Protein 4MT4 (pdb70)

Solvent-accessible surface area: 61355 Å² total; per-residue (Å²): 100,36,44,29,29,116,51,107,62,74,145,21,106,42,61,102,54,31,134,24,1,12,22,119,148,37,149,73,18,68,54,83,19,63,105,66,5,12,102,63,13,97,4,106,40,0,13,138,2,0,76,75,0,24,69,7,6,13,84,1,18,31,12,36,0,83,12,45,27,21,40,3,68,30,18,24,18,89,0,38,43,64,40,33,64,39,10,37,31,37,22,45,100,33,31,40,0,61,45,1,69,100,19,166,90,53,120,67,44,122,35,49,37,42,96,80,9,93,47,54,53,64,44,42,40,64,73,1,83,43,94,0,37,44,63,4,14,76,6,15,41,74,2,13,10,17,54,1,19,29,23,29,23,49,9,4,0,62,0,0,28,17,0,2,45,0,0,18,1,34,40,20,30,90,31,15,96,100,14,53,78,24,2,106,81,18,47,109,58,4,47,94,90,80,133,118,68,65,31,35,78,23,54,26,11,18,1,92,1,14,21,15,24,4,9,26,54,26,10,83,9,65,19,63,16,23,65,65,0,44,35,0,10,48,32,5,8,82,72,15,49,24,0,1,61,127,81,31,81,72,72,59,10,107,58,76,146,28,114,13,8,10,0,0,14,84,62,0,47,69,25,17,5,45,3,0,3,13,41,27,90,0,22,44,44,7,49,60,2,0,30,21,69,9,47,94,56,23,40,42,34,59,73,11,56,107,9,57,32,0,17,82,112,110,38,11,102,112,48,20,0,105,15,71,46,98,11,25,60,78,50,52,30,71,105,35,111,30,48,18,130,39,58,9,46,42,11,100,10,52,40,15,46,9,13,2,64,6,43,53,31,6,3,42,0,0,0,58,0,8,57,5,2,17,8,16,49,9,15,31,59,1,9,62,19,2,70,16,8,32,107,10,47,83,80,12,26,65,14,0,90,103,80,46,92,119,70,121,32,61,9,69,64,4,16,76,7,29,46,48,70,14,76,9,21,33,34,19,15,62,15,25,2,46,7,0,19,4,1,0,53,0,8,68,4,8,3,8,7,21,44,38,97,73,88,18,59,148,40,6,169,131,50,16,163,95,17,32,25,99,53,119,115,40,48,25,36,127,52,118,60,79,150,24,110,42,62,99,56,35,84,24,1,6,17,107,152,21,146,83,21,78,50,83,23,62,111,62,7,14,107,49,14,88,4,111,34,0,17,129,2,0,84,74,0,21,69,6,7,11,86,1,17,31,12,33,0,80,14,43,26,21,41,2,69,30,17,24,17,90,0,40,44,65,34,30,66,35,10,32,34,36,22,47,98,34,31,40,1,62,44,2,74,88,20,173,87,53,114,66,41,121,36,47,34,42,97,77,10,94,47,51,52,64,63,42,40,66,82,0,94,46,93,0,36,45,63,3,14,85,8,15,41,83,2,12,10,16,53,1,17,28,24,31,21,49,10,4,0,64,0,0,27,17,0,2,46,0,0,18,2,32,41,19,30,92,30,16,98,102,9,54,68,29,0,96,79,19,43,114,64,4,42,83,94,80,131,124,65,64,30,34,84,25,56,26,11,20,0,88,2,11,20,15,25,0,11,25,55,27,8,83,10,62,15,66,21,16,63,66,0,47,34,1,9,43,36,5,9,80,72,16,50,26,0,0,61,132,91,32,86,71,69,62,10,117,66,74,122,12,90,11,8,8,0,1,15,78,59,0,47,76,22,18,5,44,4,0,5,12,40,23,92,0,21,44,42,6,50,62,1,0,30,21,70,9,50,92,56,36,46,29,29,54,68,11,53,110,6,56,34,0,17,78,114,113,38,9,101,112,53,20,0,109,13,74,46,99,10,23,58,84,55,62,29,72,108,34,113,28,49,18,122,38,63,10,39,40,12,89,17,52,40,17,48,9,13,1,66,8,51,53,28,11,10,41,0,0,0,57,0,9,59,6,1,17,8,11,48,9,13,27,60,1,15,65,22,1,80,17,7,23,92,10,48,70,82,10,26,69,15,0,91,104,83,53,90,122,65,124,31,65,10,57,61,9,17,82,6,15,45,50,73,14,82,10,21,33,35,19,13,60,18,25,2,48,2,0,19,3,1,0,54,0,6,68,3,8,3,9,8,21,47,37,99,72,83,16,57,132,29,6,170,114,43,16,145,93,16,33,15,73,55,90,168,117,39,48,24,35,132,44,121,66,74,143,24,109,45,60,103,54,37,120,25,1,7,21,113,138,25,162,70,32,77,49,82,22,68,109,65,8,13,103,64,15,92,4,115,38,0,19,140,2,0,77,76,0,21,68,5,6,8,85,2,12,31,12,36,0,82,13,46,27,20,40,3,67,30,17,24,17,94,0,36,40,66,35,33,68,39,10,35,35,38,24,45,100,32,31,38,1,61,46,1,65,73,19,146,72,56,112,64,42,121,38,46,35,35,100,66,10,92,47,44,56,60,53,48,41,65,76,0,85,45,92,0,36,48,62,3,16,77,9,15,42,79,2,12,8,16,52,1,18,28,24,32,21,50,9,4,0,62,0,0,30,17,0,2,46,0,0,18,1,31,45,17,27,76,26,16,97,106,1,52,77,40,2,100,83,22,51,102,65,4,44,93,94,80,136,120,68,64,32,32,77,20,56,26,11,18,0,89,1,16,20,13,25,2,8,24,56,29,10,80,10,60,15,65,17,23,62,65,0,46,33,1,12,39,36,5,7,84,71,15,42,33,0,0,56,116,92,33,82,70,68,55,10,109,63,76,121,20,120,13,8,10,0,2,14,76,61,0,47,71,18,18,5,43,3,1,4,16,44,25,93,0,24,43,43,7,50,60,1,0,30,22,63,7,48,94,55,35,39,28,29,55,71,11,58,112,7,56,34,1,30,64,107,121,37,19,102,120,53,23,0,107,13,70,45,100,11,25,60,86,51,55,31,74,105,35,115,25,49,17,121,39,58,8,37,41,11,85,16,54,40,16,46,8,15,1,66,7,52,53,24,10,12,42,0,0,0,57,0,10,59,6,2,18,8,14,49,10,14,30,61,2,12,61,21,1,70,18,6,28,105,9,48,82,82,12,27,64,14,0,86,101,86,53,90,121,67,123,31,60,12,65,62,9,14,76,6,30,44,51,51,5,82,9,23,32,32,20,13,61,17,28,2,48,6,0,18,3,1,0,52,0,7,70,3,8,3,8,10,23,49,38,99,67,88,18,59,124,32,7,143,108,47,15,144,116,16,33,28,94,55,125

Organism: Campylobacter jejuni (NCBI:txid197)

Structure (mmCIF, N/CA/C/O backbone):
data_4MT4
#
_entry.id   4MT4
#
_cell.length_a   91.827
_cell.length_b   146.324
_cell.length_c   418.866
_cell.angle_alpha   90.000
_cell.angle_beta   90.000
_cell.angle_gamma   90.000
#
_symmetry.space_group_name_H-M   'C 2 2 21'
#
loop_
_entity.id
_entity.type
_entity.pdbx_description
1 polymer CmeC
2 non-polymer (HYDROXYETHYLOXY)TRI(ETHYLOXY)OCTANE
3 non-polymer 'SULFATE ION'
4 non-polymer '(2S)-1-(pentanoyloxy)propan-2-yl hexanoate'
5 water water
#
loop_
_atom_site.group_PDB
_atom_site.id
_atom_site.type_symbol
_atom_site.label_atom_id
_atom_site.label_alt_id
_atom_site.label_comp_id
_atom_site.label_asym_id
_atom_site.label_entity_id
_atom_site.label_seq_id
_atom_site.pdbx_PDB_ins_code
_atom_site.Cartn_x
_atom_site.Cartn_y
_atom_site.Cartn_z
_atom_site.occupancy
_atom_site.B_iso_or_equiv
_atom_site.auth_seq_id
_atom_site.auth_comp_id
_atom_site.auth_asym_id
_atom_site.auth_atom_id
_atom_site.pdbx_PDB_model_num
ATOM 1 N N . CYS A 1 1 ? -29.361 34.389 -13.411 1.00 43.04 1 CYS A N 1
ATOM 2 C CA . CYS A 1 1 ? -29.546 35.054 -14.696 1.00 71.15 1 CYS A CA 1
ATOM 3 C C . CYS A 1 1 ? -28.327 34.888 -15.602 1.00 52.75 1 CYS A C 1
ATOM 4 O O . CYS A 1 1 ? -27.479 34.028 -15.366 1.00 56.47 1 CYS A O 1
ATOM 7 N N . SER A 1 2 ? -28.239 35.721 -16.635 1.00 47.22 2 SER A N 1
ATOM 8 C CA . SER A 1 2 ? -27.137 35.633 -17.587 1.00 49.84 2 SER A CA 1
ATOM 9 C C . SER A 1 2 ? -26.609 37.008 -17.990 1.00 48.01 2 SER A C 1
ATOM 10 O O . SER A 1 2 ? -27.365 37.976 -18.082 1.00 45.37 2 SER A O 1
ATOM 13 N N . LEU A 1 3 ? -25.303 37.080 -18.233 1.00 41.67 3 LEU A N 1
ATOM 14 C CA . LEU A 1 3 ? -24.656 38.330 -18.615 1.00 35.85 3 LEU A CA 1
ATOM 15 C C . LEU A 1 3 ? -24.312 38.369 -20.099 1.00 42.39 3 LEU A C 1
ATOM 16 O O . LEU A 1 3 ? -23.633 39.288 -20.563 1.00 39.79 3 LEU A O 1
ATOM 21 N N . SER A 1 4 ? -24.769 37.365 -20.839 1.00 42.13 4 SER A N 1
ATOM 22 C CA . SER A 1 4 ? -24.513 37.308 -22.273 1.00 55.42 4 SER A CA 1
ATOM 23 C C . SER A 1 4 ? -25.185 38.471 -22.992 1.00 47.74 4 SER A C 1
ATOM 24 O O . SER A 1 4 ? -26.376 38.719 -22.802 1.00 52.78 4 SER A O 1
ATOM 27 N N . PRO A 1 5 ? -24.418 39.193 -23.820 1.00 42.32 5 PRO A N 1
ATOM 28 C CA . PRO A 1 5 ? -24.956 40.337 -24.562 1.00 51.17 5 PRO A CA 1
ATOM 29 C C . PRO A 1 5 ? -25.949 39.898 -25.629 1.00 45.19 5 PRO A C 1
ATOM 30 O O . PRO A 1 5 ? -25.875 38.763 -26.101 1.00 46.63 5 PRO A O 1
ATOM 34 N N . ASN A 1 6 ? -26.868 40.783 -25.999 1.00 54.49 6 ASN A N 1
ATOM 35 C CA . ASN A 1 6 ? -27.827 40.475 -27.049 1.00 59.39 6 ASN A CA 1
ATOM 36 C C . ASN A 1 6 ? -27.136 40.303 -28.399 1.00 57.64 6 ASN A C 1
ATOM 37 O O . ASN A 1 6 ? -26.393 41.176 -28.846 1.00 61.73 6 ASN A O 1
ATOM 42 N N . LEU A 1 7 ? -27.378 39.164 -29.041 1.00 52.40 7 LEU A N 1
ATOM 43 C CA . LEU A 1 7 ? -26.749 38.868 -30.320 1.00 63.71 7 LEU A CA 1
ATOM 44 C C . LEU A 1 7 ? -27.547 39.475 -31.469 1.00 67.96 7 LEU A C 1
ATOM 45 O O . LEU A 1 7 ? -28.677 39.066 -31.739 1.00 64.48 7 LEU A O 1
ATOM 50 N N . ASN A 1 8 ? -26.948 40.454 -32.138 1.00 72.93 8 ASN A N 1
ATOM 51 C CA . ASN A 1 8 ? -27.617 41.176 -33.212 1.00 82.69 8 ASN A CA 1
ATOM 52 C C . ASN A 1 8 ? -27.005 40.890 -34.581 1.00 74.15 8 ASN A C 1
ATOM 53 O O . ASN A 1 8 ? -26.135 41.625 -35.049 1.00 68.05 8 ASN A O 1
ATOM 58 N N . ILE A 1 9 ? -27.460 39.818 -35.221 1.00 65.38 9 ILE A N 1
ATOM 59 C CA . ILE A 1 9 ? -27.025 39.515 -36.578 1.00 87.02 9 ILE A CA 1
ATOM 60 C C . ILE A 1 9 ? -27.818 40.345 -37.580 1.00 79.69 9 ILE A C 1
ATOM 61 O O . ILE A 1 9 ? -29.036 40.197 -37.684 1.00 74.70 9 ILE A O 1
ATOM 66 N N . PRO A 1 10 ? -27.129 41.223 -38.321 1.00 70.50 10 PRO A N 1
ATOM 67 C CA . PRO A 1 10 ? -27.779 42.063 -39.331 1.00 77.79 10 PRO A CA 1
ATOM 68 C C . PRO A 1 10 ? -28.389 41.224 -40.447 1.00 69.33 10 PRO A C 1
ATOM 69 O O . PRO A 1 10 ? -27.825 40.196 -40.824 1.00 59.76 10 PRO A O 1
ATOM 73 N N . GLU A 1 11 ? -29.533 41.659 -40.962 1.00 60.74 11 GLU A N 1
ATOM 74 C CA . GLU A 1 11 ? -30.238 40.906 -41.991 1.00 80.14 11 GLU A CA 1
ATOM 75 C C . GLU A 1 11 ? -29.465 40.887 -43.306 1.00 66.00 11 GLU A C 1
ATOM 76 O O . GLU A 1 11 ? -28.867 41.887 -43.702 1.00 66.94 11 GLU A O 1
ATOM 82 N N . ALA A 1 12 ? -29.477 39.737 -43.973 1.00 59.00 12 ALA A N 1
ATOM 83 C CA . ALA A 1 12 ? -28.863 39.613 -45.287 1.00 67.31 12 ALA A CA 1
ATOM 84 C C . ALA A 1 12 ? -29.810 40.159 -46.347 1.00 62.39 12 ALA A C 1
ATOM 85 O O . ALA A 1 12 ? -30.786 39.507 -46.718 1.00 67.00 12 ALA A O 1
ATOM 87 N N . ASN A 1 13 ? -29.518 41.363 -46.826 1.00 65.24 13 ASN A N 1
ATOM 88 C CA . ASN A 1 13 ? -30.375 42.035 -47.793 1.00 67.25 13 ASN A CA 1
ATOM 89 C C . ASN A 1 13 ? -29.896 41.830 -49.226 1.00 56.86 13 ASN A C 1
ATOM 90 O O . ASN A 1 13 ? -28.803 42.260 -49.593 1.00 61.41 13 ASN A O 1
ATOM 95 N N . TYR A 1 14 ? -30.721 41.170 -50.031 1.00 54.12 14 TYR A N 1
ATOM 96 C CA . TYR A 1 14 ? -30.391 40.916 -51.429 1.00 57.54 14 TYR A CA 1
ATOM 97 C C . TYR A 1 14 ? -31.650 40.713 -52.262 1.00 56.59 14 TYR A C 1
ATOM 98 O O . TYR A 1 14 ? -32.703 40.346 -51.739 1.00 50.24 14 TYR A O 1
ATOM 107 N N . SER A 1 15 ? -31.534 40.953 -53.563 1.00 58.06 15 SER A N 1
ATOM 108 C CA . SER A 1 15 ? -32.654 40.781 -54.478 1.00 54.80 15 SER A CA 1
ATOM 109 C C . SER A 1 15 ? -32.594 39.424 -55.170 1.00 59.24 15 SER A C 1
ATOM 110 O O . SER A 1 15 ? -31.512 38.874 -55.379 1.00 58.58 15 SER A O 1
ATOM 113 N N . ILE A 1 16 ? -33.758 38.887 -55.522 1.00 55.76 16 ILE A N 1
ATOM 114 C CA . ILE A 1 16 ? -33.826 37.624 -56.250 1.00 64.17 16 ILE A CA 1
ATOM 115 C C . ILE A 1 16 ? -33.932 37.872 -57.755 1.00 68.14 16 ILE A C 1
ATOM 116 O O . ILE A 1 16 ? -34.506 38.871 -58.194 1.00 60.86 16 ILE A O 1
ATOM 121 N N . ASP A 1 17 ? -33.369 36.959 -58.541 1.00 67.49 17 ASP A N 1
ATOM 122 C CA . ASP A 1 17 ? -33.356 37.096 -59.992 1.00 61.54 17 ASP A CA 1
ATOM 123 C C . ASP A 1 17 ? -33.096 35.743 -60.647 1.00 70.47 17 ASP A C 1
ATOM 124 O O . ASP A 1 17 ? -31.950 35.316 -60.774 1.00 74.20 17 ASP A O 1
ATOM 129 N N . ASN A 1 18 ? -34.167 35.075 -61.062 1.00 64.79 18 ASN A N 1
ATOM 130 C CA . ASN A 1 18 ? -34.074 33.718 -61.593 1.00 67.51 18 ASN A CA 1
ATOM 131 C C . ASN A 1 18 ? -33.595 33.648 -63.040 1.00 70.18 18 ASN A C 1
ATOM 132 O O . ASN A 1 18 ? -33.538 32.567 -63.629 1.00 75.49 18 ASN A O 1
ATOM 137 N N . LYS A 1 19 ? -33.251 34.797 -63.611 1.00 72.67 19 LYS A N 1
ATOM 138 C CA . LYS A 1 19 ? -32.701 34.843 -64.962 1.00 75.28 19 LYS A CA 1
ATOM 139 C C . LYS A 1 19 ? -31.178 34.755 -64.935 1.00 80.76 19 LYS A C 1
ATOM 140 O O . LYS A 1 19 ? -30.531 34.681 -65.980 1.00 72.70 19 LYS A O 1
ATOM 146 N N . LEU A 1 20 ? -30.614 34.760 -63.731 1.00 77.48 20 LEU A N 1
ATOM 147 C CA . LEU A 1 20 ? -29.165 34.794 -63.552 1.00 74.40 20 LEU A CA 1
ATOM 148 C C . LEU A 1 20 ? -28.474 33.530 -64.062 1.00 68.06 20 LEU A C 1
ATOM 149 O O . LEU A 1 20 ? -27.372 33.595 -64.603 1.00 65.16 20 LEU A O 1
ATOM 154 N N . GLY A 1 21 ? -29.123 32.384 -63.885 1.00 54.56 21 GLY A N 1
ATOM 155 C CA . GLY A 1 21 ? -28.550 31.116 -64.299 1.00 51.51 21 GLY A CA 1
ATOM 156 C C . GLY A 1 21 ? -29.350 30.434 -65.390 1.00 59.94 21 GLY A C 1
ATOM 157 O O . GLY A 1 21 ? -29.176 29.243 -65.655 1.00 62.54 21 GLY A O 1
ATOM 158 N N . ALA A 1 22 ? -30.230 31.194 -66.031 1.00 62.86 22 ALA A N 1
ATOM 159 C CA . ALA A 1 22 ? -31.096 30.645 -67.062 1.00 70.92 22 ALA A CA 1
ATOM 160 C C . ALA A 1 22 ? -30.840 31.294 -68.416 1.00 64.69 22 ALA A C 1
ATOM 161 O O . ALA A 1 22 ? -30.839 32.519 -68.539 1.00 64.22 22 ALA A O 1
ATOM 163 N N . LEU A 1 23 ? -30.615 30.465 -69.429 1.00 69.44 23 LEU A N 1
ATOM 164 C CA . LEU A 1 23 ? -30.517 30.952 -70.797 1.00 72.87 23 LEU A CA 1
ATOM 165 C C . LEU A 1 23 ? -31.896 31.395 -71.269 1.00 70.80 23 LEU A C 1
ATOM 166 O O . LEU A 1 23 ? -32.907 31.032 -70.667 1.00 70.20 23 LEU A O 1
ATOM 171 N N . SER A 1 24 ? -31.931 32.177 -72.343 1.00 84.96 24 SER A N 1
ATOM 172 C CA . SER A 1 24 ? -33.177 32.759 -72.840 1.00 79.11 24 SER A CA 1
ATOM 173 C C . SER A 1 24 ? -34.244 31.707 -73.138 1.00 80.91 24 SER A C 1
ATOM 174 O O . SER A 1 24 ? -35.425 31.922 -72.872 1.00 76.03 24 SER A O 1
ATOM 177 N N . TRP A 1 25 ? -33.826 30.568 -73.679 1.00 85.77 25 TRP A N 1
ATOM 178 C CA . TRP A 1 25 ? -34.761 29.497 -74.012 1.00 79.62 25 TRP A CA 1
ATOM 179 C C . TRP A 1 25 ? -34.904 28.492 -72.874 1.00 85.48 25 TRP A C 1
ATOM 180 O O . TRP A 1 25 ? -35.551 27.456 -73.028 1.00 85.05 25 TRP A O 1
ATOM 191 N N . GLU A 1 26 ? -34.301 28.803 -71.731 1.00 85.60 26 GLU A N 1
ATOM 192 C CA . GLU A 1 26 ? -34.373 27.922 -70.569 1.00 83.93 26 GLU A CA 1
ATOM 193 C C . GLU A 1 26 ? -35.413 28.400 -69.563 1.00 91.57 26 GLU A C 1
ATOM 194 O O . GLU A 1 26 ? -35.690 29.594 -69.458 1.00 87.26 26 GLU A O 1
ATOM 200 N N . LYS A 1 27 ? -35.984 27.454 -68.824 1.00 93.82 27 LYS A N 1
ATOM 201 C CA . LYS A 1 27 ? -37.007 27.761 -67.833 1.00 96.55 27 LYS A CA 1
ATOM 202 C C . LYS A 1 27 ? -36.392 28.285 -66.535 1.00 104.39 27 LYS A C 1
ATOM 203 O O . LYS A 1 27 ? -35.469 27.689 -65.980 1.00 98.16 27 LYS A O 1
ATOM 209 N N . GLU A 1 28 ? -36.907 29.416 -66.066 1.00 106.83 28 GLU A N 1
ATOM 210 C CA . GLU A 1 28 ? -36.467 30.000 -64.805 1.00 88.10 28 GLU A CA 1
ATOM 211 C C . GLU A 1 28 ? -36.892 29.121 -63.640 1.00 101.38 28 GLU A C 1
ATOM 212 O O . GLU A 1 28 ? -38.072 28.842 -63.460 1.00 97.70 28 GLU A O 1
ATOM 218 N N . THR A 1 29 ? -35.922 28.689 -62.845 1.00 102.19 29 THR A N 1
ATOM 219 C CA . THR A 1 29 ? -36.186 27.715 -61.792 1.00 95.75 29 THR A CA 1
ATOM 220 C C . THR A 1 29 ? -35.666 28.140 -60.422 1.00 95.80 29 THR A C 1
ATOM 221 O O . THR A 1 29 ? -34.508 28.520 -60.272 1.00 85.26 29 THR A O 1
ATOM 225 N N . ASN A 1 30 ? -36.541 28.071 -59.425 1.00 100.33 30 ASN A N 1
ATOM 226 C CA . ASN A 1 30 ? -36.150 28.280 -58.039 1.00 106.87 30 ASN A CA 1
ATOM 227 C C . ASN A 1 30 ? -36.620 27.113 -57.178 1.00 110.33 30 ASN A C 1
ATOM 228 O O . ASN A 1 30 ? -36.808 27.253 -55.969 1.00 96.94 30 ASN A O 1
ATOM 233 N N . SER A 1 31 ? -36.814 25.962 -57.814 1.00 107.58 31 SER A N 1
ATOM 234 C CA . SER A 1 31 ? -37.271 24.764 -57.117 1.00 103.81 31 SER A CA 1
ATOM 235 C C . SER A 1 31 ? -36.210 24.260 -56.144 1.00 102.92 31 SER A C 1
ATOM 236 O O . SER A 1 31 ? -35.019 24.515 -56.321 1.00 87.17 31 SER A O 1
ATOM 239 N N . SER A 1 32 ? -36.650 23.542 -55.117 1.00 105.13 32 SER A N 1
ATOM 240 C CA . SER A 1 32 ? -35.743 23.059 -54.083 1.00 83.09 32 SER A CA 1
ATOM 241 C C . SER A 1 32 ? -34.919 21.873 -54.572 1.00 82.23 32 SER A C 1
ATOM 242 O O . SER A 1 32 ? -35.243 21.254 -55.585 1.00 83.66 32 SER A O 1
ATOM 245 N N . ILE A 1 33 ? -33.851 21.564 -53.845 1.00 77.37 33 ILE A N 1
ATOM 246 C CA . ILE A 1 33 ? -32.972 20.457 -54.201 1.00 57.27 33 ILE A CA 1
ATOM 247 C C . ILE A 1 33 ? -33.327 19.199 -53.416 1.00 58.47 33 ILE A C 1
ATOM 248 O O . ILE A 1 33 ? -33.503 19.246 -52.199 1.00 58.77 33 ILE A O 1
ATOM 253 N N . THR A 1 34 ? -33.440 18.078 -54.121 1.00 55.57 34 THR A N 1
ATOM 254 C CA . THR A 1 34 ? -33.681 16.792 -53.479 1.00 56.25 34 THR A CA 1
ATOM 255 C C . THR A 1 34 ? -32.436 16.333 -52.727 1.00 67.18 34 THR A C 1
ATOM 256 O O . THR A 1 34 ? -31.312 16.606 -53.145 1.00 59.74 34 THR A O 1
ATOM 260 N N . LYS A 1 35 ? -32.647 15.635 -51.614 1.00 60.05 35 LYS A N 1
ATOM 261 C CA . LYS A 1 35 ? -31.554 15.192 -50.753 1.00 66.52 35 LYS A CA 1
ATOM 262 C C . LYS A 1 35 ? -30.572 14.282 -51.490 1.00 61.51 35 LYS A C 1
ATOM 263 O O . LYS A 1 35 ? -29.360 14.475 -51.416 1.00 74.58 35 LYS A O 1
ATOM 269 N N . ASN A 1 36 ? -31.103 13.289 -52.196 1.00 51.67 36 ASN A N 1
ATOM 270 C CA . ASN A 1 36 ? -30.280 12.391 -52.998 1.00 62.85 36 ASN A CA 1
ATOM 271 C C . ASN A 1 36 ? -30.192 12.861 -54.449 1.00 56.71 36 ASN A C 1
ATOM 272 O O . ASN A 1 36 ? -30.610 12.156 -55.368 1.00 57.43 36 ASN A O 1
ATOM 277 N N . TRP A 1 37 ? -29.637 14.054 -54.638 1.00 53.38 37 TRP A N 1
ATOM 278 C CA . TRP A 1 37 ? -29.621 14.716 -55.939 1.00 54.20 37 TRP A CA 1
ATOM 279 C C . TRP A 1 37 ? -28.794 13.992 -57.001 1.00 49.32 37 TRP A C 1
ATOM 280 O O . TRP A 1 37 ? -29.034 14.161 -58.197 1.00 50.59 37 TRP A O 1
ATOM 291 N N . TRP A 1 38 ? -27.828 13.187 -56.570 1.00 54.14 38 TRP A N 1
ATOM 292 C CA . TRP A 1 38 ? -26.906 12.549 -57.506 1.00 55.48 38 TRP A CA 1
ATOM 293 C C . TRP A 1 38 ? -27.564 11.445 -58.333 1.00 62.14 38 TRP A C 1
ATOM 294 O O . TRP A 1 38 ? -27.056 11.070 -59.389 1.00 59.71 38 TRP A O 1
ATOM 305 N N . LYS A 1 39 ? -28.693 10.930 -57.857 1.00 58.39 39 LYS A N 1
ATOM 306 C CA . LYS A 1 39 ? -29.396 9.869 -58.571 1.00 62.58 39 LYS A CA 1
ATOM 307 C C . LYS A 1 39 ? -30.118 10.404 -59.807 1.00 67.62 39 LYS A C 1
ATOM 308 O O . LYS A 1 39 ? -30.644 9.632 -60.610 1.00 56.75 39 LYS A O 1
ATOM 314 N N . ASP A 1 40 ? -30.129 11.725 -59.962 1.00 64.47 40 ASP A N 1
ATOM 315 C CA . ASP A 1 40 ? -30.781 12.363 -61.101 1.00 55.25 40 ASP A CA 1
ATOM 316 C C . ASP A 1 40 ? -29.892 12.313 -62.341 1.00 67.89 40 ASP A C 1
ATOM 317 O O . ASP A 1 40 ? -30.263 12.810 -63.406 1.00 63.78 40 ASP A O 1
ATOM 322 N N . PHE A 1 41 ? -28.716 11.710 -62.195 1.00 57.36 41 PHE A N 1
ATOM 323 C CA . PHE A 1 41 ? -27.813 11.514 -63.321 1.00 56.13 41 PHE A CA 1
ATOM 324 C C . PHE A 1 41 ? -28.099 10.188 -64.016 1.00 65.80 41 PHE A C 1
ATOM 325 O O . PHE A 1 41 ? -27.507 9.881 -65.051 1.00 56.46 41 PHE A O 1
ATOM 333 N N . ASP A 1 42 ? -29.006 9.409 -63.431 1.00 61.26 42 ASP A N 1
ATOM 334 C CA . ASP A 1 42 ? -29.436 8.127 -63.988 1.00 61.33 42 ASP A CA 1
ATOM 335 C C . ASP A 1 42 ? -28.263 7.170 -64.201 1.00 66.74 42 ASP A C 1
ATOM 336 O O . ASP A 1 42 ? -28.247 6.398 -65.161 1.00 59.74 42 ASP A O 1
ATOM 341 N N . ASP A 1 43 ? -27.288 7.231 -63.298 1.00 51.91 43 ASP A N 1
ATOM 342 C CA . ASP A 1 43 ? -26.098 6.391 -63.372 1.00 48.74 43 ASP A CA 1
ATOM 343 C C . ASP A 1 43 ? -25.976 5.534 -62.112 1.00 69.77 43 ASP A C 1
ATOM 344 O O . ASP A 1 43 ? -25.743 6.050 -61.019 1.00 59.14 43 ASP A O 1
ATOM 349 N N . GLU A 1 44 ? -26.128 4.223 -62.270 1.00 58.44 44 GLU A N 1
ATOM 350 C CA . GLU A 1 44 ? -26.074 3.308 -61.132 1.00 61.59 44 GLU A CA 1
ATOM 351 C C . GLU A 1 44 ? -24.638 3.010 -60.717 1.00 58.29 44 GLU A C 1
ATOM 352 O O . GLU A 1 44 ? -24.386 2.610 -59.581 1.00 55.97 44 GLU A O 1
ATOM 358 N N . ASN A 1 45 ? -23.700 3.201 -61.640 1.00 51.41 45 ASN A N 1
ATOM 359 C CA . ASN A 1 45 ? -22.286 3.093 -61.307 1.00 51.30 45 ASN A CA 1
ATOM 360 C C . ASN A 1 45 ? -21.910 4.213 -60.347 1.00 63.35 45 ASN A C 1
ATOM 361 O O . ASN A 1 45 ? -21.157 4.014 -59.392 1.00 48.54 45 ASN A O 1
ATOM 366 N N . LEU A 1 46 ? -22.456 5.393 -60.615 1.00 57.11 46 LEU A N 1
ATOM 367 C CA . LEU A 1 46 ? -22.237 6.564 -59.779 1.00 49.40 46 LEU A CA 1
ATOM 368 C C . LEU A 1 46 ? -22.895 6.393 -58.412 1.00 61.94 46 LEU A C 1
ATOM 369 O O . LEU A 1 46 ? -22.321 6.766 -57.391 1.00 53.81 46 LEU A O 1
ATOM 374 N N . ASN A 1 47 ? -24.096 5.821 -58.401 1.00 52.27 47 ASN A N 1
ATOM 375 C CA . ASN A 1 47 ? -24.835 5.602 -57.161 1.00 55.05 47 ASN A CA 1
ATOM 376 C C . ASN A 1 47 ? -24.092 4.682 -56.197 1.00 54.20 47 ASN A C 1
ATOM 377 O O . ASN A 1 47 ? -24.016 4.955 -54.999 1.00 51.30 47 ASN A O 1
ATOM 382 N N . LYS A 1 48 ? -23.543 3.594 -56.728 1.00 52.17 48 LYS A N 1
ATOM 383 C CA . LYS A 1 48 ? -22.779 2.652 -55.920 1.00 55.67 48 LYS A CA 1
ATOM 384 C C . LYS A 1 48 ? -21.480 3.286 -55.427 1.00 64.51 48 LYS A C 1
ATOM 385 O O . LYS A 1 48 ? -21.017 2.998 -54.325 1.00 64.63 48 LYS A O 1
ATOM 391 N N . VAL A 1 49 ? -20.903 4.155 -56.251 1.00 55.38 49 VAL A N 1
ATOM 392 C CA . VAL A 1 49 ? -19.654 4.828 -55.915 1.00 58.26 49 VAL A CA 1
ATOM 393 C C . VAL A 1 49 ? -19.876 5.869 -54.815 1.00 54.98 49 VAL A C 1
ATOM 394 O O . VAL A 1 49 ? -18.985 6.124 -53.999 1.00 51.67 49 VAL A O 1
ATOM 398 N N . VAL A 1 50 ? -21.073 6.450 -54.776 1.00 50.47 50 VAL A N 1
ATOM 399 C CA . VAL A 1 50 ? -21.405 7.432 -53.749 1.00 51.20 50 VAL A CA 1
ATOM 400 C C . VAL A 1 50 ? -21.673 6.735 -52.418 1.00 58.69 50 VAL A C 1
ATOM 401 O O . VAL A 1 50 ? -21.241 7.200 -51.361 1.00 52.03 50 VAL A O 1
ATOM 405 N N . ASP A 1 51 ? -22.373 5.606 -52.478 1.00 50.33 51 ASP A N 1
ATOM 406 C CA . ASP A 1 51 ? -22.672 4.823 -51.284 1.00 56.02 51 ASP A CA 1
ATOM 407 C C . ASP A 1 51 ? -21.399 4.297 -50.628 1.00 59.72 51 ASP A C 1
ATOM 408 O O . ASP A 1 51 ? -21.347 4.120 -49.412 1.00 49.48 51 ASP A O 1
ATOM 413 N N . LEU A 1 52 ? -20.374 4.052 -51.439 1.00 51.01 52 LEU A N 1
ATOM 414 C CA . LEU A 1 52 ? -19.080 3.617 -50.923 1.00 53.07 52 LEU A CA 1
ATOM 415 C C . LEU A 1 52 ? -18.403 4.749 -50.162 1.00 50.36 52 LEU A C 1
ATOM 416 O O . LEU A 1 52 ? -17.717 4.519 -49.168 1.00 54.16 52 LEU A O 1
ATOM 421 N N . ALA A 1 53 ? -18.603 5.974 -50.637 1.00 51.76 53 ALA A N 1
ATOM 422 C CA . ALA A 1 53 ? -18.057 7.150 -49.974 1.00 49.47 53 ALA A CA 1
ATOM 423 C C . ALA A 1 53 ? -18.757 7.391 -48.640 1.00 46.77 53 ALA A C 1
ATOM 424 O O . ALA A 1 53 ? -18.109 7.612 -47.620 1.00 40.63 53 ALA A O 1
ATOM 426 N N . LEU A 1 54 ? -20.085 7.329 -48.648 1.00 39.85 54 LEU A N 1
ATOM 427 C CA . LEU A 1 54 ? -20.871 7.548 -47.437 1.00 51.73 54 LEU A CA 1
ATOM 428 C C . LEU A 1 54 ? -20.622 6.457 -46.398 1.00 56.64 54 LEU A C 1
ATOM 429 O O . LEU A 1 54 ? -20.998 6.595 -45.233 1.00 47.02 54 LEU A O 1
ATOM 434 N N . LYS A 1 55 ? -19.980 5.377 -46.827 1.00 49.99 55 LYS A N 1
ATOM 435 C CA . LYS A 1 55 ? -19.652 4.272 -45.939 1.00 43.14 55 LYS A CA 1
ATOM 436 C C . LYS A 1 55 ? -18.193 4.313 -45.483 1.00 53.19 55 LYS A C 1
ATOM 437 O O . LYS A 1 55 ? -17.901 4.115 -44.306 1.00 52.97 55 LYS A O 1
ATOM 443 N N . ASN A 1 56 ? -17.283 4.589 -46.412 1.00 42.29 56 ASN A N 1
ATOM 444 C CA . ASN A 1 56 ? -15.857 4.395 -46.159 1.00 48.64 56 ASN A CA 1
ATOM 445 C C . ASN A 1 56 ? -15.005 5.666 -46.051 1.00 43.20 56 ASN A C 1
ATOM 446 O O . ASN A 1 56 ? -13.872 5.603 -45.574 1.00 43.00 56 ASN A O 1
ATOM 451 N N . ASN A 1 57 ? -15.531 6.809 -46.487 1.00 44.99 57 ASN A N 1
ATOM 452 C CA . ASN A 1 57 ? -14.744 8.045 -46.486 1.00 41.67 57 ASN A CA 1
ATOM 453 C C . ASN A 1 57 ? -14.306 8.456 -45.083 1.00 54.52 57 ASN A C 1
ATOM 454 O O . ASN A 1 57 ? -15.131 8.686 -44.202 1.00 38.70 57 ASN A O 1
ATOM 459 N N . ASN A 1 58 ? -12.995 8.552 -44.894 1.00 43.40 58 ASN A N 1
ATOM 460 C CA . ASN A 1 58 ? -12.413 8.820 -43.584 1.00 52.43 58 ASN A CA 1
ATOM 461 C C . ASN A 1 58 ? -12.607 10.257 -43.112 1.00 54.78 58 ASN A C 1
ATOM 462 O O . ASN A 1 58 ? -12.705 10.510 -41.912 1.00 55.01 58 ASN A O 1
ATOM 467 N N . ASP A 1 59 ? -12.661 11.194 -44.052 1.00 48.86 59 ASP A N 1
ATOM 468 C CA . ASP A 1 59 ? -12.926 12.588 -43.712 1.00 45.44 59 ASP A CA 1
ATOM 469 C C . ASP A 1 59 ? -14.336 12.736 -43.152 1.00 54.72 59 ASP A C 1
ATOM 470 O O . ASP A 1 59 ? -14.577 13.533 -42.246 1.00 47.39 59 ASP A O 1
ATOM 475 N N . LEU A 1 60 ? -15.263 11.954 -43.695 1.00 45.35 60 LEU A N 1
ATOM 476 C CA . LEU A 1 60 ? -16.643 11.962 -43.228 1.00 48.00 60 LEU A CA 1
ATOM 477 C C . LEU A 1 60 ? -16.742 11.360 -41.829 1.00 43.88 60 LEU A C 1
ATOM 478 O O . LEU A 1 60 ? -17.544 11.804 -41.006 1.00 42.46 60 LEU A O 1
ATOM 483 N N . LYS A 1 61 ? -15.919 10.350 -41.564 1.00 36.46 61 LYS A N 1
ATOM 484 C CA . LYS A 1 61 ? -15.876 9.724 -40.247 1.00 44.55 61 LYS A CA 1
ATOM 485 C C . LYS A 1 61 ? -15.317 10.693 -39.210 1.00 48.32 61 LYS A C 1
ATOM 486 O O . LYS A 1 61 ? -15.821 10.775 -38.092 1.00 46.96 61 LYS A O 1
ATOM 492 N N . LEU A 1 62 ? -14.274 11.425 -39.594 1.00 40.80 62 LEU A N 1
ATOM 493 C CA . LEU A 1 62 ? -13.658 12.416 -38.717 1.00 47.28 62 LEU A CA 1
ATOM 494 C C . LEU A 1 62 ? -14.655 13.498 -38.323 1.00 46.88 62 LEU A C 1
ATOM 495 O O . LEU A 1 62 ? -14.667 13.958 -37.183 1.00 48.34 62 LEU A O 1
ATOM 500 N N . ALA A 1 63 ? -15.491 13.895 -39.276 1.00 43.42 63 ALA A N 1
ATOM 501 C CA . ALA A 1 63 ? -16.530 14.886 -39.025 1.00 43.90 63 ALA A CA 1
ATOM 502 C C . ALA A 1 63 ? -17.582 14.336 -38.067 1.00 41.16 63 ALA A C 1
ATOM 503 O O . ALA A 1 63 ? -18.155 15.077 -37.270 1.00 38.45 63 ALA A O 1
ATOM 505 N N . PHE A 1 64 ? -17.831 13.034 -38.154 1.00 38.75 64 PHE A N 1
ATOM 506 C CA . PHE A 1 64 ? -18.770 12.374 -37.256 1.00 41.53 64 PHE A CA 1
ATOM 507 C C . PHE A 1 64 ? -18.188 12.309 -35.847 1.00 46.42 64 PHE A C 1
ATOM 508 O O . PHE A 1 64 ? -18.905 12.484 -34.861 1.00 41.93 64 PHE A O 1
ATOM 516 N N . ILE A 1 65 ? -16.884 12.060 -35.766 1.00 40.34 65 ILE A N 1
ATOM 517 C CA . ILE A 1 65 ? -16.187 11.975 -34.487 1.00 43.92 65 ILE A CA 1
ATOM 518 C C . ILE A 1 65 ? -16.104 13.344 -33.821 1.00 46.73 65 ILE A C 1
ATOM 519 O O . ILE A 1 65 ? -16.304 13.469 -32.612 1.00 44.79 65 ILE A O 1
ATOM 524 N N . HIS A 1 66 ? -15.819 14.370 -34.619 1.00 40.63 66 HIS A N 1
ATOM 525 C CA . HIS A 1 66 ? -15.786 15.745 -34.129 1.00 43.63 66 HIS A CA 1
ATOM 526 C C . HIS A 1 66 ? -17.134 16.133 -33.530 1.00 49.83 66 HIS A C 1
ATOM 527 O O . HIS A 1 66 ? -17.203 16.877 -32.552 1.00 47.89 66 HIS A O 1
ATOM 534 N N . MET A 1 67 ? -18.202 15.615 -34.127 1.00 46.71 67 MET A N 1
ATOM 535 C CA . MET A 1 67 ? -19.557 15.860 -33.650 1.00 46.87 67 MET A CA 1
ATOM 536 C C . MET A 1 67 ? -19.787 15.187 -32.300 1.00 45.48 67 MET A C 1
ATOM 537 O O . MET A 1 67 ? -20.394 15.771 -31.400 1.00 47.80 67 MET A O 1
ATOM 542 N N . GLU A 1 68 ? -19.296 13.958 -32.169 1.00 43.33 68 GLU A N 1
ATOM 543 C CA . GLU A 1 68 ? -19.422 13.202 -30.928 1.00 38.62 68 GLU A CA 1
ATOM 544 C C . GLU A 1 68 ? -18.576 13.818 -29.820 1.00 50.06 68 GLU A C 1
ATOM 545 O O . GLU A 1 68 ? -18.968 13.813 -28.652 1.00 45.48 68 GLU A O 1
ATOM 551 N N . GLN A 1 69 ? -17.413 14.342 -30.195 1.00 44.53 69 GLN A N 1
ATOM 552 C CA . GLN A 1 69 ? -16.529 15.018 -29.252 1.00 42.53 69 GLN A CA 1
ATOM 553 C C . GLN A 1 69 ? -17.186 16.270 -28.683 1.00 43.35 69 GLN A C 1
ATOM 554 O O . GLN A 1 69 ? -17.036 16.580 -27.501 1.00 52.01 69 GLN A O 1
ATOM 560 N N . ALA A 1 70 ? -17.918 16.983 -29.533 1.00 44.00 70 ALA A N 1
ATOM 561 C CA . ALA A 1 70 ? -18.617 18.197 -29.123 1.00 38.47 70 ALA A CA 1
ATOM 562 C C . ALA A 1 70 ? -19.762 17.868 -28.173 1.00 41.23 70 ALA A C 1
ATOM 563 O O . ALA A 1 70 ? -20.084 18.646 -27.276 1.00 39.75 70 ALA A O 1
ATOM 565 N N . ALA A 1 71 ? -20.373 16.706 -28.378 1.00 34.07 71 ALA A N 1
ATOM 566 C CA . ALA A 1 71 ? -21.459 16.246 -27.521 1.00 34.21 71 ALA A CA 1
ATOM 567 C C . ALA A 1 71 ? -20.930 15.829 -26.155 1.00 41.32 71 ALA A C 1
ATOM 568 O O . ALA A 1 71 ? -21.580 16.049 -25.133 1.00 43.15 71 ALA A O 1
ATOM 570 N N . ALA A 1 72 ? -19.747 15.221 -26.150 1.00 39.40 72 ALA A N 1
ATOM 571 C CA . ALA A 1 72 ? -19.102 14.797 -24.914 1.00 43.44 72 ALA A CA 1
ATOM 572 C C . ALA A 1 72 ? -18.716 16.008 -24.074 1.00 42.60 72 ALA A C 1
ATOM 573 O O . ALA A 1 72 ? -18.852 15.997 -22.850 1.00 40.37 72 ALA A O 1
ATOM 575 N N . GLN A 1 73 ? -18.236 17.051 -24.745 1.00 44.26 73 GLN A N 1
ATOM 576 C CA . GLN A 1 73 ? -17.873 18.294 -24.074 1.00 40.17 73 GLN A CA 1
ATOM 577 C C . GLN A 1 73 ? -19.111 18.974 -23.514 1.00 46.74 73 GLN A C 1
ATOM 578 O O . GLN A 1 73 ? -19.063 19.609 -22.463 1.00 39.65 73 GLN A O 1
ATOM 584 N N . LEU A 1 74 ? -20.219 18.839 -24.233 1.00 43.61 74 LEU A N 1
ATOM 585 C CA . LEU A 1 74 ? -21.499 19.376 -23.792 1.00 42.75 74 LEU A CA 1
ATOM 586 C C . LEU A 1 74 ? -21.945 18.718 -22.490 1.00 40.42 74 LEU A C 1
ATOM 587 O O . LEU A 1 74 ? -22.495 19.374 -21.606 1.00 38.76 74 LEU A O 1
ATOM 592 N N . GLY A 1 75 ? -21.700 17.417 -22.381 1.00 37.81 75 GLY A N 1
ATOM 593 C CA . GLY A 1 75 ? -22.067 16.667 -21.194 1.00 36.67 75 GLY A CA 1
ATOM 594 C C . GLY A 1 75 ? -21.232 17.048 -19.987 1.00 41.64 75 GLY A C 1
ATOM 595 O O . GLY A 1 75 ? -21.735 17.100 -18.865 1.00 46.36 75 GLY A O 1
ATOM 596 N N . ILE A 1 76 ? -19.949 17.308 -20.221 1.00 37.34 76 ILE A N 1
ATOM 597 C CA . ILE A 1 76 ? -19.042 17.738 -19.163 1.00 46.77 76 ILE A CA 1
ATOM 598 C C . ILE A 1 76 ? -19.480 19.070 -18.563 1.00 46.54 76 ILE A C 1
ATOM 599 O O . ILE A 1 76 ? -19.531 19.227 -17.343 1.00 40.25 76 ILE A O 1
ATOM 604 N N . ASP A 1 77 ? -19.805 20.023 -19.430 1.00 42.77 77 ASP A N 1
ATOM 605 C CA . ASP A 1 77 ? -20.177 21.365 -18.995 1.00 53.60 77 ASP A CA 1
ATOM 606 C C . ASP A 1 77 ? -21.558 21.411 -18.343 1.00 49.18 77 ASP A C 1
ATOM 607 O O . ASP A 1 77 ? -21.857 22.332 -17.582 1.00 44.82 77 ASP A O 1
ATOM 612 N N . PHE A 1 78 ? -22.399 20.424 -18.639 1.00 35.02 78 PHE A N 1
ATOM 613 C CA . PHE A 1 78 ? -23.710 20.347 -18.003 1.00 48.53 78 PHE A CA 1
ATOM 614 C C . PHE A 1 78 ? -23.572 19.943 -16.541 1.00 47.17 78 PHE A C 1
ATOM 615 O O . PHE A 1 78 ? -24.348 20.383 -15.693 1.00 40.57 78 PHE A O 1
ATOM 623 N N . SER A 1 79 ? -22.581 19.103 -16.257 1.00 46.82 79 SER A N 1
ATOM 624 C CA . SER A 1 79 ? -22.353 18.600 -14.908 1.00 46.60 79 SER A CA 1
ATOM 625 C C . SER A 1 79 ? -21.967 19.714 -13.941 1.00 40.60 79 SER A C 1
ATOM 626 O O . SER A 1 79 ? -22.177 19.600 -12.734 1.00 56.39 79 SER A O 1
ATOM 629 N N . SER A 1 80 ? -21.407 20.793 -14.478 1.00 48.25 80 SER A N 1
ATOM 630 C CA . SER A 1 80 ? -20.974 21.923 -13.663 1.00 40.57 80 SER A CA 1
ATOM 631 C C . SER A 1 80 ? -22.154 22.706 -13.089 1.00 44.90 80 SER A C 1
ATOM 632 O O . SER A 1 80 ? -21.973 23.599 -12.262 1.00 47.31 80 SER A O 1
ATOM 635 N N . LEU A 1 81 ? -23.358 22.365 -13.535 1.00 43.09 81 LEU A N 1
ATOM 636 C CA . LEU A 1 81 ? -24.575 22.998 -13.043 1.00 42.77 81 LEU A CA 1
ATOM 637 C C . LEU A 1 81 ? -25.091 22.305 -11.785 1.00 54.26 81 LEU A C 1
ATOM 638 O O . LEU A 1 81 ? -26.020 22.787 -11.137 1.00 44.65 81 LEU A O 1
ATOM 643 N N . LEU A 1 82 ? -24.481 21.175 -11.440 1.00 48.85 82 LEU A N 1
ATOM 644 C CA . LEU A 1 82 ? -24.943 20.362 -10.320 1.00 43.50 82 LEU A CA 1
ATOM 645 C C . LEU A 1 82 ? -23.888 20.248 -9.221 1.00 50.33 82 LEU A C 1
ATOM 646 O O . LEU A 1 82 ? -22.690 20.285 -9.502 1.00 45.02 82 LEU A O 1
ATOM 651 N N . PRO A 1 83 ? -24.333 20.114 -7.960 1.00 49.75 83 PRO A N 1
ATOM 652 C CA . PRO A 1 83 ? -23.424 19.943 -6.821 1.00 44.51 83 PRO A CA 1
ATOM 653 C C . PRO A 1 83 ? -22.656 18.628 -6.885 1.00 46.65 83 PRO A C 1
ATOM 654 O O . PRO A 1 83 ? -23.238 17.583 -7.170 1.00 46.84 83 PRO A O 1
ATOM 658 N N . LYS A 1 84 ? -21.357 18.692 -6.616 1.00 43.24 84 LYS A N 1
ATOM 659 C CA . LYS A 1 84 ? -20.485 17.525 -6.701 1.00 48.30 84 LYS A CA 1
ATOM 660 C C . LYS A 1 84 ? -20.323 16.843 -5.347 1.00 51.91 84 LYS A C 1
ATOM 661 O O . LYS A 1 84 ? -20.267 17.505 -4.311 1.00 47.66 84 LYS A O 1
ATOM 667 N N . PHE A 1 85 ? -20.244 15.516 -5.361 1.00 49.49 85 PHE A N 1
ATOM 668 C CA . PHE A 1 85 ? -20.073 14.744 -4.135 1.00 51.85 85 PHE A CA 1
ATOM 669 C C . PHE A 1 85 ? -18.847 13.839 -4.224 1.00 51.80 85 PHE A C 1
ATOM 670 O O . PHE A 1 85 ? -18.681 13.094 -5.190 1.00 43.29 85 PHE A O 1
ATOM 678 N N . ASP A 1 86 ? -17.988 13.914 -3.214 1.00 53.02 86 ASP A N 1
ATOM 679 C CA . ASP A 1 86 ? -16.774 13.108 -3.183 1.00 46.98 86 ASP A CA 1
ATOM 680 C C . ASP A 1 86 ? -16.569 12.454 -1.822 1.00 46.49 86 ASP A C 1
ATOM 681 O O . ASP A 1 86 ? -16.938 13.018 -0.788 1.00 54.41 86 ASP A O 1
ATOM 686 N N . GLY A 1 87 ? -15.985 11.259 -1.830 1.00 50.64 87 GLY A N 1
ATOM 687 C CA . GLY A 1 87 ? -15.643 10.571 -0.600 1.00 44.05 87 GLY A CA 1
ATOM 688 C C . GLY A 1 87 ? -14.169 10.743 -0.295 1.00 49.45 87 GLY A C 1
ATOM 689 O O . GLY A 1 87 ? -13.346 10.824 -1.207 1.00 43.57 87 GLY A O 1
ATOM 690 N N . SER A 1 88 ? -13.829 10.806 0.988 1.00 44.67 88 SER A N 1
ATOM 691 C CA . SER A 1 88 ? -12.439 10.995 1.380 1.00 46.26 88 SER A CA 1
ATOM 692 C C . SER A 1 88 ? -12.102 10.283 2.684 1.00 45.34 88 SER A C 1
ATOM 693 O O . SER A 1 88 ? -12.958 10.102 3.549 1.00 47.50 88 SER A O 1
ATOM 696 N N . ALA A 1 89 ? -10.844 9.876 2.807 1.00 45.53 89 ALA A N 1
ATOM 697 C CA . ALA A 1 89 ? -10.347 9.238 4.017 1.00 44.68 89 ALA A CA 1
ATOM 698 C C . ALA A 1 89 ? -8.866 9.549 4.177 1.00 47.59 89 ALA A C 1
ATOM 699 O O . ALA A 1 89 ? -8.104 9.473 3.213 1.00 48.38 89 ALA A O 1
ATOM 701 N N . SER A 1 90 ? -8.460 9.902 5.392 1.00 49.83 90 SER A N 1
ATOM 702 C CA . SER A 1 90 ? -7.078 10.297 5.627 1.00 45.73 90 SER A CA 1
ATOM 703 C C . SER A 1 90 ? -6.579 9.920 7.017 1.00 48.79 90 SER A C 1
ATOM 704 O O . SER A 1 90 ? -7.348 9.846 7.972 1.00 49.88 90 SER A O 1
ATOM 707 N N . GLY A 1 91 ? -5.275 9.687 7.113 1.00 42.18 91 GLY A N 1
ATOM 708 C CA . GLY A 1 91 ? -4.621 9.441 8.384 1.00 49.46 91 GLY A CA 1
ATOM 709 C C . GLY A 1 91 ? -3.289 10.160 8.415 1.00 48.06 91 GLY A C 1
ATOM 710 O O . GLY A 1 91 ? -2.588 10.217 7.406 1.00 44.68 91 GLY A O 1
ATOM 711 N N . SER A 1 92 ? -2.938 10.715 9.569 1.00 48.08 92 SER A N 1
ATOM 712 C CA . SER A 1 92 ? -1.697 11.467 9.694 1.00 48.76 92 SER A CA 1
ATOM 713 C C . SER A 1 92 ? -1.130 11.395 11.106 1.00 47.38 92 SER A C 1
ATOM 714 O O . SER A 1 92 ? -1.870 11.269 12.078 1.00 48.17 92 SER A O 1
ATOM 717 N N . ARG A 1 93 ? 0.193 11.471 11.205 1.00 43.00 93 ARG A N 1
ATOM 718 C CA . ARG A 1 93 ? 0.875 11.490 12.494 1.00 44.76 93 ARG A CA 1
ATOM 719 C C . ARG A 1 93 ? 1.907 12.607 12.517 1.00 51.67 93 ARG A C 1
ATOM 720 O O . ARG A 1 93 ? 2.710 12.734 11.597 1.00 41.49 93 ARG A O 1
ATOM 728 N N . ALA A 1 94 ? 1.885 13.413 13.572 1.00 43.03 94 ALA A N 1
ATOM 729 C CA . ALA A 1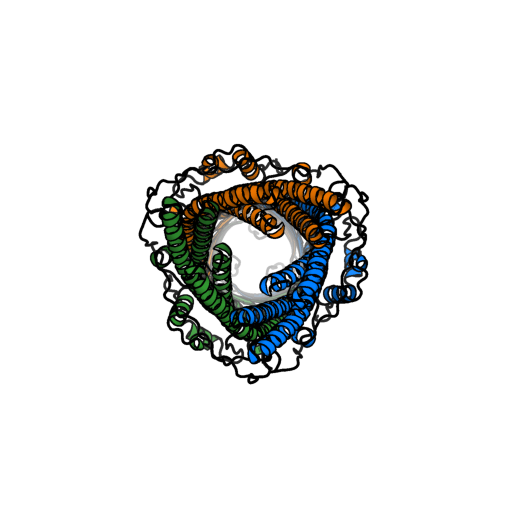 94 ? 2.736 14.596 13.632 1.00 43.19 94 ALA A CA 1
ATOM 730 C C . ALA A 1 94 ? 3.420 14.769 14.981 1.00 47.14 94 ALA A C 1
ATOM 731 O O . ALA A 1 94 ? 2.821 14.540 16.032 1.00 43.12 94 ALA A O 1
ATOM 733 N N . LYS A 1 95 ? 4.684 15.175 14.940 1.00 49.12 95 LYS A N 1
ATOM 734 C CA . LYS A 1 95 ? 5.372 15.626 16.138 1.00 46.74 95 LYS A CA 1
ATOM 735 C C . LYS A 1 95 ? 5.281 17.141 16.218 1.00 46.66 95 LYS A C 1
ATOM 736 O O . LYS A 1 95 ? 6.031 17.850 15.550 1.00 44.64 95 LYS A O 1
ATOM 742 N N . THR A 1 96 ? 4.351 17.636 17.026 1.00 45.08 96 THR A N 1
ATOM 743 C CA . THR A 1 96 ? 4.173 19.074 17.176 1.00 48.43 96 THR A CA 1
ATOM 744 C C . THR A 1 96 ? 5.233 19.645 18.108 1.00 50.96 96 THR A C 1
ATOM 745 O O . THR A 1 96 ? 5.419 19.161 19.223 1.00 55.68 96 THR A O 1
ATOM 749 N N . ALA A 1 97 ? 5.926 20.675 17.637 1.00 49.32 97 ALA A N 1
ATOM 750 C CA . ALA A 1 97 ? 7.022 21.277 18.383 1.00 55.96 97 ALA A CA 1
ATOM 751 C C . ALA A 1 97 ? 6.554 21.931 19.681 1.00 53.93 97 ALA A C 1
ATOM 752 O O . ALA A 1 97 ? 5.381 22.275 19.829 1.00 47.18 97 ALA A O 1
ATOM 754 N N . ILE A 1 98 ? 7.483 22.093 20.618 1.00 40.29 98 ILE A N 1
ATOM 755 C CA . ILE A 1 98 ? 7.206 22.786 21.870 1.00 48.48 98 ILE A CA 1
ATOM 756 C C . ILE A 1 98 ? 6.929 24.260 21.600 1.00 51.32 98 ILE A C 1
ATOM 757 O O . ILE A 1 98 ? 6.062 24.869 22.226 1.00 42.72 98 ILE A O 1
ATOM 762 N N . ASN A 1 99 ? 7.673 24.822 20.652 1.00 44.96 99 ASN A N 1
ATOM 763 C CA . ASN A 1 99 ? 7.571 26.237 20.317 1.00 46.73 99 ASN A CA 1
ATOM 764 C C . ASN A 1 99 ? 6.424 26.548 19.360 1.00 37.07 99 ASN A C 1
ATOM 765 O O . ASN A 1 99 ? 6.192 27.708 19.016 1.00 49.34 99 ASN A O 1
ATOM 770 N N . ALA A 1 100 ? 5.712 25.512 18.930 1.00 44.02 100 ALA A N 1
ATOM 771 C CA . ALA A 1 100 ? 4.546 25.696 18.074 1.00 49.75 100 ALA A CA 1
ATOM 772 C C . ALA A 1 100 ? 3.450 26.425 18.844 1.00 47.80 100 ALA A C 1
ATOM 773 O O . ALA A 1 100 ? 3.103 26.029 19.957 1.00 51.76 100 ALA A O 1
ATOM 775 N N . PRO A 1 101 ? 2.908 27.503 18.255 1.00 53.62 101 PRO A N 1
ATOM 776 C CA . PRO A 1 101 ? 1.885 28.346 18.888 1.00 48.30 101 PRO A CA 1
ATOM 777 C C . PRO A 1 101 ? 0.632 27.577 19.311 1.00 56.90 101 PRO A C 1
ATOM 778 O O . PRO A 1 101 ? -0.080 28.019 20.214 1.00 60.83 101 PRO A O 1
ATOM 782 N N . SER A 1 102 ? 0.367 26.446 18.665 1.00 55.51 102 SER A N 1
ATOM 783 C CA . SER A 1 102 ? -0.810 25.647 18.988 1.00 60.48 102 SER A CA 1
ATOM 784 C C . SER A 1 102 ? -0.540 24.707 20.159 1.00 64.95 102 SER A C 1
ATOM 785 O O . SER A 1 102 ? -1.447 24.031 20.647 1.00 66.97 102 SER A O 1
ATOM 788 N N . ASN A 1 103 ? 0.711 24.672 20.606 1.00 62.04 103 ASN A N 1
ATOM 789 C CA . ASN A 1 103 ? 1.115 23.798 21.701 1.00 52.15 103 ASN A CA 1
ATOM 790 C C . ASN A 1 103 ? 1.259 24.570 23.008 1.00 61.26 103 ASN A C 1
ATOM 791 O O . ASN A 1 103 ? 2.144 25.416 23.143 1.00 59.90 103 ASN A O 1
ATOM 796 N N . ARG A 1 104 ? 0.391 24.274 23.970 1.00 70.41 104 ARG A N 1
ATOM 797 C CA . ARG A 1 104 ? 0.429 24.952 25.260 1.00 73.85 104 ARG A CA 1
ATOM 798 C C . ARG A 1 104 ? 0.888 24.032 26.388 1.00 68.73 104 ARG A C 1
ATOM 799 O O . ARG A 1 104 ? 0.758 24.372 27.564 1.00 77.30 104 ARG A O 1
ATOM 807 N N . THR A 1 105 ? 1.428 22.872 26.029 1.00 60.94 105 THR A N 1
ATOM 808 C CA . THR A 1 105 ? 1.815 21.875 27.022 1.00 64.90 105 THR A CA 1
ATOM 809 C C . THR A 1 105 ? 3.238 22.079 27.536 1.00 68.15 105 THR A C 1
ATOM 810 O O . THR A 1 105 ? 3.605 21.558 28.589 1.00 70.95 105 THR A O 1
ATOM 814 N N . GLY A 1 106 ? 4.040 22.831 26.790 1.00 64.41 106 GLY A N 1
ATOM 815 C CA . GLY A 1 106 ? 5.425 23.060 27.160 1.00 53.85 106 GLY A CA 1
ATOM 816 C C . GLY A 1 106 ? 6.286 21.842 26.885 1.00 58.67 106 GLY A C 1
ATOM 817 O O . GLY A 1 106 ? 7.469 21.814 27.226 1.00 55.57 106 GLY A O 1
ATOM 818 N N . GLU A 1 107 ? 5.684 20.833 26.262 1.00 66.16 107 GLU A N 1
ATOM 819 C CA . GLU A 1 107 ? 6.374 19.587 25.954 1.00 65.75 107 GLU A CA 1
ATOM 820 C C . GLU A 1 107 ? 6.165 19.192 24.495 1.00 68.00 107 GLU A C 1
ATOM 821 O O . GLU A 1 107 ? 5.291 19.729 23.814 1.00 53.70 107 GLU A O 1
ATOM 827 N N . VAL A 1 108 ? 6.973 18.250 24.019 1.00 65.11 108 VAL A N 1
ATOM 828 C CA . VAL A 1 108 ? 6.808 17.708 22.675 1.00 61.65 108 VAL A CA 1
ATOM 829 C C . VAL A 1 108 ? 5.514 16.898 22.592 1.00 63.22 108 VAL A C 1
ATOM 830 O O . VAL A 1 108 ? 5.228 16.088 23.475 1.00 64.14 108 VAL A O 1
ATOM 834 N N . SER A 1 109 ? 4.733 17.118 21.538 1.00 53.55 109 SER A N 1
ATOM 835 C CA . SER A 1 109 ? 3.435 16.465 21.407 1.00 52.63 109 SER A CA 1
ATOM 836 C C . SER A 1 109 ? 3.338 15.571 20.173 1.00 50.27 109 SER A C 1
ATOM 837 O O . SER A 1 109 ? 3.415 16.048 19.042 1.00 48.39 109 SER A O 1
ATOM 840 N N . TYR A 1 110 ? 3.160 14.274 20.403 1.00 54.77 110 TYR A N 1
ATOM 841 C CA . TYR A 1 110 ? 2.920 13.322 19.325 1.00 44.86 110 TYR A CA 1
ATOM 842 C C . TYR A 1 110 ? 1.434 12.993 19.263 1.00 48.82 110 TYR A C 1
ATOM 843 O O . TYR A 1 110 ? 0.820 12.690 20.285 1.00 53.63 110 TYR A O 1
ATOM 852 N N . GLY A 1 111 ? 0.856 13.054 18.067 1.00 49.92 111 GLY A N 1
ATOM 853 C CA . GLY A 1 111 ? -0.564 12.802 17.909 1.00 42.78 111 GLY A CA 1
ATOM 854 C C . GLY A 1 111 ? -0.975 12.322 16.530 1.00 51.51 111 GLY A C 1
ATOM 855 O O . GLY A 1 111 ? -0.235 12.472 15.558 1.00 47.29 111 GLY A O 1
ATOM 856 N N . ASN A 1 112 ? -2.168 11.742 16.450 1.00 54.79 112 ASN A N 1
ATOM 857 C CA . ASN A 1 112 ? -2.710 11.258 15.187 1.00 44.63 112 ASN A CA 1
ATOM 858 C C . ASN A 1 112 ? -4.022 11.944 14.834 1.00 44.49 112 ASN A C 1
ATOM 859 O O . ASN A 1 112 ? -4.686 12.511 15.698 1.00 44.33 112 ASN A O 1
ATOM 864 N N . ASP A 1 113 ? -4.390 11.890 13.558 1.00 46.45 113 ASP A N 1
ATOM 865 C CA . ASP A 1 113 ? -5.667 12.434 13.110 1.00 49.42 113 ASP A CA 1
ATOM 866 C C . ASP A 1 113 ? -6.232 11.594 11.970 1.00 44.72 113 ASP A C 1
ATOM 867 O O . ASP A 1 113 ? -5.650 11.522 10.889 1.00 55.00 113 ASP A O 1
ATOM 872 N N . PHE A 1 114 ? -7.367 10.952 12.225 1.00 42.92 114 PHE A N 1
ATOM 873 C CA . PHE A 1 114 ? -8.007 10.106 11.226 1.00 36.96 114 PHE A CA 1
ATOM 874 C C . PHE A 1 114 ? -9.347 10.692 10.802 1.00 48.74 114 PHE A C 1
ATOM 875 O O . PHE A 1 114 ? -10.190 10.998 11.640 1.00 45.78 114 PHE A O 1
ATOM 883 N N . LYS A 1 115 ? -9.535 10.848 9.495 1.00 36.85 115 LYS A N 1
ATOM 884 C CA . LYS A 1 115 ? -10.770 11.409 8.958 1.00 42.04 115 LYS A CA 1
ATOM 885 C C . LYS A 1 115 ? -11.390 10.498 7.901 1.00 47.78 115 LYS A C 1
ATOM 886 O O . LYS A 1 115 ? -10.702 9.681 7.288 1.00 44.86 115 LYS A O 1
ATOM 892 N N . MET A 1 116 ? -12.695 10.654 7.697 1.00 47.78 116 MET A N 1
ATOM 893 C CA . MET A 1 116 ? -13.460 9.828 6.767 1.00 41.62 116 MET A CA 1
ATOM 894 C C . MET A 1 116 ? -14.872 10.385 6.616 1.00 47.29 116 MET A C 1
ATOM 895 O O . MET A 1 116 ? -15.572 10.576 7.608 1.00 50.21 116 MET A O 1
ATOM 900 N N . GLY A 1 117 ? -15.295 10.654 5.383 1.00 46.35 117 GLY A N 1
ATOM 901 C CA . GLY A 1 117 ? -16.641 11.154 5.156 1.00 59.31 117 GLY A CA 1
ATOM 902 C C . GLY A 1 117 ? -16.972 11.585 3.739 1.00 51.78 117 GLY A C 1
ATOM 903 O O . GLY A 1 117 ? -16.161 11.437 2.824 1.00 51.20 117 GLY A O 1
ATOM 904 N N . LEU A 1 118 ? -18.180 12.116 3.563 1.00 62.74 118 LEU A N 1
ATOM 905 C CA . LEU A 1 118 ? -18.636 12.600 2.264 1.00 49.22 118 LEU A CA 1
ATOM 906 C C . LEU A 1 118 ? -18.460 14.110 2.157 1.00 44.49 118 LEU A C 1
ATOM 907 O O . LEU A 1 118 ? -18.683 14.837 3.124 1.00 48.10 118 LEU A O 1
ATOM 912 N N . ASN A 1 119 ? -18.071 14.580 0.977 1.00 40.34 119 ASN A N 1
ATOM 913 C CA . ASN A 1 119 ? -17.836 16.004 0.767 1.00 40.93 119 ASN A CA 1
ATOM 914 C C . ASN A 1 119 ? -18.779 16.613 -0.269 1.00 51.26 119 ASN A C 1
ATOM 915 O O . ASN A 1 119 ? -19.064 16.003 -1.298 1.00 55.71 119 ASN A O 1
ATOM 920 N N . LEU A 1 120 ? -19.267 17.816 0.020 1.00 53.95 120 LEU A N 1
ATOM 921 C CA . LEU A 1 120 ? -20.127 18.547 -0.905 1.00 42.96 120 LEU A CA 1
ATOM 922 C C . LEU A 1 120 ? -19.448 19.833 -1.359 1.00 60.61 120 LEU A C 1
ATOM 923 O O . LEU A 1 120 ? -18.904 20.576 -0.547 1.00 55.36 120 LEU A O 1
ATOM 928 N N . SER A 1 121 ? -19.478 20.083 -2.663 1.00 54.29 121 SER A N 1
ATOM 929 C CA . SER A 1 121 ? -18.942 21.316 -3.225 1.00 53.32 121 SER A CA 1
ATOM 930 C C . SER A 1 121 ? -19.856 21.815 -4.339 1.00 51.91 121 SER A C 1
ATOM 931 O O . SER A 1 121 ? -20.266 21.044 -5.206 1.00 56.49 121 SER A O 1
ATOM 934 N N . TYR A 1 122 ? -20.180 23.104 -4.311 1.00 51.15 122 TYR A N 1
ATOM 935 C CA . TYR A 1 122 ? -21.145 23.659 -5.255 1.00 44.57 122 TYR A CA 1
ATOM 936 C C . TYR A 1 122 ? -20.996 25.166 -5.424 1.00 56.28 122 TYR A C 1
ATOM 937 O O . TYR A 1 122 ? -21.121 25.929 -4.467 1.00 49.40 122 TYR A O 1
ATOM 946 N N . GLU A 1 123 ? -20.728 25.583 -6.656 1.00 54.46 123 GLU A N 1
ATOM 947 C CA . GLU A 1 123 ? -20.649 26.996 -6.996 1.00 51.88 123 GLU A CA 1
ATOM 948 C C . GLU A 1 123 ? -22.020 27.493 -7.437 1.00 53.37 123 GLU A C 1
ATOM 949 O O . GLU A 1 123 ? -22.535 27.072 -8.472 1.00 58.16 123 GLU A O 1
ATOM 955 N N . ILE A 1 124 ? -22.615 28.378 -6.645 1.00 54.22 124 ILE A N 1
ATOM 956 C CA . ILE A 1 124 ? -23.938 28.909 -6.958 1.00 48.05 124 ILE A CA 1
ATOM 957 C C . ILE A 1 124 ? -23.892 29.756 -8.227 1.00 44.97 124 ILE A C 1
ATOM 958 O O . ILE A 1 124 ? -23.224 30.788 -8.274 1.00 43.32 124 ILE A O 1
ATOM 963 N N . ASP A 1 125 ? -24.604 29.309 -9.256 1.00 44.96 125 ASP A N 1
ATOM 964 C CA . ASP A 1 125 ? -24.574 29.974 -10.554 1.00 42.66 125 ASP A CA 1
ATOM 965 C C . ASP A 1 125 ? -25.492 31.192 -10.570 1.00 42.11 125 ASP A C 1
ATOM 966 O O . ASP A 1 125 ? -26.524 31.199 -11.244 1.00 42.86 125 ASP A O 1
ATOM 971 N N . LEU A 1 126 ? -25.104 32.221 -9.824 1.00 50.67 126 LEU A N 1
ATOM 972 C CA . LEU A 1 126 ? -25.892 33.443 -9.715 1.00 44.59 126 LEU A CA 1
ATOM 973 C C . LEU A 1 126 ? -25.914 34.240 -11.015 1.00 49.74 126 LEU A C 1
ATOM 974 O O . LEU A 1 126 ? -26.961 34.734 -11.433 1.00 38.51 126 LEU A O 1
ATOM 979 N N . TRP A 1 127 ? -24.754 34.362 -11.651 1.00 41.11 127 TRP A N 1
ATOM 980 C CA . TRP A 1 127 ? -24.608 35.261 -12.786 1.00 35.89 127 TRP A CA 1
ATOM 981 C C . TRP A 1 127 ? -24.491 34.506 -14.110 1.00 46.62 127 TRP A C 1
ATOM 982 O O . TRP A 1 127 ? -24.130 35.085 -15.134 1.00 33.55 127 TRP A O 1
ATOM 993 N N . GLY A 1 128 ? -24.797 33.213 -14.081 1.00 44.46 128 GLY A N 1
ATOM 994 C CA . GLY A 1 128 ? -24.824 32.407 -15.288 1.00 36.04 128 GLY A CA 1
ATOM 995 C C . GLY A 1 128 ? -23.461 32.094 -15.872 1.00 48.87 128 GLY A C 1
ATOM 996 O O . GLY A 1 128 ? -23.320 31.945 -17.086 1.00 51.31 128 GLY A O 1
ATOM 997 N N . LYS A 1 129 ? -22.456 31.990 -15.009 1.00 44.17 129 LYS A N 1
ATOM 998 C CA . LYS A 1 129 ? -21.114 31.626 -15.442 1.00 42.74 129 LYS A CA 1
ATOM 999 C C . LYS A 1 129 ? -21.098 30.217 -16.026 1.00 48.64 129 LYS A C 1
ATOM 1000 O O . LYS A 1 129 ? -20.427 29.954 -17.025 1.00 38.05 129 LYS A O 1
ATOM 1006 N N . TYR A 1 130 ? -21.854 29.318 -15.404 1.00 39.25 130 TYR A N 1
ATOM 1007 C CA . TYR A 1 130 ? -21.836 27.915 -15.795 1.00 45.62 130 TYR A CA 1
ATOM 1008 C C . TYR A 1 130 ? -22.963 27.566 -16.766 1.00 45.71 130 TYR A C 1
ATOM 1009 O O . TYR A 1 130 ? -22.839 26.625 -17.551 1.00 52.03 130 TYR A O 1
ATOM 1018 N N . ARG A 1 131 ? -24.058 28.320 -16.722 1.00 44.62 131 ARG A N 1
ATOM 1019 C CA . ARG A 1 131 ? -25.131 28.118 -17.689 1.00 46.25 131 ARG A CA 1
ATOM 1020 C C . ARG A 1 131 ? -24.672 28.519 -19.084 1.00 36.18 131 ARG A C 1
ATOM 1021 O O . ARG A 1 131 ? -24.888 27.791 -20.050 1.00 45.39 131 ARG A O 1
ATOM 1029 N N . ASP A 1 132 ? -24.027 29.678 -19.178 1.00 33.62 132 ASP A N 1
ATOM 1030 C CA . ASP A 1 132 ? -23.561 30.192 -20.462 1.00 47.19 132 ASP A CA 1
ATOM 1031 C C . ASP A 1 132 ? -22.345 29.420 -20.966 1.00 43.75 132 ASP A C 1
ATOM 1032 O O . ASP A 1 132 ? -22.105 29.347 -22.168 1.00 42.12 132 ASP A O 1
ATOM 1037 N N . THR A 1 133 ? -21.582 28.845 -20.042 1.00 42.44 133 THR A N 1
ATOM 1038 C CA . THR A 1 133 ? -20.500 27.943 -20.414 1.00 41.77 133 THR A CA 1
ATOM 1039 C C . THR A 1 133 ? -21.101 26.696 -21.053 1.00 44.95 133 THR A C 1
ATOM 1040 O O . THR A 1 133 ? -20.600 26.190 -22.058 1.00 45.26 133 THR A O 1
ATOM 1044 N N . TYR A 1 134 ? -22.193 26.221 -20.462 1.00 35.81 134 TYR A N 1
ATOM 1045 C CA . TYR A 1 134 ? -22.936 25.079 -20.981 1.00 39.15 134 TYR A CA 1
ATOM 1046 C C . TYR A 1 134 ? -23.594 25.400 -22.323 1.00 41.14 134 TYR A C 1
ATOM 1047 O O . TYR A 1 134 ? -23.535 24.602 -23.260 1.00 43.58 134 TYR A O 1
ATOM 1056 N N . ARG A 1 135 ? -24.212 26.574 -22.413 1.00 36.61 135 ARG A N 1
ATOM 1057 C CA . ARG A 1 135 ? -24.913 26.978 -23.628 1.00 39.95 135 ARG A CA 1
ATOM 1058 C C . ARG A 1 135 ? -23.932 27.283 -24.758 1.00 45.41 135 ARG A C 1
ATOM 1059 O O . ARG A 1 135 ? -24.281 27.199 -25.936 1.00 42.29 135 ARG A O 1
ATOM 1067 N N . ALA A 1 136 ? -22.702 27.633 -24.394 1.00 43.50 136 ALA A N 1
ATOM 1068 C CA . ALA A 1 136 ? -21.646 27.840 -25.380 1.00 41.48 136 ALA A CA 1
ATOM 1069 C C . ALA A 1 136 ? -21.293 26.513 -26.039 1.00 46.11 136 ALA A C 1
ATOM 1070 O O . ALA A 1 136 ? -21.107 26.438 -27.251 1.00 48.35 136 ALA A O 1
ATOM 1072 N N . SER A 1 137 ? -21.211 25.466 -25.226 1.00 35.47 137 SER A N 1
ATOM 1073 C CA . SER A 1 137 ? -20.927 24.126 -25.725 1.00 39.47 137 SER A CA 1
ATOM 1074 C C . SER A 1 137 ? -22.096 23.577 -26.531 1.00 41.46 137 SER A C 1
ATOM 1075 O O . SER A 1 137 ? -21.907 22.770 -27.442 1.00 45.21 137 SER A O 1
ATOM 1078 N N . LYS A 1 138 ? -23.302 24.014 -26.188 1.00 41.98 138 LYS A N 1
ATOM 1079 C CA . LYS A 1 138 ? -24.495 23.602 -26.914 1.00 43.37 138 LYS A CA 1
ATOM 1080 C C . LYS A 1 138 ? -24.479 24.197 -28.315 1.00 40.91 138 LYS A C 1
ATOM 1081 O O . LYS A 1 138 ? -24.841 23.534 -29.286 1.00 40.20 138 LYS A O 1
ATOM 1087 N N . SER A 1 139 ? -24.052 25.452 -28.409 1.00 40.87 139 SER A N 1
ATOM 1088 C CA . SER A 1 139 ? -23.894 26.112 -29.696 1.00 49.09 139 SER A CA 1
ATOM 1089 C C . SER A 1 139 ? -22.758 25.468 -30.484 1.00 46.64 139 SER A C 1
ATOM 1090 O O . SER A 1 139 ? -22.821 25.353 -31.709 1.00 41.03 139 SER A O 1
ATOM 1093 N N . GLY A 1 140 ? -21.720 25.050 -29.767 1.00 49.11 140 GLY A N 1
ATOM 1094 C CA . GLY A 1 140 ? -20.579 24.398 -30.380 1.00 36.44 140 GLY A CA 1
ATOM 1095 C C . GLY A 1 140 ? -20.941 23.044 -30.954 1.00 43.36 140 GLY A C 1
ATOM 1096 O O . GLY A 1 140 ? -20.454 22.662 -32.018 1.00 39.12 140 GLY A O 1
ATOM 1097 N N . PHE A 1 141 ? -21.800 22.316 -30.246 1.00 36.77 141 PHE A N 1
ATOM 1098 C CA . PHE A 1 141 ? -22.257 21.011 -30.710 1.00 44.53 141 PHE A CA 1
ATOM 1099 C C . PHE A 1 141 ? -23.109 21.137 -31.967 1.00 37.24 141 PHE A C 1
ATOM 1100 O O . PHE A 1 141 ? -22.987 20.333 -32.890 1.00 44.35 141 PHE A O 1
ATOM 1108 N N . LYS A 1 142 ? -23.972 22.149 -31.993 1.00 36.83 142 LYS A N 1
ATOM 1109 C CA . LYS A 1 142 ? -24.827 22.404 -33.147 1.00 44.00 142 LYS A CA 1
ATOM 1110 C C . LYS A 1 142 ? -23.992 22.821 -34.351 1.00 34.98 142 LYS A C 1
ATOM 1111 O O . LYS A 1 142 ? -24.329 22.515 -35.494 1.00 46.31 142 LYS A O 1
ATOM 1117 N N . ALA A 1 143 ? -22.895 23.519 -34.080 1.00 41.15 143 ALA A N 1
ATOM 1118 C CA . ALA A 1 143 ? -21.964 23.921 -35.125 1.00 42.48 143 ALA A CA 1
ATOM 1119 C C . ALA A 1 143 ? -21.256 22.701 -35.705 1.00 49.48 143 ALA A C 1
ATOM 1120 O O . ALA A 1 143 ? -20.988 22.638 -36.904 1.00 47.63 143 ALA A O 1
ATOM 1122 N N . SER A 1 144 ? -20.961 21.732 -34.845 1.00 36.14 144 SER A N 1
ATOM 1123 C CA . SER A 1 144 ? -20.300 20.503 -35.269 1.00 35.28 144 SER A CA 1
ATOM 1124 C C . SER A 1 144 ? -21.240 19.651 -36.115 1.00 41.89 144 SER A C 1
ATOM 1125 O O . SER A 1 144 ? -20.801 18.927 -37.009 1.00 45.38 144 SER A O 1
ATOM 1128 N N . GLU A 1 145 ? -22.535 19.741 -35.826 1.00 33.88 145 GLU A N 1
ATOM 1129 C CA . GLU A 1 145 ? -23.545 19.046 -36.614 1.00 39.87 145 GLU A CA 1
ATOM 1130 C C . GLU A 1 145 ? -23.619 19.626 -38.023 1.00 44.60 145 GLU A C 1
ATOM 1131 O O . GLU A 1 145 ? -23.666 18.889 -39.008 1.00 39.46 145 GLU A O 1
ATOM 1137 N N . TYR A 1 146 ? -23.629 20.953 -38.106 1.00 33.98 146 TYR A N 1
ATOM 1138 C CA . TYR A 1 146 ? -23.643 21.644 -39.387 1.00 42.79 146 TYR A CA 1
ATOM 1139 C C . TYR A 1 146 ? -22.339 21.408 -40.146 1.00 48.35 146 TYR A C 1
ATOM 1140 O O . TYR A 1 146 ? -22.338 21.282 -41.371 1.00 42.92 146 TYR A O 1
ATOM 1149 N N . ASP A 1 147 ? -21.233 21.347 -39.409 1.00 46.63 147 ASP A N 1
ATOM 1150 C CA . ASP A 1 147 ? -19.935 21.039 -39.999 1.00 38.68 147 ASP A CA 1
ATOM 1151 C C . ASP A 1 147 ? -19.926 19.628 -40.576 1.00 45.54 147 ASP A C 1
ATOM 1152 O O . ASP A 1 147 ? -19.258 19.363 -41.574 1.00 46.68 147 ASP A O 1
ATOM 1157 N N . TYR A 1 148 ? -20.669 18.724 -39.946 1.00 34.93 148 TYR A N 1
ATOM 1158 C CA . TYR A 1 148 ? -20.774 17.357 -40.441 1.00 41.85 148 TYR A CA 1
ATOM 1159 C C . TYR A 1 148 ? -21.571 17.320 -41.741 1.00 45.34 148 TYR A C 1
ATOM 1160 O O . TYR A 1 148 ? -21.200 16.624 -42.686 1.00 40.16 148 TYR A O 1
ATOM 1169 N N . GLU A 1 149 ? -22.663 18.078 -41.781 1.00 38.33 149 GLU A N 1
ATOM 1170 C CA . GLU A 1 149 ? -23.483 18.183 -42.981 1.00 39.44 149 GLU A CA 1
ATOM 1171 C C . GLU A 1 149 ? -22.696 18.813 -44.122 1.00 40.37 149 GLU A C 1
ATOM 1172 O O . GLU A 1 149 ? -22.851 18.435 -45.282 1.00 42.61 149 GLU A O 1
ATOM 1178 N N . ALA A 1 150 ? -21.849 19.779 -43.782 1.00 43.53 150 ALA A N 1
ATOM 1179 C CA . ALA A 1 150 ? -20.986 20.420 -44.765 1.00 39.90 150 ALA A CA 1
ATOM 1180 C C . ALA A 1 150 ? -19.969 19.418 -45.297 1.00 51.50 150 ALA A C 1
ATOM 1181 O O . ALA A 1 150 ? -19.650 19.409 -46.486 1.00 44.88 150 ALA A O 1
ATOM 1183 N N . ALA A 1 151 ? -19.471 18.568 -44.405 1.00 44.38 151 ALA A N 1
ATOM 1184 C CA . ALA A 1 151 ? -18.498 17.549 -44.774 1.00 45.32 151 ALA A CA 1
ATOM 1185 C C . ALA A 1 151 ? -19.126 16.491 -45.671 1.00 47.82 151 ALA A C 1
ATOM 1186 O O . ALA A 1 151 ? -18.495 16.009 -46.608 1.00 45.01 151 ALA A O 1
ATOM 1188 N N . ARG A 1 152 ? -20.374 16.139 -45.378 1.00 43.48 152 ARG A N 1
ATOM 1189 C CA . ARG A 1 152 ? -21.104 15.156 -46.169 1.00 49.21 152 ARG A CA 1
ATOM 1190 C C . ARG A 1 152 ? -21.334 15.678 -47.582 1.00 48.11 152 ARG A C 1
ATOM 1191 O O . ARG A 1 152 ? -21.123 14.964 -48.559 1.00 41.67 152 ARG A O 1
ATOM 1199 N N . LEU A 1 153 ? -21.759 16.934 -47.678 1.00 46.46 153 LEU A N 1
ATOM 1200 C CA . LEU A 1 153 ? -21.987 17.574 -48.967 1.00 43.51 153 LEU A CA 1
ATOM 1201 C C . LEU A 1 153 ? -20.690 17.661 -49.761 1.00 48.80 153 LEU A C 1
ATOM 1202 O O . LEU A 1 153 ? -20.671 17.442 -50.972 1.00 48.06 153 LEU A O 1
ATOM 1207 N N . SER A 1 154 ? -19.602 17.971 -49.064 1.00 42.04 154 SER A N 1
ATOM 1208 C CA . SER A 1 154 ? -18.289 18.086 -49.689 1.00 37.67 154 SER A CA 1
ATOM 1209 C C . SER A 1 154 ? -17.782 16.742 -50.202 1.00 47.83 154 SER A C 1
ATOM 1210 O O . SER A 1 154 ? -17.282 16.647 -51.320 1.00 50.54 154 SER A O 1
ATOM 1213 N N . VAL A 1 155 ? -17.911 15.709 -49.375 1.00 43.90 155 VAL A N 1
ATOM 1214 C CA . VAL A 1 155 ? -17.444 14.374 -49.730 1.00 40.86 155 VAL A CA 1
ATOM 1215 C C . VAL A 1 155 ? -18.226 13.808 -50.913 1.00 42.40 155 VAL A C 1
ATOM 1216 O O . VAL A 1 155 ? -17.641 13.255 -51.846 1.00 43.19 155 VAL A O 1
ATOM 1220 N N . ILE A 1 156 ? -19.546 13.960 -50.876 1.00 37.68 156 ILE A N 1
ATOM 1221 C CA . ILE A 1 156 ? -20.400 13.486 -51.960 1.00 41.64 156 ILE A CA 1
ATOM 1222 C C . ILE A 1 156 ? -20.095 14.225 -53.264 1.00 53.06 156 ILE A C 1
ATOM 1223 O O . ILE A 1 156 ? -19.952 13.607 -54.319 1.00 48.03 156 ILE A O 1
ATOM 1228 N N . SER A 1 157 ? -19.983 15.547 -53.181 1.00 41.41 157 SER A N 1
ATOM 1229 C CA . SER A 1 157 ? -19.702 16.367 -54.354 1.00 46.35 157 SER A CA 1
ATOM 1230 C C . SER A 1 157 ? -18.344 16.037 -54.963 1.00 57.37 157 SER A C 1
ATOM 1231 O O . SER A 1 157 ? -18.215 15.923 -56.183 1.00 44.97 157 SER A O 1
ATOM 1234 N N . ASN A 1 158 ? -17.335 15.886 -54.111 1.00 45.90 158 ASN A N 1
ATOM 1235 C CA . ASN A 1 158 ? -15.997 15.529 -54.567 1.00 48.13 158 ASN A CA 1
ATOM 1236 C C . ASN A 1 158 ? -15.983 14.155 -55.223 1.00 45.06 158 ASN A C 1
ATOM 1237 O O . ASN A 1 158 ? -15.261 13.927 -56.191 1.00 47.00 158 ASN A O 1
ATOM 1242 N N . THR A 1 159 ? -16.794 13.246 -54.691 1.00 39.33 159 THR A N 1
ATOM 1243 C CA . THR A 1 159 ? -16.893 11.891 -55.219 1.00 47.22 159 THR A CA 1
ATOM 1244 C C . THR A 1 159 ? -17.550 11.875 -56.597 1.00 52.97 159 THR A C 1
ATOM 1245 O O . THR A 1 159 ? -17.093 11.174 -57.505 1.00 52.28 159 THR A O 1
ATOM 1249 N N . VAL A 1 160 ? -18.622 12.647 -56.749 1.00 47.76 160 VAL A N 1
ATOM 1250 C CA . VAL A 1 160 ? -19.330 12.732 -58.021 1.00 50.57 160 VAL A CA 1
ATOM 1251 C C . VAL A 1 160 ? -18.464 13.386 -59.094 1.00 50.65 160 VAL A C 1
ATOM 1252 O O . VAL A 1 160 ? -18.390 12.903 -60.225 1.00 49.48 160 VAL A O 1
ATOM 1256 N N . GLN A 1 161 ? -17.802 14.480 -58.729 1.00 43.58 161 GLN A N 1
ATOM 1257 C CA . GLN A 1 161 ? -16.973 15.225 -59.672 1.00 44.54 161 GLN A CA 1
ATOM 1258 C C . GLN A 1 161 ? -15.705 14.464 -60.064 1.00 57.89 161 GLN A C 1
ATOM 1259 O O . GLN A 1 161 ? -15.237 14.569 -61.194 1.00 49.93 161 GLN A O 1
ATOM 1265 N N . THR A 1 162 ? -15.152 13.697 -59.131 1.00 48.90 162 THR A N 1
ATOM 1266 C CA . THR A 1 162 ? -13.991 12.863 -59.426 1.00 55.36 162 THR A CA 1
ATOM 1267 C C . THR A 1 162 ? -14.390 11.718 -60.354 1.00 50.88 162 THR A C 1
ATOM 1268 O O . THR A 1 162 ? -13.622 11.314 -61.229 1.00 40.58 162 THR A O 1
ATOM 1272 N N . TYR A 1 163 ? -15.603 11.209 -60.157 1.00 48.07 163 TYR A N 1
ATOM 1273 C CA . TYR A 1 163 ? -16.148 10.149 -60.997 1.00 46.23 163 TYR A CA 1
ATOM 1274 C C . TYR A 1 163 ? -16.271 10.609 -62.444 1.00 50.59 163 TYR A C 1
ATOM 1275 O O . TYR A 1 163 ? -15.854 9.909 -63.366 1.00 42.13 163 TYR A O 1
ATOM 1284 N N . PHE A 1 164 ? -16.842 11.795 -62.632 1.00 41.09 164 PHE A N 1
ATOM 1285 C CA . PHE A 1 164 ? -17.050 12.349 -63.965 1.00 44.36 164 PHE A CA 1
ATOM 1286 C C . PHE A 1 164 ? -15.734 12.738 -64.633 1.00 51.87 164 PHE A C 1
ATOM 1287 O O . PHE A 1 164 ? -15.614 12.686 -65.857 1.00 53.02 164 PHE A O 1
ATOM 1295 N N . ASN A 1 165 ? -14.750 13.127 -63.829 1.00 50.97 165 ASN A N 1
ATOM 1296 C CA . ASN A 1 165 ? -13.413 13.388 -64.348 1.00 44.45 165 ASN A CA 1
ATOM 1297 C C . ASN A 1 165 ? -12.766 12.090 -64.814 1.00 52.34 165 ASN A C 1
ATOM 1298 O O . ASN A 1 165 ? -12.024 12.067 -65.797 1.00 50.31 165 ASN A O 1
ATOM 1303 N N . LEU A 1 166 ? -13.065 11.007 -64.103 1.00 47.26 166 LEU A N 1
ATOM 1304 C CA . LEU A 1 166 ? -12.551 9.687 -64.449 1.00 55.29 166 LEU A CA 1
ATOM 1305 C C . LEU A 1 166 ? -13.165 9.181 -65.750 1.00 46.10 166 LEU A C 1
ATOM 1306 O O . LEU A 1 166 ? -12.472 8.612 -66.596 1.00 51.51 166 LEU A O 1
ATOM 1311 N N . VAL A 1 167 ? -14.470 9.390 -65.902 1.00 46.20 167 VAL A N 1
ATOM 1312 C CA . VAL A 1 167 ? -15.168 9.013 -67.128 1.00 53.32 167 VAL A CA 1
ATOM 1313 C C . VAL A 1 167 ? -14.652 9.846 -68.297 1.00 51.11 167 VAL A C 1
ATOM 1314 O O . VAL A 1 167 ? -14.487 9.344 -69.408 1.00 53.49 167 VAL A O 1
ATOM 1318 N N . ASN A 1 168 ? -14.399 11.123 -68.029 1.00 50.24 168 ASN A N 1
ATOM 1319 C CA . ASN A 1 168 ? -13.800 12.025 -69.005 1.00 43.94 168 ASN A CA 1
ATOM 1320 C C . ASN A 1 168 ? -12.448 11.487 -69.462 1.00 56.50 168 ASN A C 1
ATOM 1321 O O . ASN A 1 168 ? -12.093 11.575 -70.638 1.00 55.30 168 ASN A O 1
ATOM 1326 N N . ALA A 1 169 ? -11.704 10.923 -68.519 1.00 51.90 169 ALA A N 1
ATOM 1327 C CA . ALA A 1 169 ? -10.380 10.382 -68.798 1.00 54.38 169 ALA A CA 1
ATOM 1328 C C . ALA A 1 169 ? -10.464 9.077 -69.582 1.00 60.02 169 ALA A C 1
ATOM 1329 O O . ALA A 1 169 ? -9.616 8.796 -70.427 1.00 55.57 169 ALA A O 1
ATOM 1331 N N . TYR A 1 170 ? -11.490 8.281 -69.297 1.00 54.82 170 TYR A N 1
ATOM 1332 C CA . TYR A 1 170 ? -11.705 7.030 -70.016 1.00 59.06 170 TYR A CA 1
ATOM 1333 C C . TYR A 1 170 ? -12.070 7.289 -71.475 1.00 62.43 170 TYR A C 1
ATOM 1334 O O . TYR A 1 170 ? -11.623 6.575 -72.372 1.00 59.91 170 TYR A O 1
ATOM 1343 N N . GLU A 1 171 ? -12.880 8.319 -71.702 1.00 57.49 171 GLU A N 1
ATOM 1344 C CA . GLU A 1 171 ? -13.324 8.673 -73.047 1.00 58.65 171 GLU A CA 1
ATOM 1345 C C . GLU A 1 171 ? -12.172 9.196 -73.898 1.00 60.51 171 GLU A C 1
ATOM 1346 O O . GLU A 1 171 ? -12.029 8.822 -75.061 1.00 62.64 171 GLU A O 1
ATOM 1352 N N . ASN A 1 172 ? -11.354 10.065 -73.311 1.00 59.13 172 ASN A N 1
ATOM 1353 C CA . ASN A 1 172 ? -10.204 10.622 -74.013 1.00 53.06 172 ASN A CA 1
ATOM 1354 C C . ASN A 1 172 ? -9.139 9.565 -74.295 1.00 60.68 172 ASN A C 1
ATOM 1355 O O . ASN A 1 172 ? -8.488 9.597 -75.339 1.00 66.81 172 ASN A O 1
ATOM 1360 N N . GLU A 1 173 ? -8.964 8.632 -73.364 1.00 56.40 173 GLU A N 1
ATOM 1361 C CA . GLU A 1 173 ? -8.014 7.539 -73.549 1.00 62.02 173 GLU A CA 1
ATOM 1362 C C . GLU A 1 173 ? -8.479 6.616 -74.674 1.00 65.67 173 GLU A C 1
ATOM 1363 O O . GLU A 1 173 ? -7.669 6.082 -75.433 1.00 61.82 173 GLU A O 1
ATOM 1369 N N . ASN A 1 174 ? -9.792 6.446 -74.780 1.00 56.60 174 ASN A N 1
ATOM 1370 C CA . ASN A 1 174 ? -10.374 5.594 -75.808 1.00 66.87 174 ASN A CA 1
ATOM 1371 C C . ASN A 1 174 ? -10.363 6.273 -77.175 1.00 69.36 174 ASN A C 1
ATOM 1372 O O . ASN A 1 174 ? -10.166 5.622 -78.199 1.00 56.37 174 ASN A O 1
ATOM 1377 N N . ALA A 1 175 ? -10.572 7.587 -77.184 1.00 61.86 175 ALA A N 1
ATOM 1378 C CA . ALA A 1 175 ? -10.530 8.359 -78.422 1.00 50.93 175 ALA A CA 1
ATOM 1379 C C . ALA A 1 175 ? -9.101 8.448 -78.942 1.00 71.68 175 ALA A C 1
ATOM 1380 O O . ALA A 1 175 ? -8.869 8.583 -80.143 1.00 68.67 175 ALA A O 1
ATOM 1382 N N . LEU A 1 176 ? -8.146 8.369 -78.022 1.00 63.13 176 LEU A N 1
ATOM 1383 C CA . LEU A 1 176 ? -6.733 8.401 -78.373 1.00 65.55 176 LEU A CA 1
ATOM 1384 C C . LEU A 1 176 ? -6.204 6.999 -78.659 1.00 67.13 176 LEU A C 1
ATOM 1385 O O . LEU A 1 176 ? -5.144 6.837 -79.266 1.00 65.43 176 LEU A O 1
ATOM 1390 N N . LYS A 1 177 ? -6.947 5.987 -78.221 1.00 57.95 177 LYS A N 1
ATOM 1391 C CA . LYS A 1 177 ? -6.592 4.604 -78.515 1.00 63.65 177 LYS A CA 1
ATOM 1392 C C . LYS A 1 177 ? -6.744 4.334 -80.004 1.00 72.77 177 LYS A C 1
ATOM 1393 O O . LYS A 1 177 ? -5.815 3.863 -80.658 1.00 65.88 177 LYS A O 1
ATOM 1399 N N . GLU A 1 178 ? -7.919 4.650 -80.537 1.00 63.22 178 GLU A N 1
ATOM 1400 C CA . GLU A 1 178 ? -8.191 4.459 -81.956 1.00 78.65 178 GLU A CA 1
ATOM 1401 C C . GLU A 1 178 ? -7.330 5.377 -82.815 1.00 77.17 178 GLU A C 1
ATOM 1402 O O . GLU A 1 178 ? -6.873 4.978 -83.882 1.00 77.05 178 GLU A O 1
ATOM 1408 N N . ALA A 1 179 ? -7.112 6.605 -82.349 1.00 68.08 179 ALA A N 1
ATOM 1409 C CA . ALA A 1 179 ? -6.296 7.568 -83.085 1.00 55.55 179 ALA A CA 1
ATOM 1410 C C . ALA A 1 179 ? -4.870 7.055 -83.247 1.00 62.67 179 ALA A C 1
ATOM 1411 O O . ALA A 1 179 ? -4.163 7.420 -84.187 1.00 73.83 179 ALA A O 1
ATOM 1413 N N . TYR A 1 180 ? -4.459 6.205 -82.314 1.00 68.51 180 TYR A N 1
ATOM 1414 C CA . TYR A 1 180 ? -3.163 5.549 -82.375 1.00 63.40 180 TYR A CA 1
ATOM 1415 C C . TYR A 1 180 ? -3.229 4.275 -83.214 1.00 62.48 180 TYR A C 1
ATOM 1416 O O . TYR A 1 180 ? -2.255 3.908 -83.871 1.00 51.25 180 TYR A O 1
ATOM 1425 N N . GLU A 1 181 ? -4.378 3.605 -83.178 1.00 60.52 181 GLU A N 1
ATOM 1426 C CA . GLU A 1 181 ? -4.599 2.407 -83.984 1.00 69.88 181 GLU A CA 1
ATOM 1427 C C . GLU A 1 181 ? -4.425 2.716 -85.466 1.00 74.48 181 GLU A C 1
ATOM 1428 O O . GLU A 1 181 ? -3.712 2.013 -86.180 1.00 71.23 181 GLU A O 1
ATOM 1434 N N . SER A 1 182 ? -5.080 3.779 -85.919 1.00 56.70 182 SER A N 1
ATOM 1435 C CA . SER A 1 182 ? -5.028 4.173 -87.319 1.00 70.93 182 SER A CA 1
ATOM 1436 C C . SER A 1 182 ? -3.665 4.750 -87.680 1.00 72.68 182 SER A C 1
ATOM 1437 O O . SER A 1 182 ? -3.203 4.605 -88.812 1.00 61.20 182 SER A O 1
ATOM 1440 N N . ALA A 1 183 ? -3.026 5.400 -86.712 1.00 59.50 183 ALA A N 1
ATOM 1441 C CA . ALA A 1 183 ? -1.689 5.946 -86.913 1.00 53.54 183 ALA A CA 1
ATOM 1442 C C . ALA A 1 183 ? -0.694 4.830 -87.214 1.00 62.73 183 ALA A C 1
ATOM 1443 O O . ALA A 1 183 ? 0.246 5.016 -87.990 1.00 56.86 183 ALA A O 1
ATOM 1445 N N . LYS A 1 184 ? -0.907 3.672 -86.595 1.00 59.43 184 LYS A N 1
ATOM 1446 C CA . LYS A 1 184 ? -0.079 2.501 -86.858 1.00 66.63 184 LYS A CA 1
ATOM 1447 C C . LYS A 1 184 ? -0.315 1.987 -88.272 1.00 63.10 184 LYS A C 1
ATOM 1448 O O . LYS A 1 184 ? 0.629 1.636 -88.981 1.00 56.91 184 LYS A O 1
ATOM 1454 N N . GLU A 1 185 ? -1.582 1.946 -88.671 1.00 61.04 185 GLU A N 1
ATOM 1455 C CA . GLU A 1 185 ? -1.956 1.488 -90.002 1.00 70.04 185 GLU A CA 1
ATOM 1456 C C . GLU A 1 185 ? -1.436 2.431 -91.079 1.00 71.08 185 GLU A C 1
ATOM 1457 O O . GLU A 1 185 ? -0.840 1.992 -92.060 1.00 75.02 185 GLU A O 1
ATOM 1463 N N . ILE A 1 186 ? -1.670 3.727 -90.886 1.00 65.79 186 ILE A N 1
ATOM 1464 C CA . ILE A 1 186 ? -1.222 4.743 -91.832 1.00 48.40 186 ILE A CA 1
ATOM 1465 C C . ILE A 1 186 ? 0.286 4.666 -92.053 1.00 63.26 186 ILE A C 1
ATOM 1466 O O . ILE A 1 186 ? 0.758 4.735 -93.188 1.00 56.87 186 ILE A O 1
ATOM 1471 N N . TYR A 1 187 ? 1.038 4.502 -90.969 1.00 55.05 187 TYR A N 1
ATOM 1472 C CA . TYR A 1 187 ? 2.484 4.356 -91.074 1.00 57.71 187 TYR A CA 1
ATOM 1473 C C . TYR A 1 187 ? 2.867 3.060 -91.780 1.00 58.95 187 TYR A C 1
ATOM 1474 O O . TYR A 1 187 ? 3.793 3.040 -92.590 1.00 56.83 187 TYR A O 1
ATOM 1483 N N . ARG A 1 188 ? 2.157 1.982 -91.463 1.00 56.97 188 ARG A N 1
ATOM 1484 C CA . ARG A 1 188 ? 2.441 0.677 -92.051 1.00 68.19 188 ARG A CA 1
ATOM 1485 C C . ARG A 1 188 ? 2.227 0.695 -93.562 1.00 67.23 188 ARG A C 1
ATOM 1486 O O . ARG A 1 188 ? 2.963 0.052 -94.309 1.00 57.09 188 ARG A O 1
ATOM 1494 N N . ILE A 1 189 ? 1.215 1.436 -94.007 1.00 60.47 189 ILE A N 1
ATOM 1495 C CA . ILE A 1 189 ? 0.953 1.585 -95.434 1.00 68.01 189 ILE A CA 1
ATOM 1496 C C . ILE A 1 189 ? 2.089 2.341 -96.114 1.00 69.93 189 ILE A C 1
ATOM 1497 O O . ILE A 1 189 ? 2.624 1.897 -97.130 1.00 63.30 189 ILE A O 1
ATOM 1502 N N . ASN A 1 190 ? 2.455 3.485 -95.544 1.00 64.87 190 ASN A N 1
ATOM 1503 C CA . ASN A 1 190 ? 3.546 4.290 -96.081 1.00 63.95 190 ASN A CA 1
ATOM 1504 C C . ASN A 1 190 ? 4.895 3.588 -95.956 1.00 69.64 190 ASN A C 1
ATOM 1505 O O . ASN A 1 190 ? 5.821 3.870 -96.715 1.00 64.49 190 ASN A O 1
ATOM 1510 N N . ASP A 1 191 ? 5.003 2.668 -95.003 1.00 59.68 191 ASP A N 1
ATOM 1511 C CA . ASP A 1 191 ? 6.221 1.883 -94.845 1.00 61.95 191 ASP A CA 1
ATOM 1512 C C . ASP A 1 191 ? 6.355 0.870 -95.978 1.00 64.32 191 ASP A C 1
ATOM 1513 O O . ASP A 1 191 ? 7.447 0.659 -96.506 1.00 66.10 191 ASP A O 1
ATOM 1518 N N . GLU A 1 192 ? 5.239 0.248 -96.350 1.00 55.99 192 GLU A N 1
ATOM 1519 C CA . GLU A 1 192 ? 5.226 -0.705 -97.455 1.00 66.90 192 GLU A CA 1
ATOM 1520 C C . GLU A 1 192 ? 5.514 -0.011 -98.782 1.00 67.00 192 GLU A C 1
ATOM 1521 O O . GLU A 1 192 ? 6.206 -0.556 -99.641 1.00 67.39 192 GLU A O 1
ATOM 1527 N N . LYS A 1 193 ? 4.979 1.195 -98.940 1.00 62.26 193 LYS A N 1
ATOM 1528 C CA . LYS A 1 193 ? 5.157 1.954 -100.171 1.00 53.87 193 LYS A CA 1
ATOM 1529 C C . LYS A 1 193 ? 6.591 2.454 -100.319 1.00 59.20 193 LYS A C 1
ATOM 1530 O O . LYS A 1 193 ? 7.089 2.619 -101.433 1.00 65.34 193 LYS A O 1
ATOM 1536 N N . PHE A 1 194 ? 7.255 2.691 -99.192 1.00 53.81 194 PHE A N 1
ATOM 1537 C CA . PHE A 1 194 ? 8.637 3.154 -99.210 1.00 51.12 194 PHE A CA 1
ATOM 1538 C C . PHE A 1 194 ? 9.579 2.052 -99.681 1.00 63.48 194 PHE A C 1
ATOM 1539 O O . PHE A 1 194 ? 10.579 2.320 -100.347 1.00 60.22 194 PHE A O 1
ATOM 1547 N N . GLN A 1 195 ? 9.252 0.812 -99.334 1.00 61.36 195 GLN A N 1
ATOM 1548 C CA . GLN A 1 195 ? 10.083 -0.332 -99.693 1.00 67.12 195 GLN A CA 1
ATOM 1549 C C . GLN A 1 195 ? 10.036 -0.615 -101.193 1.00 66.70 195 GLN A C 1
ATOM 1550 O O . GLN A 1 195 ? 10.898 -1.315 -101.728 1.00 64.11 195 GLN A O 1
ATOM 1556 N N . VAL A 1 196 ? 9.029 -0.067 -101.868 1.00 60.67 196 VAL A N 1
ATOM 1557 C CA . VAL A 1 196 ? 8.883 -0.261 -103.306 1.00 66.98 196 VAL A CA 1
ATOM 1558 C C . VAL A 1 196 ? 8.991 1.064 -104.059 1.00 57.43 196 VAL A C 1
ATOM 1559 O O . VAL A 1 196 ? 8.697 1.135 -105.251 1.00 76.79 196 VAL A O 1
ATOM 1563 N N . GLY A 1 197 ? 9.408 2.111 -103.354 1.00 58.38 197 GLY A N 1
ATOM 1564 C CA . GLY A 1 197 ? 9.639 3.407 -103.967 1.00 53.13 197 GLY A CA 1
ATOM 1565 C C . GLY A 1 197 ? 8.380 4.142 -104.385 1.00 56.21 197 GLY A C 1
ATOM 1566 O O . GLY A 1 197 ? 8.383 4.873 -105.375 1.00 60.33 197 GLY A O 1
ATOM 1567 N N . ALA A 1 198 ? 7.304 3.958 -103.628 1.00 63.91 198 ALA A N 1
ATOM 1568 C CA . ALA A 1 198 ? 6.037 4.614 -103.933 1.00 51.45 198 ALA A CA 1
ATOM 1569 C C . ALA A 1 198 ? 5.867 5.896 -103.119 1.00 60.78 198 ALA A C 1
ATOM 1570 O O . ALA A 1 198 ? 5.066 6.761 -103.470 1.00 59.37 198 ALA A O 1
ATOM 1572 N N . VAL A 1 199 ? 6.613 6.005 -102.024 1.00 47.71 199 VAL A N 1
ATOM 1573 C CA . VAL A 1 199 ? 6.645 7.233 -101.234 1.00 49.31 199 VAL A CA 1
ATOM 1574 C C . VAL A 1 199 ? 8.086 7.601 -100.892 1.00 51.29 199 VAL A C 1
ATOM 1575 O O . VAL A 1 199 ? 8.971 6.744 -100.890 1.00 49.09 199 VAL A O 1
ATOM 1579 N N . GLY A 1 200 ? 8.317 8.877 -100.604 1.00 49.41 200 GLY A N 1
ATOM 1580 C CA . GLY A 1 200 ? 9.652 9.350 -100.290 1.00 52.44 200 GLY A CA 1
ATOM 1581 C C . GLY A 1 200 ? 9.976 9.263 -98.813 1.00 65.95 200 GLY A C 1
ATOM 1582 O O . GLY A 1 200 ? 9.131 8.891 -98.000 1.00 56.60 200 GLY A O 1
ATOM 1583 N N . GLU A 1 201 ? 11.212 9.610 -98.470 1.00 53.73 201 GLU A N 1
ATOM 1584 C CA . GLU A 1 201 ? 11.663 9.588 -97.085 1.00 58.29 201 GLU A CA 1
ATOM 1585 C C . GLU A 1 201 ? 10.927 10.639 -96.266 1.00 66.54 201 GLU A C 1
ATOM 1586 O O . GLU A 1 201 ? 10.636 10.434 -95.088 1.00 63.75 201 GLU A O 1
ATOM 1592 N N . TYR A 1 202 ? 10.627 11.764 -96.906 1.00 60.75 202 TYR A N 1
ATOM 1593 C CA . TYR A 1 202 ? 9.938 12.872 -96.255 1.00 61.62 202 TYR A CA 1
ATOM 1594 C C . TYR A 1 202 ? 8.553 12.464 -95.761 1.00 62.56 202 TYR A C 1
ATOM 1595 O O . TYR A 1 202 ? 8.183 12.747 -94.622 1.00 55.98 202 TYR A O 1
ATOM 1604 N N . GLU A 1 203 ? 7.795 11.790 -96.620 1.00 55.94 203 GLU A N 1
ATOM 1605 C CA . GLU A 1 203 ? 6.442 11.365 -96.275 1.00 58.96 203 GLU A CA 1
ATOM 1606 C C . GLU A 1 203 ? 6.447 10.252 -95.229 1.00 58.29 203 GLU A C 1
ATOM 1607 O O . GLU A 1 203 ? 5.572 10.199 -94.364 1.00 48.62 203 GLU A O 1
ATOM 1613 N N . LEU A 1 204 ? 7.432 9.365 -95.316 1.00 51.93 204 LEU A N 1
ATOM 1614 C CA . LEU A 1 204 ? 7.563 8.275 -94.357 1.00 58.16 204 LEU A CA 1
ATOM 1615 C C . LEU A 1 204 ? 7.885 8.812 -92.965 1.00 60.23 204 LEU A C 1
ATOM 1616 O O . LEU A 1 204 ? 7.423 8.275 -91.957 1.00 54.30 204 LEU A O 1
ATOM 1621 N N . ALA A 1 205 ? 8.681 9.876 -92.921 1.00 50.78 205 ALA A N 1
ATOM 1622 C CA . ALA A 1 205 ? 9.044 10.514 -91.663 1.00 51.49 205 ALA A CA 1
ATOM 1623 C C . ALA A 1 205 ? 7.829 11.184 -91.038 1.00 54.22 205 ALA A C 1
ATOM 1624 O O . ALA A 1 205 ? 7.658 11.171 -89.821 1.00 51.25 205 ALA A O 1
ATOM 1626 N N . GLN A 1 206 ? 6.986 11.766 -91.885 1.00 47.65 206 GLN A N 1
ATOM 1627 C CA . GLN A 1 206 ? 5.756 12.406 -91.432 1.00 48.73 206 GLN A CA 1
ATOM 1628 C C . GLN A 1 206 ? 4.783 11.379 -90.866 1.00 56.11 206 GLN A C 1
ATOM 1629 O O . GLN A 1 206 ? 4.107 11.634 -89.870 1.00 46.18 206 GLN A O 1
ATOM 1635 N N . ALA A 1 207 ? 4.718 10.218 -91.508 1.00 49.47 207 ALA A N 1
ATOM 1636 C CA . ALA A 1 207 ? 3.860 9.134 -91.044 1.00 51.35 207 ALA A CA 1
ATOM 1637 C C . ALA A 1 207 ? 4.380 8.561 -89.730 1.00 58.03 207 ALA A C 1
ATOM 1638 O O . ALA A 1 207 ? 3.603 8.209 -88.844 1.00 51.60 207 ALA A O 1
ATOM 1640 N N . ARG A 1 208 ? 5.701 8.473 -89.612 1.00 51.55 208 ARG A N 1
ATOM 1641 C CA . ARG A 1 208 ? 6.328 7.962 -88.400 1.00 55.89 208 ARG A CA 1
ATOM 1642 C C . ARG A 1 208 ? 6.207 8.960 -87.252 1.00 54.84 208 ARG A C 1
ATOM 1643 O O . ARG A 1 208 ? 5.936 8.577 -86.113 1.00 55.75 208 ARG A O 1
ATOM 1651 N N . ALA A 1 209 ? 6.406 10.238 -87.561 1.00 52.77 209 ALA A N 1
ATOM 1652 C CA . ALA A 1 209 ? 6.269 11.300 -86.569 1.00 50.23 209 ALA A CA 1
ATOM 1653 C C . ALA A 1 209 ? 4.854 11.325 -86.007 1.00 60.97 209 ALA A C 1
ATOM 1654 O O . ALA A 1 209 ? 4.652 11.538 -84.813 1.00 52.61 209 ALA A O 1
ATOM 1656 N N . ASN A 1 210 ? 3.879 11.102 -86.881 1.00 46.51 210 ASN A N 1
ATOM 1657 C CA . ASN A 1 210 ? 2.481 11.058 -86.478 1.00 50.66 210 ASN A CA 1
ATOM 1658 C C . ASN A 1 210 ? 2.198 9.856 -85.584 1.00 59.26 210 ASN A C 1
ATOM 1659 O O . ASN A 1 210 ? 1.420 9.946 -84.636 1.00 50.33 210 ASN A O 1
ATOM 1664 N N . LEU A 1 211 ? 2.845 8.736 -85.888 1.00 50.98 211 LEU A N 1
ATOM 1665 C CA . LEU A 1 211 ? 2.664 7.505 -85.128 1.00 49.98 211 LEU A CA 1
ATOM 1666 C C . LEU A 1 211 ? 3.194 7.661 -83.701 1.00 60.53 211 LEU A C 1
ATOM 1667 O O . LEU A 1 211 ? 2.506 7.329 -82.734 1.00 48.34 211 LEU A O 1
ATOM 1672 N N . GLU A 1 212 ? 4.414 8.174 -83.577 1.00 52.66 212 GLU A N 1
ATOM 1673 C CA . GLU A 1 212 ? 5.041 8.345 -82.270 1.00 54.93 212 GLU A CA 1
ATOM 1674 C C . GLU A 1 212 ? 4.338 9.422 -81.448 1.00 64.90 212 GLU A C 1
ATOM 1675 O O . GLU A 1 212 ? 4.212 9.302 -80.231 1.00 55.11 212 GLU A O 1
ATOM 1681 N N . SER A 1 213 ? 3.880 10.474 -82.119 1.00 56.10 213 SER A N 1
ATOM 1682 C CA . SER A 1 213 ? 3.185 11.563 -81.443 1.00 46.25 213 SER A CA 1
ATOM 1683 C C . SER A 1 213 ? 1.851 11.087 -80.879 1.00 55.53 213 SER A C 1
ATOM 1684 O O . SER A 1 213 ? 1.467 11.466 -79.773 1.00 58.46 213 SER A O 1
ATOM 1687 N N . MET A 1 214 ? 1.150 10.254 -81.643 1.00 51.01 214 MET A N 1
ATOM 1688 C CA . MET A 1 214 ? -0.114 9.686 -81.190 1.00 51.26 214 MET A CA 1
ATOM 1689 C C . MET A 1 214 ? 0.105 8.732 -80.023 1.00 52.46 214 MET A C 1
ATOM 1690 O O . MET A 1 214 ? -0.704 8.675 -79.099 1.00 54.33 214 MET A O 1
ATOM 1695 N N . ALA A 1 215 ? 1.204 7.986 -80.068 1.00 56.66 215 ALA A N 1
ATOM 1696 C CA . ALA A 1 215 ? 1.542 7.060 -78.993 1.00 56.71 215 ALA A CA 1
ATOM 1697 C C . ALA A 1 215 ? 1.858 7.821 -77.710 1.00 56.38 215 ALA A C 1
ATOM 1698 O O . ALA A 1 215 ? 1.495 7.392 -76.615 1.00 58.59 215 ALA A O 1
ATOM 1700 N N . LEU A 1 216 ? 2.532 8.956 -77.860 1.00 51.12 216 LEU A N 1
ATOM 1701 C CA . LEU A 1 216 ? 2.873 9.811 -76.729 1.00 57.08 216 LEU A CA 1
ATOM 1702 C C . LEU A 1 216 ? 1.618 10.407 -76.098 1.00 59.97 216 LEU A C 1
ATOM 1703 O O . LEU A 1 216 ? 1.503 10.485 -74.875 1.00 62.29 216 LEU A O 1
ATOM 1708 N N . GLN A 1 217 ? 0.677 10.822 -76.940 1.00 51.46 217 GLN A N 1
ATOM 1709 C CA . GLN A 1 217 ? -0.585 11.379 -76.467 1.00 59.36 217 GLN A CA 1
ATOM 1710 C C . GLN A 1 217 ? -1.454 10.297 -75.834 1.00 58.12 217 GLN A C 1
ATOM 1711 O O . GLN A 1 217 ? -2.169 10.549 -74.865 1.00 52.09 217 GLN A O 1
ATOM 1717 N N . TYR A 1 218 ? -1.383 9.093 -76.393 1.00 51.30 218 TYR A N 1
ATOM 1718 C CA . TYR A 1 218 ? -2.140 7.955 -75.886 1.00 49.89 218 TYR A CA 1
ATOM 1719 C C . TYR A 1 218 ? -1.716 7.619 -74.456 1.00 60.35 218 TYR A C 1
ATOM 1720 O O . TYR A 1 218 ? -2.558 7.476 -73.569 1.00 54.98 218 TYR A O 1
ATOM 1729 N N . ASN A 1 219 ? -0.411 7.500 -74.236 1.00 49.48 219 ASN A N 1
ATOM 1730 C CA . ASN A 1 219 ? 0.114 7.166 -72.917 1.00 59.44 219 ASN A CA 1
ATOM 1731 C C . ASN A 1 219 ? -0.131 8.270 -71.889 1.00 61.96 219 ASN A C 1
ATOM 1732 O O . ASN A 1 219 ? -0.242 7.997 -70.693 1.00 61.40 219 ASN A O 1
ATOM 1737 N N . GLU A 1 220 ? -0.208 9.513 -72.357 1.00 56.26 220 GLU A N 1
ATOM 1738 C CA . GLU A 1 220 ? -0.551 10.638 -71.490 1.00 67.85 220 GLU A CA 1
ATOM 1739 C C . GLU A 1 220 ? -1.978 10.491 -70.982 1.00 71.91 220 GLU A C 1
ATOM 1740 O O . GLU A 1 220 ? -2.271 10.767 -69.819 1.00 60.49 220 GLU A O 1
ATOM 1746 N N . ALA A 1 221 ? -2.862 10.051 -71.871 1.00 50.84 221 ALA A N 1
ATOM 1747 C CA . ALA A 1 221 ? -4.264 9.842 -71.534 1.00 57.63 221 ALA A CA 1
ATOM 1748 C C . ALA A 1 221 ? -4.424 8.712 -70.527 1.00 64.89 221 ALA A C 1
ATOM 1749 O O . ALA A 1 221 ? -5.273 8.776 -69.639 1.00 61.30 221 ALA A O 1
ATOM 1751 N N . LYS A 1 222 ? -3.606 7.675 -70.672 1.00 61.92 222 LYS A N 1
ATOM 1752 C CA . LYS A 1 222 ? -3.607 6.566 -69.726 1.00 58.53 222 LYS A CA 1
ATOM 1753 C C . LYS A 1 222 ? -3.198 7.062 -68.347 1.00 60.35 222 LYS A C 1
ATOM 1754 O O . LYS A 1 222 ? -3.796 6.695 -67.338 1.00 64.35 222 LYS A O 1
ATOM 1760 N N . LEU A 1 223 ? -2.178 7.911 -68.323 1.00 58.12 223 LEU A N 1
ATOM 1761 C CA . LEU A 1 223 ? -1.670 8.494 -67.089 1.00 53.18 223 LEU A CA 1
ATOM 1762 C C . LEU A 1 223 ? -2.728 9.354 -66.409 1.00 64.18 223 LEU A C 1
ATOM 1763 O O . LEU A 1 223 ? -2.945 9.252 -65.201 1.00 67.03 223 LEU A O 1
ATOM 1768 N N . ASN A 1 224 ? -3.380 10.202 -67.197 1.00 55.56 224 ASN A N 1
ATOM 1769 C CA . ASN A 1 224 ? -4.440 11.068 -66.697 1.00 50.24 224 ASN A CA 1
ATOM 1770 C C . ASN A 1 224 ? -5.609 10.260 -66.143 1.00 69.07 224 ASN A C 1
ATOM 1771 O O . ASN A 1 224 ? -6.282 10.681 -65.203 1.00 62.43 224 ASN A O 1
ATOM 1776 N N . LYS A 1 225 ? -5.841 9.092 -66.731 1.00 54.86 225 LYS A N 1
ATOM 1777 C CA . LYS A 1 225 ? -6.904 8.205 -66.283 1.00 55.04 225 LYS A CA 1
ATOM 1778 C C . LYS A 1 225 ? -6.535 7.565 -64.950 1.00 60.02 225 LYS A C 1
ATOM 1779 O O . LYS A 1 225 ? -7.378 7.427 -64.063 1.00 60.14 225 LYS A O 1
ATOM 1785 N N . GLU A 1 226 ? -5.271 7.175 -64.819 1.00 53.30 226 GLU A N 1
ATOM 1786 C CA . GLU A 1 226 ? -4.780 6.555 -63.594 1.00 56.09 226 GLU A CA 1
ATOM 1787 C C . GLU A 1 226 ? -4.865 7.512 -62.409 1.00 58.45 226 GLU A C 1
ATOM 1788 O O . GLU A 1 226 ? -5.136 7.094 -61.284 1.00 62.77 226 GLU A O 1
ATOM 1794 N N . ASN A 1 227 ? -4.629 8.795 -62.670 1.00 59.45 227 ASN A N 1
ATOM 1795 C CA . ASN A 1 227 ? -4.671 9.813 -61.624 1.00 49.74 227 ASN A CA 1
ATOM 1796 C C . ASN A 1 227 ? -6.052 9.925 -60.988 1.00 59.20 227 ASN A C 1
ATOM 1797 O O . ASN A 1 227 ? -6.179 9.983 -59.765 1.00 65.09 227 ASN A O 1
ATOM 1802 N N . TYR A 1 228 ? -7.082 9.956 -61.827 1.00 50.37 228 TYR A N 1
ATOM 1803 C CA . TYR A 1 228 ? -8.455 10.083 -61.356 1.00 58.68 228 TYR A CA 1
ATOM 1804 C C . TYR A 1 228 ? -9.000 8.747 -60.869 1.00 60.28 228 TYR A C 1
ATOM 1805 O O . TYR A 1 228 ? -9.941 8.703 -60.076 1.00 56.30 228 TYR A O 1
ATOM 1814 N N . LEU A 1 229 ? -8.405 7.659 -61.348 1.00 53.72 229 LEU A N 1
ATOM 1815 C CA . LEU A 1 229 ? -8.746 6.333 -60.851 1.00 58.08 229 LEU A CA 1
ATOM 1816 C C . LEU A 1 229 ? -8.284 6.211 -59.406 1.00 58.71 229 LEU A C 1
ATOM 1817 O O . LEU A 1 229 ? -9.014 5.719 -58.548 1.00 59.00 229 LEU A O 1
ATOM 1822 N N . LYS A 1 230 ? -7.066 6.676 -59.148 1.00 51.28 230 LYS A N 1
ATOM 1823 C CA . LYS A 1 230 ? -6.512 6.695 -57.800 1.00 58.37 230 LYS A CA 1
ATOM 1824 C C . LYS A 1 230 ? -7.329 7.589 -56.874 1.00 60.71 230 LYS A C 1
ATOM 1825 O O . LYS A 1 230 ? -7.662 7.202 -55.755 1.00 55.36 230 LYS A O 1
ATOM 1831 N N . ALA A 1 231 ? -7.649 8.787 -57.354 1.00 49.13 231 ALA A N 1
ATOM 1832 C CA . ALA A 1 231 ? -8.373 9.776 -56.562 1.00 53.95 231 ALA A CA 1
ATOM 1833 C C . ALA A 1 231 ? -9.750 9.277 -56.133 1.00 61.79 231 ALA A C 1
ATOM 1834 O O . ALA A 1 231 ? -10.240 9.628 -55.061 1.00 59.72 231 ALA A O 1
ATOM 1836 N N . LEU A 1 232 ? -10.369 8.449 -56.967 1.00 51.99 232 LEU A N 1
ATOM 1837 C CA . LEU A 1 232 ? -11.699 7.928 -56.670 1.00 56.22 232 LEU A CA 1
ATOM 1838 C C . LEU A 1 232 ? -11.636 6.789 -55.656 1.00 53.80 232 LEU A C 1
ATOM 1839 O O . LEU A 1 232 ? -12.515 6.658 -54.804 1.00 55.11 232 LEU A O 1
ATOM 1844 N N . LYS A 1 233 ? -10.592 5.971 -55.751 1.00 48.16 233 LYS A N 1
ATOM 1845 C CA . LYS A 1 233 ? -10.385 4.872 -54.812 1.00 61.86 233 LYS A CA 1
ATOM 1846 C C . LYS A 1 233 ? -10.134 5.394 -53.400 1.00 51.94 233 LYS A C 1
ATOM 1847 O O . LYS A 1 233 ? -10.633 4.837 -52.424 1.00 52.87 233 LYS A O 1
ATOM 1853 N N . ILE A 1 234 ? -9.359 6.469 -53.304 1.00 52.78 234 ILE A N 1
ATOM 1854 C CA . ILE A 1 234 ? -9.026 7.079 -52.021 1.00 54.74 234 ILE A CA 1
ATOM 1855 C C . ILE A 1 234 ? -10.274 7.644 -51.339 1.00 54.94 234 ILE A C 1
ATOM 1856 O O . ILE A 1 234 ? -10.413 7.582 -50.116 1.00 49.68 234 ILE A O 1
ATOM 1861 N N . LEU A 1 235 ? -11.195 8.167 -52.140 1.00 52.14 235 LEU A N 1
ATOM 1862 C CA . LEU A 1 235 ? -12.417 8.758 -51.610 1.00 55.45 235 LEU A CA 1
ATOM 1863 C C . LEU A 1 235 ? -13.455 7.724 -51.173 1.00 52.42 235 LEU A C 1
ATOM 1864 O O . LEU A 1 235 ? -14.324 8.023 -50.354 1.00 53.32 235 LEU A O 1
ATOM 1869 N N . THR A 1 236 ? -13.368 6.513 -51.715 1.00 51.08 236 THR A N 1
ATOM 1870 C CA . THR A 1 236 ? -14.481 5.572 -51.611 1.00 48.27 236 THR A CA 1
ATOM 1871 C C . THR A 1 236 ? -14.135 4.193 -51.046 1.00 48.07 236 THR A C 1
ATOM 1872 O O . THR A 1 236 ? -15.000 3.517 -50.490 1.00 51.12 236 THR A O 1
ATOM 1876 N N . SER A 1 237 ? -12.884 3.771 -51.186 1.00 46.93 237 SER A N 1
ATOM 1877 C CA . SER A 1 237 ? -12.529 2.386 -50.884 1.00 57.47 237 SER A CA 1
ATOM 1878 C C . SER A 1 237 ? -11.897 2.174 -49.509 1.00 60.83 237 SER A C 1
ATOM 1879 O O . SER A 1 237 ? -11.236 3.059 -48.965 1.00 53.10 237 SER A O 1
ATOM 1882 N N . ASN A 1 238 ? -12.117 0.983 -48.957 1.00 54.62 238 ASN A N 1
ATOM 1883 C CA . ASN A 1 238 ? -11.465 0.552 -47.725 1.00 70.23 238 ASN A CA 1
ATOM 1884 C C . ASN A 1 238 ? -10.751 -0.778 -47.942 1.00 66.22 238 ASN A C 1
ATOM 1885 O O . ASN A 1 238 ? -10.124 -1.318 -47.031 1.00 62.25 238 ASN A O 1
ATOM 1890 N N . ASP A 1 239 ? -10.861 -1.297 -49.161 1.00 60.25 239 ASP A N 1
ATOM 1891 C CA . ASP A 1 239 ? -10.220 -2.549 -49.539 1.00 60.01 239 ASP A CA 1
ATOM 1892 C C . ASP A 1 239 ? -8.886 -2.275 -50.229 1.00 55.94 239 ASP A C 1
ATOM 1893 O O . ASP A 1 239 ? -8.850 -1.696 -51.315 1.00 57.79 239 ASP A O 1
ATOM 1898 N N . LEU A 1 240 ? -7.795 -2.695 -49.593 1.00 48.51 240 LEU A N 1
ATOM 1899 C CA . LEU A 1 240 ? -6.449 -2.425 -50.093 1.00 54.72 240 LEU A CA 1
ATOM 1900 C C . LEU A 1 240 ? -6.187 -3.036 -51.469 1.00 55.18 240 LEU A C 1
ATOM 1901 O O . LEU A 1 240 ? -5.423 -2.487 -52.263 1.00 51.96 240 LEU A O 1
ATOM 1906 N N . ASN A 1 241 ? -6.814 -4.175 -51.743 1.00 53.95 241 ASN A N 1
ATOM 1907 C CA . ASN A 1 241 ? -6.669 -4.820 -53.043 1.00 56.21 241 ASN A CA 1
ATOM 1908 C C . ASN A 1 241 ? -7.449 -4.081 -54.122 1.00 57.66 241 ASN A C 1
ATOM 1909 O O . ASN A 1 241 ? -6.992 -3.956 -55.258 1.00 63.12 241 ASN A O 1
ATOM 1914 N N . ASP A 1 242 ? -8.631 -3.594 -53.755 1.00 56.11 242 ASP A N 1
ATOM 1915 C CA . ASP A 1 242 ? -9.443 -2.772 -54.646 1.00 53.92 242 ASP A CA 1
ATOM 1916 C C . ASP A 1 242 ? -8.688 -1.509 -55.037 1.00 62.76 242 ASP A C 1
ATOM 1917 O O . ASP A 1 242 ? -8.703 -1.093 -56.196 1.00 62.16 242 ASP A O 1
ATOM 1922 N N . ILE A 1 243 ? -8.025 -0.910 -54.054 1.00 68.86 243 ILE A N 1
ATOM 1923 C CA . ILE A 1 243 ? -7.236 0.296 -54.263 1.00 56.02 243 ILE A CA 1
ATOM 1924 C C . ILE A 1 243 ? -6.052 0.025 -55.182 1.00 48.85 243 ILE A C 1
ATOM 1925 O O . ILE A 1 243 ? -5.730 0.833 -56.048 1.00 53.34 243 ILE A O 1
ATOM 1930 N N . LEU A 1 244 ? -5.425 -1.132 -55.002 1.00 44.08 244 LEU A N 1
ATOM 1931 C CA . LEU A 1 244 ? -4.208 -1.472 -55.729 1.00 59.25 244 LEU A CA 1
ATOM 1932 C C . LEU A 1 244 ? -4.442 -1.928 -57.169 1.00 56.62 244 LEU A C 1
ATOM 1933 O O . LEU A 1 244 ? -3.737 -1.494 -58.081 1.00 56.37 244 LEU A O 1
ATOM 1938 N N . TYR A 1 245 ? -5.423 -2.801 -57.378 1.00 52.06 245 TYR A N 1
ATOM 1939 C CA . TYR A 1 245 ? -5.527 -3.501 -58.655 1.00 59.24 245 TYR A CA 1
ATOM 1940 C C . TYR A 1 245 ? -6.820 -3.250 -59.435 1.00 62.17 245 TYR A C 1
ATOM 1941 O O . TYR A 1 245 ? -6.800 -3.196 -60.664 1.00 58.12 245 TYR A O 1
ATOM 1950 N N . LYS A 1 246 ? -7.939 -3.104 -58.733 1.00 64.27 246 LYS A N 1
ATOM 1951 C CA . LYS A 1 246 ? -9.231 -2.964 -59.401 1.00 58.39 246 LYS A CA 1
ATOM 1952 C C . LYS A 1 246 ? -9.381 -1.655 -60.172 1.00 68.00 246 LYS A C 1
ATOM 1953 O O . LYS A 1 246 ? -8.660 -0.686 -59.929 1.00 69.63 246 LYS A O 1
ATOM 1959 N N . ASN A 1 247 ? -10.328 -1.645 -61.106 1.00 74.00 247 ASN A N 1
ATOM 1960 C CA . ASN A 1 247 ? -10.669 -0.447 -61.863 1.00 62.65 247 ASN A CA 1
ATOM 1961 C C . ASN A 1 247 ? -12.053 0.059 -61.473 1.00 61.23 247 ASN A C 1
ATOM 1962 O O . ASN A 1 247 ? -12.563 -0.276 -60.405 1.00 69.21 247 ASN A O 1
ATOM 1967 N N . GLN A 1 248 ? -12.663 0.858 -62.341 1.00 61.27 248 GLN A N 1
ATOM 1968 C CA . GLN A 1 248 ? -13.981 1.413 -62.056 1.00 63.10 248 GLN A CA 1
ATOM 1969 C C . GLN A 1 248 ? -14.924 1.299 -63.247 1.00 67.72 248 GLN A C 1
ATOM 1970 O O . GLN A 1 248 ? -14.632 1.798 -64.333 1.00 69.50 248 GLN A O 1
ATOM 1976 N N . SER A 1 249 ? -16.057 0.638 -63.036 1.00 67.97 249 SER A N 1
ATOM 1977 C CA . SER A 1 249 ? -17.105 0.583 -64.047 1.00 63.10 249 SER A CA 1
ATOM 1978 C C . SER A 1 249 ? -17.781 1.943 -64.137 1.00 67.36 249 SER A C 1
ATOM 1979 O O . SER A 1 249 ? -18.018 2.590 -63.118 1.00 67.71 249 SER A O 1
ATOM 1982 N N . TYR A 1 250 ? -18.088 2.382 -65.352 1.00 61.60 250 TYR A N 1
ATOM 1983 C CA . TYR A 1 250 ? -18.673 3.703 -65.538 1.00 55.96 250 TYR A CA 1
ATOM 1984 C C . TYR A 1 250 ? -19.727 3.740 -66.637 1.00 66.58 250 TYR A C 1
ATOM 1985 O O . TYR A 1 250 ? -19.929 2.765 -67.364 1.00 56.73 250 TYR A O 1
ATOM 1994 N N . GLN A 1 251 ? -20.394 4.884 -66.744 1.00 65.65 251 GLN A N 1
ATOM 1995 C CA . GLN A 1 251 ? -21.415 5.108 -67.757 1.00 51.40 251 GLN A CA 1
ATOM 1996 C C . GLN A 1 251 ? -21.248 6.492 -68.374 1.00 63.45 251 GLN A C 1
ATOM 1997 O O . GLN A 1 251 ? -21.081 7.481 -67.658 1.00 66.86 251 GLN A O 1
ATOM 2003 N N . VAL A 1 252 ? -21.283 6.554 -69.702 1.00 52.45 252 VAL A N 1
ATOM 2004 C CA . VAL A 1 252 ? -21.157 7.816 -70.424 1.00 59.40 252 VAL A CA 1
ATOM 2005 C C . VAL A 1 252 ? -22.267 8.793 -70.048 1.00 52.11 252 VAL A C 1
ATOM 2006 O O . VAL A 1 252 ? -23.436 8.419 -69.961 1.00 60.08 252 VAL A O 1
ATOM 2010 N N . PHE A 1 253 ? -21.885 10.043 -69.805 1.00 52.25 253 PHE A N 1
ATOM 2011 C CA . PHE A 1 253 ? -22.846 11.099 -69.515 1.00 50.79 253 PHE A CA 1
ATOM 2012 C C . PHE A 1 253 ? -23.465 11.645 -70.794 1.00 68.07 253 PHE A C 1
ATOM 2013 O O . PHE A 1 253 ? -22.754 12.075 -71.701 1.00 70.08 253 PHE A O 1
ATOM 2021 N N . ASN A 1 254 ? -24.792 11.629 -70.861 1.00 66.77 254 ASN A N 1
ATOM 2022 C CA . ASN A 1 254 ? -25.506 12.240 -71.975 1.00 71.91 254 ASN A CA 1
ATOM 2023 C C . ASN A 1 254 ? -26.416 13.370 -71.502 1.00 73.48 254 ASN A C 1
ATOM 2024 O O . ASN A 1 254 ? -27.032 13.285 -70.439 1.00 67.41 254 ASN A O 1
ATOM 2029 N N . LEU A 1 255 ? -26.491 14.426 -72.306 1.00 72.03 255 LEU A N 1
ATOM 2030 C CA . LEU A 1 255 ? -27.188 15.651 -71.929 1.00 62.97 255 LEU A CA 1
ATOM 2031 C C . LEU A 1 255 ? -28.671 15.437 -71.634 1.00 65.40 255 LEU A C 1
ATOM 2032 O O . LEU A 1 255 ? -29.374 14.748 -72.374 1.00 68.72 255 LEU A O 1
ATOM 2037 N N . LYS A 1 256 ? -29.130 16.035 -70.539 1.00 72.56 256 LYS A N 1
ATOM 2038 C CA . LYS A 1 256 ? -30.536 15.999 -70.157 1.00 58.82 256 LYS A CA 1
ATOM 2039 C C . LYS A 1 256 ? -30.898 17.254 -69.371 1.00 61.55 256 LYS A C 1
ATOM 2040 O O . LYS A 1 256 ? -30.043 18.096 -69.103 1.00 59.78 256 LYS A O 1
ATOM 2046 N N . GLU A 1 257 ? -32.170 17.373 -69.004 1.00 65.38 257 GLU A N 1
ATOM 2047 C CA . GLU A 1 257 ? -32.635 18.503 -68.208 1.00 74.49 257 GLU A CA 1
ATOM 2048 C C . GLU A 1 257 ? -32.495 18.214 -66.715 1.00 74.17 257 GLU A C 1
ATOM 2049 O O . GLU A 1 257 ? -32.804 17.115 -66.256 1.00 67.27 257 GLU A O 1
ATOM 2055 N N . PHE A 1 258 ? -32.031 19.205 -65.962 1.00 67.24 258 PHE A N 1
ATOM 2056 C CA . PHE A 1 258 ? -31.841 19.048 -64.525 1.00 67.75 258 PHE A CA 1
ATOM 2057 C C . PHE A 1 258 ? -32.658 20.064 -63.731 1.00 60.81 258 PHE A C 1
ATOM 2058 O O . PHE A 1 258 ? -32.639 21.259 -64.029 1.00 60.72 258 PHE A O 1
ATOM 2066 N N . ASP A 1 259 ? -33.379 19.581 -62.723 1.00 75.56 259 ASP A N 1
ATOM 2067 C CA . ASP A 1 259 ? -34.129 20.461 -61.834 1.00 91.65 259 ASP A CA 1
ATOM 2068 C C . ASP A 1 259 ? -33.208 21.089 -60.793 1.00 66.48 259 ASP A C 1
ATOM 2069 O O . ASP A 1 259 ? -33.093 20.597 -59.670 1.00 84.90 259 ASP A O 1
ATOM 2074 N N . ILE A 1 260 ? -32.549 22.176 -61.183 1.00 59.11 260 ILE A N 1
ATOM 2075 C CA . ILE A 1 260 ? -31.670 22.917 -60.286 1.00 70.93 260 ILE A CA 1
ATOM 2076 C C . ILE A 1 260 ? -32.019 24.402 -60.332 1.00 59.50 260 ILE A C 1
ATOM 2077 O O . ILE A 1 260 ? -32.549 24.882 -61.335 1.00 67.81 260 ILE A O 1
ATOM 2082 N N . PRO A 1 261 ? -31.739 25.133 -59.240 1.00 66.42 261 PRO A N 1
ATOM 2083 C CA . PRO A 1 261 ? -32.016 26.573 -59.204 1.00 68.03 261 PRO A CA 1
ATOM 2084 C C . PRO A 1 261 ? -31.297 27.344 -60.308 1.00 57.28 261 PRO A C 1
ATOM 2085 O O . PRO A 1 261 ? -30.173 26.998 -60.674 1.00 61.78 261 PRO A O 1
ATOM 2089 N N . THR A 1 262 ? -31.954 28.372 -60.833 1.00 51.57 262 THR A N 1
ATOM 2090 C CA . THR A 1 262 ? -31.353 29.242 -61.836 1.00 59.42 262 THR A CA 1
ATOM 2091 C C . THR A 1 262 ? -31.161 30.639 -61.255 1.00 48.99 262 THR A C 1
ATOM 2092 O O . THR A 1 262 ? -30.655 31.541 -61.922 1.00 59.60 262 THR A O 1
ATOM 2096 N N . GLY A 1 263 ? -31.576 30.805 -60.004 1.00 51.14 263 GLY A N 1
ATOM 2097 C CA . GLY A 1 263 ? -31.419 32.060 -59.294 1.00 54.07 263 GLY A CA 1
ATOM 2098 C C . GLY A 1 263 ? -31.213 31.798 -57.816 1.00 55.81 263 GLY A C 1
ATOM 2099 O O . GLY A 1 263 ? -31.488 30.699 -57.336 1.00 55.30 263 GLY A O 1
ATOM 2100 N N . ILE A 1 264 ? -30.729 32.799 -57.089 1.00 52.04 264 ILE A N 1
ATOM 2101 C CA . ILE A 1 264 ? -30.456 32.627 -55.667 1.00 46.84 264 ILE A CA 1
ATOM 2102 C C . ILE A 1 264 ? -31.761 32.526 -54.876 1.00 56.19 264 ILE A C 1
ATOM 2103 O O . ILE A 1 264 ? -32.741 33.209 -55.177 1.00 48.89 264 ILE A O 1
ATOM 2108 N N . SER A 1 265 ? -31.775 31.647 -53.880 1.00 57.72 265 SER A N 1
ATOM 2109 C CA . SER A 1 265 ? -32.962 31.428 -53.063 1.00 64.92 265 SER A CA 1
ATOM 2110 C C . SER A 1 265 ? -33.202 32.576 -52.090 1.00 59.56 265 SER A C 1
ATOM 2111 O O . SER A 1 265 ? -32.284 33.326 -51.761 1.00 61.62 265 SER A O 1
ATOM 2114 N N . SER A 1 266 ? -34.442 32.703 -51.631 1.00 58.08 266 SER A N 1
ATOM 2115 C CA . SER A 1 266 ? -34.802 33.731 -50.662 1.00 64.71 266 SER A CA 1
ATOM 2116 C C . SER A 1 266 ? -34.483 33.268 -49.245 1.00 60.75 266 SER A C 1
ATOM 2117 O O . SER A 1 266 ? -34.484 34.061 -48.304 1.00 53.78 266 SER A O 1
ATOM 2120 N N . THR A 1 267 ? -34.207 31.975 -49.107 1.00 54.88 267 THR A N 1
ATOM 2121 C CA . THR A 1 267 ? -33.876 31.379 -47.818 1.00 54.33 267 THR A CA 1
ATOM 2122 C C . THR A 1 267 ? -32.505 30.706 -47.852 1.00 59.64 267 THR A C 1
ATOM 2123 O O . THR A 1 267 ? -32.304 29.660 -47.238 1.00 56.46 267 THR A O 1
ATOM 2127 N N . ILE A 1 268 ? -31.563 31.313 -48.568 1.00 50.98 268 ILE A N 1
ATOM 2128 C CA . ILE A 1 268 ? -30.243 30.718 -48.766 1.00 47.08 268 ILE A CA 1
ATOM 2129 C C . ILE A 1 268 ? -29.456 30.610 -47.456 1.00 55.40 268 ILE A C 1
ATOM 2130 O O . ILE A 1 268 ? -28.594 29.741 -47.306 1.00 50.30 268 ILE A O 1
ATOM 2135 N N . LEU A 1 269 ? -29.769 31.481 -46.501 1.00 49.50 269 LEU A N 1
ATOM 2136 C CA . LEU A 1 269 ? -29.086 31.476 -45.213 1.00 57.76 269 LEU A CA 1
ATOM 2137 C C . LEU A 1 269 ? -29.430 30.227 -44.412 1.00 52.30 269 LEU A C 1
ATOM 2138 O O . LEU A 1 269 ? -28.658 29.789 -43.562 1.00 45.45 269 LEU A O 1
ATOM 2143 N N . LEU A 1 270 ? -30.594 29.654 -44.698 1.00 46.61 270 LEU A N 1
ATOM 2144 C CA . LEU A 1 270 ? -31.065 28.470 -43.991 1.00 43.76 270 LEU A CA 1
ATOM 2145 C C . LEU A 1 270 ? -30.775 27.190 -44.769 1.00 46.34 270 LEU A C 1
ATOM 2146 O O . LEU A 1 270 ? -31.111 26.096 -44.318 1.00 49.82 270 LEU A O 1
ATOM 2151 N N . GLN A 1 271 ? -30.148 27.324 -45.934 1.00 57.78 271 GLN A N 1
ATOM 2152 C CA . GLN A 1 271 ? -29.965 26.180 -46.821 1.00 46.06 271 GLN A CA 1
ATOM 2153 C C . GLN A 1 271 ? -28.506 25.775 -47.015 1.00 45.91 271 GLN A C 1
ATOM 2154 O O . GLN A 1 271 ? -28.225 24.728 -47.596 1.00 44.01 271 GLN A O 1
ATOM 2160 N N . ARG A 1 272 ? -27.581 26.598 -46.533 1.00 44.39 272 ARG A N 1
ATOM 2161 C CA . ARG A 1 272 ? -26.166 26.242 -46.578 1.00 42.80 272 ARG A CA 1
ATOM 2162 C C . ARG A 1 272 ? -25.644 25.872 -45.191 1.00 42.13 272 ARG A C 1
ATOM 2163 O O . ARG A 1 272 ? -25.722 26.674 -44.260 1.00 45.55 272 ARG A O 1
ATOM 2171 N N . PRO A 1 273 ? -25.112 24.646 -45.053 1.00 46.85 273 PRO A N 1
ATOM 2172 C CA . PRO A 1 273 ? -24.578 24.127 -43.787 1.00 42.91 273 PRO A CA 1
ATOM 2173 C C . PRO A 1 273 ? -23.471 24.996 -43.184 1.00 45.02 273 PRO A C 1
ATOM 2174 O O . PRO A 1 273 ? -23.437 25.187 -41.968 1.00 42.01 273 PRO A O 1
ATOM 2178 N N . ASP A 1 274 ? -22.581 25.512 -44.026 1.00 36.97 274 ASP A N 1
ATOM 2179 C CA . ASP A 1 274 ? -21.450 26.302 -43.551 1.00 41.04 274 ASP A CA 1
ATOM 2180 C C . ASP A 1 274 ? -21.899 27.627 -42.940 1.00 48.98 274 ASP A C 1
ATOM 2181 O O . ASP A 1 274 ? -21.281 28.124 -41.997 1.00 45.89 274 ASP A O 1
ATOM 2186 N N . ILE A 1 275 ? -22.976 28.192 -43.475 1.00 47.36 275 ILE A N 1
ATOM 2187 C CA . ILE A 1 275 ? -23.534 29.426 -42.935 1.00 46.39 275 ILE A CA 1
ATOM 2188 C C . ILE A 1 275 ? -24.134 29.180 -41.554 1.00 40.90 275 ILE A C 1
ATOM 2189 O O . ILE A 1 275 ? -23.947 29.979 -40.634 1.00 40.08 275 ILE A O 1
ATOM 2194 N N . GLY A 1 276 ? -24.842 28.064 -41.410 1.00 42.84 276 GLY A N 1
ATOM 2195 C CA . GLY A 1 276 ? -25.428 27.691 -40.135 1.00 43.90 276 GLY A CA 1
ATOM 2196 C C . GLY A 1 276 ? -24.367 27.404 -39.091 1.00 46.66 276 GLY A C 1
ATOM 2197 O O . GLY A 1 276 ? -24.484 27.821 -37.939 1.00 46.69 276 GLY A O 1
ATOM 2198 N N . SER A 1 277 ? -23.328 26.685 -39.502 1.00 44.24 277 SER A N 1
ATOM 2199 C CA . SER A 1 277 ? -22.194 26.397 -38.633 1.00 48.20 277 SER A CA 1
ATOM 2200 C C . SER A 1 277 ? -21.525 27.684 -38.171 1.00 45.48 277 SER A C 1
ATOM 2201 O O . SER A 1 277 ? -21.200 27.843 -36.995 1.00 47.19 277 SER A O 1
ATOM 2204 N N . SER A 1 278 ? -21.326 28.603 -39.108 1.00 43.13 278 SER A N 1
ATOM 2205 C CA . SER A 1 278 ? -20.696 29.878 -38.804 1.00 37.87 278 SER A CA 1
ATOM 2206 C C . SER A 1 278 ? -21.582 30.712 -37.884 1.00 46.94 278 SER A C 1
ATOM 2207 O O . SER A 1 278 ? -21.088 31.493 -37.072 1.00 38.33 278 SER A O 1
ATOM 2210 N N . LEU A 1 279 ? -22.893 30.538 -38.015 1.00 42.62 279 LEU A N 1
ATOM 2211 C CA . LEU A 1 279 ? -23.842 31.229 -37.152 1.00 36.71 279 LEU A CA 1
ATOM 2212 C C . LEU A 1 279 ? -23.708 30.743 -35.714 1.00 48.71 279 LEU A C 1
ATOM 2213 O O . LEU A 1 279 ? -23.570 31.543 -34.791 1.00 33.29 279 LEU A O 1
ATOM 2218 N N . GLU A 1 280 ? -23.734 29.425 -35.537 1.00 37.83 280 GLU A N 1
ATOM 2219 C CA . GLU A 1 280 ? -23.667 28.820 -34.211 1.00 41.69 280 GLU A CA 1
ATOM 2220 C C . GLU A 1 280 ? -22.352 29.113 -33.498 1.00 37.95 280 GLU A C 1
ATOM 2221 O O . GLU A 1 280 ? -22.316 29.230 -32.274 1.00 47.81 280 GLU A O 1
ATOM 2227 N N . LYS A 1 281 ? -21.274 29.227 -34.266 1.00 44.42 281 LYS A N 1
ATOM 2228 C CA . LYS A 1 281 ? -19.970 29.531 -33.691 1.00 47.98 281 LYS A CA 1
ATOM 2229 C C . LYS A 1 281 ? -19.916 30.979 -33.214 1.00 48.13 281 LYS A C 1
ATOM 2230 O O . LYS A 1 281 ? -19.113 31.328 -32.351 1.00 44.62 281 LYS A O 1
ATOM 2236 N N . LEU A 1 282 ? -20.786 31.814 -33.772 1.00 44.71 282 LEU A N 1
ATOM 2237 C CA . LEU A 1 282 ? -20.880 33.209 -33.356 1.00 44.58 282 LEU A CA 1
ATOM 2238 C C . LEU A 1 282 ? -21.607 33.341 -32.019 1.00 46.58 282 LEU A C 1
ATOM 2239 O O . LEU A 1 282 ? -21.146 34.052 -31.126 1.00 40.28 282 LEU A O 1
ATOM 2244 N N . THR A 1 283 ? -22.739 32.656 -31.876 1.00 36.74 283 THR A N 1
ATOM 2245 C CA . THR A 1 283 ? -23.476 32.682 -30.614 1.00 51.26 283 THR A CA 1
ATOM 2246 C C . THR A 1 283 ? -22.711 31.949 -29.520 1.00 38.44 283 THR A C 1
ATOM 2247 O O . THR A 1 283 ? -22.917 32.204 -28.335 1.00 42.91 283 THR A O 1
ATOM 2251 N N . GLN A 1 284 ? -21.835 31.034 -29.921 1.00 47.67 284 GLN A N 1
ATOM 2252 C CA . GLN A 1 284 ? -20.993 30.328 -28.966 1.00 46.69 284 GLN A CA 1
ATOM 2253 C C . GLN A 1 284 ? -20.043 31.306 -28.293 1.00 43.11 284 GLN A C 1
ATOM 2254 O O . GLN A 1 284 ? -19.899 31.306 -27.071 1.00 43.81 284 GLN A O 1
ATOM 2260 N N . GLN A 1 285 ? -19.401 32.142 -29.102 1.00 45.79 285 GLN A N 1
ATOM 2261 C CA . GLN A 1 285 ? -18.497 33.163 -28.588 1.00 44.70 285 GLN A CA 1
ATOM 2262 C C . GLN A 1 285 ? -19.264 34.261 -27.857 1.00 40.63 285 GLN A C 1
ATOM 2263 O O . GLN A 1 285 ? -18.720 34.925 -26.976 1.00 43.98 285 GLN A O 1
ATOM 2269 N N . ASN A 1 286 ? -20.528 34.446 -28.223 1.00 32.88 286 ASN A N 1
ATOM 2270 C CA . ASN A 1 286 ? -21.372 35.441 -27.573 1.00 33.70 286 ASN A CA 1
ATOM 2271 C C . ASN A 1 286 ? -21.715 35.030 -26.144 1.00 36.33 286 ASN A C 1
ATOM 2272 O O . ASN A 1 286 ? -21.755 35.868 -25.241 1.00 33.41 286 ASN A O 1
ATOM 2277 N N . TYR A 1 287 ? -21.960 33.738 -25.944 1.00 33.69 287 TYR A N 1
ATOM 2278 C CA . TYR A 1 287 ? -22.204 33.210 -24.608 1.00 42.15 287 TYR A CA 1
ATOM 2279 C C . TYR A 1 287 ? -20.946 33.302 -23.750 1.00 36.42 287 TYR A C 1
ATOM 2280 O O . TYR A 1 287 ? -21.022 33.488 -22.536 1.00 41.41 287 TYR A O 1
ATOM 2289 N N . LEU A 1 288 ? -19.790 33.169 -24.393 1.00 46.57 288 LEU A N 1
ATOM 2290 C CA . LEU A 1 288 ? -18.509 33.210 -23.695 1.00 41.91 288 LEU A CA 1
ATOM 2291 C C . LEU A 1 288 ? -18.154 34.622 -23.249 1.00 40.53 288 LEU A C 1
ATOM 2292 O O . LEU A 1 288 ? -17.323 34.810 -22.359 1.00 44.51 288 LEU A O 1
ATOM 2297 N N . VAL A 1 289 ? -18.775 35.613 -23.880 1.00 39.33 289 VAL A N 1
ATOM 2298 C CA . VAL A 1 289 ? -18.641 36.993 -23.433 1.00 38.55 289 VAL A CA 1
ATOM 2299 C C . VAL A 1 289 ? -19.292 37.129 -22.064 1.00 40.62 289 VAL A C 1
ATOM 2300 O O . VAL A 1 289 ? -18.729 37.734 -21.152 1.00 44.07 289 VAL A O 1
ATOM 2304 N N . GLY A 1 290 ? -20.480 36.547 -21.927 1.00 40.92 290 GLY A N 1
ATOM 2305 C CA . GLY A 1 290 ? -21.192 36.544 -20.662 1.00 43.91 290 GLY A CA 1
ATOM 2306 C C . GLY A 1 290 ? -20.406 35.849 -19.566 1.00 35.68 290 GLY A C 1
ATOM 2307 O O . GLY A 1 290 ? -20.356 36.326 -18.435 1.00 47.30 290 GLY A O 1
ATOM 2308 N N . VAL A 1 291 ? -19.791 34.721 -19.911 1.00 38.16 291 VAL A N 1
ATOM 2309 C CA . VAL A 1 291 ? -18.972 33.957 -18.974 1.00 41.22 291 VAL A CA 1
ATOM 2310 C C . VAL A 1 291 ? -17.824 34.798 -18.424 1.00 46.65 291 VAL A C 1
ATOM 2311 O O . VAL A 1 291 ? -17.525 34.765 -17.230 1.00 39.12 291 VAL A O 1
ATOM 2315 N N . ALA A 1 292 ? -17.188 35.558 -19.308 1.00 37.71 292 ALA A N 1
ATOM 2316 C CA . ALA A 1 292 ? -16.052 36.391 -18.934 1.00 42.79 292 ALA A CA 1
ATOM 2317 C C . ALA A 1 292 ? -16.460 37.536 -18.012 1.00 45.88 292 ALA A C 1
ATOM 2318 O O . ALA A 1 292 ? -15.707 37.920 -17.117 1.00 41.44 292 ALA A O 1
ATOM 2320 N N . ARG A 1 293 ? -17.655 38.075 -18.234 1.00 48.98 293 ARG A N 1
ATOM 2321 C CA . ARG A 1 293 ? -18.118 39.240 -17.487 1.00 40.15 293 ARG A CA 1
ATOM 2322 C C . ARG A 1 293 ? -18.539 38.895 -16.059 1.00 44.19 293 ARG A C 1
ATOM 2323 O O . ARG A 1 293 ? -18.650 39.780 -15.211 1.00 40.82 293 ARG A O 1
ATOM 2331 N N . THR A 1 294 ? -18.767 37.613 -15.792 1.00 39.45 294 THR A N 1
ATOM 2332 C CA . THR A 1 294 ? -19.145 37.173 -14.450 1.00 42.02 294 THR A CA 1
ATOM 2333 C C . THR A 1 294 ? -17.972 37.277 -13.481 1.00 50.53 294 THR A C 1
ATOM 2334 O O . THR A 1 294 ? -18.153 37.215 -12.265 1.00 45.40 294 THR A O 1
ATOM 2338 N N . ALA A 1 295 ? -16.771 37.439 -14.026 1.00 43.15 295 ALA A N 1
ATOM 2339 C CA . ALA A 1 295 ? -15.566 37.547 -13.213 1.00 47.30 295 ALA A CA 1
ATOM 2340 C C . ALA A 1 295 ? -15.547 38.852 -12.422 1.00 39.30 295 ALA A C 1
ATOM 2341 O O . ALA A 1 295 ? -14.862 38.961 -11.408 1.00 52.63 295 ALA A O 1
ATOM 2343 N N . PHE A 1 296 ? -16.302 39.837 -12.898 1.00 45.37 296 PHE A N 1
ATOM 2344 C CA . PHE A 1 296 ? -16.450 41.108 -12.200 1.00 41.20 296 PHE A CA 1
ATOM 2345 C C . PHE A 1 296 ? -17.367 40.966 -10.991 1.00 40.29 296 PHE A C 1
ATOM 2346 O O . PHE A 1 296 ? -17.346 41.795 -10.082 1.00 47.93 296 PHE A O 1
ATOM 2354 N N . LEU A 1 297 ? -18.170 39.908 -10.993 1.00 42.89 297 LEU A N 1
ATOM 2355 C CA . LEU A 1 297 ? -19.223 39.736 -10.002 1.00 37.28 297 LEU A CA 1
ATOM 2356 C C . LEU A 1 297 ? -18.846 38.737 -8.910 1.00 55.05 297 LEU A C 1
ATOM 2357 O O . LEU A 1 297 ? -18.018 37.854 -9.133 1.00 50.17 297 LEU A O 1
ATOM 2362 N N . PRO A 1 298 ? -19.455 38.882 -7.718 1.00 49.17 298 PRO A N 1
ATOM 2363 C CA . PRO A 1 298 ? -19.182 37.991 -6.585 1.00 45.39 298 PRO A CA 1
ATOM 2364 C C . PRO A 1 298 ? -19.491 36.527 -6.881 1.00 43.75 298 PRO A C 1
ATOM 2365 O O . PRO A 1 298 ? -20.505 36.225 -7.508 1.00 54.93 298 PRO A O 1
ATOM 2369 N N . SER A 1 299 ? -18.621 35.632 -6.425 1.00 40.22 299 SER A N 1
ATOM 2370 C CA . SER A 1 299 ? -18.852 34.199 -6.568 1.00 49.56 299 SER A CA 1
ATOM 2371 C C . SER A 1 299 ? -19.273 33.596 -5.230 1.00 52.02 299 SER A C 1
ATOM 2372 O O . SER A 1 299 ? -18.709 33.927 -4.187 1.00 46.24 299 SER A O 1
ATOM 2375 N N . LEU A 1 300 ? -20.272 32.719 -5.261 1.00 52.13 300 LEU A N 1
ATOM 2376 C CA . LEU A 1 300 ? -20.774 32.094 -4.043 1.00 45.56 300 LEU A CA 1
ATOM 2377 C C . LEU A 1 300 ? -20.535 30.591 -4.078 1.00 48.19 300 LEU A C 1
ATOM 2378 O O . LEU A 1 300 ? -20.934 29.913 -5.024 1.00 49.95 300 LEU A O 1
ATOM 2383 N N . SER A 1 301 ? -19.883 30.078 -3.040 1.00 52.62 301 SER A N 1
ATOM 2384 C CA . SER A 1 301 ? -19.528 28.666 -2.988 1.00 51.46 301 SER A CA 1
ATOM 2385 C C . SER A 1 301 ? -20.089 27.983 -1.748 1.00 53.45 301 SER A C 1
ATOM 2386 O O . SER A 1 301 ? -20.025 28.525 -0.645 1.00 54.19 301 SER A O 1
ATOM 2389 N N . LEU A 1 302 ? -20.635 26.787 -1.939 1.00 53.92 302 LEU A N 1
ATOM 2390 C CA . LEU A 1 302 ? -21.160 25.995 -0.835 1.00 51.07 302 LEU A CA 1
ATOM 2391 C C . LEU A 1 302 ? -20.309 24.751 -0.611 1.00 52.42 302 LEU A C 1
ATOM 2392 O O . LEU A 1 302 ? -20.057 23.987 -1.542 1.00 48.16 302 LEU A O 1
ATOM 2397 N N . THR A 1 303 ? -19.863 24.560 0.626 1.00 48.88 303 THR A N 1
ATOM 2398 C CA . THR A 1 303 ? -19.099 23.374 0.988 1.00 54.30 303 THR A CA 1
ATOM 2399 C C . THR A 1 303 ? -19.726 22.668 2.184 1.00 49.57 303 THR A C 1
ATOM 2400 O O . THR A 1 303 ? -20.191 23.312 3.125 1.00 49.58 303 THR A O 1
ATOM 2404 N N . GLY A 1 304 ? -19.739 21.340 2.139 1.00 55.42 304 GLY A N 1
ATOM 2405 C CA . GLY A 1 304 ? -20.315 20.554 3.211 1.00 44.44 304 GLY A CA 1
ATOM 2406 C C . GLY A 1 304 ? -19.553 19.270 3.454 1.00 59.13 304 GLY A C 1
ATOM 2407 O O . GLY A 1 304 ? -18.949 18.712 2.543 1.00 37.81 304 GLY A O 1
ATOM 2408 N N . LEU A 1 305 ? -19.583 18.806 4.697 1.00 46.40 305 LEU A N 1
ATOM 2409 C CA . LEU A 1 305 ? -18.920 17.565 5.079 1.00 39.63 305 LEU A CA 1
ATOM 2410 C C . LEU A 1 305 ? -19.807 16.745 6.011 1.00 47.52 305 LEU A C 1
ATOM 2411 O O . LEU A 1 305 ? -20.520 17.295 6.845 1.00 47.15 305 LEU A O 1
ATOM 2416 N N . LEU A 1 306 ? -19.775 15.428 5.842 1.00 48.23 306 LEU A N 1
ATOM 2417 C CA . LEU A 1 306 ? -20.459 14.515 6.747 1.00 43.96 306 LEU A CA 1
ATOM 2418 C C . LEU A 1 306 ? -19.640 13.245 6.898 1.00 57.11 306 LEU A C 1
ATOM 2419 O O . LEU A 1 306 ? -19.433 12.517 5.929 1.00 48.30 306 LEU A O 1
ATOM 2424 N N . GLY A 1 307 ? -19.169 12.982 8.112 1.00 49.01 307 GLY A N 1
ATOM 2425 C CA . GLY A 1 307 ? -18.370 11.797 8.355 1.00 48.55 307 GLY A CA 1
ATOM 2426 C C . GLY A 1 307 ? -17.814 11.662 9.758 1.00 53.14 307 GLY A C 1
ATOM 2427 O O . GLY A 1 307 ? -18.515 11.885 10.745 1.00 39.44 307 GLY A O 1
ATOM 2428 N N . PHE A 1 308 ? -16.541 11.292 9.843 1.00 50.44 308 PHE A N 1
ATOM 2429 C CA . PHE A 1 308 ? -15.928 10.961 11.120 1.00 37.08 308 PHE A CA 1
ATOM 2430 C C . PHE A 1 308 ? -14.550 11.591 11.296 1.00 40.21 308 PHE A C 1
ATOM 2431 O O . PHE A 1 308 ? -13.828 11.819 10.324 1.00 43.24 308 PHE A O 1
ATOM 2439 N N . GLU A 1 309 ? -14.196 11.869 12.549 1.00 43.79 309 GLU A N 1
ATOM 2440 C CA . GLU A 1 309 ? -12.842 12.292 12.895 1.00 38.15 309 GLU A CA 1
ATOM 2441 C C . GLU A 1 309 ? -12.458 11.822 14.296 1.00 47.98 309 GLU A C 1
ATOM 2442 O O . GLU A 1 309 ? -13.228 11.963 15.244 1.00 44.84 309 GLU A O 1
ATOM 2448 N N . SER A 1 310 ? -11.258 11.267 14.417 1.00 42.87 310 SER A N 1
ATOM 2449 C CA . SER A 1 310 ? -10.772 10.782 15.699 1.00 42.73 310 SER A CA 1
ATOM 2450 C C . SER A 1 310 ? -9.253 10.842 15.770 1.00 47.66 310 SER A C 1
ATOM 2451 O O . SER A 1 310 ? -8.575 10.857 14.745 1.00 43.27 310 SER A O 1
ATOM 2454 N N . GLY A 1 311 ? -8.725 10.878 16.988 1.00 37.65 311 GLY A N 1
ATOM 2455 C CA . GLY A 1 311 ? -7.291 10.837 17.198 1.00 32.22 311 GLY A CA 1
ATOM 2456 C C . GLY A 1 311 ? -6.801 9.404 17.239 1.00 38.29 311 GLY A C 1
ATOM 2457 O O . GLY A 1 311 ? -5.599 9.140 17.213 1.00 42.79 311 GLY A O 1
ATOM 2458 N N . ASP A 1 312 ? -7.749 8.475 17.304 1.00 37.00 312 ASP A N 1
ATOM 2459 C CA . ASP A 1 312 ? -7.445 7.052 17.340 1.00 42.25 312 ASP A CA 1
ATOM 2460 C C . ASP A 1 312 ? -8.287 6.307 16.310 1.00 42.57 312 ASP A C 1
ATOM 2461 O O . ASP A 1 312 ? -9.471 6.598 16.133 1.00 48.13 312 ASP A O 1
ATOM 2466 N N . LEU A 1 313 ? -7.669 5.346 15.631 1.00 39.60 313 LEU A N 1
ATOM 2467 C CA . LEU A 1 313 ? -8.326 4.613 14.553 1.00 46.73 313 LEU A CA 1
ATOM 2468 C C . LEU A 1 313 ? -9.426 3.687 15.069 1.00 52.27 313 LEU A C 1
ATOM 2469 O O . LEU A 1 313 ? -10.431 3.470 14.397 1.00 41.56 313 LEU A O 1
ATOM 2474 N N . ASP A 1 314 ? -9.232 3.149 16.269 1.00 45.08 314 ASP A N 1
ATOM 2475 C CA . ASP A 1 314 ? -10.182 2.206 16.852 1.00 44.73 314 ASP A CA 1
ATOM 2476 C C . ASP A 1 314 ? -11.540 2.841 17.157 1.00 48.58 314 ASP A C 1
ATOM 2477 O O . ASP A 1 314 ? -12.550 2.143 17.233 1.00 49.64 314 ASP A O 1
ATOM 2482 N N . THR A 1 315 ? -11.561 4.160 17.324 1.00 42.19 315 THR A N 1
ATOM 2483 C CA . THR A 1 315 ? -12.798 4.873 17.632 1.00 36.23 315 THR A CA 1
ATOM 2484 C C . THR A 1 315 ? -13.275 5.738 16.468 1.00 50.11 315 THR A C 1
ATOM 2485 O O . THR A 1 315 ? -14.072 6.658 16.656 1.00 44.62 315 THR A O 1
ATOM 2489 N N . LEU A 1 316 ? -12.789 5.440 15.267 1.00 42.05 316 LEU A N 1
ATOM 2490 C CA . LEU A 1 316 ? -13.063 6.277 14.103 1.00 38.46 316 LEU A CA 1
ATOM 2491 C C . LEU A 1 316 ? -14.541 6.289 13.718 1.00 40.02 316 LEU A C 1
ATOM 2492 O O . LEU A 1 316 ? -15.093 7.341 13.412 1.00 42.49 316 LEU A O 1
ATOM 2497 N N . VAL A 1 317 ? -15.180 5.125 13.732 1.00 38.00 317 VAL A N 1
ATOM 2498 C CA . VAL A 1 317 ? -16.589 5.047 13.361 1.00 50.10 317 VAL A CA 1
ATOM 2499 C C . VAL A 1 317 ? -17.495 4.943 14.584 1.00 51.99 317 VAL A C 1
ATOM 2500 O O . VAL A 1 317 ? -18.622 4.461 14.493 1.00 59.93 317 VAL A O 1
ATOM 2504 N N . LYS A 1 318 ? -16.997 5.403 15.728 1.00 50.29 318 LYS A N 1
ATOM 2505 C CA . LYS A 1 318 ? -17.803 5.471 16.942 1.00 49.06 318 LYS A CA 1
ATOM 2506 C C . LYS A 1 318 ? -18.688 6.714 16.917 1.00 57.03 318 LYS A C 1
ATOM 2507 O O . LYS A 1 318 ? -18.476 7.620 16.112 1.00 45.96 318 LYS A O 1
ATOM 2513 N N . GLY A 1 319 ? -19.677 6.752 17.803 1.00 50.65 319 GLY A N 1
ATOM 2514 C CA . GLY A 1 319 ? -20.598 7.872 17.882 1.00 41.63 319 GLY A CA 1
ATOM 2515 C C . GLY A 1 319 ? -19.915 9.175 18.254 1.00 48.67 319 GLY A C 1
ATOM 2516 O O . GLY A 1 319 ? -20.303 10.245 17.787 1.00 46.62 319 GLY A O 1
ATOM 2517 N N . GLY A 1 320 ? -18.888 9.082 19.092 1.00 42.52 320 GLY A N 1
ATOM 2518 C CA . GLY A 1 320 ? -18.144 10.251 19.526 1.00 41.34 320 GLY A CA 1
ATOM 2519 C C . GLY A 1 320 ? -17.206 10.798 18.465 1.00 48.87 320 GLY A C 1
ATOM 2520 O O . GLY A 1 320 ? -16.472 11.755 18.709 1.00 47.49 320 GLY A O 1
ATOM 2521 N N . SER A 1 321 ? -17.229 10.190 17.284 1.00 39.30 321 SER A N 1
ATOM 2522 C CA . SER A 1 321 ? -16.379 10.627 16.185 1.00 44.86 321 SER A CA 1
ATOM 2523 C C . SER A 1 321 ? -17.192 11.265 15.064 1.00 46.83 321 SER A C 1
ATOM 2524 O O . SER A 1 321 ? -16.630 11.856 14.141 1.00 46.11 321 SER A O 1
ATOM 2527 N N . LYS A 1 322 ? -18.514 11.145 15.149 1.00 50.58 322 LYS A N 1
ATOM 2528 C CA . LYS A 1 322 ? -19.402 11.741 14.155 1.00 44.22 322 LYS A CA 1
ATOM 2529 C C . LYS A 1 322 ? -19.214 13.251 14.083 1.00 47.44 322 LYS A C 1
ATOM 2530 O O . LYS A 1 322 ? -19.184 13.934 15.108 1.00 46.88 322 LYS A O 1
ATOM 2536 N N . THR A 1 323 ? -19.083 13.764 12.864 1.00 50.99 323 THR A N 1
ATOM 2537 C CA . THR A 1 323 ? -18.858 15.188 12.651 1.00 43.81 323 THR A CA 1
ATOM 2538 C C . THR A 1 323 ? -19.441 15.661 11.321 1.00 48.79 323 THR A C 1
ATOM 2539 O O . THR A 1 323 ? -19.601 14.877 10.384 1.00 47.66 323 THR A O 1
ATOM 2543 N N . TRP A 1 324 ? -19.762 16.948 11.253 1.00 44.36 324 TRP A N 1
ATOM 2544 C CA . TRP A 1 324 ? -20.199 17.566 10.009 1.00 41.49 324 TRP A CA 1
ATOM 2545 C C . TRP A 1 324 ? -19.947 19.066 10.027 1.00 46.15 324 TRP A C 1
ATOM 2546 O O . TRP A 1 324 ? -19.727 19.657 11.083 1.00 42.42 324 TRP A O 1
ATOM 2557 N N . ASN A 1 325 ? -19.978 19.674 8.846 1.00 38.96 325 ASN A N 1
ATOM 2558 C CA . ASN A 1 325 ? -19.929 21.125 8.725 1.00 40.26 325 ASN A CA 1
ATOM 2559 C C . ASN A 1 325 ? -20.541 21.602 7.412 1.00 49.80 325 ASN A C 1
ATOM 2560 O O . ASN A 1 325 ? -20.635 20.850 6.445 1.00 38.46 325 ASN A O 1
ATOM 2565 N N . ILE A 1 326 ? -20.966 22.859 7.391 1.00 44.12 326 ILE A N 1
ATOM 2566 C CA . ILE A 1 326 ? -21.522 23.465 6.192 1.00 47.14 326 ILE A CA 1
ATOM 2567 C C . ILE A 1 326 ? -21.047 24.911 6.133 1.00 52.27 326 ILE A C 1
ATOM 2568 O O . ILE A 1 326 ? -20.953 25.579 7.160 1.00 47.19 326 ILE A O 1
ATOM 2573 N N . GLY A 1 327 ? -20.713 25.383 4.937 1.00 45.81 327 GLY A N 1
ATOM 2574 C CA . GLY A 1 327 ? -20.163 26.717 4.793 1.00 40.19 327 GLY A CA 1
ATOM 2575 C C . GLY A 1 327 ? -20.469 27.399 3.475 1.00 49.40 327 GLY A C 1
ATOM 2576 O O . GLY A 1 327 ? -20.643 26.747 2.443 1.00 41.52 327 GLY A O 1
ATOM 2577 N N . GLY A 1 328 ? -20.536 28.725 3.518 1.00 51.56 328 GLY A N 1
ATOM 2578 C CA . GLY A 1 328 ? -20.736 29.521 2.325 1.00 41.10 328 GLY A CA 1
ATOM 2579 C C . GLY A 1 328 ? -19.634 30.552 2.209 1.00 53.90 328 GLY A C 1
ATOM 2580 O O . GLY A 1 328 ? -19.282 31.202 3.191 1.00 40.29 328 GLY A O 1
ATOM 2581 N N . ASN A 1 329 ? -19.080 30.698 1.011 1.00 44.55 329 ASN A N 1
ATOM 2582 C CA . ASN A 1 329 ? -17.999 31.650 0.782 1.00 44.90 329 ASN A CA 1
ATOM 2583 C C . ASN A 1 329 ? -18.381 32.696 -0.261 1.00 47.87 329 ASN A C 1
ATOM 2584 O O . ASN A 1 329 ? -18.921 32.366 -1.315 1.00 48.22 329 ASN A O 1
ATOM 2589 N N . PHE A 1 330 ? -18.094 33.957 0.040 1.00 54.00 330 PHE A N 1
ATOM 2590 C CA . PHE A 1 330 ? -18.468 35.060 -0.835 1.00 50.39 330 PHE A CA 1
ATOM 2591 C C . PHE A 1 330 ? -17.248 35.897 -1.205 1.00 58.11 330 PHE A C 1
ATOM 2592 O O . PHE A 1 330 ? -16.825 36.754 -0.434 1.00 59.14 330 PHE A O 1
ATOM 2600 N N . THR A 1 331 ? -16.686 35.643 -2.384 1.00 52.35 331 THR A N 1
ATOM 2601 C CA . THR A 1 331 ? -15.499 36.363 -2.841 1.00 52.76 331 THR A CA 1
ATOM 2602 C C . THR A 1 331 ? -15.832 37.378 -3.931 1.00 58.30 331 THR A C 1
ATOM 2603 O O . THR A 1 331 ? -16.655 37.115 -4.806 1.00 64.88 331 THR A O 1
ATOM 2607 N N . LEU A 1 332 ? -15.174 38.533 -3.876 1.00 59.08 332 LEU A N 1
ATOM 2608 C CA . LEU A 1 332 ? -15.466 39.637 -4.785 1.00 48.06 332 LEU A CA 1
ATOM 2609 C C . LEU A 1 332 ? -14.209 40.460 -5.070 1.00 50.35 332 LEU A C 1
ATOM 2610 O O . LEU A 1 332 ? -13.646 41.074 -4.163 1.00 56.43 332 LEU A O 1
ATOM 2615 N N . PRO A 1 333 ? -13.760 40.466 -6.337 1.00 57.83 333 PRO A N 1
ATOM 2616 C CA . PRO A 1 333 ? -12.579 41.237 -6.746 1.00 46.63 333 PRO A CA 1
ATOM 2617 C C . PRO A 1 333 ? -12.760 42.743 -6.574 1.00 43.66 333 PRO A C 1
ATOM 2618 O O . PRO A 1 333 ? -13.836 43.275 -6.849 1.00 41.01 333 PRO A O 1
ATOM 2622 N N . ILE A 1 334 ? -11.705 43.413 -6.122 1.00 45.14 334 ILE A N 1
ATOM 2623 C CA . ILE A 1 334 ? -11.726 44.858 -5.934 1.00 46.13 334 ILE A CA 1
ATOM 2624 C C . ILE A 1 334 ? -10.830 45.548 -6.960 1.00 48.50 334 ILE A C 1
ATOM 2625 O O . ILE A 1 334 ? -11.315 46.228 -7.865 1.00 54.38 334 ILE A O 1
ATOM 2630 N N . PHE A 1 335 ? -9.520 45.369 -6.808 1.00 52.71 335 PHE A N 1
ATOM 2631 C CA . PHE A 1 335 ? -8.555 45.911 -7.756 1.00 45.60 335 PHE A CA 1
ATOM 2632 C C . PHE A 1 335 ? -7.676 44.797 -8.313 1.00 51.60 335 PHE A C 1
ATOM 2633 O O . PHE A 1 335 ? -6.893 44.191 -7.581 1.00 50.94 335 PHE A O 1
ATOM 2641 N N . HIS A 1 336 ? -7.815 44.525 -9.606 1.00 50.95 336 HIS A N 1
ATOM 2642 C CA . HIS A 1 336 ? -6.943 43.571 -10.278 1.00 44.06 336 HIS A CA 1
ATOM 2643 C C . HIS A 1 336 ? -6.178 44.262 -11.400 1.00 51.12 336 HIS A C 1
ATOM 2644 O O . HIS A 1 336 ? -5.452 43.621 -12.157 1.00 43.78 336 HIS A O 1
ATOM 2651 N N . TRP A 1 337 ? -6.362 45.577 -11.491 1.00 46.43 337 TRP A N 1
ATOM 2652 C CA . TRP A 1 337 ? -5.598 46.435 -12.393 1.00 53.06 337 TRP A CA 1
ATOM 2653 C C . TRP A 1 337 ? -5.702 46.021 -13.859 1.00 46.70 337 TRP A C 1
ATOM 2654 O O . TRP A 1 337 ? -4.691 45.899 -14.555 1.00 41.22 337 TRP A O 1
ATOM 2665 N N . GLY A 1 338 ? -6.931 45.808 -14.320 1.00 46.30 338 GLY A N 1
ATOM 2666 C CA . GLY A 1 338 ? -7.182 45.532 -15.721 1.00 48.44 338 GLY A CA 1
ATOM 2667 C C . GLY A 1 338 ? -7.251 44.061 -16.086 1.00 54.03 338 GLY A C 1
ATOM 2668 O O . GLY A 1 338 ? -7.638 43.724 -17.202 1.00 54.94 338 GLY A O 1
ATOM 2669 N N . GLU A 1 339 ? -6.880 43.188 -15.152 1.00 43.54 339 GLU A N 1
ATOM 2670 C CA . GLU A 1 339 ? -6.846 41.748 -15.414 1.00 50.46 339 GLU A CA 1
ATOM 2671 C C . GLU A 1 339 ? -8.191 41.218 -15.907 1.00 49.56 339 GLU A C 1
ATOM 2672 O O . GLU A 1 339 ? -8.266 40.540 -16.934 1.00 44.76 339 GLU A O 1
ATOM 2678 N N . ILE A 1 340 ? -9.249 41.538 -15.170 1.00 47.37 340 ILE A N 1
ATOM 2679 C CA . ILE A 1 340 ? -10.590 41.092 -15.517 1.00 43.39 340 ILE A CA 1
ATOM 2680 C C . ILE A 1 340 ? -11.132 41.879 -16.708 1.00 41.17 340 ILE A C 1
ATOM 2681 O O . ILE A 1 340 ? -11.775 41.314 -17.594 1.00 43.27 340 ILE A O 1
ATOM 2686 N N . TYR A 1 341 ? -10.858 43.181 -16.729 1.00 45.08 341 TYR A N 1
ATOM 2687 C CA . TYR A 1 341 ? -11.320 44.045 -17.812 1.00 46.03 341 TYR A CA 1
ATOM 2688 C C . TYR A 1 341 ? -10.755 43.617 -19.165 1.00 51.26 341 TYR A C 1
ATOM 2689 O O . TYR A 1 341 ? -11.470 43.610 -20.167 1.00 41.50 341 TYR A O 1
ATOM 2698 N N . GLN A 1 342 ? -9.474 43.263 -19.189 1.00 37.23 342 GLN A N 1
ATOM 2699 C CA . GLN A 1 342 ? -8.830 42.834 -20.424 1.00 45.72 342 GLN A CA 1
ATOM 2700 C C . GLN A 1 342 ? -9.268 41.426 -20.821 1.00 43.80 342 GLN A C 1
ATOM 2701 O O . GLN A 1 342 ? -9.238 41.065 -21.998 1.00 40.28 342 GLN A O 1
ATOM 2707 N N . ASN A 1 343 ? -9.677 40.631 -19.837 1.00 45.05 343 ASN A N 1
ATOM 2708 C CA . ASN A 1 343 ? -10.184 39.293 -20.115 1.00 42.14 343 ASN A CA 1
ATOM 2709 C C . ASN A 1 343 ? -11.553 39.362 -20.780 1.00 37.15 343 ASN A C 1
ATOM 2710 O O . ASN A 1 343 ? -11.843 38.608 -21.708 1.00 38.09 343 ASN A O 1
ATOM 2715 N N . VAL A 1 344 ? -12.388 40.278 -20.300 1.00 37.30 344 VAL A N 1
ATOM 2716 C CA . VAL A 1 344 ? -13.679 40.543 -20.922 1.00 46.91 344 VAL A CA 1
ATOM 2717 C C . VAL A 1 344 ? -13.457 41.126 -22.313 1.00 42.24 344 VAL A C 1
ATOM 2718 O O . VAL A 1 344 ? -14.146 40.769 -23.271 1.00 42.01 344 VAL A O 1
ATOM 2722 N N . ASN A 1 345 ? -12.478 42.022 -22.407 1.00 45.99 345 ASN A N 1
ATOM 2723 C CA . ASN A 1 345 ? -12.069 42.610 -23.675 1.00 51.20 345 ASN A CA 1
ATOM 2724 C C . ASN A 1 345 ? -11.659 41.533 -24.677 1.00 46.93 345 ASN A C 1
ATOM 2725 O O . ASN A 1 345 ? -12.055 41.566 -25.840 1.00 45.68 345 ASN A O 1
ATOM 2730 N N . LEU A 1 346 ? -10.874 40.568 -24.206 1.00 42.90 346 LEU A N 1
ATOM 2731 C CA . LEU A 1 346 ? -10.416 39.461 -25.038 1.00 46.20 346 LEU A CA 1
ATOM 2732 C C . LEU A 1 346 ? -11.586 38.599 -25.508 1.00 51.46 346 LEU A C 1
ATOM 2733 O O . LEU A 1 346 ? -11.602 38.119 -26.642 1.00 49.94 346 LEU A O 1
ATOM 2738 N N . ALA A 1 347 ? -12.567 38.412 -24.629 1.00 40.57 347 ALA A N 1
ATOM 2739 C CA . ALA A 1 347 ? -13.757 37.633 -24.953 1.00 44.78 347 ALA A CA 1
ATOM 2740 C C . ALA A 1 347 ? -14.609 38.350 -25.996 1.00 43.94 347 ALA A C 1
ATOM 2741 O O . ALA A 1 347 ? -15.176 37.721 -26.888 1.00 41.71 347 ALA A O 1
ATOM 2743 N N . LYS A 1 348 ? -14.693 39.671 -25.877 1.00 42.61 348 LYS A N 1
ATOM 2744 C CA . LYS A 1 348 ? -15.430 40.481 -26.839 1.00 45.20 348 LYS A CA 1
ATOM 2745 C C . LYS A 1 348 ? -14.763 40.448 -28.209 1.00 39.75 348 LYS A C 1
ATOM 2746 O O . LYS A 1 348 ? -15.434 40.464 -29.240 1.00 47.68 348 LYS A O 1
ATOM 2752 N N . LEU A 1 349 ? -13.435 40.399 -28.206 1.00 44.24 349 LEU A N 1
ATOM 2753 C CA . LEU A 1 349 ? -12.662 40.362 -29.440 1.00 42.29 349 LEU A CA 1
ATOM 2754 C C . LEU A 1 349 ? -12.787 39.008 -30.131 1.00 40.72 349 LEU A C 1
ATOM 2755 O O . LEU A 1 349 ? -12.737 38.923 -31.358 1.00 43.06 349 LEU A O 1
ATOM 2760 N N . ASN A 1 350 ? -12.951 37.953 -29.339 1.00 45.77 350 ASN A N 1
ATOM 2761 C CA . ASN A 1 350 ? -13.162 36.618 -29.885 1.00 39.53 350 ASN A CA 1
ATOM 2762 C C . ASN A 1 350 ? -14.514 36.523 -30.579 1.00 49.77 350 ASN A C 1
ATOM 2763 O O . ASN A 1 350 ? -14.672 35.801 -31.563 1.00 49.56 350 ASN A O 1
ATOM 2768 N N . LYS A 1 351 ? -15.488 37.258 -30.053 1.00 42.92 351 LYS A N 1
ATOM 2769 C CA . LYS A 1 351 ? -16.806 37.348 -30.668 1.00 42.31 351 LYS A CA 1
ATOM 2770 C C . LYS A 1 351 ? -16.722 38.108 -31.987 1.00 39.85 351 LYS A C 1
ATOM 2771 O O . LYS A 1 351 ? -17.360 37.735 -32.971 1.00 37.26 351 LYS A O 1
ATOM 2777 N N . ASP A 1 352 ? -15.933 39.180 -31.993 1.00 42.09 352 ASP A N 1
ATOM 2778 C CA . ASP A 1 352 ? -15.712 39.968 -33.200 1.00 45.51 352 ASP A CA 1
ATOM 2779 C C . ASP A 1 352 ? -15.102 39.105 -34.298 1.00 46.22 352 ASP A C 1
ATOM 2780 O O . ASP A 1 352 ? -15.513 39.175 -35.456 1.00 44.61 352 ASP A O 1
ATOM 2785 N N . GLU A 1 353 ? -14.117 38.295 -33.924 1.00 42.08 353 GLU A N 1
ATOM 2786 C CA . GLU A 1 353 ? -13.464 37.387 -34.860 1.00 50.02 353 GLU A CA 1
ATOM 2787 C C . GLU A 1 353 ? -14.464 36.382 -35.422 1.00 49.20 353 GLU A C 1
ATOM 2788 O O . GLU A 1 353 ? -14.419 36.038 -36.602 1.00 47.43 353 GLU A O 1
ATOM 2794 N N . ALA A 1 354 ? -15.372 35.923 -34.567 1.00 39.03 354 ALA A N 1
ATOM 2795 C CA . ALA A 1 354 ? -16.425 35.002 -34.979 1.00 35.64 354 ALA A CA 1
ATOM 2796 C C . ALA A 1 354 ? -17.418 35.690 -35.912 1.00 44.59 354 ALA A C 1
ATOM 2797 O O . ALA A 1 354 ? -17.973 35.061 -36.811 1.00 46.47 354 ALA A O 1
ATOM 2799 N N . PHE A 1 355 ? -17.634 36.984 -35.698 1.00 35.71 355 PHE A N 1
ATOM 2800 C CA . PHE A 1 355 ? -18.545 37.753 -36.539 1.00 49.74 355 PHE A CA 1
ATOM 2801 C C . PHE A 1 355 ? -17.944 37.971 -37.924 1.00 47.27 355 PHE A C 1
ATOM 2802 O O . PHE A 1 355 ? -18.640 37.862 -38.934 1.00 41.70 355 PHE A O 1
ATOM 2810 N N . VAL A 1 356 ? -16.653 38.285 -37.962 1.00 42.16 356 VAL A N 1
ATOM 2811 C CA . VAL A 1 356 ? -15.955 38.504 -39.223 1.00 44.83 356 VAL A CA 1
ATOM 2812 C C . VAL A 1 356 ? -15.892 37.208 -40.023 1.00 42.88 356 VAL A C 1
ATOM 2813 O O . VAL A 1 356 ? -16.033 37.214 -41.247 1.00 47.91 356 VAL A O 1
ATOM 2817 N N . ASN A 1 357 ? -15.689 36.098 -39.320 1.00 43.76 357 ASN A N 1
ATOM 2818 C CA . ASN A 1 357 ? -15.733 34.785 -39.946 1.00 40.65 357 ASN A CA 1
ATOM 2819 C C . ASN A 1 357 ? -17.094 34.524 -40.577 1.00 50.45 357 ASN A C 1
ATOM 2820 O O . ASN A 1 357 ? -17.188 33.911 -41.639 1.00 42.48 357 ASN A O 1
ATOM 2825 N N . TYR A 1 358 ? -18.147 34.996 -39.917 1.00 44.70 358 TYR A N 1
ATOM 2826 C CA . TYR A 1 358 ? -19.502 34.826 -40.425 1.00 37.87 358 TYR A CA 1
ATOM 2827 C C . TYR A 1 358 ? -19.727 35.647 -41.691 1.00 46.05 358 TYR A C 1
ATOM 2828 O O . TYR A 1 358 ? -20.298 35.155 -42.665 1.00 42.37 358 TYR A O 1
ATOM 2837 N N . GLN A 1 359 ? -19.275 36.897 -41.669 1.00 45.08 359 GLN A N 1
ATOM 2838 C CA . GLN A 1 359 ? -19.398 37.782 -42.822 1.00 45.52 359 GLN A CA 1
ATOM 2839 C C . GLN A 1 359 ? -18.649 37.222 -44.029 1.00 51.04 359 GLN A C 1
ATOM 2840 O O . GLN A 1 359 ? -19.150 37.248 -45.150 1.00 48.33 359 GLN A O 1
ATOM 2846 N N . ASN A 1 360 ? -17.450 36.700 -43.789 1.00 42.89 360 ASN A N 1
ATOM 2847 C CA . ASN A 1 360 ? -16.631 36.147 -44.863 1.00 48.53 360 ASN A CA 1
ATOM 2848 C C . ASN A 1 360 ? -17.258 34.886 -45.453 1.00 54.03 360 ASN A C 1
ATOM 2849 O O . ASN A 1 360 ? -17.176 34.646 -46.656 1.00 45.16 360 ASN A O 1
ATOM 2854 N N . THR A 1 361 ? -17.888 34.085 -44.597 1.00 42.31 361 THR A N 1
ATOM 2855 C CA . THR A 1 361 ? -18.612 32.898 -45.041 1.00 51.45 361 THR A CA 1
ATOM 2856 C C . THR A 1 361 ? -19.785 33.307 -45.927 1.00 49.57 361 THR A C 1
ATOM 2857 O O . THR A 1 361 ? -20.110 32.626 -46.899 1.00 46.74 361 THR A O 1
ATOM 2861 N N . LEU A 1 362 ? -20.408 34.431 -45.589 1.00 46.98 362 LEU A N 1
ATOM 2862 C CA . LEU A 1 362 ? -21.522 34.962 -46.367 1.00 49.55 362 LEU A CA 1
ATOM 2863 C C . LEU A 1 362 ? -21.065 35.453 -47.739 1.00 46.23 362 LEU A C 1
ATOM 2864 O O . LEU A 1 362 ? -21.675 35.130 -48.758 1.00 50.43 362 LEU A O 1
ATOM 2869 N N . ILE A 1 363 ? -19.989 36.235 -47.752 1.00 42.01 363 ILE A N 1
ATOM 2870 C CA . ILE A 1 363 ? -19.454 36.802 -48.986 1.00 47.45 363 ILE A CA 1
ATOM 2871 C C . ILE A 1 363 ? -19.015 35.715 -49.961 1.00 46.21 363 ILE A C 1
ATOM 2872 O O . ILE A 1 363 ? -19.344 35.761 -51.149 1.00 52.82 363 ILE A O 1
ATOM 2877 N N . THR A 1 364 ? -18.272 34.739 -49.448 1.00 48.17 364 THR A N 1
ATOM 2878 C CA . THR A 1 364 ? -17.760 33.642 -50.261 1.00 44.40 364 THR A CA 1
ATOM 2879 C C . THR A 1 364 ? -18.899 32.813 -50.851 1.00 51.90 364 THR A C 1
ATOM 2880 O O . THR A 1 364 ? -18.857 32.430 -52.020 1.00 51.06 364 THR A O 1
ATOM 2884 N N . ALA A 1 365 ? -19.917 32.548 -50.036 1.00 41.69 365 ALA A N 1
ATOM 2885 C CA . ALA A 1 365 ? -21.080 31.781 -50.473 1.00 39.90 365 ALA A CA 1
ATOM 2886 C C . ALA A 1 365 ? -21.783 32.457 -51.646 1.00 47.66 365 ALA A C 1
ATOM 2887 O O . ALA A 1 365 ? -22.065 31.822 -52.659 1.00 46.22 365 ALA A O 1
ATOM 2889 N N . PHE A 1 366 ? -22.056 33.750 -51.500 1.00 46.12 366 PHE A N 1
ATOM 2890 C CA . PHE A 1 366 ? -22.691 34.533 -52.556 1.00 51.49 366 PHE A CA 1
ATOM 2891 C C . PHE A 1 366 ? -21.806 34.625 -53.794 1.00 50.89 366 PHE A C 1
ATOM 2892 O O . PHE A 1 366 ? -22.301 34.773 -54.912 1.00 51.21 366 PHE A O 1
ATOM 2900 N N . GLY A 1 367 ? -20.496 34.541 -53.587 1.00 46.78 367 GLY A N 1
ATOM 2901 C CA . GLY A 1 367 ? -19.555 34.540 -54.689 1.00 33.37 367 GLY A CA 1
ATOM 2902 C C . GLY A 1 367 ? -19.605 33.215 -55.421 1.00 51.53 367 GLY A C 1
ATOM 2903 O O . GLY A 1 367 ? -19.543 33.169 -56.647 1.00 52.34 367 GLY A O 1
ATOM 2904 N N . GLU A 1 368 ? -19.728 32.133 -54.659 1.00 44.83 368 GLU A N 1
ATOM 2905 C CA . GLU A 1 368 ? -19.831 30.797 -55.237 1.00 49.21 368 GLU A CA 1
ATOM 2906 C C . GLU A 1 368 ? -21.127 30.629 -56.022 1.00 45.89 368 GLU A C 1
ATOM 2907 O O . GLU A 1 368 ? -21.135 30.028 -57.094 1.00 50.62 368 GLU A O 1
ATOM 2913 N N . ILE A 1 369 ? -22.218 31.163 -55.478 1.00 46.98 369 ILE A N 1
ATOM 2914 C CA . ILE A 1 369 ? -23.526 31.073 -56.117 1.00 40.89 369 ILE A CA 1
ATOM 2915 C C . ILE A 1 369 ? -23.537 31.793 -57.463 1.00 52.68 369 ILE A C 1
ATOM 2916 O O . ILE A 1 369 ? -24.087 31.284 -58.442 1.00 38.49 369 ILE A O 1
ATOM 2921 N N . ARG A 1 370 ? -22.920 32.970 -57.512 1.00 49.70 370 ARG A N 1
ATOM 2922 C CA . ARG A 1 370 ? -22.863 33.740 -58.749 1.00 44.17 370 ARG A CA 1
ATOM 2923 C C . ARG A 1 370 ? -22.133 32.979 -59.847 1.00 61.90 370 ARG A C 1
ATOM 2924 O O . ARG A 1 370 ? -22.655 32.817 -60.949 1.00 52.65 370 ARG A O 1
ATOM 2932 N N . TYR A 1 371 ? -20.927 32.512 -59.541 1.00 47.04 371 TYR A N 1
ATOM 2933 C CA . TYR A 1 371 ? -20.109 31.835 -60.539 1.00 46.90 371 TYR A CA 1
ATOM 2934 C C . TYR A 1 371 ? -20.747 30.527 -60.989 1.00 48.06 371 TYR A C 1
ATOM 2935 O O . TYR A 1 371 ? -20.792 30.235 -62.180 1.00 45.66 371 TYR A O 1
ATOM 2944 N N . ALA A 1 372 ? -21.247 29.750 -60.033 1.00 47.76 372 ALA A N 1
ATOM 2945 C CA . ALA A 1 372 ? -21.840 28.448 -60.332 1.00 51.39 372 ALA A CA 1
ATOM 2946 C C . ALA A 1 372 ? -23.029 28.567 -61.280 1.00 52.81 372 ALA A C 1
ATOM 2947 O O . ALA A 1 372 ? -23.198 27.745 -62.179 1.00 41.14 372 ALA A O 1
ATOM 2949 N N . LEU A 1 373 ? -23.845 29.595 -61.075 1.00 43.30 373 LEU A N 1
ATOM 2950 C CA . LEU A 1 373 ? -25.009 29.829 -61.921 1.00 45.01 373 LEU A CA 1
ATOM 2951 C C . LEU A 1 373 ? -24.595 30.275 -63.319 1.00 47.80 373 LEU A C 1
ATOM 2952 O O . LEU A 1 373 ? -25.134 29.792 -64.317 1.00 45.49 373 LEU A O 1
ATOM 2957 N N . VAL A 1 374 ? -23.636 31.193 -63.387 1.00 45.57 374 VAL A N 1
ATOM 2958 C CA . VAL A 1 374 ? -23.162 31.700 -64.669 1.00 54.51 374 VAL A CA 1
ATOM 2959 C C . VAL A 1 374 ? -22.392 30.625 -65.427 1.00 54.33 374 VAL A C 1
ATOM 2960 O O . VAL A 1 374 ? -22.541 30.484 -66.639 1.00 48.66 374 VAL A O 1
ATOM 2964 N N . ALA A 1 375 ? -21.578 29.860 -64.706 1.00 44.82 375 ALA A N 1
ATOM 2965 C CA . ALA A 1 375 ? -20.791 28.795 -65.321 1.00 45.89 375 ALA A CA 1
ATOM 2966 C C . ALA A 1 375 ? -21.683 27.728 -65.937 1.00 51.93 375 ALA A C 1
ATOM 2967 O O . ALA A 1 375 ? -21.416 27.241 -67.034 1.00 42.92 375 ALA A O 1
ATOM 2969 N N . ARG A 1 376 ? -22.746 27.375 -65.226 1.00 48.22 376 ARG A N 1
ATOM 2970 C CA . ARG A 1 376 ? -23.663 26.338 -65.677 1.00 53.56 376 ARG A CA 1
ATOM 2971 C C . ARG A 1 376 ? -24.275 26.683 -67.036 1.00 51.58 376 ARG A C 1
ATOM 2972 O O . ARG A 1 376 ? -24.251 25.866 -67.956 1.00 47.80 376 ARG A O 1
ATOM 2980 N N . LYS A 1 377 ? -24.815 27.891 -67.161 1.00 40.61 377 LYS A N 1
ATOM 2981 C CA . LYS A 1 377 ? -25.501 28.283 -68.389 1.00 59.98 377 LYS A CA 1
ATOM 2982 C C . LYS A 1 377 ? -24.518 28.595 -69.517 1.00 50.89 377 LYS A C 1
ATOM 2983 O O . LYS A 1 377 ? -24.862 28.491 -70.694 1.00 60.59 377 LYS A O 1
ATOM 2989 N N . THR A 1 378 ? -23.296 28.970 -69.154 1.00 48.59 378 THR A N 1
ATOM 2990 C CA . THR A 1 378 ? -22.269 29.274 -70.145 1.00 51.78 378 THR A CA 1
ATOM 2991 C C . THR A 1 378 ? -21.704 27.992 -70.752 1.00 56.40 378 THR A C 1
ATOM 2992 O O . THR A 1 378 ? -21.526 27.897 -71.967 1.00 48.40 378 THR A O 1
ATOM 2996 N N . ILE A 1 379 ? -21.428 27.008 -69.901 1.00 48.03 379 ILE A N 1
ATOM 2997 C CA . ILE A 1 379 ? -20.932 25.712 -70.353 1.00 49.46 379 ILE A CA 1
ATOM 2998 C C . ILE A 1 379 ? -22.027 24.988 -71.139 1.00 47.42 379 ILE A C 1
ATOM 2999 O O . ILE A 1 379 ? -21.744 24.190 -72.032 1.00 49.54 379 ILE A O 1
ATOM 3004 N N . ARG A 1 380 ? -23.281 25.292 -70.817 1.00 39.82 380 ARG A N 1
ATOM 3005 C CA . ARG A 1 380 ? -24.412 24.753 -71.566 1.00 47.21 380 ARG A CA 1
ATOM 3006 C C . ARG A 1 380 ? -24.334 25.164 -73.035 1.00 50.16 380 ARG A C 1
ATOM 3007 O O . ARG A 1 380 ? -24.614 24.363 -73.929 1.00 46.73 380 ARG A O 1
ATOM 3015 N N . LEU A 1 381 ? -23.958 26.417 -73.273 1.00 44.17 381 LEU A N 1
ATOM 3016 C CA . LEU A 1 381 ? -23.726 26.907 -74.625 1.00 53.74 381 LEU A CA 1
ATOM 3017 C C . LEU A 1 381 ? -22.541 26.184 -75.254 1.00 53.72 381 LEU A C 1
ATOM 3018 O O . LEU A 1 381 ? -22.578 25.813 -76.428 1.00 55.31 381 LEU A O 1
ATOM 3023 N N . GLN A 1 382 ? -21.494 25.986 -74.457 1.00 60.04 382 GLN A N 1
ATOM 3024 C CA . GLN A 1 382 ? -20.280 25.322 -74.919 1.00 53.03 382 GLN A CA 1
ATOM 3025 C C . GLN A 1 382 ? -20.555 23.891 -75.358 1.00 55.09 382 GLN A C 1
ATOM 3026 O O . GLN A 1 382 ? -19.869 23.359 -76.231 1.00 51.67 382 GLN A O 1
ATOM 3032 N N . TYR A 1 383 ? -21.559 23.273 -74.746 1.00 43.66 383 TYR A N 1
ATOM 3033 C CA . TYR A 1 383 ? -21.936 21.908 -75.087 1.00 49.25 383 TYR A CA 1
ATOM 3034 C C . TYR A 1 383 ? -22.386 21.825 -76.542 1.00 52.10 383 TYR A C 1
ATOM 3035 O O . TYR A 1 383 ? -22.050 20.876 -77.248 1.00 55.94 383 TYR A O 1
ATOM 3044 N N . ASP A 1 384 ? -23.138 22.827 -76.985 1.00 44.93 384 ASP A N 1
ATOM 3045 C CA . ASP A 1 384 ? -23.592 22.895 -78.371 1.00 53.75 384 ASP A CA 1
ATOM 3046 C C . ASP A 1 384 ? -22.450 23.274 -79.310 1.00 50.37 384 ASP A C 1
ATOM 3047 O O . ASP A 1 384 ? -22.336 22.733 -80.409 1.00 53.30 384 ASP A O 1
ATOM 3052 N N . ASN A 1 385 ? -21.609 24.206 -78.870 1.00 53.09 385 ASN A N 1
ATOM 3053 C CA . ASN A 1 385 ? -20.480 24.661 -79.675 1.00 50.10 385 ASN A CA 1
ATOM 3054 C C . ASN A 1 385 ? -19.474 23.544 -79.928 1.00 60.67 385 ASN A C 1
ATOM 3055 O O . ASN A 1 385 ? -19.039 23.334 -81.060 1.00 54.71 385 ASN A O 1
ATOM 3060 N N . ALA A 1 386 ? -19.109 22.833 -78.867 1.00 45.89 386 ALA A N 1
ATOM 3061 C CA . ALA A 1 386 ? -18.131 21.756 -78.960 1.00 55.60 386 ALA A CA 1
ATOM 3062 C C . ALA A 1 386 ? -18.685 20.564 -79.738 1.00 46.94 386 ALA A C 1
ATOM 3063 O O . ALA A 1 386 ? -17.943 19.864 -80.427 1.00 47.79 386 ALA A O 1
ATOM 3065 N N . GLN A 1 387 ? -19.990 20.338 -79.625 1.00 42.37 387 GLN A N 1
ATOM 3066 C CA . GLN A 1 387 ? -20.638 19.246 -80.343 1.00 58.15 387 GLN A CA 1
ATOM 3067 C C . GLN A 1 387 ? -20.639 19.505 -81.845 1.00 59.39 387 GLN A C 1
ATOM 3068 O O . GLN A 1 387 ? -20.310 18.621 -82.636 1.00 59.48 387 GLN A O 1
ATOM 3074 N N . ALA A 1 388 ? -21.013 20.722 -82.228 1.00 51.34 388 ALA A N 1
ATOM 3075 C CA . ALA A 1 388 ? -21.075 21.099 -83.634 1.00 56.47 388 ALA A CA 1
ATOM 3076 C C . ALA A 1 388 ? -19.678 21.182 -84.243 1.00 54.32 388 ALA A C 1
ATOM 3077 O O . ALA A 1 388 ? -19.484 20.862 -85.417 1.00 50.21 388 ALA A O 1
ATOM 3079 N N . SER A 1 389 ? -18.709 21.609 -83.438 1.00 62.76 389 SER A N 1
ATOM 3080 C CA . SER A 1 389 ? -17.324 21.707 -83.886 1.00 58.11 389 SER A CA 1
ATOM 3081 C C . SER A 1 389 ? -16.756 20.328 -84.212 1.00 62.93 389 SER A C 1
ATOM 3082 O O . SER A 1 389 ? -16.082 20.147 -85.227 1.00 61.80 389 SER A O 1
ATOM 3085 N N . GLU A 1 390 ? -17.040 19.359 -83.346 1.00 48.59 390 GLU A N 1
ATOM 3086 C CA . GLU A 1 390 ? -16.578 17.985 -83.521 1.00 63.42 390 GLU A CA 1
ATOM 3087 C C . GLU A 1 390 ? -17.185 17.351 -84.767 1.00 52.08 390 GLU A C 1
ATOM 3088 O O . GLU A 1 390 ? -16.523 16.591 -85.476 1.00 52.68 390 GLU A O 1
ATOM 3094 N N . GLN A 1 391 ? -18.451 17.669 -85.021 1.00 56.26 391 GLN A N 1
ATOM 3095 C CA . GLN A 1 391 ? -19.163 17.141 -86.177 1.00 60.84 391 GLN A CA 1
ATOM 3096 C C . GLN A 1 391 ? -18.620 17.730 -87.470 1.00 53.91 391 GLN A C 1
ATOM 3097 O O . GLN A 1 391 ? -18.509 17.042 -88.483 1.00 60.64 391 GLN A O 1
ATOM 3103 N N . SER A 1 392 ? -18.280 19.013 -87.426 1.00 50.92 392 SER A N 1
ATOM 3104 C CA . SER A 1 392 ? -17.723 19.695 -88.587 1.00 53.50 392 SER A CA 1
ATOM 3105 C C . SER A 1 392 ? -16.331 19.173 -88.920 1.00 60.10 392 SER A C 1
ATOM 3106 O O . SER A 1 392 ? -16.032 18.893 -90.079 1.00 52.39 392 SER A O 1
ATOM 3109 N N . TYR A 1 393 ? -15.485 19.045 -87.902 1.00 54.99 393 TYR A N 1
ATOM 3110 C CA . TYR A 1 393 ? -14.127 18.546 -88.095 1.00 51.89 393 TYR A CA 1
ATOM 3111 C C . TYR A 1 393 ? -14.128 17.078 -88.505 1.00 48.74 393 TYR A C 1
ATOM 3112 O O . TYR A 1 393 ? -13.202 16.612 -89.167 1.00 54.71 393 TYR A O 1
ATOM 3121 N N . LYS A 1 394 ? -15.169 16.352 -88.111 1.00 47.84 394 LYS A N 1
ATOM 3122 C CA . LYS A 1 394 ? -15.306 14.959 -88.517 1.00 52.76 394 LYS A CA 1
ATOM 3123 C C . LYS A 1 394 ? -15.621 14.871 -90.006 1.00 60.90 394 LYS A C 1
ATOM 3124 O O . LYS A 1 394 ? -15.068 14.034 -90.717 1.00 57.68 394 LYS A O 1
ATOM 3130 N N . ARG A 1 395 ? -16.510 15.744 -90.471 1.00 57.69 395 ARG A N 1
ATOM 3131 C CA . ARG A 1 395 ? -16.882 15.787 -91.880 1.00 58.42 395 ARG A CA 1
ATOM 3132 C C . ARG A 1 395 ? -15.698 16.217 -92.740 1.00 66.50 395 ARG A C 1
ATOM 3133 O O . ARG A 1 395 ? -15.482 15.681 -93.826 1.00 57.38 395 ARG A O 1
ATOM 3141 N N . ILE A 1 396 ? -14.937 17.189 -92.247 1.00 58.59 396 ILE A N 1
ATOM 3142 C CA . ILE A 1 396 ? -13.732 17.644 -92.930 1.00 50.11 396 ILE A CA 1
ATOM 3143 C C . ILE A 1 396 ? -12.737 16.495 -93.074 1.00 61.66 396 ILE A C 1
ATOM 3144 O O . ILE A 1 396 ? -12.112 16.331 -94.123 1.00 60.23 396 ILE A O 1
ATOM 3149 N N . TYR A 1 397 ? -12.602 15.697 -92.019 1.00 60.38 397 TYR A N 1
ATOM 3150 C CA . TYR A 1 397 ? -11.717 14.537 -92.047 1.00 64.17 397 TYR A CA 1
ATOM 3151 C C . TYR A 1 397 ? -12.188 13.488 -93.048 1.00 48.25 397 TYR A C 1
ATOM 3152 O O . TYR A 1 397 ? -11.377 12.892 -93.758 1.00 53.84 397 TYR A O 1
ATOM 3161 N N . GLU A 1 398 ? -13.497 13.260 -93.089 1.00 50.12 398 GLU A N 1
ATOM 3162 C CA . GLU A 1 398 ? -14.079 12.273 -93.991 1.00 59.40 398 GLU A CA 1
ATOM 3163 C C . GLU A 1 398 ? -13.799 12.620 -95.450 1.00 56.26 398 GLU A C 1
ATOM 3164 O O . GLU A 1 398 ? -13.430 11.753 -96.241 1.00 53.15 398 GLU A O 1
ATOM 3170 N N . ILE A 1 399 ? -13.969 13.891 -95.801 1.00 48.37 399 ILE A N 1
ATOM 3171 C CA . ILE A 1 399 ? -13.690 14.342 -97.158 1.00 58.27 399 ILE A CA 1
ATOM 3172 C C . ILE A 1 399 ? -12.189 14.278 -97.437 1.00 65.60 399 ILE A C 1
ATOM 3173 O O . ILE A 1 399 ? -11.766 13.958 -98.549 1.00 59.15 399 ILE A O 1
ATOM 3178 N N . ALA A 1 400 ? -11.391 14.567 -96.413 1.00 53.66 400 ALA A N 1
ATOM 3179 C CA . ALA A 1 400 ? -9.938 14.545 -96.534 1.00 58.13 400 ALA A CA 1
ATOM 3180 C C . ALA A 1 400 ? -9.421 13.137 -96.809 1.00 58.56 400 ALA A C 1
ATOM 3181 O O . ALA A 1 400 ? -8.477 12.954 -97.576 1.00 55.64 400 ALA A O 1
ATOM 3183 N N . LYS A 1 401 ? -10.043 12.147 -96.178 1.00 58.93 401 LYS A N 1
ATOM 3184 C CA . LYS A 1 401 ? -9.645 10.757 -96.368 1.00 61.95 401 LYS A CA 1
ATOM 3185 C C . LYS A 1 401 ? -9.951 10.294 -97.787 1.00 59.09 401 LYS A C 1
ATOM 3186 O O . LYS A 1 401 ? -9.164 9.569 -98.396 1.00 63.00 401 LYS A O 1
ATOM 3192 N N . GLU A 1 402 ? -11.099 10.720 -98.306 1.00 60.27 402 GLU A N 1
ATOM 3193 C CA . GLU A 1 402 ? -11.491 10.406 -99.674 1.00 64.32 402 GLU A CA 1
ATOM 3194 C C . GLU A 1 402 ? -10.488 10.973 -100.670 1.00 50.06 402 GLU A C 1
ATOM 3195 O O . GLU A 1 402 ? -10.049 10.280 -101.589 1.00 70.98 402 GLU A O 1
ATOM 3201 N N . ARG A 1 403 ? -10.127 12.238 -100.477 1.00 60.64 403 ARG A N 1
ATOM 3202 C CA . ARG A 1 403 ? -9.198 12.916 -101.375 1.00 53.88 403 ARG A CA 1
ATOM 3203 C C . ARG A 1 403 ? -7.773 12.380 -101.258 1.00 55.45 403 ARG A C 1
ATOM 3204 O O . ARG A 1 403 ? -7.062 12.284 -102.258 1.00 62.70 403 ARG A O 1
ATOM 3212 N N . TYR A 1 404 ? -7.360 12.035 -100.042 1.00 53.64 404 TYR A N 1
ATOM 3213 C CA . TYR A 1 404 ? -6.019 11.502 -99.822 1.00 48.19 404 TYR A CA 1
ATOM 3214 C C . TYR A 1 404 ? -5.854 10.129 -100.466 1.00 51.01 404 TYR A C 1
ATOM 3215 O O . TYR A 1 404 ? -4.786 9.802 -100.982 1.00 55.78 404 TYR A O 1
ATOM 3224 N N . ASP A 1 405 ? -6.914 9.328 -100.437 1.00 55.48 405 ASP A N 1
ATOM 3225 C CA . ASP A 1 405 ? -6.846 7.961 -100.943 1.00 61.23 405 ASP A CA 1
ATOM 3226 C C . ASP A 1 405 ? -6.703 7.910 -102.462 1.00 63.37 405 ASP A C 1
ATOM 3227 O O . ASP A 1 405 ? -6.172 6.941 -103.006 1.00 62.25 405 ASP A O 1
ATOM 3232 N N . ILE A 1 406 ? -7.169 8.948 -103.148 1.00 55.97 406 ILE A N 1
ATOM 3233 C CA . ILE A 1 406 ? -7.014 9.011 -104.595 1.00 64.15 406 ILE A CA 1
ATOM 3234 C C . ILE A 1 406 ? -5.937 10.022 -104.978 1.00 50.39 406 ILE A C 1
ATOM 3235 O O . ILE A 1 406 ? -5.965 10.594 -106.068 1.00 68.18 406 ILE A O 1
ATOM 3240 N N . GLY A 1 407 ? -4.990 10.230 -104.067 1.00 64.03 407 GLY A N 1
ATOM 3241 C CA . GLY A 1 407 ? -3.824 11.054 -104.333 1.00 49.25 407 GLY A CA 1
ATOM 3242 C C . GLY A 1 407 ? -4.107 12.521 -104.593 1.00 47.10 407 GLY A C 1
ATOM 3243 O O . GLY A 1 407 ? -3.268 13.226 -105.155 1.00 64.72 407 GLY A O 1
ATOM 3244 N N . GLU A 1 408 ? -5.280 12.987 -104.181 1.00 56.74 408 GLU A N 1
ATOM 3245 C CA . GLU A 1 408 ? -5.665 14.376 -104.412 1.00 64.42 408 GLU A CA 1
ATOM 3246 C C . GLU A 1 408 ? -5.459 15.239 -103.172 1.00 55.77 408 GLU A C 1
ATOM 3247 O O . GLU A 1 408 ? -5.915 16.382 -103.116 1.00 52.71 408 GLU A O 1
ATOM 3253 N N . MET A 1 409 ? -4.769 14.685 -102.182 1.00 55.69 409 MET A N 1
ATOM 3254 C CA . MET A 1 409 ? -4.388 15.440 -100.994 1.00 52.73 409 MET A CA 1
ATOM 3255 C C . MET A 1 409 ? -3.087 14.892 -100.423 1.00 40.45 409 MET A C 1
ATOM 3256 O O . MET A 1 409 ? -2.898 13.678 -100.346 1.00 49.40 409 MET A O 1
ATOM 3261 N N . SER A 1 410 ? -2.191 15.795 -100.034 1.00 40.76 410 SER A N 1
ATOM 3262 C CA . SER A 1 410 ? -0.921 15.413 -99.428 1.00 47.38 410 SER A CA 1
ATOM 3263 C C . SER A 1 410 ? -1.139 14.721 -98.087 1.00 57.57 410 SER A C 1
ATOM 3264 O O . SER A 1 410 ? -2.178 14.902 -97.449 1.00 46.01 410 SER A O 1
ATOM 3267 N N . LEU A 1 411 ? -0.158 13.927 -97.668 1.00 59.21 411 LEU A N 1
ATOM 3268 C CA . LEU A 1 411 ? -0.229 13.233 -96.388 1.00 57.04 411 LEU A CA 1
ATOM 3269 C C . LEU A 1 411 ? -0.292 14.232 -95.239 1.00 57.39 411 LEU A C 1
ATOM 3270 O O . LEU A 1 411 ? -1.008 14.024 -94.261 1.00 55.82 411 LEU A O 1
ATOM 3275 N N . GLN A 1 412 ? 0.455 15.321 -95.379 1.00 60.82 412 GLN A N 1
ATOM 3276 C CA . GLN A 1 412 ? 0.532 16.356 -94.354 1.00 45.94 412 GLN A CA 1
ATOM 3277 C C . GLN A 1 412 ? -0.831 16.977 -94.055 1.00 58.02 412 GLN A C 1
ATOM 3278 O O . GLN A 1 412 ? -1.222 17.107 -92.895 1.00 59.07 412 GLN A O 1
ATOM 3284 N N . ASP A 1 413 ? -1.552 17.353 -95.107 1.00 61.24 413 ASP A N 1
ATOM 3285 C CA . ASP A 1 413 ? -2.879 17.940 -94.956 1.00 55.68 413 ASP A CA 1
ATOM 3286 C C . ASP A 1 413 ? -3.878 16.906 -94.449 1.00 53.72 413 ASP A C 1
ATOM 3287 O O . ASP A 1 413 ? -4.818 17.240 -93.728 1.00 48.30 413 ASP A O 1
ATOM 3292 N N . TYR A 1 414 ? -3.668 15.648 -94.825 1.00 44.91 414 TYR A N 1
ATOM 3293 C CA . TYR A 1 414 ? -4.538 14.568 -94.376 1.00 50.85 414 TYR A CA 1
ATOM 3294 C C . TYR A 1 414 ? -4.330 14.284 -92.892 1.00 58.28 414 TYR A C 1
ATOM 3295 O O . TYR A 1 414 ? -5.293 14.081 -92.153 1.00 43.67 414 TYR A O 1
ATOM 3304 N N . LEU A 1 415 ? -3.072 14.277 -92.460 1.00 49.00 415 LEU A N 1
ATOM 3305 C CA . LEU A 1 415 ? -2.743 14.051 -91.057 1.00 51.31 415 LEU A CA 1
ATOM 3306 C C . LEU A 1 415 ? -3.257 15.184 -90.173 1.00 55.03 415 LEU A C 1
ATOM 3307 O O . LEU A 1 415 ? -3.678 14.955 -89.040 1.00 55.89 415 LEU A O 1
ATOM 3312 N N . GLU A 1 416 ? -3.217 16.406 -90.696 1.00 56.14 416 GLU A N 1
ATOM 3313 C CA . GLU A 1 416 ? -3.712 17.567 -89.964 1.00 51.54 416 GLU A CA 1
ATOM 3314 C C . GLU A 1 416 ? -5.218 17.466 -89.745 1.00 56.43 416 GLU A C 1
ATOM 3315 O O . GLU A 1 416 ? -5.728 17.834 -88.687 1.00 57.63 416 GLU A O 1
ATOM 3321 N N . ALA A 1 417 ? -5.922 16.959 -90.752 1.00 50.20 417 ALA A N 1
ATOM 3322 C CA . ALA A 1 417 ? -7.369 16.786 -90.674 1.00 52.18 417 ALA A CA 1
ATOM 3323 C C . ALA A 1 417 ? -7.742 15.771 -89.599 1.00 50.97 417 ALA A C 1
ATOM 3324 O O . ALA A 1 417 ? -8.756 15.917 -88.918 1.00 46.91 417 ALA A O 1
ATOM 3326 N N . ARG A 1 418 ? -6.914 14.741 -89.453 1.00 41.26 418 ARG A N 1
ATOM 3327 C CA . ARG A 1 418 ? -7.123 13.733 -88.421 1.00 60.96 418 ARG A CA 1
ATOM 3328 C C . ARG A 1 418 ? -6.920 14.326 -87.032 1.00 51.51 418 ARG A C 1
ATOM 3329 O O . ARG A 1 418 ? -7.714 14.085 -86.120 1.00 54.03 418 ARG A O 1
ATOM 3337 N N . GLN A 1 419 ? -5.846 15.098 -86.882 1.00 51.90 419 GLN A N 1
ATOM 3338 C CA . GLN A 1 419 ? -5.500 15.699 -85.600 1.00 50.10 419 GLN A CA 1
ATOM 3339 C C . GLN A 1 419 ? -6.578 16.675 -85.143 1.00 62.38 419 GLN A C 1
ATOM 3340 O O . GLN A 1 419 ? -6.932 16.717 -83.965 1.00 58.41 419 GLN A O 1
ATOM 3346 N N . ASN A 1 420 ? -7.103 17.449 -86.087 1.00 61.05 420 ASN A N 1
ATOM 3347 C CA . ASN A 1 420 ? -8.141 18.430 -85.791 1.00 51.17 420 ASN A CA 1
ATOM 3348 C C . ASN A 1 420 ? -9.432 17.783 -85.299 1.00 58.05 420 ASN A C 1
ATOM 3349 O O . ASN A 1 420 ? -10.096 18.315 -84.409 1.00 55.28 420 ASN A O 1
ATOM 3354 N N . TRP A 1 421 ? -9.786 16.638 -85.876 1.00 52.83 421 TRP A N 1
ATOM 3355 C CA . TRP A 1 421 ? -10.959 15.897 -85.425 1.00 59.69 421 TRP A CA 1
ATOM 3356 C C . TRP A 1 421 ? -10.716 15.349 -84.023 1.00 59.55 421 TRP A C 1
ATOM 3357 O O . TRP A 1 421 ? -11.590 15.419 -83.156 1.00 53.95 421 TRP A O 1
ATOM 3368 N N . LEU A 1 422 ? -9.521 14.806 -83.813 1.00 49.15 422 LEU A N 1
ATOM 3369 C CA . LEU A 1 422 ? -9.126 14.268 -82.518 1.00 55.13 422 LEU A CA 1
ATOM 3370 C C . LEU A 1 422 ? -9.200 15.334 -81.429 1.00 51.75 422 LEU A C 1
ATOM 3371 O O . LEU A 1 422 ? -9.716 15.084 -80.341 1.00 56.58 422 LEU A O 1
ATOM 3376 N N . ASN A 1 423 ? -8.685 16.522 -81.733 1.00 48.25 423 ASN A N 1
ATOM 3377 C CA . ASN A 1 423 ? -8.717 17.635 -80.793 1.00 48.83 423 ASN A CA 1
ATOM 3378 C C . ASN A 1 423 ? -10.146 18.050 -80.466 1.00 56.03 423 ASN A C 1
ATOM 3379 O O . ASN A 1 423 ? -10.483 18.302 -79.309 1.00 53.42 423 ASN A O 1
ATOM 3384 N N . ALA A 1 424 ? -10.982 18.109 -81.498 1.00 48.10 424 ALA A N 1
ATOM 3385 C CA . ALA A 1 424 ? -12.378 18.502 -81.348 1.00 51.23 424 ALA A CA 1
ATOM 3386 C C . ALA A 1 424 ? -13.163 17.483 -80.529 1.00 48.73 424 ALA A C 1
ATOM 3387 O O . ALA A 1 424 ? -14.015 17.847 -79.720 1.00 49.08 424 ALA A O 1
ATOM 3389 N N . ALA A 1 425 ? -12.869 16.205 -80.743 1.00 47.13 425 ALA A N 1
ATOM 3390 C CA . ALA A 1 425 ? -13.537 15.132 -80.016 1.00 56.92 425 ALA A CA 1
ATOM 3391 C C . ALA A 1 425 ? -13.129 15.139 -78.549 1.00 49.31 425 ALA A C 1
ATOM 3392 O O . ALA A 1 425 ? -13.960 14.934 -77.662 1.00 52.82 425 ALA A O 1
ATOM 3394 N N . VAL A 1 426 ? -11.845 15.377 -78.301 1.00 43.77 426 VAL A N 1
ATOM 3395 C CA . VAL A 1 426 ? -11.334 15.475 -76.939 1.00 51.12 426 VAL A CA 1
ATOM 3396 C C . VAL A 1 426 ? -11.909 16.703 -76.237 1.00 57.83 426 VAL A C 1
ATOM 3397 O O . VAL A 1 426 ? -12.313 16.636 -75.075 1.00 49.82 426 VAL A O 1
ATOM 3401 N N . ALA A 1 427 ? -11.954 17.819 -76.958 1.00 46.37 427 ALA A N 1
ATOM 3402 C CA . ALA A 1 427 ? -12.494 19.062 -76.420 1.00 45.06 427 ALA A CA 1
ATOM 3403 C C . ALA A 1 427 ? -13.962 18.902 -76.049 1.00 57.80 427 ALA A C 1
ATOM 3404 O O . ALA A 1 427 ? -14.401 19.388 -75.010 1.00 52.77 427 ALA A O 1
ATOM 3406 N N . PHE A 1 428 ? -14.717 18.209 -76.896 1.00 45.67 428 PHE A N 1
ATOM 3407 C CA . PHE A 1 428 ? -16.138 17.993 -76.641 1.00 53.12 428 PH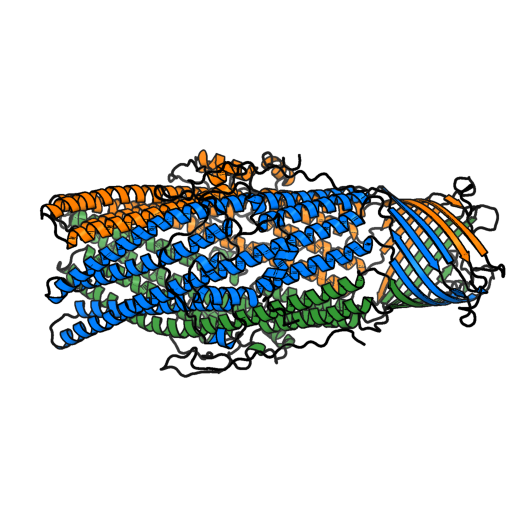E A CA 1
ATOM 3408 C C . PHE A 1 428 ? -16.351 17.109 -75.419 1.00 47.20 428 PHE A C 1
ATOM 3409 O O . PHE A 1 428 ? -17.294 17.316 -74.658 1.00 42.45 428 PHE A O 1
ATOM 3417 N N . ASN A 1 429 ? -15.474 16.127 -75.231 1.00 42.98 429 ASN A N 1
ATOM 3418 C CA . ASN A 1 429 ? -15.518 15.292 -74.034 1.00 52.76 429 ASN A CA 1
ATOM 3419 C C . ASN A 1 429 ? -15.280 16.117 -72.772 1.00 51.65 429 ASN A C 1
ATOM 3420 O O . ASN A 1 429 ? -16.004 15.983 -71.787 1.00 48.35 429 ASN A O 1
ATOM 3425 N N . ASN A 1 430 ? -14.264 16.975 -72.818 1.00 43.30 430 ASN A N 1
ATOM 3426 C CA . ASN A 1 430 ? -13.919 17.835 -71.690 1.00 44.30 430 ASN A CA 1
ATOM 3427 C C . ASN A 1 430 ? -15.062 18.771 -71.310 1.00 57.13 430 ASN A C 1
ATOM 3428 O O . ASN A 1 430 ? -15.345 18.969 -70.132 1.00 48.98 430 ASN A O 1
ATOM 3433 N N . ILE A 1 431 ? -15.715 19.337 -72.319 1.00 50.19 431 ILE A N 1
ATOM 3434 C CA . ILE A 1 431 ? -16.865 20.210 -72.113 1.00 51.92 431 ILE A CA 1
ATOM 3435 C C . ILE A 1 431 ? -18.045 19.422 -71.551 1.00 53.46 431 ILE A C 1
ATOM 3436 O O . ILE A 1 431 ? -18.779 19.909 -70.688 1.00 49.65 431 ILE A O 1
ATOM 3441 N N . LYS A 1 432 ? -18.209 18.197 -72.039 1.00 49.28 432 LYS A N 1
ATOM 3442 C CA . LYS A 1 432 ? -19.337 17.351 -71.662 1.00 49.27 432 LYS A CA 1
ATOM 3443 C C . LYS A 1 432 ? -19.358 17.044 -70.167 1.00 58.75 432 LYS A C 1
ATOM 3444 O O . LYS A 1 432 ? -20.414 17.068 -69.533 1.00 55.11 432 LYS A O 1
ATOM 3450 N N . TYR A 1 433 ? -18.186 16.765 -69.605 1.00 53.76 433 TYR A N 1
ATOM 3451 C CA . TYR A 1 433 ? -18.086 16.398 -68.197 1.00 48.41 433 TYR A CA 1
ATOM 3452 C C . TYR A 1 433 ? -17.743 17.601 -67.328 1.00 47.36 433 TYR A C 1
ATOM 3453 O O . TYR A 1 433 ? -17.796 17.527 -66.102 1.00 48.57 433 TYR A O 1
ATOM 3462 N N . SER A 1 434 ? -17.396 18.710 -67.971 1.00 48.98 434 SER A N 1
ATOM 3463 C CA . SER A 1 434 ? -17.293 19.978 -67.267 1.00 47.55 434 SER A CA 1
ATOM 3464 C C . SER A 1 434 ? -18.696 20.482 -66.974 1.00 50.96 434 SER A C 1
ATOM 3465 O O . SER A 1 434 ? -18.932 21.151 -65.969 1.00 49.59 434 SER A O 1
ATOM 3468 N N . TYR A 1 435 ? -19.627 20.152 -67.863 1.00 45.78 435 TYR A N 1
ATOM 3469 C CA . TYR A 1 435 ? -21.018 20.544 -67.683 1.00 49.43 435 TYR A CA 1
ATOM 3470 C C . TYR A 1 435 ? -21.683 19.701 -66.606 1.00 38.61 435 TYR A C 1
ATOM 3471 O O . TYR A 1 435 ? -22.512 20.199 -65.847 1.00 50.09 435 TYR A O 1
ATOM 3480 N N . ALA A 1 436 ? -21.319 18.423 -66.547 1.00 44.18 436 ALA A N 1
ATOM 3481 C CA . ALA A 1 436 ? -21.827 17.528 -65.513 1.00 47.65 436 ALA A CA 1
ATOM 3482 C C . ALA A 1 436 ? -21.384 18.007 -64.135 1.00 44.34 436 ALA A C 1
ATOM 3483 O O . ALA A 1 436 ? -22.166 18.004 -63.186 1.00 47.14 436 ALA A O 1
ATOM 3485 N N . ASN A 1 437 ? -20.126 18.426 -64.038 1.00 42.14 437 ASN A N 1
ATOM 3486 C CA . ASN A 1 437 ? -19.589 18.953 -62.789 1.00 51.11 437 ASN A CA 1
ATOM 3487 C C . ASN A 1 437 ? -20.133 20.343 -62.480 1.00 55.75 437 ASN A C 1
ATOM 3488 O O . ASN A 1 437 ? -20.164 20.766 -61.324 1.00 49.10 437 ASN A O 1
ATOM 3493 N N . SER A 1 438 ? -20.565 21.052 -63.519 1.00 43.48 438 SER A N 1
ATOM 3494 C CA . SER A 1 438 ? -21.142 22.379 -63.344 1.00 41.18 438 SER A CA 1
ATOM 3495 C C . SER A 1 438 ? -22.509 22.271 -62.680 1.00 44.56 438 SER A C 1
ATOM 3496 O O . SER A 1 438 ? -22.928 23.169 -61.950 1.00 43.44 438 SER A O 1
ATOM 3499 N N . ILE A 1 439 ? -23.199 21.165 -62.942 1.00 43.60 439 ILE A N 1
ATOM 3500 C CA . ILE A 1 439 ? -24.472 20.880 -62.289 1.00 38.65 439 ILE A CA 1
ATOM 3501 C C . ILE A 1 439 ? -24.250 20.664 -60.797 1.00 50.28 439 ILE A C 1
ATOM 3502 O O . ILE A 1 439 ? -25.031 21.127 -59.965 1.00 44.62 439 ILE A O 1
ATOM 3507 N N . VAL A 1 440 ? -23.169 19.964 -60.468 1.00 45.72 440 VAL A N 1
ATOM 3508 C CA . VAL A 1 440 ? -22.826 19.674 -59.082 1.00 49.60 440 VAL A CA 1
ATOM 3509 C C . VAL A 1 440 ? -22.467 20.949 -58.325 1.00 49.46 440 VAL A C 1
ATOM 3510 O O . VAL A 1 440 ? -22.877 21.136 -57.179 1.00 48.58 440 VAL A O 1
ATOM 3514 N N . ASP A 1 441 ? -21.703 21.824 -58.974 1.00 40.30 441 ASP A N 1
ATOM 3515 C CA . ASP A 1 441 ? -21.282 23.080 -58.359 1.00 44.29 441 ASP A CA 1
ATOM 3516 C C . ASP A 1 441 ? -22.480 23.938 -57.963 1.00 53.99 441 ASP A C 1
ATOM 3517 O O . ASP A 1 441 ? -22.478 24.572 -56.909 1.00 46.79 441 ASP A O 1
ATOM 3522 N N . VAL A 1 442 ? -23.504 23.949 -58.811 1.00 45.25 442 VAL A N 1
ATOM 3523 C CA . VAL A 1 442 ? -24.743 24.659 -58.514 1.00 49.23 442 VAL A CA 1
ATOM 3524 C C . VAL A 1 442 ? -25.445 24.039 -57.311 1.00 43.17 442 VAL A C 1
ATOM 3525 O O . VAL A 1 442 ? -25.824 24.739 -56.373 1.00 43.76 442 VAL A O 1
ATOM 3529 N N . ILE A 1 443 ? -25.609 22.721 -57.349 1.00 46.28 443 ILE A N 1
ATOM 3530 C CA . ILE A 1 443 ? -26.220 21.981 -56.251 1.00 48.29 443 ILE A CA 1
ATOM 3531 C C . ILE A 1 443 ? -25.425 22.159 -54.960 1.00 52.53 443 ILE A C 1
ATOM 3532 O O . ILE A 1 443 ? -25.998 22.342 -53.884 1.00 48.57 443 ILE A O 1
ATOM 3537 N N . LYS A 1 444 ? -24.102 22.116 -55.079 1.00 49.03 444 LYS A N 1
ATOM 3538 C CA . LYS A 1 444 ? -23.215 22.286 -53.934 1.00 48.49 444 LYS A CA 1
ATOM 3539 C C . LYS A 1 444 ? -23.368 23.667 -53.303 1.00 54.35 444 LYS A C 1
ATOM 3540 O O . LYS A 1 444 ? -23.423 23.801 -52.081 1.00 47.97 444 LYS A O 1
ATOM 3546 N N . ALA A 1 445 ? -23.440 24.691 -54.148 1.00 49.88 445 ALA A N 1
ATOM 3547 C CA . ALA A 1 445 ? -23.489 26.073 -53.683 1.00 46.75 445 ALA A CA 1
ATOM 3548 C C . ALA A 1 445 ? -24.818 26.418 -53.016 1.00 53.48 445 ALA A C 1
ATOM 3549 O O . ALA A 1 445 ? -24.890 27.340 -52.205 1.00 46.58 445 ALA A O 1
ATOM 3551 N N . PHE A 1 446 ? -25.866 25.677 -53.358 1.00 36.20 446 PHE A N 1
ATOM 3552 C CA . PHE A 1 446 ? -27.187 25.921 -52.789 1.00 48.13 446 PHE A CA 1
ATOM 3553 C C . PHE A 1 446 ? -27.465 25.025 -51.582 1.00 52.52 446 PHE A C 1
ATOM 3554 O O . PHE A 1 446 ? -28.561 25.052 -51.020 1.00 47.89 446 PHE A O 1
ATOM 3562 N N . GLY A 1 447 ? -26.472 24.235 -51.185 1.00 39.13 447 GLY A N 1
ATOM 3563 C CA . GLY A 1 447 ? -26.577 23.457 -49.965 1.00 46.79 447 GLY A CA 1
ATOM 3564 C C . GLY A 1 447 ? -26.822 21.971 -50.146 1.00 55.96 447 GLY A C 1
ATOM 3565 O O . GLY A 1 447 ? -26.761 21.207 -49.185 1.00 44.80 447 GLY A O 1
ATOM 3566 N N . GLY A 1 448 ? -27.108 21.557 -51.375 1.00 40.42 448 GLY A N 1
ATOM 3567 C CA . GLY A 1 448 ? -27.334 20.153 -51.668 1.00 38.66 448 GLY A CA 1
ATOM 3568 C C . GLY A 1 448 ? -28.604 19.591 -51.052 1.00 39.97 448 GLY A C 1
ATOM 3569 O O . GLY A 1 448 ? -28.743 18.377 -50.899 1.00 35.28 448 GLY A O 1
ATOM 3570 N N . GLY A 1 449 ? -29.532 20.475 -50.697 1.00 39.81 449 GLY A N 1
ATOM 3571 C CA . GLY A 1 449 ? -30.809 20.059 -50.146 1.00 45.01 449 GLY A CA 1
ATOM 3572 C C . GLY A 1 449 ? -30.931 20.266 -48.648 1.00 59.24 449 GLY A C 1
ATOM 3573 O O . GLY A 1 449 ? -31.974 19.979 -48.062 1.00 55.26 449 GLY A O 1
ATOM 3574 N N . PHE A 1 450 ? -29.868 20.765 -48.026 1.00 51.50 450 PHE A N 1
ATOM 3575 C CA . PHE A 1 450 ? -29.865 20.994 -46.584 1.00 53.41 450 PHE A CA 1
ATOM 3576 C C . PHE A 1 450 ? -30.870 22.067 -46.182 1.00 55.85 450 PHE A C 1
ATOM 3577 O O . PHE A 1 450 ? -30.998 23.094 -46.847 1.00 47.69 450 PHE A O 1
ATOM 3585 N N . GLU A 1 451 ? -31.584 21.814 -45.090 1.00 51.57 451 GLU A N 1
ATOM 3586 C CA . GLU A 1 451 ? -32.509 22.789 -44.530 1.00 52.36 451 GLU A CA 1
ATOM 3587 C C . GLU A 1 451 ? -32.286 22.920 -43.025 1.00 58.37 451 GLU A C 1
ATOM 3588 O O . GLU A 1 451 ? -32.435 21.953 -42.275 1.00 52.56 451 GLU A O 1
ATOM 3594 N N . GLN A 1 452 ? -31.926 24.125 -42.593 1.00 54.21 452 GLN A N 1
ATOM 3595 C CA . GLN A 1 452 ? -31.577 24.384 -41.200 1.00 52.29 452 GLN A CA 1
ATOM 3596 C C . GLN A 1 452 ? -32.766 24.194 -40.257 1.00 62.45 452 GLN A C 1
ATOM 3597 O O . GLN A 1 452 ? -32.592 23.849 -39.088 1.00 73.05 452 GLN A O 1
ATOM 3603 N N . SER A 1 453 ? -33.971 24.411 -40.774 1.00 71.52 453 SER A N 1
ATOM 3604 C CA . SER A 1 453 ? -35.181 24.347 -39.958 1.00 79.11 453 SER A CA 1
ATOM 3605 C C . SER A 1 453 ? -35.476 22.939 -39.441 1.00 72.57 453 SER A C 1
ATOM 3606 O O . SER A 1 453 ? -36.019 22.772 -38.350 1.00 82.34 453 SER A O 1
ATOM 3609 N N . GLU A 1 454 ? -35.111 21.932 -40.227 1.00 64.43 454 GLU A N 1
ATOM 3610 C CA . GLU A 1 454 ? -35.436 20.546 -39.904 1.00 60.05 454 GLU A CA 1
ATOM 3611 C C . GLU A 1 454 ? -34.720 20.038 -38.653 1.00 79.35 454 GLU A C 1
ATOM 3612 O O . GLU A 1 454 ? -33.824 20.695 -38.121 1.00 64.04 454 GLU A O 1
ATOM 3618 N N . ASP A 1 455 ? -35.133 18.866 -38.182 1.00 76.06 455 ASP A N 1
ATOM 3619 C CA . ASP A 1 455 ? -34.485 18.229 -37.043 1.00 63.20 455 ASP A CA 1
ATOM 3620 C C . ASP A 1 455 ? -33.100 17.750 -37.462 1.00 64.81 455 ASP A C 1
ATOM 3621 O O . ASP A 1 455 ? -32.956 16.682 -38.054 1.00 55.37 455 ASP A O 1
ATOM 3626 N N . THR A 1 456 ? -32.087 18.552 -37.150 1.00 51.80 456 THR A N 1
ATOM 3627 C CA . THR A 1 456 ? -30.720 18.277 -37.580 1.00 47.00 456 THR A CA 1
ATOM 3628 C C . THR A 1 456 ? -30.199 16.954 -37.028 1.00 62.72 456 THR A C 1
ATOM 3629 O O . THR A 1 456 ? -29.599 16.164 -37.754 1.00 56.89 456 THR A O 1
ATOM 3633 N N . SER A 1 457 ? -30.438 16.717 -35.742 1.00 53.37 457 SER A N 1
ATOM 3634 C CA . SER A 1 457 ? -29.956 15.507 -35.082 1.00 51.24 457 SER A CA 1
ATOM 3635 C C . SER A 1 457 ? -30.604 14.250 -35.655 1.00 52.89 457 SER A C 1
ATOM 3636 O O . SER A 1 457 ? -29.943 13.227 -35.832 1.00 58.29 457 SER A O 1
ATOM 3639 N N . LYS A 1 458 ? -31.898 14.331 -35.944 1.00 49.10 458 LYS A N 1
ATOM 3640 C CA . LYS A 1 458 ? -32.625 13.192 -36.494 1.00 53.33 458 LYS A CA 1
ATOM 3641 C C . LYS A 1 458 ? -32.188 12.899 -37.926 1.00 59.37 458 LYS A C 1
ATOM 3642 O O . LYS A 1 458 ? -32.028 11.738 -38.308 1.00 56.88 458 LYS A O 1
ATOM 3648 N N . ASN A 1 459 ? -32.001 13.955 -38.713 1.00 56.51 459 ASN A N 1
ATOM 3649 C CA . ASN A 1 459 ? -31.547 13.819 -40.093 1.00 57.85 459 ASN A CA 1
ATOM 3650 C C . ASN A 1 459 ? -30.173 13.169 -40.177 1.00 56.08 459 ASN A C 1
ATOM 3651 O O . ASN A 1 459 ? -29.942 12.290 -41.007 1.00 55.24 459 ASN A O 1
ATOM 3656 N N . ILE A 1 460 ? -29.267 13.608 -39.309 1.00 54.10 460 ILE A N 1
ATOM 3657 C CA . ILE A 1 460 ? -27.906 13.088 -39.287 1.00 55.49 460 ILE A CA 1
ATOM 3658 C C . ILE A 1 460 ? -27.887 11.592 -38.982 1.00 63.73 460 ILE A C 1
ATOM 3659 O O . ILE A 1 460 ? -27.184 10.828 -39.641 1.00 54.00 460 ILE A O 1
ATOM 3664 N N . LYS A 1 461 ? -28.676 11.174 -37.997 1.00 58.04 461 LYS A N 1
ATOM 3665 C CA . LYS A 1 461 ? -28.739 9.767 -37.613 1.00 53.15 461 LYS A CA 1
ATOM 3666 C C . LYS A 1 461 ? -29.255 8.889 -38.751 1.00 58.94 461 LYS A C 1
ATOM 3667 O O . LYS A 1 461 ? -28.720 7.809 -39.006 1.00 58.62 461 LYS A O 1
ATOM 3673 N N . GLU A 1 462 ? -30.295 9.364 -39.429 1.00 57.20 462 GLU A N 1
ATOM 3674 C CA . GLU A 1 462 ? -30.904 8.630 -40.534 1.00 69.59 462 GLU A CA 1
ATOM 3675 C C . GLU A 1 462 ? -29.955 8.469 -41.719 1.00 67.06 462 GLU A C 1
ATOM 3676 O O . GLU A 1 462 ? -29.884 7.401 -42.327 1.00 70.69 462 GLU A O 1
ATOM 3682 N N . GLU A 1 463 ? -29.221 9.531 -42.037 1.00 57.80 463 GLU A N 1
ATOM 3683 C CA . GLU A 1 463 ? -28.354 9.540 -43.211 1.00 52.25 463 GLU A CA 1
ATOM 3684 C C . GLU A 1 463 ? -26.986 8.911 -42.934 1.00 57.77 463 GLU A C 1
ATOM 3685 O O . GLU A 1 463 ? -26.235 8.618 -43.864 1.00 66.39 463 GLU A O 1
ATOM 3691 N N . SER A 1 464 ? -26.670 8.695 -41.658 1.00 53.05 464 SER A N 1
ATOM 3692 C CA . SER A 1 464 ? -25.380 8.119 -41.265 1.00 49.73 464 SER A CA 1
ATOM 3693 C C . SER A 1 464 ? -25.498 6.639 -40.897 1.00 43.92 464 SER A C 1
ATOM 3694 O O . SER A 1 464 ? -24.612 6.083 -40.255 1.00 64.41 464 SER A O 1
ATOM 3697 N N . LYS A 1 465 ? -26.596 6.015 -41.312 1.00 52.52 465 LYS A N 1
ATOM 3698 C CA . LYS A 1 465 ? -26.910 4.626 -40.976 1.00 56.81 465 LYS A CA 1
ATOM 3699 C C . LYS A 1 465 ? -25.828 3.643 -41.418 1.00 68.83 465 LYS A C 1
ATOM 3700 O O . LYS A 1 465 ? -25.494 2.693 -40.697 1.00 67.36 465 LYS A O 1
ATOM 3706 N N . ASN A 1 466 ? -25.294 3.888 -42.612 1.00 64.80 466 ASN A N 1
ATOM 3707 C CA . ASN A 1 466 ? -24.340 2.998 -43.265 1.00 63.64 466 ASN A CA 1
ATOM 3708 C C . ASN A 1 466 ? -22.890 3.440 -43.111 1.00 52.30 466 ASN A C 1
ATOM 3709 O O . ASN A 1 466 ? -21.995 2.880 -43.740 1.00 54.46 466 ASN A O 1
ATOM 3714 N N . LEU A 1 467 ? -22.662 4.465 -42.298 1.00 58.42 467 LEU A N 1
ATOM 3715 C CA . LEU A 1 467 ? -21.306 4.936 -42.053 1.00 48.49 467 LEU A CA 1
ATOM 3716 C C . LEU A 1 467 ? -20.545 3.868 -41.281 1.00 57.53 467 LEU A C 1
ATOM 3717 O O . LEU A 1 467 ? -20.981 3.424 -40.220 1.00 58.72 467 LEU A O 1
ATOM 3722 N N . ASP A 1 468 ? -19.408 3.450 -41.824 1.00 57.94 468 ASP A N 1
ATOM 3723 C CA . ASP A 1 468 ? -18.662 2.335 -41.251 1.00 55.25 468 ASP A CA 1
ATOM 3724 C C . ASP A 1 468 ? -17.866 2.750 -40.016 1.00 61.44 468 ASP A C 1
ATOM 3725 O O . ASP A 1 468 ? -16.737 3.231 -40.124 1.00 66.07 468 ASP A O 1
ATOM 3730 N N . MET A 1 469 ? -18.430 2.558 -38.840 1.00 62.55 469 MET A N 1
ATOM 3731 C CA . MET A 1 469 ? -17.713 2.854 -37.621 1.00 65.45 469 MET A CA 1
ATOM 3732 C C . MET A 1 469 ? -17.490 1.566 -36.865 1.00 71.48 469 MET A C 1
ATOM 3733 O O . MET A 1 469 ? -17.343 1.556 -35.669 1.00 69.77 469 MET A O 1
ATOM 3738 N N . SER A 1 470 ? -17.434 0.480 -37.602 1.00 73.70 470 SER A N 1
ATOM 3739 C CA . SER A 1 470 ? -17.200 -0.834 -37.054 1.00 65.66 470 SER A CA 1
ATOM 3740 C C . SER A 1 470 ? -15.830 -0.892 -36.440 1.00 81.52 470 SER A C 1
ATOM 3741 O O . SER A 1 470 ? -15.553 -1.755 -35.640 1.00 75.41 470 SER A O 1
ATOM 3744 N N . PHE A 1 471 ? -14.948 0.007 -36.830 1.00 69.38 471 PHE A N 1
ATOM 3745 C CA . PHE A 1 471 ? -13.594 -0.068 -36.337 1.00 85.16 471 PHE A CA 1
ATOM 3746 C C . PHE A 1 471 ? -13.592 0.028 -34.828 1.00 78.08 471 PHE A C 1
ATOM 3747 O O . PHE A 1 471 ? -12.875 -0.699 -34.172 1.00 89.47 471 PHE A O 1
ATOM 3755 N N . ARG A 1 472 ? -14.410 0.902 -34.268 1.00 83.83 472 ARG A N 1
ATOM 3756 C CA . ARG A 1 472 ? -14.553 0.946 -32.823 1.00 77.08 472 ARG A CA 1
ATOM 3757 C C . ARG A 1 472 ? -15.420 -0.204 -32.356 1.00 70.24 472 ARG A C 1
ATOM 3758 O O . ARG A 1 472 ? -16.028 -0.140 -31.304 1.00 78.86 472 ARG A O 1
ATOM 3766 N N . CYS B 1 1 ? 16.682 40.012 -11.559 1.00 49.24 1 CYS B N 1
ATOM 3767 C CA . CYS B 1 1 ? 15.358 40.480 -11.951 1.00 53.70 1 CYS B CA 1
ATOM 3768 C C . CYS B 1 1 ? 14.949 39.899 -13.298 1.00 62.67 1 CYS B C 1
ATOM 3769 O O . CYS B 1 1 ? 13.875 40.202 -13.813 1.00 57.41 1 CYS B O 1
ATOM 3772 N N . SER B 1 2 ? 15.818 39.068 -13.863 1.00 54.21 2 SER B N 1
ATOM 3773 C CA . SER B 1 2 ? 15.560 38.417 -15.143 1.00 41.82 2 SER B CA 1
ATOM 3774 C C . SER B 1 2 ? 16.549 37.281 -15.392 1.00 45.52 2 SER B C 1
ATOM 3775 O O . SER B 1 2 ? 17.749 37.431 -15.164 1.00 44.94 2 SER B O 1
ATOM 3778 N N . LEU B 1 3 ? 16.034 36.145 -15.856 1.00 39.94 3 LEU B N 1
ATOM 3779 C CA . LEU B 1 3 ? 16.870 35.005 -16.214 1.00 34.68 3 LEU B CA 1
ATOM 3780 C C . LEU B 1 3 ? 16.843 34.763 -17.720 1.00 42.96 3 LEU B C 1
ATOM 3781 O O . LEU B 1 3 ? 17.288 33.721 -18.206 1.00 37.60 3 LEU B O 1
ATOM 3786 N N . SER B 1 4 ? 16.313 35.736 -18.455 1.00 39.07 4 SER B N 1
ATOM 3787 C CA . SER B 1 4 ? 16.284 35.666 -19.910 1.00 52.56 4 SER B CA 1
ATOM 3788 C C . SER B 1 4 ? 17.687 35.792 -20.486 1.00 46.20 4 SER B C 1
ATOM 3789 O O . SER B 1 4 ? 18.425 36.717 -20.143 1.00 48.95 4 SER B O 1
ATOM 3792 N N . PRO B 1 5 ? 18.060 34.854 -21.366 1.00 44.93 5 PRO B N 1
ATOM 3793 C CA . PRO B 1 5 ? 19.392 34.873 -21.972 1.00 50.91 5 PRO B CA 1
ATOM 3794 C C . PRO B 1 5 ? 19.541 36.022 -22.961 1.00 45.14 5 PRO B C 1
ATOM 3795 O O . PRO B 1 5 ? 18.534 36.542 -23.443 1.00 45.84 5 PRO B O 1
ATOM 3799 N N . ASN B 1 6 ? 20.779 36.415 -23.248 1.00 53.87 6 ASN B N 1
ATOM 3800 C CA . ASN B 1 6 ? 21.038 37.433 -24.259 1.00 58.53 6 ASN B CA 1
ATOM 3801 C C . ASN B 1 6 ? 20.618 36.947 -25.641 1.00 46.85 6 ASN B C 1
ATOM 3802 O O . ASN B 1 6 ? 20.993 35.853 -26.063 1.00 57.48 6 ASN B O 1
ATOM 3807 N N . LEU B 1 7 ? 19.833 37.759 -26.341 1.00 54.09 7 LEU B N 1
ATOM 3808 C CA . LEU B 1 7 ? 19.378 37.399 -27.677 1.00 67.19 7 LEU B CA 1
ATOM 3809 C C . LEU B 1 7 ? 20.426 37.780 -28.714 1.00 55.18 7 LEU B C 1
ATOM 3810 O O . LEU B 1 7 ? 20.692 38.961 -28.938 1.00 59.89 7 LEU B O 1
ATOM 3815 N N . ASN B 1 8 ? 21.019 36.770 -29.342 1.00 63.00 8 ASN B N 1
ATOM 3816 C CA . ASN B 1 8 ? 22.092 36.989 -30.305 1.00 79.50 8 ASN B CA 1
ATOM 3817 C C . ASN B 1 8 ? 21.695 36.610 -31.726 1.00 76.84 8 ASN B C 1
ATOM 3818 O O . ASN B 1 8 ? 21.926 35.485 -32.170 1.00 83.92 8 ASN B O 1
ATOM 3823 N N . ILE B 1 9 ? 21.098 37.558 -32.439 1.00 77.11 9 ILE B N 1
ATOM 3824 C CA . ILE B 1 9 ? 20.753 37.350 -33.836 1.00 75.32 9 ILE B CA 1
ATOM 3825 C C . ILE B 1 9 ? 21.950 37.662 -34.724 1.00 67.96 9 ILE B C 1
ATOM 3826 O O . ILE B 1 9 ? 22.415 38.800 -34.764 1.00 63.64 9 ILE B O 1
ATOM 3831 N N . PRO B 1 10 ? 22.456 36.647 -35.439 1.00 89.71 10 PRO B N 1
ATOM 3832 C CA . PRO B 1 10 ? 23.584 36.839 -36.355 1.00 89.86 10 PRO B CA 1
ATOM 3833 C C . PRO B 1 10 ? 23.225 37.782 -37.496 1.00 78.96 10 PRO B C 1
ATOM 3834 O O . PRO B 1 10 ? 22.078 37.798 -37.944 1.00 74.61 10 PRO B O 1
ATOM 3838 N N . GLU B 1 11 ? 24.198 38.563 -37.953 1.00 79.65 11 GLU B N 1
ATOM 3839 C CA . GLU B 1 11 ? 23.962 39.539 -39.009 1.00 84.67 11 GLU B CA 1
ATOM 3840 C C . GLU B 1 11 ? 23.664 38.880 -40.348 1.00 66.81 11 GLU B C 1
ATOM 3841 O O . GLU B 1 11 ? 24.219 37.832 -40.677 1.00 71.03 11 GLU B O 1
ATOM 3847 N N . ALA B 1 12 ? 22.779 39.506 -41.116 1.00 57.99 12 ALA B N 1
ATOM 3848 C CA . ALA B 1 12 ? 22.522 39.089 -42.485 1.00 60.53 12 ALA B CA 1
ATOM 3849 C C . ALA B 1 12 ? 23.532 39.758 -43.407 1.00 57.98 12 ALA B C 1
ATOM 3850 O O . ALA B 1 12 ? 23.495 40.971 -43.606 1.00 63.24 12 ALA B O 1
ATOM 3852 N N . ASN B 1 13 ? 24.439 38.960 -43.959 1.00 65.08 13 ASN B N 1
ATOM 3853 C CA . ASN B 1 13 ? 25.498 39.477 -44.815 1.00 56.16 13 ASN B CA 1
ATOM 3854 C C . ASN B 1 13 ? 25.234 39.198 -46.289 1.00 59.16 13 ASN B C 1
ATOM 3855 O O . ASN B 1 13 ? 25.146 38.046 -46.709 1.00 56.52 13 ASN B O 1
ATOM 3860 N N . TYR B 1 14 ? 25.108 40.265 -47.068 1.00 53.37 14 TYR B N 1
ATOM 3861 C CA . TYR B 1 14 ? 24.837 40.149 -48.495 1.00 50.85 14 TYR B CA 1
ATOM 3862 C C . TYR B 1 14 ? 25.372 41.363 -49.249 1.00 61.59 14 TYR B C 1
ATOM 3863 O O . TYR B 1 14 ? 25.560 42.432 -48.667 1.00 48.83 14 TYR B O 1
ATOM 3872 N N . SER B 1 15 ? 25.624 41.191 -50.542 1.00 54.83 15 SER B N 1
ATOM 3873 C CA . SER B 1 15 ? 26.122 42.278 -51.374 1.00 60.76 15 SER B CA 1
ATOM 3874 C C . SER B 1 15 ? 24.979 42.943 -52.130 1.00 61.11 15 SER B C 1
ATOM 3875 O O . SER B 1 15 ? 24.019 42.282 -52.521 1.00 55.78 15 SER B O 1
ATOM 3878 N N . ILE B 1 16 ? 25.083 44.253 -52.331 1.00 58.56 16 ILE B N 1
ATOM 3879 C CA . ILE B 1 16 ? 24.072 44.985 -53.087 1.00 66.21 16 ILE B CA 1
ATOM 3880 C C . ILE B 1 16 ? 24.472 45.098 -54.556 1.00 62.09 16 ILE B C 1
ATOM 3881 O O . ILE B 1 16 ? 25.655 45.204 -54.884 1.00 64.04 16 ILE B O 1
ATOM 3886 N N . ASP B 1 17 ? 23.477 45.072 -55.437 1.00 68.50 17 ASP B N 1
ATOM 3887 C CA . ASP B 1 17 ? 23.723 45.123 -56.875 1.00 49.35 17 ASP B CA 1
ATOM 3888 C C . ASP B 1 17 ? 22.468 45.568 -57.615 1.00 60.02 17 ASP B C 1
ATOM 3889 O O . ASP B 1 17 ? 21.501 44.815 -57.718 1.00 63.44 17 ASP B O 1
ATOM 3894 N N . ASN B 1 18 ? 22.497 46.789 -58.139 1.00 66.20 18 ASN B N 1
ATOM 3895 C CA . ASN B 1 18 ? 21.320 47.400 -58.747 1.00 71.74 18 ASN B CA 1
ATOM 3896 C C . ASN B 1 18 ? 21.119 47.030 -60.212 1.00 74.56 18 ASN B C 1
ATOM 3897 O O . ASN B 1 18 ? 20.261 47.593 -60.893 1.00 73.04 18 ASN B O 1
ATOM 3902 N N . LYS B 1 19 ? 21.914 46.081 -60.690 1.00 62.59 19 LYS B N 1
ATOM 3903 C CA . LYS B 1 19 ? 21.805 45.607 -62.065 1.00 73.34 19 LYS B CA 1
ATOM 3904 C C . LYS B 1 19 ? 21.021 44.305 -62.137 1.00 76.56 19 LYS B C 1
ATOM 3905 O O . LYS B 1 19 ? 20.712 43.810 -63.218 1.00 74.35 19 LYS B O 1
ATOM 3911 N N . LEU B 1 20 ? 20.692 43.765 -60.969 1.00 71.31 20 LEU B N 1
ATOM 3912 C CA . LEU B 1 20 ? 20.027 42.472 -60.876 1.00 66.85 20 LEU B CA 1
ATOM 3913 C C . LEU B 1 20 ? 18.644 42.496 -61.520 1.00 64.10 20 LEU B C 1
ATOM 3914 O O . LEU B 1 20 ? 18.227 41.524 -62.147 1.00 60.58 20 LEU B O 1
ATOM 3919 N N . GLY B 1 21 ? 17.940 43.612 -61.366 1.00 52.57 21 GLY B N 1
ATOM 3920 C CA . GLY B 1 21 ? 16.617 43.759 -61.942 1.00 53.22 21 GLY B CA 1
ATOM 3921 C C . GLY B 1 21 ? 16.521 44.927 -62.903 1.00 61.38 21 GLY B C 1
ATOM 3922 O O . GLY B 1 21 ? 15.449 45.497 -63.099 1.00 58.88 21 GLY B O 1
ATOM 3923 N N . ALA B 1 22 ? 17.648 45.288 -63.505 1.00 60.84 22 ALA B N 1
ATOM 3924 C CA . ALA B 1 22 ? 17.681 46.400 -64.447 1.00 69.26 22 ALA B CA 1
ATOM 3925 C C . ALA B 1 22 ? 18.204 45.962 -65.809 1.00 66.02 22 ALA B C 1
ATOM 3926 O O . ALA B 1 22 ? 19.222 45.279 -65.902 1.00 65.72 22 ALA B O 1
ATOM 3928 N N . LEU B 1 23 ? 17.496 46.353 -66.864 1.00 64.81 23 LEU B N 1
ATOM 3929 C CA . LEU B 1 23 ? 17.950 46.087 -68.222 1.00 79.54 23 LEU B CA 1
ATOM 3930 C C . LEU B 1 23 ? 19.129 46.993 -68.560 1.00 81.22 23 LEU B C 1
ATOM 3931 O O . LEU B 1 23 ? 19.328 48.026 -67.922 1.00 78.56 23 LEU B O 1
ATOM 3936 N N . SER B 1 24 ? 19.907 46.602 -69.564 1.00 88.79 24 SER B N 1
ATOM 3937 C CA . SER B 1 24 ? 21.132 47.316 -69.920 1.00 88.99 24 SER B CA 1
ATOM 3938 C C . SER B 1 24 ? 20.870 48.759 -70.350 1.00 88.60 24 SER B C 1
ATOM 3939 O O . SER B 1 24 ? 21.743 49.618 -70.224 1.00 91.19 24 SER B O 1
ATOM 3942 N N . TRP B 1 25 ? 19.668 49.022 -70.851 1.00 87.39 25 TRP B N 1
ATOM 3943 C CA . TRP B 1 25 ? 19.289 50.373 -71.252 1.00 83.96 25 TRP B CA 1
ATOM 3944 C C . TRP B 1 25 ? 18.395 51.035 -70.208 1.00 90.25 25 TRP B C 1
ATOM 3945 O O . TRP B 1 25 ? 17.842 52.110 -70.441 1.00 86.71 25 TRP B O 1
ATOM 3956 N N . GLU B 1 26 ? 18.262 50.387 -69.054 1.00 92.69 26 GLU B N 1
ATOM 3957 C CA . GLU B 1 26 ? 17.444 50.910 -67.965 1.00 89.66 26 GLU B CA 1
ATOM 3958 C C . GLU B 1 26 ? 18.302 51.488 -66.843 1.00 93.73 26 GLU B C 1
ATOM 3959 O O . GLU B 1 26 ? 19.413 51.019 -66.593 1.00 89.85 26 GLU B O 1
ATOM 3965 N N . LYS B 1 27 ? 17.778 52.512 -66.175 1.00 94.77 27 LYS B N 1
ATOM 3966 C CA . LYS B 1 27 ? 18.473 53.149 -65.061 1.00 92.70 27 LYS B CA 1
ATOM 3967 C C . LYS B 1 27 ? 18.384 52.287 -63.803 1.00 102.16 27 LYS B C 1
ATOM 3968 O O . LYS B 1 27 ? 17.299 51.853 -63.407 1.00 94.66 27 LYS B O 1
ATOM 3974 N N . GLU B 1 28 ? 19.532 52.026 -63.188 1.00 97.95 28 GLU B N 1
ATOM 3975 C CA . GLU B 1 28 ? 19.567 51.260 -61.949 1.00 96.06 28 GLU B CA 1
ATOM 3976 C C . GLU B 1 28 ? 19.026 52.103 -60.799 1.00 100.22 28 GLU B C 1
ATOM 3977 O O . GLU B 1 28 ? 19.587 53.143 -60.460 1.00 106.35 28 GLU B O 1
ATOM 3983 N N . THR B 1 29 ? 17.929 51.642 -60.206 1.00 99.68 29 THR B N 1
ATOM 3984 C CA . THR B 1 29 ? 17.218 52.405 -59.182 1.00 102.72 29 THR B CA 1
ATOM 3985 C C . THR B 1 29 ? 17.216 51.722 -57.818 1.00 99.73 29 THR B C 1
ATOM 3986 O O . THR B 1 29 ? 16.956 50.525 -57.710 1.00 88.92 29 THR B O 1
ATOM 3990 N N . ASN B 1 30 ? 17.497 52.502 -56.780 1.00 107.13 30 ASN B N 1
ATOM 3991 C CA . ASN B 1 30 ? 17.444 52.018 -55.408 1.00 110.33 30 ASN B CA 1
ATOM 3992 C C . ASN B 1 30 ? 16.575 52.950 -54.567 1.00 106.95 30 ASN B C 1
ATOM 3993 O O . ASN B 1 30 ? 16.742 53.056 -53.352 1.00 97.46 30 ASN B O 1
ATOM 3998 N N . SER B 1 31 ? 15.650 53.634 -55.234 1.00 111.09 31 SER B N 1
ATOM 3999 C CA . SER B 1 31 ? 14.734 54.548 -54.561 1.00 109.45 31 SER B CA 1
ATOM 4000 C C . SER B 1 31 ? 13.720 53.774 -53.728 1.00 106.42 31 SER B C 1
ATOM 4001 O O . SER B 1 31 ? 13.327 52.664 -54.086 1.00 103.37 31 SER B O 1
ATOM 4004 N N . SER B 1 32 ? 13.297 54.367 -52.615 1.00 97.13 32 SER B N 1
ATOM 4005 C CA . SER B 1 32 ? 12.340 53.724 -51.721 1.00 91.55 32 SER B CA 1
ATOM 4006 C C . SER B 1 32 ? 10.940 53.693 -52.326 1.00 73.21 32 SER B C 1
ATOM 4007 O O . SER B 1 32 ? 10.683 54.311 -53.360 1.00 79.12 32 SER B O 1
ATOM 4010 N N . ILE B 1 33 ? 10.038 52.967 -51.673 1.00 75.35 33 ILE B N 1
ATOM 4011 C CA . ILE B 1 33 ? 8.678 52.807 -52.170 1.00 52.35 33 ILE B CA 1
ATOM 4012 C C . ILE B 1 33 ? 7.691 53.673 -51.393 1.00 63.75 33 ILE B C 1
ATOM 4013 O O . ILE B 1 33 ? 7.691 53.676 -50.160 1.00 69.97 33 ILE B O 1
ATOM 4018 N N . THR B 1 34 ? 6.855 54.410 -52.119 1.00 54.87 34 THR B N 1
ATOM 4019 C CA . THR B 1 34 ? 5.814 55.221 -51.501 1.00 58.86 34 THR B CA 1
ATOM 4020 C C . THR B 1 34 ? 4.740 54.336 -50.876 1.00 68.60 34 THR B C 1
ATOM 4021 O O . THR B 1 34 ? 4.484 53.228 -51.349 1.00 62.27 34 THR B O 1
ATOM 4025 N N . LYS B 1 35 ? 4.120 54.836 -49.810 1.00 76.04 35 LYS B N 1
ATOM 4026 C CA . LYS B 1 35 ? 3.130 54.075 -49.051 1.00 74.36 35 LYS B CA 1
ATOM 4027 C C . LYS B 1 35 ? 1.944 53.640 -49.910 1.00 69.75 35 LYS B C 1
ATOM 4028 O O . LYS B 1 35 ? 1.476 52.508 -49.806 1.00 66.86 35 LYS B O 1
ATOM 4034 N N . ASN B 1 36 ? 1.462 54.544 -50.756 1.00 56.18 36 ASN B N 1
ATOM 4035 C CA . ASN B 1 36 ? 0.369 54.234 -51.672 1.00 69.62 36 ASN B CA 1
ATOM 4036 C C . ASN B 1 36 ? 0.866 54.050 -53.104 1.00 63.56 36 ASN B C 1
ATOM 4037 O O . ASN B 1 36 ? 0.496 54.802 -54.006 1.00 61.64 36 ASN B O 1
ATOM 4042 N N . TRP B 1 37 ? 1.700 53.033 -53.299 1.00 58.02 37 TRP B N 1
ATOM 4043 C CA . TRP B 1 37 ? 2.362 52.778 -54.576 1.00 62.66 37 TRP B CA 1
ATOM 4044 C C . TRP B 1 37 ? 1.404 52.484 -55.732 1.00 55.71 37 TRP B C 1
ATOM 4045 O O . TRP B 1 37 ? 1.754 52.676 -56.897 1.00 50.71 37 TRP B O 1
ATOM 4056 N N . TRP B 1 38 ? 0.199 52.024 -55.411 1.00 53.08 38 TRP B N 1
ATOM 4057 C CA . TRP B 1 38 ? -0.737 51.569 -56.436 1.00 61.35 38 TRP B CA 1
ATOM 4058 C C . TRP B 1 38 ? -1.319 52.712 -57.268 1.00 63.03 38 TRP B C 1
ATOM 4059 O O . TRP B 1 38 ? -1.865 52.484 -58.347 1.00 56.72 38 TRP B O 1
ATOM 4070 N N . LYS B 1 39 ? -1.198 53.938 -56.769 1.00 53.84 39 LYS B N 1
ATOM 4071 C CA . LYS B 1 39 ? -1.722 55.101 -57.477 1.00 62.10 39 LYS B CA 1
ATOM 4072 C C . LYS B 1 39 ? -0.830 55.512 -58.648 1.00 66.23 39 LYS B C 1
ATOM 4073 O O . LYS B 1 39 ? -1.204 56.367 -59.451 1.00 54.47 39 LYS B O 1
ATOM 4079 N N . ASP B 1 40 ? 0.344 54.897 -58.746 1.00 57.91 40 ASP B N 1
ATOM 4080 C CA . ASP B 1 40 ? 1.278 55.197 -59.827 1.00 66.25 40 ASP B CA 1
ATOM 4081 C C . ASP B 1 40 ? 0.891 54.479 -61.118 1.00 65.49 40 ASP B C 1
ATOM 4082 O O . ASP B 1 40 ? 1.557 54.629 -62.144 1.00 63.45 40 ASP B O 1
ATOM 4087 N N . PHE B 1 41 ? -0.186 53.703 -61.062 1.00 60.41 41 PHE B N 1
ATOM 4088 C CA . PHE B 1 41 ? -0.725 53.060 -62.254 1.00 58.93 41 PHE B CA 1
ATOM 4089 C C . PHE B 1 41 ? -1.646 54.018 -63.000 1.00 65.00 41 PHE B C 1
ATOM 4090 O O . PHE B 1 41 ? -2.093 53.725 -64.110 1.00 66.22 41 PHE B O 1
ATOM 4098 N N . ASP B 1 42 ? -1.920 55.160 -62.373 1.00 56.49 42 ASP B N 1
ATOM 4099 C CA . ASP B 1 42 ? -2.768 56.203 -62.943 1.00 57.58 42 ASP B CA 1
ATOM 4100 C C . ASP B 1 42 ? -4.145 55.655 -63.319 1.00 69.80 42 ASP B C 1
ATOM 4101 O O . ASP B 1 42 ? -4.703 56.000 -64.361 1.00 64.22 42 ASP B O 1
ATOM 4106 N N . ASP B 1 43 ? -4.681 54.797 -62.457 1.00 50.95 43 ASP B N 1
ATOM 4107 C CA . ASP B 1 43 ? -5.979 54.172 -62.679 1.00 55.42 43 ASP B CA 1
ATOM 4108 C C . ASP B 1 43 ? -6.925 54.506 -61.527 1.00 58.16 43 ASP B C 1
ATOM 4109 O O . ASP B 1 43 ? -6.755 54.015 -60.412 1.00 64.90 43 ASP B O 1
ATOM 4114 N N . GLU B 1 44 ? -7.924 55.337 -61.802 1.00 54.04 44 GLU B N 1
ATOM 4115 C CA . GLU B 1 44 ? -8.861 55.759 -60.769 1.00 57.61 44 GLU B CA 1
ATOM 4116 C C . GLU B 1 44 ? -9.770 54.606 -60.355 1.00 59.09 44 GLU B C 1
ATOM 4117 O O . GLU B 1 44 ? -10.214 54.538 -59.209 1.00 60.64 44 GLU B O 1
ATOM 4123 N N . ASN B 1 45 ? -10.040 53.699 -61.291 1.00 61.61 45 ASN B N 1
ATOM 4124 C CA . ASN B 1 45 ? -10.835 52.513 -60.995 1.00 53.73 45 ASN B CA 1
ATOM 4125 C C . ASN B 1 45 ? -10.095 51.589 -60.034 1.00 56.55 45 ASN B C 1
ATOM 4126 O O . ASN B 1 45 ? -10.693 51.003 -59.131 1.00 51.48 45 ASN B O 1
ATOM 4131 N N . LEU B 1 46 ? -8.788 51.466 -60.240 1.00 49.55 46 LEU B N 1
ATOM 4132 C CA . LEU B 1 46 ? -7.945 50.655 -59.372 1.00 59.05 46 LEU B CA 1
ATOM 4133 C C . LEU B 1 46 ? -7.881 51.252 -57.970 1.00 55.65 46 LEU B C 1
ATOM 4134 O O . LEU B 1 46 ? -7.909 50.528 -56.978 1.00 52.34 46 LEU B O 1
ATOM 4139 N N . ASN B 1 47 ? -7.801 52.577 -57.896 1.00 48.63 47 ASN B N 1
ATOM 4140 C CA . ASN B 1 47 ? -7.742 53.272 -56.615 1.00 48.25 47 ASN B CA 1
ATOM 4141 C C . ASN B 1 47 ? -9.004 53.053 -55.789 1.00 53.41 47 ASN B C 1
ATOM 4142 O O . ASN B 1 47 ? -8.941 52.905 -54.568 1.00 58.29 47 ASN B O 1
ATOM 4147 N N . LYS B 1 48 ? -10.148 53.029 -56.465 1.00 53.96 48 LYS B N 1
ATOM 4148 C CA . LYS B 1 48 ? -11.428 52.829 -55.796 1.00 59.82 48 LYS B CA 1
ATOM 4149 C C . LYS B 1 48 ? -11.563 51.417 -55.240 1.00 56.59 48 LYS B C 1
ATOM 4150 O O . LYS B 1 48 ? -12.095 51.224 -54.148 1.00 54.52 48 LYS B O 1
ATOM 4156 N N . VAL B 1 49 ? -11.081 50.431 -55.990 1.00 51.04 49 VAL B N 1
ATOM 4157 C CA . VAL B 1 49 ? -11.231 49.038 -55.583 1.00 61.10 49 VAL B CA 1
ATOM 4158 C C . VAL B 1 49 ? -10.237 48.683 -54.477 1.00 58.45 49 VAL B C 1
ATOM 4159 O O . VAL B 1 49 ? -10.450 47.737 -53.722 1.00 55.52 49 VAL B O 1
ATOM 4163 N N . VAL B 1 50 ? -9.159 49.454 -54.370 1.00 46.10 50 VAL B N 1
ATOM 4164 C CA . VAL B 1 50 ? -8.193 49.258 -53.295 1.00 51.50 50 VAL B CA 1
ATOM 4165 C C . VAL B 1 50 ? -8.756 49.811 -51.989 1.00 53.55 50 VAL B C 1
ATOM 4166 O O . VAL B 1 50 ? -8.615 49.200 -50.927 1.00 54.31 50 VAL B O 1
ATOM 4170 N N . ASP B 1 51 ? -9.406 50.968 -52.079 1.00 49.50 51 ASP B N 1
ATOM 4171 C CA . ASP B 1 51 ? -10.057 51.578 -50.924 1.00 54.04 51 ASP B CA 1
ATOM 4172 C C . ASP B 1 51 ? -11.170 50.684 -50.391 1.00 57.49 51 ASP B C 1
ATOM 4173 O O . ASP B 1 51 ? -11.380 50.596 -49.182 1.00 55.37 51 ASP B O 1
ATOM 4178 N N . LEU B 1 52 ? -11.882 50.026 -51.301 1.00 48.05 52 LEU B N 1
ATOM 4179 C CA . LEU B 1 52 ? -12.934 49.090 -50.922 1.00 49.44 52 LEU B CA 1
ATOM 4180 C C . LEU B 1 52 ? -12.355 47.909 -50.153 1.00 51.70 52 LEU B C 1
ATOM 4181 O O . LEU B 1 52 ? -12.958 47.426 -49.194 1.00 52.65 52 LEU B O 1
ATOM 4186 N N . ALA B 1 53 ? -11.183 47.449 -50.582 1.00 46.60 53 ALA B N 1
ATOM 4187 C CA . ALA B 1 53 ? -10.487 46.368 -49.898 1.00 48.25 53 ALA B CA 1
ATOM 4188 C C . ALA B 1 53 ? -10.063 46.803 -48.500 1.00 44.98 53 ALA B C 1
ATOM 4189 O O . ALA B 1 53 ? -10.328 46.112 -47.519 1.00 46.45 53 ALA B O 1
ATOM 4191 N N . LEU B 1 54 ? -9.425 47.966 -48.414 1.00 45.04 54 LEU B N 1
ATOM 4192 C CA . LEU B 1 54 ? -8.973 48.507 -47.136 1.00 45.15 54 LEU B CA 1
ATOM 4193 C C . LEU B 1 54 ? -10.139 48.807 -46.198 1.00 49.68 54 LEU B C 1
ATOM 4194 O O . LEU B 1 54 ? -9.947 49.015 -45.000 1.00 50.93 54 LEU B O 1
ATOM 4199 N N . LYS B 1 55 ? -11.346 48.826 -46.752 1.00 45.97 55 LYS B N 1
ATOM 4200 C CA . LYS B 1 55 ? -12.545 49.103 -45.976 1.00 42.46 55 LYS B CA 1
ATOM 4201 C C . LYS B 1 55 ? -13.316 47.829 -45.630 1.00 47.90 55 LYS B C 1
ATOM 4202 O O . LYS B 1 55 ? -13.813 47.685 -44.515 1.00 57.13 55 LYS B O 1
ATOM 4208 N N . ASN B 1 56 ? -13.400 46.900 -46.577 1.00 47.04 56 ASN B N 1
ATOM 4209 C CA . ASN B 1 56 ? -14.305 45.763 -46.434 1.00 39.85 56 ASN B CA 1
ATOM 4210 C C . ASN B 1 56 ? -13.645 44.387 -46.285 1.00 40.35 56 ASN B C 1
ATOM 4211 O O . ASN B 1 56 ? -14.303 43.438 -45.860 1.00 43.86 56 ASN B O 1
ATOM 4216 N N . ASN B 1 57 ? -12.364 44.271 -46.629 1.00 39.15 57 ASN B N 1
ATOM 4217 C CA . ASN B 1 57 ? -11.689 42.970 -46.590 1.00 37.40 57 ASN B CA 1
ATOM 4218 C C . ASN B 1 57 ? -11.694 42.353 -45.194 1.00 49.14 57 ASN B C 1
ATOM 4219 O O . ASN B 1 57 ? -11.233 42.960 -44.230 1.00 45.21 57 ASN B O 1
ATOM 4224 N N . ASN B 1 58 ? -12.218 41.136 -45.101 1.00 47.83 58 ASN B N 1
ATOM 4225 C CA . ASN B 1 58 ? -12.390 40.465 -43.817 1.00 50.87 58 ASN B CA 1
ATOM 4226 C C . ASN B 1 58 ? -11.098 39.885 -43.250 1.00 49.61 58 ASN B C 1
ATOM 4227 O O . ASN B 1 58 ? -10.936 39.804 -42.033 1.00 42.26 58 ASN B O 1
ATOM 4232 N N . ASP B 1 59 ? -10.180 39.483 -44.125 1.00 45.94 59 ASP B N 1
ATOM 4233 C CA . ASP B 1 59 ? -8.871 39.014 -43.675 1.00 49.72 59 ASP B CA 1
ATOM 4234 C C . ASP B 1 59 ? -8.104 40.159 -43.022 1.00 54.70 59 ASP B C 1
ATOM 4235 O O . ASP B 1 59 ? -7.352 39.957 -42.069 1.00 46.22 59 ASP B O 1
ATOM 4240 N N . LEU B 1 60 ? -8.306 41.364 -43.544 1.00 39.05 60 LEU B N 1
ATOM 4241 C CA . LEU B 1 60 ? -7.697 42.561 -42.979 1.00 42.97 60 LEU B CA 1
ATOM 4242 C C . LEU B 1 60 ? -8.297 42.866 -41.610 1.00 47.22 60 LEU B C 1
ATOM 4243 O O . LEU B 1 60 ? -7.594 43.297 -40.694 1.00 41.35 60 LEU B O 1
ATOM 4248 N N . LYS B 1 61 ? -9.601 42.636 -41.480 1.00 32.89 61 LYS B N 1
ATOM 4249 C CA . LYS B 1 61 ? -10.296 42.828 -40.213 1.00 46.28 61 LYS B CA 1
ATOM 4250 C C . LYS B 1 61 ? -9.817 41.819 -39.176 1.00 42.58 61 LYS B C 1
ATOM 4251 O O . LYS B 1 61 ? -9.583 42.168 -38.022 1.00 43.75 61 LYS B O 1
ATOM 4257 N N . LEU B 1 62 ? -9.674 40.566 -39.601 1.00 35.39 62 LEU B N 1
ATOM 4258 C CA . LEU B 1 62 ? -9.173 39.505 -38.734 1.00 43.08 62 LEU B CA 1
ATOM 4259 C C . LEU B 1 62 ? -7.785 39.837 -38.199 1.00 45.25 62 LEU B C 1
ATOM 4260 O O . LEU B 1 62 ? -7.501 39.642 -37.019 1.00 46.17 62 LEU B O 1
ATOM 4265 N N . ALA B 1 63 ? -6.929 40.342 -39.080 1.00 41.10 63 ALA B N 1
ATOM 4266 C CA . ALA B 1 63 ? -5.575 40.729 -38.708 1.00 43.74 63 ALA B CA 1
ATOM 4267 C C . ALA B 1 63 ? -5.588 41.891 -37.718 1.00 43.45 63 ALA B C 1
ATOM 4268 O O . ALA B 1 63 ? -4.721 41.985 -36.849 1.00 34.96 63 ALA B O 1
ATOM 4270 N N . PHE B 1 64 ? -6.574 42.773 -37.857 1.00 41.73 64 PHE B N 1
ATOM 4271 C CA . PHE B 1 64 ? -6.730 43.903 -36.947 1.00 44.56 64 PHE B CA 1
ATOM 4272 C C . PHE B 1 64 ? -7.175 43.413 -35.573 1.00 51.73 64 PHE B C 1
ATOM 4273 O O . PHE B 1 64 ? -6.699 43.897 -34.548 1.00 45.54 64 PHE B O 1
ATOM 4281 N N . ILE B 1 65 ? -8.087 42.446 -35.567 1.00 40.22 65 ILE B N 1
ATOM 4282 C CA . ILE B 1 65 ? -8.616 41.882 -34.331 1.00 43.41 65 ILE B CA 1
ATOM 4283 C C . ILE B 1 65 ? -7.542 41.095 -33.589 1.00 41.09 65 ILE B C 1
ATOM 4284 O O . ILE B 1 65 ? -7.433 41.179 -32.364 1.00 47.26 65 ILE B O 1
ATOM 4289 N N . HIS B 1 66 ? -6.747 40.337 -34.341 1.00 41.54 66 HIS B N 1
ATOM 4290 C CA . HIS B 1 66 ? -5.634 39.582 -33.773 1.00 44.63 66 HIS B CA 1
ATOM 4291 C C . HIS B 1 66 ? -4.664 40.509 -33.047 1.00 48.79 66 HIS B C 1
ATOM 4292 O O . HIS B 1 66 ? -4.085 40.142 -32.026 1.00 42.41 66 HIS B O 1
ATOM 4299 N N . MET B 1 67 ? -4.498 41.714 -33.582 1.00 39.10 67 MET B N 1
ATOM 4300 C CA . MET B 1 67 ? -3.649 42.728 -32.970 1.00 42.57 67 MET B CA 1
ATOM 4301 C C . MET B 1 67 ? -4.259 43.237 -31.666 1.00 41.96 67 MET B C 1
ATOM 4302 O O . MET B 1 67 ? -3.554 43.431 -30.674 1.00 42.79 67 MET B O 1
ATOM 4307 N N . GLU B 1 68 ? -5.572 43.448 -31.677 1.00 45.27 68 GLU B N 1
ATOM 4308 C CA . GLU B 1 68 ? -6.290 43.907 -30.494 1.00 39.37 68 GLU B CA 1
ATOM 4309 C C . GLU B 1 68 ? -6.299 42.835 -29.409 1.00 44.58 68 GLU B C 1
ATOM 4310 O O . GLU B 1 68 ? -6.260 43.141 -28.217 1.00 39.30 68 GLU B O 1
ATOM 4316 N N . GLN B 1 69 ? -6.354 41.576 -29.832 1.00 36.35 69 GLN B N 1
ATOM 4317 C CA . GLN B 1 69 ? -6.303 40.450 -28.907 1.00 35.70 69 GLN B CA 1
ATOM 4318 C C . GLN B 1 69 ? -4.949 40.383 -28.210 1.00 43.98 69 GLN B C 1
ATOM 4319 O O . GLN B 1 69 ? -4.868 40.097 -27.015 1.00 40.29 69 GLN B O 1
ATOM 4325 N N . ALA B 1 70 ? -3.890 40.656 -28.966 1.00 37.81 70 ALA B N 1
ATOM 4326 C CA . ALA B 1 70 ? -2.536 40.660 -28.424 1.00 37.59 70 ALA B CA 1
ATOM 4327 C C . ALA B 1 70 ? -2.359 41.802 -27.432 1.00 37.70 70 ALA B C 1
ATOM 4328 O O . ALA B 1 70 ? -1.640 41.672 -26.443 1.00 36.11 70 ALA B O 1
ATOM 4330 N N . ALA B 1 71 ? -3.022 42.919 -27.705 1.00 38.49 71 ALA B N 1
ATOM 4331 C CA . ALA B 1 71 ? -2.982 44.072 -26.814 1.00 40.22 71 ALA B CA 1
ATOM 4332 C C . ALA B 1 71 ? -3.722 43.773 -25.515 1.00 38.54 71 ALA B C 1
ATOM 4333 O O . ALA B 1 71 ? -3.347 44.259 -24.447 1.00 40.29 71 ALA B O 1
ATOM 4335 N N . ALA B 1 72 ? -4.776 42.969 -25.619 1.00 41.72 72 ALA B N 1
ATOM 4336 C CA . ALA B 1 72 ? -5.565 42.578 -24.457 1.00 48.81 72 ALA B CA 1
ATOM 4337 C C . ALA B 1 72 ? -4.775 41.631 -23.560 1.00 50.41 72 ALA B C 1
ATOM 4338 O O . ALA B 1 72 ? -4.800 41.758 -22.337 1.00 48.24 72 ALA B O 1
ATOM 4340 N N . GLN B 1 73 ? -4.074 40.685 -24.178 1.00 50.58 73 GLN B N 1
ATOM 4341 C CA . GLN B 1 73 ? -3.251 39.733 -23.440 1.00 42.72 73 GLN B CA 1
ATOM 4342 C C . GLN B 1 73 ? -2.093 40.455 -22.767 1.00 50.60 73 GLN B C 1
ATOM 4343 O O . GLN B 1 73 ? -1.653 40.076 -21.684 1.00 47.47 73 GLN B O 1
ATOM 4349 N N . LEU B 1 74 ? -1.607 41.502 -23.424 1.00 44.42 74 LEU B N 1
ATOM 4350 C CA . LEU B 1 74 ? -0.560 42.350 -22.870 1.00 48.77 74 LEU B CA 1
ATOM 4351 C C . LEU B 1 74 ? -1.043 43.049 -21.602 1.00 43.00 74 LEU B C 1
ATOM 4352 O O . LEU B 1 74 ? -0.288 43.211 -20.643 1.00 41.81 74 LEU B O 1
ATOM 4357 N N . GLY B 1 75 ? -2.307 43.459 -21.609 1.00 40.79 75 GLY B N 1
ATOM 4358 C CA . GLY B 1 75 ? -2.904 44.118 -20.463 1.00 38.70 75 GLY B CA 1
ATOM 4359 C C . GLY B 1 75 ? -3.110 43.162 -19.305 1.00 45.69 75 GLY B C 1
ATOM 4360 O O . GLY B 1 75 ? -2.977 43.542 -18.140 1.00 49.60 75 GLY B O 1
ATOM 4361 N N . ILE B 1 76 ? -3.439 41.916 -19.632 1.00 42.90 76 ILE B N 1
ATOM 4362 C CA . ILE B 1 76 ? -3.621 40.871 -18.632 1.00 40.79 76 ILE B CA 1
ATOM 4363 C C . ILE B 1 76 ? -2.313 40.577 -17.903 1.00 46.27 76 ILE B C 1
ATOM 4364 O O . ILE B 1 76 ? -2.280 40.475 -16.677 1.00 49.84 76 ILE B O 1
ATOM 4369 N N . ASP B 1 77 ? -1.235 40.453 -18.669 1.00 41.28 77 ASP B N 1
ATOM 4370 C CA . ASP B 1 77 ? 0.068 40.100 -18.115 1.00 47.23 77 ASP B CA 1
ATOM 4371 C C . ASP B 1 77 ? 0.732 41.267 -17.386 1.00 51.07 77 ASP B C 1
ATOM 4372 O O . ASP B 1 77 ? 1.612 41.059 -16.551 1.00 50.91 77 ASP B O 1
ATOM 4377 N N . PHE B 1 78 ? 0.316 42.490 -17.704 1.00 40.13 78 PHE B N 1
ATOM 4378 C CA . PHE B 1 78 ? 0.819 43.661 -16.992 1.00 44.40 78 PHE B CA 1
ATOM 4379 C C . PHE B 1 78 ? 0.279 43.690 -15.569 1.00 51.31 78 PHE B C 1
ATOM 4380 O O . PHE B 1 78 ? 0.961 44.132 -14.643 1.00 45.70 78 PHE B O 1
ATOM 4388 N N . SER B 1 79 ? -0.953 43.219 -15.407 1.00 46.77 79 SER B N 1
ATOM 4389 C CA . SER B 1 79 ? -1.623 43.243 -14.113 1.00 50.55 79 SER B CA 1
ATOM 4390 C C . SER B 1 79 ? -0.930 42.339 -13.101 1.00 36.97 79 SER B C 1
ATOM 4391 O O . SER B 1 79 ? -1.011 42.568 -11.895 1.00 55.74 79 SER B O 1
ATOM 4394 N N . SER B 1 80 ? -0.238 41.319 -13.597 1.00 42.01 80 SER B N 1
ATOM 4395 C CA . SER B 1 80 ? 0.435 40.357 -12.732 1.00 43.27 80 SER B CA 1
ATOM 4396 C C . SER B 1 80 ? 1.683 40.935 -12.064 1.00 44.10 80 SER B C 1
ATOM 4397 O O . SER B 1 80 ? 2.322 40.270 -11.248 1.00 42.80 80 SER B O 1
ATOM 4400 N N . LEU B 1 81 ? 2.022 42.172 -12.413 1.00 45.05 81 LEU B N 1
ATOM 4401 C CA . LEU B 1 81 ? 3.154 42.867 -11.808 1.00 46.90 81 LEU B CA 1
ATOM 4402 C C . LEU B 1 81 ? 2.720 43.647 -10.570 1.00 49.94 81 LEU B C 1
ATOM 4403 O O . LEU B 1 81 ? 3.544 44.250 -9.883 1.00 38.85 81 LEU B O 1
ATOM 4408 N N . LEU B 1 82 ? 1.421 43.629 -10.289 1.00 34.71 82 LEU B N 1
ATOM 4409 C CA . LEU B 1 82 ? 0.856 44.456 -9.230 1.00 50.93 82 LEU B CA 1
ATOM 4410 C C . LEU B 1 82 ? 0.069 43.619 -8.223 1.00 55.09 82 LEU B C 1
ATOM 4411 O O . LEU B 1 82 ? -0.472 42.572 -8.574 1.00 49.71 82 LEU B O 1
ATOM 4416 N N . PRO B 1 83 ? 0.009 44.077 -6.961 1.00 47.91 83 PRO B N 1
ATOM 4417 C CA . PRO B 1 83 ? -0.742 43.372 -5.916 1.00 50.25 83 PRO B CA 1
ATOM 4418 C C . PRO B 1 83 ? -2.244 43.356 -6.183 1.00 49.64 83 PRO B C 1
ATOM 4419 O O . PRO B 1 83 ? -2.816 44.369 -6.586 1.00 52.84 83 PRO B O 1
ATOM 4423 N N . LYS B 1 84 ? -2.870 42.208 -5.951 1.00 45.49 84 LYS B N 1
ATOM 4424 C CA . LYS B 1 84 ? -4.300 42.048 -6.176 1.00 51.49 84 LYS B CA 1
ATOM 4425 C C . LYS B 1 84 ? -5.090 42.247 -4.885 1.00 60.43 84 LYS B C 1
ATOM 4426 O O . LYS B 1 84 ? -4.666 41.817 -3.812 1.00 48.45 84 LYS B O 1
ATOM 4432 N N . PHE B 1 85 ? -6.238 42.906 -4.992 1.00 50.65 85 PHE B N 1
ATOM 4433 C CA . PHE B 1 85 ? -7.093 43.134 -3.834 1.00 50.68 85 PHE B CA 1
ATOM 4434 C C . PHE B 1 85 ? -8.469 42.511 -4.038 1.00 55.89 85 PHE B C 1
ATOM 4435 O O . PHE B 1 85 ? -9.122 42.739 -5.057 1.00 51.72 85 PHE B O 1
ATOM 4443 N N . ASP B 1 86 ? -8.899 41.720 -3.061 1.00 46.00 86 ASP B N 1
ATOM 4444 C CA . ASP B 1 86 ? -10.189 41.046 -3.133 1.00 47.05 86 ASP B CA 1
ATOM 4445 C C . ASP B 1 86 ? -10.967 41.167 -1.828 1.00 51.89 86 ASP B C 1
ATOM 4446 O O . ASP B 1 86 ? -10.384 41.260 -0.746 1.00 44.92 86 ASP B O 1
ATOM 4451 N N . GLY B 1 87 ? -12.291 41.166 -1.941 1.00 47.14 87 GLY B N 1
ATOM 4452 C CA . GLY B 1 87 ? -13.157 41.176 -0.779 1.00 43.16 87 GLY B CA 1
ATOM 4453 C C . GLY B 1 87 ? -13.678 39.779 -0.522 1.00 53.45 87 GLY B C 1
ATOM 4454 O O . GLY B 1 87 ? -13.858 38.999 -1.456 1.00 44.02 87 GLY B O 1
ATOM 4455 N N . SER B 1 88 ? -13.912 39.454 0.744 1.00 50.84 88 SER B N 1
ATOM 4456 C CA . SER B 1 88 ? -14.385 38.124 1.106 1.00 46.85 88 SER B CA 1
ATOM 4457 C C . SER B 1 88 ? -15.313 38.149 2.315 1.00 49.05 88 SER B C 1
ATOM 4458 O O . SER B 1 88 ? -15.165 38.976 3.214 1.00 55.66 88 SER B O 1
ATOM 4461 N N . ALA B 1 89 ? -16.274 37.232 2.320 1.00 44.64 89 ALA B N 1
ATOM 4462 C CA . ALA B 1 89 ? -17.187 37.063 3.439 1.00 53.41 89 ALA B CA 1
ATOM 4463 C C . ALA B 1 89 ? -17.606 35.603 3.515 1.00 56.30 89 ALA B C 1
ATOM 4464 O O . ALA B 1 89 ? -17.960 35.002 2.503 1.00 46.86 89 ALA B O 1
ATOM 4466 N N . SER B 1 90 ? -17.553 35.027 4.709 1.00 47.55 90 SER B N 1
ATOM 4467 C CA . SER B 1 90 ? -17.856 33.611 4.868 1.00 40.89 90 SER B CA 1
ATOM 4468 C C . SER B 1 90 ? -18.570 33.314 6.180 1.00 45.67 90 SER B C 1
ATOM 4469 O O . SER B 1 90 ? -18.459 34.062 7.150 1.00 40.97 90 SER B O 1
ATOM 4472 N N . GLY B 1 91 ? -19.309 32.211 6.191 1.00 52.28 91 GLY B N 1
ATOM 4473 C CA . GLY B 1 91 ? -19.999 31.747 7.378 1.00 42.10 91 GLY B CA 1
ATOM 4474 C C . GLY B 1 91 ? -20.067 30.234 7.369 1.00 47.58 91 GLY B C 1
ATOM 4475 O O . GLY B 1 91 ? -20.369 29.628 6.344 1.00 49.29 91 GLY B O 1
ATOM 4476 N N . SER B 1 92 ? -19.775 29.620 8.510 1.00 48.06 92 SER B N 1
ATOM 4477 C CA . SER B 1 92 ? -19.767 28.167 8.600 1.00 45.86 92 SER B CA 1
ATOM 4478 C C . SER B 1 92 ? -20.149 27.670 9.989 1.00 49.32 92 SER B C 1
ATOM 4479 O O . SER B 1 92 ? -19.848 28.307 10.997 1.00 42.27 92 SER B O 1
ATOM 4482 N N . ARG B 1 93 ? -20.821 26.526 10.027 1.00 46.64 93 ARG B N 1
ATOM 4483 C CA . ARG B 1 93 ? -21.189 25.878 11.278 1.00 54.12 93 ARG B CA 1
ATOM 4484 C C . ARG B 1 93 ? -20.644 24.458 11.278 1.00 48.52 93 ARG B C 1
ATOM 4485 O O . ARG B 1 93 ? -20.645 23.796 10.243 1.00 41.55 93 ARG B O 1
ATOM 4493 N N . ALA B 1 94 ? -20.170 23.992 12.428 1.00 43.80 94 ALA B N 1
ATOM 4494 C CA . ALA B 1 94 ? -19.554 22.672 12.501 1.00 38.82 94 ALA B CA 1
ATOM 4495 C C . ALA B 1 94 ? -19.864 21.941 13.800 1.00 50.63 94 ALA B C 1
ATOM 4496 O O . ALA B 1 94 ? -19.827 22.524 14.883 1.00 47.79 94 ALA B O 1
ATOM 4498 N N . LYS B 1 95 ? -20.174 20.655 13.678 1.00 47.03 95 LYS B N 1
ATOM 4499 C CA . LYS B 1 95 ? -20.263 19.779 14.836 1.00 43.72 95 LYS B CA 1
ATOM 4500 C C . LYS B 1 95 ? -18.934 19.063 15.012 1.00 50.21 95 LYS B C 1
ATOM 4501 O O . LYS B 1 95 ? -18.669 18.055 14.358 1.00 47.09 95 LYS B O 1
ATOM 4507 N N . THR B 1 96 ? -18.090 19.598 15.886 1.00 44.92 96 THR B N 1
ATOM 4508 C CA . THR B 1 96 ? -16.789 19.001 16.138 1.00 42.74 96 THR B CA 1
ATOM 4509 C C . THR B 1 96 ? -16.943 17.779 17.034 1.00 49.70 96 THR B C 1
ATOM 4510 O O . THR B 1 96 ? -17.535 17.855 18.110 1.00 49.48 96 THR B O 1
ATOM 4514 N N . ALA B 1 97 ? -16.419 16.649 16.571 1.00 46.07 97 ALA B N 1
ATOM 4515 C CA . ALA B 1 97 ? -16.556 15.388 17.287 1.00 46.13 97 ALA B CA 1
ATOM 4516 C C . ALA B 1 97 ? -15.838 15.419 18.629 1.00 46.44 97 ALA B C 1
ATOM 4517 O O . ALA B 1 97 ? -14.946 16.238 18.849 1.00 53.11 97 ALA B O 1
ATOM 4519 N N . ILE B 1 98 ? -16.242 14.523 19.524 1.00 46.39 98 ILE B N 1
ATOM 4520 C CA . ILE B 1 98 ? -15.594 14.388 20.823 1.00 45.08 98 ILE B CA 1
ATOM 4521 C C . ILE B 1 98 ? -14.177 13.853 20.652 1.00 50.74 98 ILE B C 1
ATOM 4522 O O . ILE B 1 98 ? -13.255 14.257 21.361 1.00 47.09 98 ILE B O 1
ATOM 4527 N N . ASN B 1 99 ? -14.016 12.944 19.696 1.00 49.96 99 ASN B N 1
ATOM 4528 C CA . ASN B 1 99 ? -12.739 12.283 19.464 1.00 40.81 99 ASN B CA 1
ATOM 4529 C C . ASN B 1 99 ? -11.788 13.103 18.600 1.00 44.36 99 ASN B C 1
ATOM 4530 O O . ASN B 1 99 ? -10.656 12.690 18.346 1.00 56.35 99 ASN B O 1
ATOM 4535 N N . ALA B 1 100 ? -12.248 14.265 18.148 1.00 48.36 100 ALA B N 1
ATOM 4536 C CA . ALA B 1 100 ? -11.398 15.162 17.376 1.00 52.61 100 ALA B CA 1
ATOM 4537 C C . ALA B 1 100 ? -10.313 15.744 18.276 1.00 45.72 100 ALA B C 1
ATOM 4538 O O . ALA B 1 100 ? -10.610 16.236 19.364 1.00 56.79 100 ALA B O 1
ATOM 4540 N N . PRO B 1 101 ? -9.049 15.685 17.823 1.00 59.63 101 PRO B N 1
ATOM 4541 C CA . PRO B 1 101 ? -7.885 16.148 18.591 1.00 50.27 101 PRO B CA 1
ATOM 4542 C C . PRO B 1 101 ? -7.986 17.611 19.024 1.00 59.04 101 PRO B C 1
ATOM 4543 O O . PRO B 1 101 ? -7.371 18.004 20.016 1.00 67.63 101 PRO B O 1
ATOM 4547 N N . SER B 1 102 ? -8.754 18.404 18.284 1.00 54.70 102 SER B N 1
ATOM 4548 C CA . SER B 1 102 ? -8.922 19.816 18.602 1.00 61.34 102 SER B CA 1
ATOM 4549 C C . SER B 1 102 ? -9.951 20.022 19.712 1.00 68.99 102 SER B C 1
ATOM 4550 O O . SER B 1 102 ? -10.031 21.099 20.303 1.00 76.06 102 SER B O 1
ATOM 4553 N N . ASN B 1 103 ? -10.736 18.987 19.991 1.00 64.40 103 ASN B N 1
ATOM 4554 C CA . ASN B 1 103 ? -11.757 19.062 21.031 1.00 50.12 103 ASN B CA 1
ATOM 4555 C C . ASN B 1 103 ? -11.207 18.637 22.391 1.00 66.02 103 ASN B C 1
ATOM 4556 O O . ASN B 1 103 ? -10.833 17.481 22.584 1.00 53.32 103 ASN B O 1
ATOM 4561 N N . ARG B 1 104 ? -11.164 19.579 23.330 1.00 65.28 104 ARG B N 1
ATOM 4562 C CA . ARG B 1 104 ? -10.639 19.313 24.666 1.00 75.19 104 ARG B CA 1
ATOM 4563 C C . ARG B 1 104 ? -11.744 19.217 25.714 1.00 66.07 104 ARG B C 1
ATOM 4564 O O . ARG B 1 104 ? -11.477 18.920 26.879 1.00 70.57 104 ARG B O 1
ATOM 4572 N N . THR B 1 105 ? -12.982 19.465 25.298 1.00 69.04 105 THR B N 1
ATOM 4573 C CA . THR B 1 105 ? -14.103 19.546 26.231 1.00 63.38 105 THR B CA 1
ATOM 4574 C C . THR B 1 105 ? -14.634 18.178 26.656 1.00 66.62 105 THR B C 1
ATOM 4575 O O . THR B 1 105 ? -15.330 18.062 27.664 1.00 73.96 105 THR B O 1
ATOM 4579 N N . GLY B 1 106 ? -14.316 17.146 25.882 1.00 60.98 106 GLY B N 1
ATOM 4580 C CA . GLY B 1 106 ? -14.805 15.808 26.164 1.00 52.20 106 GLY B CA 1
ATOM 4581 C C . GLY B 1 106 ? -16.277 15.672 25.833 1.00 61.99 106 GLY B C 1
ATOM 4582 O O . GLY B 1 106 ? -16.933 14.705 26.222 1.00 56.69 106 GLY B O 1
ATOM 4583 N N . GLU B 1 107 ? -16.795 16.659 25.108 1.00 60.23 107 GLU B N 1
ATOM 4584 C CA . GLU B 1 107 ? -18.198 16.695 24.719 1.00 50.37 107 GLU B CA 1
ATOM 4585 C C . GLU B 1 107 ? -18.325 17.114 23.259 1.00 61.16 107 GLU B C 1
ATOM 4586 O O . GLU B 1 107 ? -17.395 17.689 22.687 1.00 60.86 107 GLU B O 1
ATOM 4592 N N . VAL B 1 108 ? -19.472 16.817 22.657 1.00 49.01 108 VAL B N 1
ATOM 4593 C CA . VAL B 1 108 ? -19.760 17.269 21.303 1.00 53.78 108 VAL B CA 1
ATOM 4594 C C . VAL B 1 108 ? -19.779 18.796 21.268 1.00 58.24 108 VAL B C 1
ATOM 4595 O O . VAL B 1 108 ? -20.396 19.433 22.122 1.00 52.41 108 VAL B O 1
ATOM 4599 N N . SER B 1 109 ? -19.095 19.381 20.289 1.00 49.29 109 SER B N 1
ATOM 4600 C CA . SER B 1 109 ? -18.966 20.833 20.221 1.00 47.43 109 SER B CA 1
ATOM 4601 C C . SER B 1 109 ? -19.560 21.425 18.946 1.00 55.47 109 SER B C 1
ATOM 4602 O O . SER B 1 109 ? -19.059 21.191 17.848 1.00 54.37 109 SER B O 1
ATOM 4605 N N . TYR B 1 110 ? -20.631 22.198 19.104 1.00 50.61 110 TYR B N 1
ATOM 4606 C CA . TYR B 1 110 ? -21.210 22.949 17.996 1.00 49.93 110 TYR B CA 1
ATOM 4607 C C . TYR B 1 110 ? -20.686 24.379 18.037 1.00 54.85 110 TYR B C 1
ATOM 4608 O O . TYR B 1 110 ? -20.662 25.002 19.097 1.00 52.83 110 TYR B O 1
ATOM 4617 N N . GLY B 1 111 ? -20.260 24.896 16.890 1.00 46.21 111 GLY B N 1
ATOM 4618 C CA . GLY B 1 111 ? -19.701 26.235 16.830 1.00 43.08 111 GLY B CA 1
ATOM 4619 C C . GLY B 1 111 ? -19.789 26.888 15.464 1.00 51.30 111 GLY B C 1
ATOM 4620 O O . GLY B 1 111 ? -19.930 26.212 14.445 1.00 37.50 111 GLY B O 1
ATOM 4621 N N . ASN B 1 112 ? -19.703 28.214 15.446 1.00 51.42 112 ASN B N 1
ATOM 4622 C CA . ASN B 1 112 ? -19.779 28.967 14.202 1.00 41.68 112 ASN B CA 1
ATOM 4623 C C . ASN B 1 112 ? -18.520 29.783 13.952 1.00 45.29 112 ASN B C 1
ATOM 4624 O O . ASN B 1 112 ? -17.697 29.962 14.849 1.00 42.29 112 ASN B O 1
ATOM 4629 N N . ASP B 1 113 ? -18.383 30.277 12.726 1.00 42.70 113 ASP B N 1
ATOM 4630 C CA . ASP B 1 113 ? -17.257 31.124 12.353 1.00 51.90 113 ASP B CA 1
ATOM 4631 C C . ASP B 1 113 ? -17.638 32.041 11.196 1.00 47.18 113 ASP B C 1
ATOM 4632 O O . ASP B 1 113 ? -17.919 31.581 10.090 1.00 47.95 113 ASP B O 1
ATOM 4637 N N . PHE B 1 114 ? -17.651 33.342 11.459 1.00 42.57 114 PHE B N 1
ATOM 4638 C CA . PHE B 1 114 ? -17.993 34.320 10.436 1.00 41.77 114 PHE B CA 1
ATOM 4639 C C . PHE B 1 114 ? -16.804 35.228 10.140 1.00 47.68 114 PHE B C 1
ATOM 4640 O O . PHE B 1 114 ? -16.173 35.751 11.055 1.00 44.46 114 PHE B O 1
ATOM 4648 N N . LYS B 1 115 ? -16.500 35.404 8.857 1.00 43.27 115 LYS B N 1
ATOM 4649 C CA . LYS B 1 115 ? -15.381 36.243 8.443 1.00 43.46 115 LYS B CA 1
ATOM 4650 C C . LYS B 1 115 ? -15.804 37.276 7.401 1.00 54.21 115 LYS B C 1
ATOM 4651 O O . LYS B 1 115 ? -16.786 37.085 6.684 1.00 49.33 115 LYS B O 1
ATOM 4657 N N . MET B 1 116 ? -15.045 38.365 7.326 1.00 50.09 116 MET B N 1
ATOM 4658 C CA . MET B 1 116 ? -15.315 39.459 6.394 1.00 57.30 116 MET B CA 1
ATOM 4659 C C . MET B 1 116 ? -14.149 40.443 6.379 1.00 54.14 116 MET B C 1
ATOM 4660 O O . MET B 1 116 ? -13.727 40.918 7.432 1.00 57.95 116 MET B O 1
ATOM 4665 N N . GLY B 1 117 ? -13.630 40.747 5.192 1.00 50.44 117 GLY B N 1
ATOM 4666 C CA . GLY B 1 117 ? -12.550 41.712 5.075 1.00 53.75 117 GLY B CA 1
ATOM 4667 C C . GLY B 1 117 ? -11.893 41.803 3.709 1.00 56.37 117 GLY B C 1
ATOM 4668 O O . GLY B 1 117 ? -12.279 41.103 2.773 1.00 54.58 117 GLY B O 1
ATOM 4669 N N . LEU B 1 118 ? -10.896 42.678 3.596 1.00 58.85 118 LEU B N 1
ATOM 4670 C CA . LEU B 1 118 ? -10.134 42.828 2.359 1.00 40.27 118 LEU B CA 1
ATOM 4671 C C . LEU B 1 118 ? -8.940 41.880 2.335 1.00 55.39 118 LEU B C 1
ATOM 4672 O O . LEU B 1 118 ? -8.326 41.617 3.368 1.00 48.78 118 LEU B O 1
ATOM 4677 N N . ASN B 1 119 ? -8.607 41.378 1.150 1.00 49.64 119 ASN B N 1
ATOM 4678 C CA . ASN B 1 119 ? -7.483 40.461 1.009 1.00 48.46 119 ASN B CA 1
ATOM 4679 C C . ASN B 1 119 ? -6.385 40.998 0.097 1.00 50.82 119 ASN B C 1
ATOM 4680 O O . ASN B 1 119 ? -6.659 41.561 -0.961 1.00 54.62 119 ASN B O 1
ATOM 4685 N N . LEU B 1 120 ? -5.140 40.819 0.522 1.00 50.77 120 LEU B N 1
ATOM 4686 C CA . LEU B 1 120 ? -3.988 41.180 -0.291 1.00 44.33 120 LEU B CA 1
ATOM 4687 C C . LEU B 1 120 ? -3.281 39.928 -0.792 1.00 60.38 120 LEU B C 1
ATOM 4688 O O . LEU B 1 120 ? -3.017 39.007 -0.026 1.00 56.10 120 LEU B O 1
ATOM 4693 N N . SER B 1 121 ? -2.987 39.896 -2.085 1.00 50.70 121 SER B N 1
ATOM 4694 C CA . SER B 1 121 ? -2.208 38.810 -2.665 1.00 41.54 121 SER B CA 1
ATOM 4695 C C . SER B 1 121 ? -1.211 39.373 -3.671 1.00 46.72 121 SER B C 1
ATOM 4696 O O . SER B 1 121 ? -1.599 39.989 -4.664 1.00 54.34 121 SER B O 1
ATOM 4699 N N . TYR B 1 122 ? 0.074 39.170 -3.402 1.00 53.56 122 TYR B N 1
ATOM 4700 C CA . TYR B 1 122 ? 1.127 39.723 -4.245 1.00 48.56 122 TYR B CA 1
ATOM 4701 C C . TYR B 1 122 ? 2.292 38.752 -4.395 1.00 54.98 122 TYR B C 1
ATOM 4702 O O . TYR B 1 122 ? 2.886 38.318 -3.409 1.00 42.57 122 TYR B O 1
ATOM 4711 N N . GLU B 1 123 ? 2.616 38.418 -5.638 1.00 42.78 123 GLU B N 1
ATOM 4712 C CA . GLU B 1 123 ? 3.752 37.556 -5.925 1.00 46.69 123 GLU B CA 1
ATOM 4713 C C . GLU B 1 123 ? 4.987 38.406 -6.205 1.00 41.68 123 GLU B C 1
ATOM 4714 O O . GLU B 1 123 ? 5.052 39.103 -7.218 1.00 48.46 123 GLU B O 1
ATOM 4720 N N . ILE B 1 124 ? 5.960 38.352 -5.301 1.00 47.74 124 ILE B N 1
ATOM 4721 C CA . ILE B 1 124 ? 7.174 39.149 -5.438 1.00 45.03 124 ILE B CA 1
ATOM 4722 C C . ILE B 1 124 ? 8.023 38.654 -6.606 1.00 42.98 124 ILE B C 1
ATOM 4723 O O . ILE B 1 124 ? 8.530 37.533 -6.591 1.00 40.37 124 ILE B O 1
ATOM 4728 N N . ASP B 1 125 ? 8.170 39.504 -7.617 1.00 48.39 125 ASP B N 1
ATOM 4729 C CA . ASP B 1 125 ? 8.848 39.127 -8.851 1.00 47.85 125 ASP B CA 1
ATOM 4730 C C . ASP B 1 125 ? 10.360 39.270 -8.721 1.00 43.60 125 ASP B C 1
ATOM 4731 O O . ASP B 1 125 ? 10.976 40.081 -9.410 1.00 46.29 125 ASP B O 1
ATOM 4736 N N . LEU B 1 126 ? 10.949 38.470 -7.838 1.00 46.94 126 LEU B N 1
ATOM 4737 C CA . LEU B 1 126 ? 12.382 38.527 -7.570 1.00 48.54 126 LEU B CA 1
ATOM 4738 C C . LEU B 1 126 ? 13.234 38.188 -8.791 1.00 50.30 126 LEU B C 1
ATOM 4739 O O . LEU B 1 126 ? 14.315 38.744 -8.974 1.00 42.08 126 LEU B O 1
ATOM 4744 N N . TRP B 1 127 ? 12.745 37.273 -9.623 1.00 44.06 127 TRP B N 1
ATOM 4745 C CA . TRP B 1 127 ? 13.551 36.736 -10.715 1.00 42.59 127 TRP B CA 1
ATOM 4746 C C . TRP B 1 127 ? 12.964 37.056 -12.089 1.00 43.37 127 TRP B C 1
ATOM 4747 O O . TRP B 1 127 ? 13.409 36.521 -13.105 1.00 39.82 127 TRP B O 1
ATOM 4758 N N . GLY B 1 128 ? 11.968 37.935 -12.112 1.00 47.42 128 GLY B N 1
ATOM 4759 C CA . GLY B 1 128 ? 11.383 38.388 -13.360 1.00 36.50 128 GLY B CA 1
ATOM 4760 C C . GLY B 1 128 ? 10.544 37.347 -14.072 1.00 45.24 128 GLY B C 1
ATOM 4761 O O . GLY B 1 128 ? 10.471 37.336 -15.301 1.00 49.81 128 GLY B O 1
ATOM 4762 N N . LYS B 1 129 ? 9.914 36.468 -13.302 1.00 42.08 129 LYS B N 1
ATOM 4763 C CA . LYS B 1 129 ? 8.997 35.484 -13.862 1.00 40.04 129 LYS B CA 1
ATOM 4764 C C . LYS B 1 129 ? 7.825 36.183 -14.540 1.00 47.03 129 LYS B C 1
ATOM 4765 O O . LYS B 1 129 ? 7.385 35.783 -15.619 1.00 45.63 129 LYS B O 1
ATOM 4771 N N . TYR B 1 130 ? 7.334 37.238 -13.898 1.00 42.06 130 TYR B N 1
ATOM 4772 C CA . TYR B 1 130 ? 6.175 37.971 -14.390 1.00 41.57 130 TYR B CA 1
ATOM 4773 C C . TYR B 1 130 ? 6.594 39.158 -15.249 1.00 47.81 130 TYR B C 1
ATOM 4774 O O . TYR B 1 130 ? 5.831 39.617 -16.099 1.00 43.31 130 TYR B O 1
ATOM 4783 N N . ARG B 1 131 ? 7.809 39.652 -15.033 1.00 39.80 131 ARG B N 1
ATOM 4784 C CA . ARG B 1 131 ? 8.329 40.741 -15.852 1.00 39.36 131 ARG B CA 1
ATOM 4785 C C . ARG B 1 131 ? 8.593 40.250 -17.271 1.00 40.62 131 ARG B C 1
ATOM 4786 O O . ARG B 1 131 ? 8.268 40.933 -18.239 1.00 38.68 131 ARG B O 1
ATOM 4794 N N . ASP B 1 132 ? 9.173 39.058 -17.387 1.00 33.70 132 ASP B N 1
ATOM 4795 C CA . ASP B 1 132 ? 9.475 38.480 -18.693 1.00 47.04 132 ASP B CA 1
ATOM 4796 C C . ASP B 1 132 ? 8.225 37.903 -19.354 1.00 50.65 132 ASP B C 1
ATOM 4797 O O . ASP B 1 132 ? 8.150 37.818 -20.578 1.00 42.40 132 ASP B O 1
ATOM 4802 N N . THR B 1 133 ? 7.250 37.501 -18.544 1.00 40.79 133 THR B N 1
ATOM 4803 C CA . THR B 1 133 ? 5.956 37.085 -19.072 1.00 40.67 133 THR B CA 1
ATOM 4804 C C . THR B 1 133 ? 5.304 38.276 -19.765 1.00 42.83 133 THR B C 1
ATOM 4805 O O . THR B 1 133 ? 4.701 38.142 -20.830 1.00 40.82 133 THR B O 1
ATOM 4809 N N . TYR B 1 134 ? 5.450 39.446 -19.151 1.00 39.69 134 TYR B N 1
ATOM 4810 C CA . TYR B 1 134 ? 4.943 40.694 -19.708 1.00 39.07 134 TYR B CA 1
ATOM 4811 C C . TYR B 1 134 ? 5.713 41.100 -20.963 1.00 41.30 134 TYR B C 1
ATOM 4812 O O . TYR B 1 134 ? 5.120 41.503 -21.964 1.00 42.25 134 TYR B O 1
ATOM 4821 N N . ARG B 1 135 ? 7.037 40.990 -20.899 1.00 41.32 135 ARG B N 1
ATOM 4822 C CA . ARG B 1 135 ? 7.896 41.352 -22.022 1.00 45.85 135 ARG B CA 1
ATOM 4823 C C . ARG B 1 135 ? 7.660 40.438 -23.222 1.00 44.06 135 ARG B C 1
ATOM 4824 O O . ARG B 1 135 ? 7.773 40.866 -24.370 1.00 40.96 135 ARG B O 1
ATOM 4832 N N . ALA B 1 136 ? 7.334 39.178 -22.950 1.00 38.52 136 ALA B N 1
ATOM 4833 C CA . ALA B 1 136 ? 7.031 38.222 -24.009 1.00 40.37 136 ALA B CA 1
ATOM 4834 C C . ALA B 1 136 ? 5.748 38.621 -24.727 1.00 48.11 136 ALA B C 1
ATOM 4835 O O . ALA B 1 136 ? 5.659 38.554 -25.951 1.00 41.88 136 ALA B O 1
ATOM 4837 N N . SER B 1 137 ? 4.755 39.048 -23.954 1.00 39.18 137 SER B N 1
ATOM 4838 C CA . SER B 1 137 ? 3.492 39.515 -24.515 1.00 46.29 137 SER B CA 1
ATOM 4839 C C . SER B 1 137 ? 3.664 40.834 -25.258 1.00 46.89 137 SER B C 1
ATOM 4840 O O . SER B 1 137 ? 2.941 41.117 -26.213 1.00 46.05 137 SER B O 1
ATOM 4843 N N . LYS B 1 138 ? 4.617 41.641 -24.807 1.00 42.48 138 LYS B N 1
ATOM 4844 C CA . LYS B 1 138 ? 4.912 42.907 -25.464 1.00 46.60 138 LYS B CA 1
ATOM 4845 C C . LYS B 1 138 ? 5.508 42.649 -26.840 1.00 42.02 138 LYS B C 1
ATOM 4846 O O . LYS B 1 138 ? 5.240 43.379 -27.794 1.00 40.20 138 LYS B O 1
ATOM 4852 N N . SER B 1 139 ? 6.318 41.599 -26.932 1.00 40.65 139 SER B N 1
ATOM 4853 C CA . SER B 1 139 ? 6.898 41.185 -28.203 1.00 44.34 139 SER B CA 1
ATOM 4854 C C . SER B 1 139 ? 5.846 40.490 -29.064 1.00 44.01 139 SER B C 1
ATOM 4855 O O . SER B 1 139 ? 5.896 40.541 -30.292 1.00 42.58 139 SER B O 1
ATOM 4858 N N . GLY B 1 140 ? 4.893 39.839 -28.405 1.00 47.17 140 GLY B N 1
ATOM 4859 C CA . GLY B 1 140 ? 3.791 39.194 -29.092 1.00 38.91 140 GLY B CA 1
ATOM 4860 C C . GLY B 1 140 ? 2.873 40.216 -29.730 1.00 46.66 140 GLY B C 1
ATOM 4861 O O . GLY B 1 140 ? 2.341 39.995 -30.817 1.00 45.39 140 GLY B O 1
ATOM 4862 N N . PHE B 1 141 ? 2.688 41.342 -29.046 1.00 44.57 141 PHE B N 1
ATOM 4863 C CA . PHE B 1 141 ? 1.866 42.430 -29.565 1.00 51.30 141 PHE B CA 1
ATOM 4864 C C . PHE B 1 141 ? 2.547 43.114 -30.745 1.00 42.90 141 PHE B C 1
ATOM 4865 O O . PHE B 1 141 ? 1.907 43.408 -31.752 1.00 43.25 141 PHE B O 1
ATOM 4873 N N . LYS B 1 142 ? 3.846 43.367 -30.610 1.00 39.49 142 LYS B N 1
ATOM 4874 C CA . LYS B 1 142 ? 4.626 43.976 -31.683 1.00 44.70 142 LYS B CA 1
ATOM 4875 C C . LYS B 1 142 ? 4.635 43.084 -32.920 1.00 41.39 142 LYS B C 1
ATOM 4876 O O . LYS B 1 142 ? 4.648 43.571 -34.050 1.00 45.73 142 LYS B O 1
ATOM 4882 N N . ALA B 1 143 ? 4.626 41.775 -32.693 1.00 42.73 143 ALA B N 1
ATOM 4883 C CA . ALA B 1 143 ? 4.578 40.811 -33.781 1.00 41.50 143 ALA B CA 1
ATOM 4884 C C . ALA B 1 143 ? 3.222 40.855 -34.474 1.00 45.38 143 ALA B C 1
ATOM 4885 O O . ALA B 1 143 ? 3.131 40.683 -35.690 1.00 51.61 143 ALA B O 1
ATOM 4887 N N . SER B 1 144 ? 2.171 41.093 -33.695 1.00 43.42 144 SER B N 1
ATOM 4888 C CA . SER B 1 144 ? 0.820 41.183 -34.237 1.00 47.40 144 SER B CA 1
ATOM 4889 C C . SER B 1 144 ? 0.654 42.449 -35.073 1.00 41.49 144 SER B C 1
ATOM 4890 O O . SER B 1 144 ? -0.137 42.481 -36.014 1.00 40.77 144 SER B O 1
ATOM 4893 N N . GLU B 1 145 ? 1.403 43.490 -34.721 1.00 35.56 145 GLU B N 1
ATOM 4894 C CA . GLU B 1 145 ? 1.381 44.736 -35.479 1.00 41.56 145 GLU B CA 1
ATOM 4895 C C . GLU B 1 145 ? 2.048 44.547 -36.837 1.00 45.42 145 GLU B C 1
ATOM 4896 O O . GLU B 1 145 ? 1.547 45.015 -37.861 1.00 41.60 145 GLU B O 1
ATOM 4902 N N . TYR B 1 146 ? 3.183 43.854 -36.835 1.00 42.08 146 TYR B N 1
ATOM 4903 C CA . TYR B 1 146 ? 3.902 43.552 -38.066 1.00 45.95 146 TYR B CA 1
ATOM 4904 C C . TYR B 1 146 ? 3.119 42.564 -38.922 1.00 45.29 146 TYR B C 1
ATOM 4905 O O . TYR B 1 146 ? 3.185 42.607 -40.151 1.00 46.22 146 TYR B O 1
ATOM 4914 N N . ASP B 1 147 ? 2.383 41.672 -38.263 1.00 43.94 147 ASP B N 1
ATOM 4915 C CA . ASP B 1 147 ? 1.516 40.728 -38.960 1.00 45.18 147 ASP B CA 1
ATOM 4916 C C . ASP B 1 147 ? 0.360 41.455 -39.639 1.00 45.79 147 ASP B C 1
ATOM 4917 O O . ASP B 1 147 ? -0.112 41.036 -40.693 1.00 36.57 147 ASP B O 1
ATOM 4922 N N . TYR B 1 148 ? -0.089 42.548 -39.031 1.00 40.66 148 TYR B N 1
ATOM 4923 C CA . TYR B 1 148 ? -1.153 43.358 -39.614 1.00 43.49 148 TYR B CA 1
ATOM 4924 C C . TYR B 1 148 ? -0.652 44.103 -40.844 1.00 44.68 148 TYR B C 1
ATOM 4925 O O . TYR B 1 148 ? -1.353 44.206 -41.850 1.00 39.21 148 TYR B O 1
ATOM 4934 N N . GLU B 1 149 ? 0.566 44.626 -40.751 1.00 41.58 149 GLU B N 1
ATOM 4935 C CA . GLU B 1 149 ? 1.201 45.309 -41.871 1.00 39.80 149 GLU B CA 1
ATOM 4936 C C . GLU B 1 149 ? 1.433 44.340 -43.023 1.00 50.59 149 GLU B C 1
ATOM 4937 O O . GLU B 1 149 ? 1.256 44.687 -44.190 1.00 54.13 149 GLU B O 1
ATOM 4943 N N . ALA B 1 150 ? 1.833 43.120 -42.679 1.00 44.87 150 ALA B N 1
ATOM 4944 C CA . ALA B 1 150 ? 2.042 42.071 -43.667 1.00 41.67 150 ALA B CA 1
ATOM 4945 C C . ALA B 1 150 ? 0.723 41.685 -44.322 1.00 47.18 150 ALA B C 1
ATOM 4946 O O . ALA B 1 150 ? 0.662 41.447 -45.528 1.00 46.41 150 ALA B O 1
ATOM 4948 N N . ALA B 1 151 ? -0.333 41.630 -43.519 1.00 39.48 151 ALA B N 1
ATOM 4949 C CA . ALA B 1 151 ? -1.658 41.290 -44.020 1.00 40.39 151 ALA B CA 1
ATOM 4950 C C . ALA B 1 151 ? -2.206 42.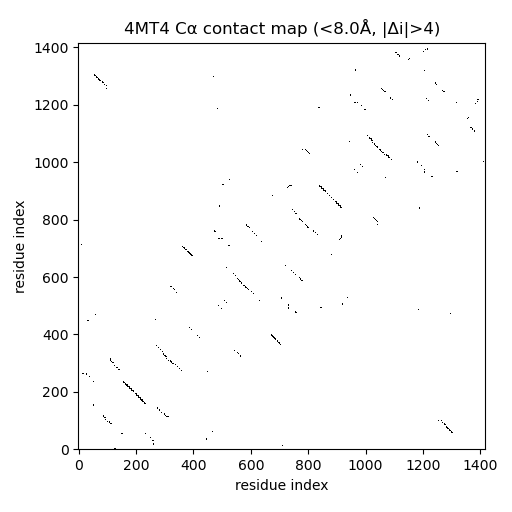400 -44.910 1.00 41.46 151 ALA B C 1
ATOM 4951 O O . ALA B 1 151 ? -2.852 42.131 -45.920 1.00 43.28 151 ALA B O 1
ATOM 4953 N N . ARG B 1 152 ? -1.939 43.646 -44.528 1.00 37.50 152 ARG B N 1
ATOM 4954 C CA . ARG B 1 152 ? -2.390 44.799 -45.298 1.00 31.54 152 ARG B CA 1
ATOM 4955 C C . ARG B 1 152 ? -1.753 44.803 -46.683 1.00 49.75 152 ARG B C 1
ATOM 4956 O O . ARG B 1 152 ? -2.441 44.951 -47.693 1.00 37.57 152 ARG B O 1
ATOM 4964 N N . LEU B 1 153 ? -0.435 44.632 -46.718 1.00 47.42 153 LEU B N 1
ATOM 4965 C CA . LEU B 1 153 ? 0.308 44.580 -47.971 1.00 41.76 153 LEU B CA 1
ATOM 4966 C C . LEU B 1 153 ? -0.172 43.433 -48.856 1.00 53.09 153 LEU B C 1
ATOM 4967 O O . LEU B 1 153 ? -0.319 43.588 -50.068 1.00 41.75 153 LEU B O 1
ATOM 4972 N N . SER B 1 154 ? -0.421 42.286 -48.235 1.00 47.57 154 SER B N 1
ATOM 4973 C CA . SER B 1 154 ? -0.889 41.100 -48.946 1.00 33.47 154 SER B CA 1
ATOM 4974 C C . SER B 1 154 ? -2.268 41.316 -49.567 1.00 56.39 154 SER B C 1
ATOM 4975 O O . SER B 1 154 ? -2.496 40.972 -50.725 1.00 42.66 154 SER B O 1
ATOM 4978 N N . VAL B 1 155 ? -3.180 41.884 -48.785 1.00 45.35 155 VAL B N 1
ATOM 4979 C CA . VAL B 1 155 ? -4.543 42.147 -49.237 1.00 55.58 155 VAL B CA 1
ATOM 4980 C C . VAL B 1 155 ? -4.559 43.151 -50.386 1.00 44.21 155 VAL B C 1
ATOM 4981 O O . VAL B 1 155 ? -5.259 42.955 -51.382 1.00 44.39 155 VAL B O 1
ATOM 4985 N N . ILE B 1 156 ? -3.778 44.218 -50.247 1.00 42.81 156 ILE B N 1
ATOM 4986 C CA . ILE B 1 156 ? -3.686 45.236 -51.289 1.00 41.56 156 ILE B CA 1
ATOM 4987 C C . ILE B 1 156 ? -3.086 44.668 -52.574 1.00 52.21 156 ILE B C 1
ATOM 4988 O O . ILE B 1 156 ? -3.622 44.870 -53.664 1.00 47.68 156 ILE B O 1
ATOM 4993 N N . SER B 1 157 ? -1.974 43.953 -52.438 1.00 42.75 157 SER B N 1
ATOM 4994 C CA . SER B 1 157 ? -1.298 43.359 -53.587 1.00 47.87 157 SER B CA 1
ATOM 4995 C C . SER B 1 157 ? -2.193 42.368 -54.321 1.00 51.77 157 SER B C 1
ATOM 4996 O O . SER B 1 157 ? -2.230 42.345 -55.552 1.00 49.25 157 SER B O 1
ATOM 4999 N N . ASN B 1 158 ? -2.913 41.551 -53.559 1.00 47.35 158 ASN B N 1
ATOM 5000 C CA . ASN B 1 158 ? -3.830 40.578 -54.138 1.00 49.64 158 ASN B CA 1
ATOM 5001 C C . ASN B 1 158 ? -4.987 41.253 -54.861 1.00 47.55 158 ASN B C 1
ATOM 5002 O O . ASN B 1 158 ? -5.430 40.783 -55.907 1.00 48.80 158 ASN B O 1
ATOM 5007 N N . THR B 1 159 ? -5.467 42.360 -54.301 1.00 38.49 159 THR B N 1
ATOM 5008 C CA . THR B 1 159 ? -6.549 43.129 -54.907 1.00 49.48 159 THR B CA 1
ATOM 5009 C C . THR B 1 159 ? -6.110 43.757 -56.229 1.00 49.32 159 THR B C 1
ATOM 5010 O O . THR B 1 159 ? -6.845 43.725 -57.218 1.00 49.27 159 THR B O 1
ATOM 5014 N N . VAL B 1 160 ? -4.906 44.322 -56.238 1.00 47.43 160 VAL B N 1
ATOM 5015 C CA . VAL B 1 160 ? -4.361 44.953 -57.438 1.00 41.03 160 VAL B CA 1
ATOM 5016 C C . VAL B 1 160 ? -4.133 43.933 -58.549 1.00 53.31 160 VAL B C 1
ATOM 5017 O O . VAL B 1 160 ? -4.493 44.164 -59.705 1.00 49.36 160 VAL B O 1
ATOM 5021 N N . GLN B 1 161 ? -3.536 42.801 -58.189 1.00 44.32 161 GLN B N 1
ATOM 5022 C CA . GLN B 1 161 ? -3.219 41.761 -59.160 1.00 43.81 161 GLN B CA 1
ATOM 5023 C C . GLN B 1 161 ? -4.469 41.031 -59.647 1.00 49.19 161 GLN B C 1
ATOM 5024 O O . GLN B 1 161 ? -4.490 40.499 -60.756 1.00 52.32 161 GLN B O 1
ATOM 5030 N N . THR B 1 162 ? -5.509 41.007 -58.819 1.00 46.78 162 THR B N 1
ATOM 5031 C CA . THR B 1 162 ? -6.789 40.429 -59.220 1.00 51.33 162 THR B CA 1
ATOM 5032 C C . THR B 1 162 ? -7.492 41.368 -60.195 1.00 51.13 162 THR B C 1
ATOM 5033 O O . THR B 1 162 ? -8.121 40.927 -61.159 1.00 42.62 162 THR B O 1
ATOM 5037 N N . TYR B 1 163 ? -7.369 42.667 -59.937 1.00 42.89 163 TYR B N 1
ATOM 5038 C CA . TYR B 1 163 ? -7.920 43.686 -60.823 1.00 43.27 163 TYR B CA 1
ATOM 5039 C C . TYR B 1 163 ? -7.322 43.574 -62.220 1.00 54.30 163 TYR B C 1
ATOM 5040 O O . TYR B 1 163 ? -8.043 43.582 -63.216 1.00 49.98 163 T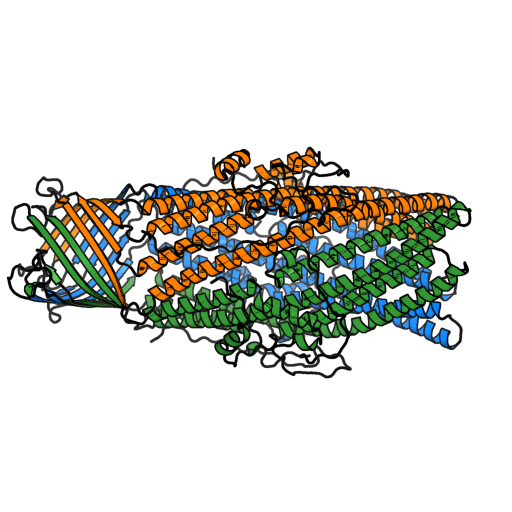YR B O 1
ATOM 5049 N N . PHE B 1 164 ? -5.999 43.463 -62.278 1.00 41.96 164 PHE B N 1
ATOM 5050 C CA . PHE B 1 164 ? -5.280 43.384 -63.543 1.00 47.07 164 PHE B CA 1
ATOM 5051 C C . PHE B 1 164 ? -5.566 42.080 -64.282 1.00 58.29 164 PHE B C 1
ATOM 5052 O O . PHE B 1 164 ? -5.613 42.054 -65.512 1.00 46.50 164 PHE B O 1
ATOM 5060 N N . ASN B 1 165 ? -5.753 40.999 -63.530 1.00 44.89 165 ASN B N 1
ATOM 5061 C CA . ASN B 1 165 ? -6.152 39.726 -64.118 1.00 47.54 165 ASN B CA 1
ATOM 5062 C C . ASN B 1 165 ? -7.568 39.807 -64.674 1.00 55.34 165 ASN B C 1
ATOM 5063 O O . ASN B 1 165 ? -7.905 39.133 -65.650 1.00 56.41 165 ASN B O 1
ATOM 5068 N N . LEU B 1 166 ? -8.393 40.639 -64.046 1.00 49.16 166 LEU B N 1
ATOM 5069 C CA . LEU B 1 166 ? -9.758 40.857 -64.506 1.00 55.37 166 LEU B CA 1
ATOM 5070 C C . LEU B 1 166 ? -9.773 41.668 -65.799 1.00 50.71 166 LEU B C 1
ATOM 5071 O O . LEU B 1 166 ? -10.495 41.335 -66.740 1.00 46.11 166 LEU B O 1
ATOM 5076 N N . VAL B 1 167 ? -8.975 42.732 -65.835 1.00 43.93 167 VAL B N 1
ATOM 5077 C CA . VAL B 1 167 ? -8.855 43.564 -67.029 1.00 53.68 167 VAL B CA 1
ATOM 5078 C C . VAL B 1 167 ? -8.282 42.746 -68.180 1.00 48.63 167 VAL B C 1
ATOM 5079 O O . VAL B 1 167 ? -8.686 42.900 -69.332 1.00 50.28 167 VAL B O 1
ATOM 5083 N N . ASN B 1 168 ? -7.336 41.874 -67.850 1.00 49.98 168 ASN B N 1
ATOM 5084 C CA . ASN B 1 168 ? -6.759 40.948 -68.814 1.00 41.47 168 ASN B CA 1
ATOM 5085 C C . ASN B 1 168 ? -7.840 40.030 -69.373 1.00 54.41 168 ASN B C 1
ATOM 5086 O O . ASN B 1 168 ? -7.857 39.718 -70.563 1.00 54.29 168 ASN B O 1
ATOM 5091 N N . ALA B 1 169 ? -8.746 39.608 -68.499 1.00 53.21 169 ALA B N 1
ATOM 5092 C CA . ALA B 1 169 ? -9.836 38.724 -68.885 1.00 46.37 169 ALA B CA 1
ATOM 5093 C C . ALA B 1 169 ? -10.857 39.453 -69.752 1.00 57.13 169 ALA B C 1
ATOM 5094 O O . ALA B 1 169 ? -11.423 38.872 -70.676 1.00 48.98 169 ALA B O 1
ATOM 5096 N N . TYR B 1 170 ? -11.084 40.728 -69.452 1.00 49.47 170 TYR B N 1
ATOM 5097 C CA . TYR B 1 170 ? -11.983 41.552 -70.252 1.00 55.03 170 TYR B CA 1
ATOM 5098 C C . TYR B 1 170 ? -11.432 41.754 -71.661 1.00 53.34 170 TYR B C 1
ATOM 5099 O O . TYR B 1 170 ? -12.167 41.660 -72.645 1.00 61.80 170 TYR B O 1
ATOM 5108 N N . GLU B 1 171 ? -10.133 42.028 -71.744 1.00 53.24 171 GLU B N 1
ATOM 5109 C CA . GLU B 1 171 ? -9.467 42.279 -73.018 1.00 59.75 171 GLU B CA 1
ATOM 5110 C C . GLU B 1 171 ? -9.498 41.058 -73.930 1.00 65.34 171 GLU B C 1
ATOM 5111 O O . GLU B 1 171 ? -9.773 41.174 -75.124 1.00 61.59 171 GLU B O 1
ATOM 5117 N N . ASN B 1 172 ? -9.212 39.889 -73.365 1.00 59.97 172 ASN B N 1
ATOM 5118 C CA . ASN B 1 172 ? -9.243 38.651 -74.133 1.00 52.87 172 ASN B CA 1
ATOM 5119 C C . ASN B 1 172 ? -10.663 38.285 -74.554 1.00 63.02 172 ASN B C 1
ATOM 5120 O O . ASN B 1 172 ? -10.875 37.738 -75.637 1.00 61.08 172 ASN B O 1
ATOM 5125 N N . GLU B 1 173 ? -11.631 38.593 -73.697 1.00 49.70 173 GLU B N 1
ATOM 5126 C CA . GLU B 1 173 ? -13.032 38.327 -74.001 1.00 61.74 173 GLU B CA 1
ATOM 5127 C C . GLU B 1 173 ? -13.532 39.219 -75.133 1.00 57.37 173 GLU B C 1
ATOM 5128 O O . GLU B 1 173 ? -14.264 38.768 -76.015 1.00 55.70 173 GLU B O 1
ATOM 5134 N N . ASN B 1 174 ? -13.130 40.486 -75.102 1.00 56.32 174 ASN B N 1
ATOM 5135 C CA . ASN B 1 174 ? -13.532 41.443 -76.125 1.00 72.20 174 ASN B CA 1
ATOM 5136 C C . ASN B 1 174 ? -12.877 41.133 -77.466 1.00 65.06 174 ASN B C 1
ATOM 5137 O O . ASN B 1 174 ? -13.480 41.320 -78.522 1.00 67.29 174 ASN B O 1
ATOM 5142 N N . ALA B 1 175 ? -11.635 40.661 -77.415 1.00 56.63 175 ALA B N 1
ATOM 5143 C CA . ALA B 1 175 ? -10.910 40.273 -78.620 1.00 58.08 175 ALA B CA 1
ATOM 5144 C C . ALA B 1 175 ? -11.540 39.031 -79.236 1.00 67.22 175 ALA B C 1
ATOM 5145 O O . ALA B 1 175 ? -11.618 38.899 -80.457 1.00 65.52 175 ALA B O 1
ATOM 5147 N N . LEU B 1 176 ? -11.990 38.124 -78.378 1.00 66.50 176 LEU B N 1
ATOM 5148 C CA . LEU B 1 176 ? -12.637 36.898 -78.824 1.00 68.34 176 LEU B CA 1
ATOM 5149 C C . LEU B 1 176 ? -14.092 37.151 -79.215 1.00 66.69 176 LEU B C 1
ATOM 5150 O O . LEU B 1 176 ? -14.713 36.327 -79.886 1.00 61.92 176 LEU B O 1
ATOM 5155 N N . LYS B 1 177 ? -14.631 38.292 -78.796 1.00 56.02 177 LYS B N 1
ATOM 5156 C CA . LYS B 1 177 ? -15.969 38.694 -79.214 1.00 57.08 177 LYS B CA 1
ATOM 5157 C C . LYS B 1 177 ? -15.960 39.051 -80.694 1.00 68.57 177 LYS B C 1
ATOM 5158 O O . LYS B 1 177 ? -16.750 38.519 -81.476 1.00 54.51 177 LYS B O 1
ATOM 5164 N N . GLU B 1 178 ? -15.056 39.952 -81.068 1.00 59.01 178 GLU B N 1
ATOM 5165 C CA . GLU B 1 178 ? -14.891 40.361 -82.459 1.00 73.85 178 GLU B CA 1
ATOM 5166 C C . GLU B 1 178 ? -14.483 39.190 -83.340 1.00 70.83 178 GLU B C 1
ATOM 5167 O O . GLU B 1 178 ? -14.957 39.056 -84.468 1.00 73.94 178 GLU B O 1
ATOM 5173 N N . ALA B 1 179 ? -13.594 38.352 -82.816 1.00 57.69 179 ALA B N 1
ATOM 5174 C CA . ALA B 1 179 ? -13.145 37.163 -83.525 1.00 51.41 179 ALA B CA 1
ATOM 5175 C C . ALA B 1 179 ? -14.319 36.237 -83.813 1.00 70.74 179 ALA B C 1
ATOM 5176 O O . ALA B 1 179 ? -14.336 35.535 -84.821 1.00 67.01 179 ALA 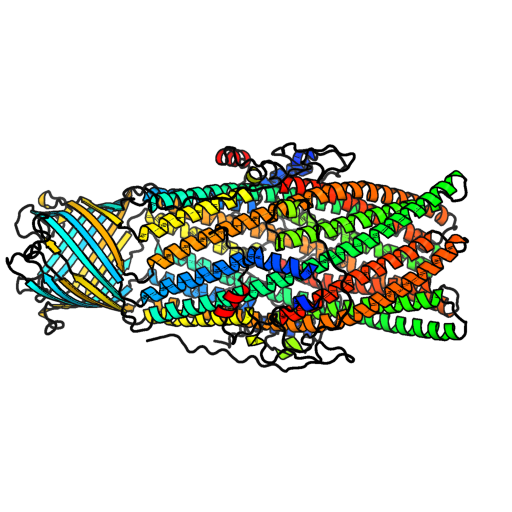B O 1
ATOM 5178 N N . TYR B 1 180 ? -15.303 36.249 -82.921 1.00 62.63 180 TYR B N 1
ATOM 5179 C CA . TYR B 1 180 ? -16.507 35.448 -83.094 1.00 61.94 180 TYR B CA 1
ATOM 5180 C C . TYR B 1 180 ? -17.463 36.086 -84.097 1.00 59.05 180 TYR B C 1
ATOM 5181 O O . TYR B 1 180 ? -18.067 35.392 -84.914 1.00 62.24 180 TYR B O 1
ATOM 5190 N N . GLU B 1 181 ? -17.595 37.408 -84.025 1.00 61.18 181 GLU B N 1
ATOM 5191 C CA . GLU B 1 181 ? -18.501 38.147 -84.900 1.00 69.31 181 GLU B CA 1
ATOM 5192 C C . GLU B 1 181 ? -18.141 37.973 -86.372 1.00 72.06 181 GLU B C 1
ATOM 5193 O O . GLU B 1 181 ? -18.989 37.615 -87.189 1.00 75.34 181 GLU B O 1
ATOM 5199 N N . SER B 1 182 ? -16.880 38.224 -86.707 1.00 60.31 182 SER B N 1
ATOM 5200 C CA . SER B 1 182 ? -16.432 38.133 -88.091 1.00 76.00 182 SER B CA 1
ATOM 5201 C C . SER B 1 182 ? -16.408 36.687 -88.570 1.00 75.38 182 SER B C 1
ATOM 5202 O O . SER B 1 182 ? -16.584 36.418 -89.757 1.00 72.98 182 SER B O 1
ATOM 5205 N N . ALA B 1 183 ? -16.190 35.759 -87.643 1.00 65.08 183 ALA B N 1
ATOM 5206 C CA . ALA B 1 183 ? -16.226 34.338 -87.966 1.00 63.44 183 ALA B CA 1
ATOM 5207 C C . ALA B 1 183 ? -17.641 33.921 -88.343 1.00 64.83 183 ALA B C 1
ATOM 5208 O O . ALA B 1 183 ? -17.839 33.016 -89.155 1.00 57.17 183 ALA B O 1
ATOM 5210 N N . LYS B 1 184 ? -18.622 34.585 -87.742 1.00 65.30 184 LYS B N 1
ATOM 5211 C CA . LYS B 1 184 ? -20.019 34.337 -88.067 1.00 60.45 184 LYS B CA 1
ATOM 5212 C C . LYS B 1 184 ? -20.342 34.917 -89.438 1.00 72.04 184 LYS B C 1
ATOM 5213 O O . LYS B 1 184 ? -21.123 34.348 -90.200 1.00 59.85 184 LYS B O 1
ATOM 5219 N N . GLU B 1 185 ? -19.731 36.058 -89.740 1.00 65.30 185 GLU B N 1
ATOM 5220 C CA . GLU B 1 185 ? -19.895 36.699 -91.037 1.00 67.71 185 GLU B CA 1
ATOM 5221 C C . GLU B 1 185 ? -19.251 35.861 -92.133 1.00 74.73 185 GLU B C 1
ATOM 5222 O O . GLU B 1 185 ? -19.781 35.757 -93.237 1.00 71.81 185 GLU B O 1
ATOM 5228 N N . ILE B 1 186 ? -18.105 35.266 -91.821 1.00 68.39 186 ILE B N 1
ATOM 5229 C CA . ILE B 1 186 ? -17.413 34.394 -92.761 1.00 55.59 186 ILE B CA 1
ATOM 5230 C C . ILE B 1 186 ? -18.289 33.200 -93.134 1.00 63.51 186 ILE B C 1
ATOM 5231 O O . ILE B 1 186 ? -18.412 32.851 -94.309 1.00 51.20 186 ILE B O 1
ATOM 5236 N N . TYR B 1 187 ? -18.910 32.590 -92.131 1.00 55.18 187 TYR B N 1
ATOM 5237 C CA . TYR B 1 187 ? -19.775 31.440 -92.362 1.00 60.38 187 TYR B CA 1
ATOM 5238 C C . TYR B 1 187 ? -21.032 31.829 -93.138 1.00 62.36 187 TYR B C 1
ATOM 5239 O O . TYR B 1 187 ? -21.490 31.079 -94.000 1.00 55.95 187 TYR B O 1
ATOM 5248 N N . ARG B 1 188 ? -21.582 33.000 -92.830 1.00 53.69 188 ARG B N 1
ATOM 5249 C CA . ARG B 1 188 ? -22.786 33.482 -93.501 1.00 60.52 188 ARG B CA 1
ATOM 5250 C C . ARG B 1 188 ? -22.538 33.656 -94.996 1.00 64.80 188 ARG B C 1
ATOM 5251 O O . ARG B 1 188 ? -23.394 33.338 -95.819 1.00 60.37 188 ARG B O 1
ATOM 5259 N N . ILE B 1 189 ? -21.356 34.160 -95.336 1.00 64.87 189 ILE B N 1
ATOM 5260 C CA . ILE B 1 189 ? -20.968 34.333 -96.730 1.00 57.87 189 ILE B CA 1
ATOM 5261 C C . ILE B 1 189 ? -20.822 32.982 -97.424 1.00 68.75 189 ILE B C 1
ATOM 5262 O O . ILE B 1 189 ? -21.341 32.777 -98.522 1.00 62.79 189 ILE B O 1
ATOM 5267 N N . ASN B 1 190 ? -20.121 32.061 -96.771 1.00 60.39 190 ASN B N 1
ATOM 5268 C CA . ASN B 1 190 ? -19.900 30.731 -97.328 1.00 53.85 190 ASN B CA 1
ATOM 5269 C C . ASN B 1 190 ? -21.172 29.889 -97.373 1.00 57.12 190 ASN B C 1
ATOM 5270 O O . ASN B 1 190 ? -21.264 28.938 -98.148 1.00 61.79 190 ASN B O 1
ATOM 5275 N N . ASP B 1 191 ? -22.154 30.240 -96.549 1.00 59.74 191 ASP B N 1
ATOM 5276 C CA . ASP B 1 191 ? -23.429 29.532 -96.555 1.00 62.70 191 ASP B CA 1
ATOM 5277 C C . ASP B 1 191 ? -24.281 29.983 -97.737 1.00 59.72 191 ASP B C 1
ATOM 5278 O O . ASP B 1 191 ? -25.005 29.183 -98.329 1.00 53.44 191 ASP B O 1
ATOM 5283 N N . GLU B 1 192 ? -24.192 31.267 -98.076 1.00 48.36 192 GLU B N 1
ATOM 5284 C CA . GLU B 1 192 ? -24.912 31.803 -99.226 1.00 63.20 192 GLU B CA 1
ATOM 5285 C C . GLU B 1 192 ? -24.313 31.281 -100.527 1.00 61.29 192 GLU B C 1
ATOM 5286 O O . GLU B 1 192 ? -25.037 30.871 -101.432 1.00 59.76 192 GLU B O 1
ATOM 5292 N N . LYS B 1 193 ? -22.986 31.297 -100.609 1.00 51.37 193 LYS B N 1
ATOM 5293 C CA . LYS B 1 193 ? -22.279 30.808 -101.786 1.00 55.36 193 LYS B CA 1
ATOM 5294 C C . LYS B 1 193 ? -22.553 29.327 -102.032 1.00 61.56 193 LYS B C 1
ATOM 5295 O O . LYS B 1 193 ? -22.573 28.870 -103.174 1.00 59.48 193 LYS B O 1
ATOM 5301 N N . PHE B 1 194 ? -22.767 28.583 -100.952 1.00 50.28 194 PHE B N 1
ATOM 5302 C CA . PHE B 1 194 ? -23.011 27.148 -101.043 1.00 62.39 194 PHE B CA 1
ATOM 5303 C C . PHE B 1 194 ? -24.339 26.828 -101.721 1.00 63.96 194 PHE B C 1
ATOM 5304 O O . PHE B 1 194 ? -24.422 25.923 -102.550 1.00 61.03 194 PHE B O 1
ATOM 5312 N N . GLN B 1 195 ? -25.374 27.578 -101.360 1.00 53.56 195 GLN B N 1
ATOM 5313 C CA . GLN B 1 195 ? -26.720 27.327 -101.861 1.00 66.51 195 GLN B CA 1
ATOM 5314 C C . GLN B 1 195 ? -26.859 27.669 -103.345 1.00 68.89 195 GLN B C 1
ATOM 5315 O O . GLN B 1 195 ? -27.777 27.194 -104.013 1.00 80.47 195 GLN B O 1
ATOM 5321 N N . VAL B 1 196 ? -25.941 28.484 -103.857 1.00 63.07 196 VAL B N 1
ATOM 5322 C CA . VAL B 1 196 ? -25.921 28.811 -105.279 1.00 68.77 196 VAL B CA 1
ATOM 5323 C C . VAL B 1 196 ? -24.778 28.078 -105.981 1.00 59.37 196 VAL B C 1
ATOM 5324 O O . VAL B 1 196 ? -24.560 28.250 -107.180 1.00 85.11 196 VAL B O 1
ATOM 5328 N N . GLY B 1 197 ? -24.053 27.264 -105.220 1.00 70.09 197 GLY B N 1
ATOM 5329 C CA . GLY B 1 197 ? -23.018 26.408 -105.772 1.00 54.83 197 GLY B CA 1
ATOM 5330 C C . GLY B 1 197 ? -21.684 27.086 -106.019 1.00 48.82 197 GLY B C 1
ATOM 5331 O O . GLY B 1 197 ? -20.945 26.697 -106.923 1.00 57.74 197 GLY B O 1
ATOM 5332 N N . ALA B 1 198 ? -21.367 28.095 -105.213 1.00 54.06 198 ALA B N 1
ATOM 5333 C CA . ALA B 1 198 ? -20.121 28.836 -105.381 1.00 46.24 198 ALA B CA 1
ATOM 5334 C C . ALA B 1 198 ? -19.005 28.285 -104.493 1.00 60.09 198 ALA B C 1
ATOM 5335 O O . ALA B 1 198 ? -17.826 28.528 -104.748 1.00 56.21 198 ALA B O 1
ATOM 5337 N N . VAL B 1 199 ? -19.377 27.558 -103.443 1.00 54.41 199 VAL B N 1
ATOM 5338 C CA . VAL B 1 199 ? -18.398 26.868 -102.608 1.00 54.98 199 VAL B CA 1
ATOM 5339 C C . VAL B 1 199 ? -18.832 25.426 -102.370 1.00 47.60 199 VAL B C 1
ATOM 5340 O O . VAL B 1 199 ? -20.017 25.103 -102.448 1.00 49.44 199 VAL B O 1
ATOM 5344 N N . GLY B 1 200 ? -17.864 24.562 -102.086 1.00 44.54 200 GLY B N 1
ATOM 5345 C CA . GLY B 1 200 ? -18.142 23.156 -101.867 1.00 47.06 200 GLY B CA 1
ATOM 5346 C C . GLY B 1 200 ? -18.477 22.832 -100.426 1.00 61.09 200 GLY B C 1
ATOM 5347 O O . GLY B 1 200 ? -18.404 23.692 -99.547 1.00 52.13 200 GLY B O 1
ATOM 5348 N N . GLU B 1 201 ? -18.849 21.579 -100.188 1.00 56.97 201 GLU B N 1
ATOM 5349 C CA . GLU B 1 201 ? -19.190 21.109 -98.851 1.00 46.07 201 GLU B CA 1
ATOM 5350 C C . GLU B 1 201 ? -17.977 21.171 -97.929 1.00 63.15 201 GLU B C 1
ATOM 5351 O O . GLU B 1 201 ? -18.108 21.388 -96.725 1.00 52.09 201 GLU B O 1
ATOM 5357 N N . TYR B 1 202 ? -16.796 20.985 -98.509 1.00 47.71 202 TYR B N 1
ATOM 5358 C CA . TYR B 1 202 ? -15.552 20.991 -97.751 1.00 57.17 202 TYR B CA 1
ATOM 5359 C C . TYR B 1 202 ? -15.256 22.366 -97.157 1.00 61.19 202 TYR B C 1
ATOM 5360 O O . TYR B 1 202 ? -14.913 22.482 -95.981 1.00 50.25 202 TYR B O 1
ATOM 5369 N N . GLU B 1 203 ? -15.397 23.405 -97.974 1.00 57.76 203 GLU B N 1
ATOM 5370 C CA . GLU B 1 203 ? -15.123 24.770 -97.534 1.00 56.37 203 GLU B CA 1
ATOM 5371 C C . GLU B 1 203 ? -16.175 25.266 -96.547 1.00 56.23 203 GLU B C 1
ATOM 5372 O O . GLU B 1 203 ? -15.859 25.990 -95.603 1.00 48.57 203 GLU B O 1
ATOM 5378 N N . LEU B 1 204 ? -17.425 24.875 -96.772 1.00 47.74 204 LEU B N 1
ATOM 5379 C CA . LEU B 1 204 ? -18.515 25.249 -95.880 1.00 48.01 204 LEU B CA 1
ATOM 5380 C C . LEU B 1 204 ? -18.314 24.635 -94.496 1.00 54.70 204 LEU B C 1
ATOM 5381 O O . LEU B 1 204 ? -18.621 25.257 -93.479 1.00 50.32 204 LEU B O 1
ATOM 5386 N N . ALA B 1 205 ? -17.791 23.413 -94.468 1.00 54.08 205 ALA B N 1
ATOM 5387 C CA . ALA B 1 205 ? -17.531 22.723 -93.211 1.00 47.71 205 ALA B CA 1
ATOM 5388 C C . ALA B 1 205 ? -16.386 23.386 -92.455 1.00 58.29 205 ALA B C 1
ATOM 5389 O O . ALA B 1 205 ? -16.388 23.433 -91.225 1.00 56.61 205 ALA B O 1
ATOM 5391 N N . GLN B 1 206 ? -15.410 23.902 -93.196 1.00 52.36 206 GLN B N 1
ATOM 5392 C CA . GLN B 1 206 ? -14.275 24.590 -92.591 1.00 54.21 206 GLN B CA 1
ATOM 5393 C C . GLN B 1 206 ? -14.700 25.924 -91.989 1.00 59.49 206 GLN B C 1
ATOM 5394 O O . GLN B 1 206 ? -14.199 26.333 -90.942 1.00 56.18 206 GLN B O 1
ATOM 5400 N N . ALA B 1 207 ? -15.629 26.599 -92.657 1.00 46.52 207 ALA B N 1
ATOM 5401 C CA . ALA B 1 207 ? -16.162 27.862 -92.162 1.00 55.03 207 ALA B CA 1
ATOM 5402 C C . ALA B 1 207 ? -17.033 27.630 -90.931 1.00 60.80 207 ALA B C 1
ATOM 5403 O O . ALA B 1 207 ? -17.075 28.459 -90.021 1.00 47.14 207 ALA B O 1
ATOM 5405 N N . ARG B 1 208 ? -17.722 26.494 -90.909 1.00 52.57 208 ARG B N 1
ATOM 5406 C CA . ARG B 1 208 ? -18.591 26.150 -89.791 1.00 50.41 208 ARG B CA 1
ATOM 5407 C C . ARG B 1 208 ? -17.780 25.692 -88.582 1.00 61.87 208 ARG B C 1
ATOM 5408 O O . ARG B 1 208 ? -18.073 26.075 -87.449 1.00 46.62 208 ARG B O 1
ATOM 5416 N N . ALA B 1 209 ? -16.763 24.872 -88.831 1.00 54.37 209 ALA B N 1
ATOM 5417 C CA . ALA B 1 209 ? -15.862 24.416 -87.777 1.00 54.78 209 ALA B CA 1
ATOM 5418 C C . ALA B 1 209 ? -15.171 25.605 -87.125 1.00 58.57 209 ALA B C 1
ATOM 5419 O O . ALA B 1 209 ? -14.990 25.645 -85.909 1.00 60.14 209 ALA B O 1
ATOM 5421 N N . ASN B 1 210 ? -14.792 26.576 -87.949 1.00 49.05 210 ASN B N 1
ATOM 5422 C CA . ASN B 1 210 ? -14.159 27.795 -87.468 1.00 53.07 210 ASN B CA 1
ATOM 5423 C C . ASN B 1 210 ? -15.122 28.632 -86.630 1.00 53.63 210 ASN B C 1
ATOM 5424 O O . ASN B 1 210 ? -14.731 29.231 -85.631 1.00 49.07 210 ASN B O 1
ATOM 5429 N N . LEU B 1 211 ? -16.385 28.654 -87.043 1.00 46.69 211 LEU B N 1
ATOM 5430 C CA . LEU B 1 211 ? -17.423 29.396 -86.338 1.00 49.91 211 LEU B CA 1
ATOM 5431 C C . LEU B 1 211 ? -17.651 28.818 -84.940 1.00 52.81 211 LEU B C 1
ATOM 5432 O O . LEU B 1 211 ? -17.678 29.555 -83.952 1.00 42.94 211 LEU B O 1
ATOM 5437 N N . GLU B 1 212 ? -17.803 27.500 -84.862 1.00 50.96 212 GLU B N 1
ATOM 5438 C CA . GLU B 1 212 ? -18.060 26.837 -83.589 1.00 51.53 212 GLU B CA 1
ATOM 5439 C C . GLU B 1 212 ? -16.850 26.891 -82.664 1.00 60.63 212 GLU B C 1
ATOM 5440 O O . GLU B 1 212 ? -16.998 27.019 -81.447 1.00 54.94 212 GLU B O 1
ATOM 5446 N N . SER B 1 213 ? -15.656 26.790 -83.241 1.00 57.10 213 SER B N 1
ATOM 5447 C CA . SER B 1 213 ? -14.423 26.868 -82.465 1.00 44.86 213 SER B CA 1
ATOM 5448 C C . SER B 1 213 ? -14.289 28.235 -81.805 1.00 57.08 213 SER B C 1
ATOM 5449 O O . SER B 1 213 ? -13.931 28.338 -80.634 1.00 56.94 213 SER B O 1
ATOM 5452 N N . MET B 1 214 ? -14.591 29.284 -82.564 1.00 52.68 214 MET B N 1
ATOM 5453 C CA . MET B 1 214 ? -14.549 30.645 -82.043 1.00 58.07 214 MET B CA 1
ATOM 5454 C C . MET B 1 214 ? -15.596 30.852 -80.953 1.00 49.53 214 MET B C 1
ATOM 5455 O O . MET B 1 214 ? -15.322 31.478 -79.932 1.00 50.46 214 MET B O 1
ATOM 5460 N N . ALA B 1 215 ? -16.793 30.317 -81.174 1.00 40.76 215 ALA B N 1
ATOM 5461 C CA . ALA B 1 215 ? -17.877 30.426 -80.201 1.00 47.57 215 ALA B CA 1
ATOM 5462 C C . ALA B 1 215 ? -17.514 29.714 -78.903 1.00 52.59 215 ALA B C 1
ATOM 5463 O O . ALA B 1 215 ? -17.880 30.155 -77.815 1.00 49.04 215 ALA B O 1
ATOM 5465 N N . LEU B 1 216 ? -16.784 28.612 -79.031 1.00 47.26 216 LEU B N 1
ATOM 5466 C CA . LEU B 1 216 ? -16.322 27.851 -77.878 1.00 54.20 216 LEU B CA 1
ATOM 5467 C C . LEU B 1 216 ? -15.245 28.617 -77.117 1.00 57.72 216 LEU B C 1
ATOM 5468 O O . LEU B 1 216 ? -15.275 28.699 -75.890 1.00 53.91 216 LEU B O 1
ATOM 5473 N N . GLN B 1 217 ? -14.296 29.182 -77.858 1.00 40.73 217 GLN B N 1
ATOM 5474 C CA . GLN B 1 217 ? -13.223 29.977 -77.269 1.00 49.01 217 GLN B CA 1
ATOM 5475 C C . GLN B 1 217 ? -13.776 31.240 -76.621 1.00 55.33 217 GLN B C 1
ATOM 5476 O O . GLN B 1 217 ? -13.283 31.686 -75.587 1.00 49.45 217 GLN B O 1
ATOM 5482 N N . TYR B 1 218 ? -14.806 31.806 -77.239 1.00 44.26 218 TYR B N 1
ATOM 5483 C CA . TYR B 1 218 ? -15.449 33.015 -76.739 1.00 49.19 218 TYR B CA 1
ATOM 5484 C C . TYR B 1 218 ? -16.046 32.786 -75.349 1.00 51.60 218 TYR B C 1
ATOM 5485 O O . TYR B 1 218 ? -15.771 33.545 -74.418 1.00 46.28 218 TYR B O 1
ATOM 5494 N N . ASN B 1 219 ? -16.853 31.738 -75.212 1.00 45.17 219 ASN B N 1
ATOM 5495 C CA . ASN B 1 219 ? -17.511 31.437 -73.942 1.00 58.35 219 ASN B CA 1
ATOM 5496 C C . ASN B 1 219 ? -16.531 31.042 -72.840 1.00 59.44 219 ASN B C 1
ATOM 5497 O O . ASN B 1 219 ? -16.813 31.223 -71.656 1.00 58.56 219 ASN B O 1
ATOM 5502 N N . GLU B 1 220 ? -15.384 30.498 -73.234 1.00 51.73 220 GLU B N 1
ATOM 5503 C CA . GLU B 1 220 ? -14.323 30.191 -72.281 1.00 55.63 220 GLU B CA 1
ATOM 5504 C C . GLU B 1 220 ? -13.756 31.478 -71.700 1.00 61.50 220 GLU B C 1
ATOM 5505 O O . GLU B 1 220 ? -13.434 31.551 -70.515 1.00 58.04 220 GLU B O 1
ATOM 5511 N N . ALA B 1 221 ? -13.643 32.493 -72.549 1.00 52.29 221 ALA B N 1
ATOM 5512 C CA . ALA B 1 221 ? -13.131 33.794 -72.136 1.00 52.77 221 ALA B CA 1
ATOM 5513 C C . ALA B 1 221 ? -14.094 34.485 -71.178 1.00 55.90 221 ALA B C 1
ATOM 5514 O O . ALA B 1 221 ? -13.671 35.131 -70.221 1.00 53.33 221 ALA B O 1
ATOM 5516 N N . LYS B 1 222 ? -15.389 34.349 -71.448 1.00 55.20 222 LYS B N 1
ATOM 5517 C CA . LYS B 1 222 ? -16.417 34.856 -70.546 1.00 55.74 222 LYS B CA 1
ATOM 5518 C C . LYS B 1 222 ? -16.302 34.182 -69.188 1.00 56.55 222 LYS B C 1
ATOM 5519 O O . LYS B 1 222 ? -16.386 34.828 -68.145 1.00 53.42 222 LYS B O 1
ATOM 5525 N N . LEU B 1 223 ? -16.108 32.869 -69.220 1.00 51.87 223 LEU B N 1
ATOM 5526 C CA . LEU B 1 223 ? -16.012 32.068 -68.011 1.00 48.67 223 LEU B CA 1
ATOM 5527 C C . LEU B 1 223 ? -14.779 32.451 -67.203 1.00 59.59 223 LEU B C 1
ATOM 5528 O O . LEU B 1 223 ? -14.831 32.545 -65.977 1.00 59.47 223 LEU B O 1
ATOM 5533 N N . ASN B 1 224 ? -13.672 32.672 -67.903 1.00 50.11 224 ASN B N 1
ATOM 5534 C CA . ASN B 1 224 ? -12.435 33.111 -67.274 1.00 51.94 224 ASN B CA 1
ATOM 5535 C C . ASN B 1 224 ? -12.585 34.506 -66.679 1.00 58.80 224 ASN B C 1
ATOM 5536 O O . ASN B 1 224 ? -11.968 34.835 -65.666 1.00 51.59 224 ASN B O 1
ATOM 5541 N N . LYS B 1 225 ? -13.417 35.320 -67.319 1.00 53.04 225 LYS B N 1
ATOM 5542 C CA . LYS B 1 225 ? -13.682 36.675 -66.857 1.00 54.36 225 LYS B CA 1
ATOM 5543 C C . LYS B 1 225 ? -14.536 36.655 -65.593 1.00 57.84 225 LYS B C 1
ATOM 5544 O O . LYS B 1 225 ? -14.299 37.421 -64.658 1.00 56.21 225 LYS B O 1
ATOM 5550 N N . GLU B 1 226 ? -15.531 35.774 -65.574 1.00 54.08 226 GLU B N 1
ATOM 5551 C CA . GLU B 1 226 ? -16.417 35.641 -64.425 1.00 55.20 226 GLU B CA 1
ATOM 5552 C C . GLU B 1 226 ? -15.676 35.117 -63.200 1.00 66.79 226 GLU B C 1
ATOM 5553 O O . GLU B 1 226 ? -16.048 35.421 -62.066 1.00 61.45 226 GLU B O 1
ATOM 5559 N N . ASN B 1 227 ? -14.629 34.331 -63.434 1.00 58.41 227 ASN B N 1
ATOM 5560 C CA . ASN B 1 227 ? -13.839 33.765 -62.346 1.00 59.39 227 ASN B CA 1
ATOM 5561 C C . ASN B 1 227 ? -13.056 34.832 -61.592 1.00 58.55 227 ASN B C 1
ATOM 5562 O O . ASN B 1 227 ? -12.936 34.778 -60.367 1.00 66.55 227 ASN B O 1
ATOM 5567 N N . TYR B 1 228 ? -12.523 35.799 -62.332 1.00 55.46 228 TYR B N 1
ATOM 5568 C CA . TYR B 1 228 ? -11.740 36.875 -61.739 1.00 60.76 228 TYR B CA 1
ATOM 5569 C C . TYR B 1 228 ? -12.633 38.004 -61.241 1.00 62.31 228 TYR B C 1
ATOM 5570 O O . TYR B 1 228 ? -12.232 38.789 -60.384 1.00 53.76 228 TYR B O 1
ATOM 5579 N N . LEU B 1 229 ? -13.844 38.085 -61.784 1.00 53.60 229 LEU B N 1
ATOM 5580 C CA . LEU B 1 229 ? -14.824 39.045 -61.295 1.00 56.05 229 LEU B CA 1
ATOM 5581 C C . LEU B 1 229 ? -15.263 38.632 -59.896 1.00 58.85 229 LEU B C 1
ATOM 5582 O O . LEU B 1 229 ? -15.330 39.459 -58.986 1.00 53.65 229 LEU B O 1
ATOM 5587 N N . LYS B 1 230 ? -15.557 37.344 -59.737 1.00 51.08 230 LYS B N 1
ATOM 5588 C CA . LYS B 1 230 ? -15.908 36.783 -58.438 1.00 54.94 230 LYS B CA 1
ATOM 5589 C C . LYS B 1 230 ? -14.793 37.006 -57.424 1.00 63.69 230 LYS B C 1
ATOM 5590 O O . LYS B 1 230 ? -15.046 37.387 -56.282 1.00 52.57 230 LYS B O 1
ATOM 5596 N N . ALA B 1 231 ? -13.559 36.765 -57.857 1.00 50.51 231 ALA B N 1
ATOM 5597 C CA . ALA B 1 231 ? -12.390 36.920 -56.998 1.00 54.26 231 ALA B CA 1
ATOM 5598 C C . ALA B 1 231 ? -12.241 38.354 -56.500 1.00 56.26 231 ALA B C 1
ATOM 5599 O O . ALA B 1 231 ? -11.853 38.5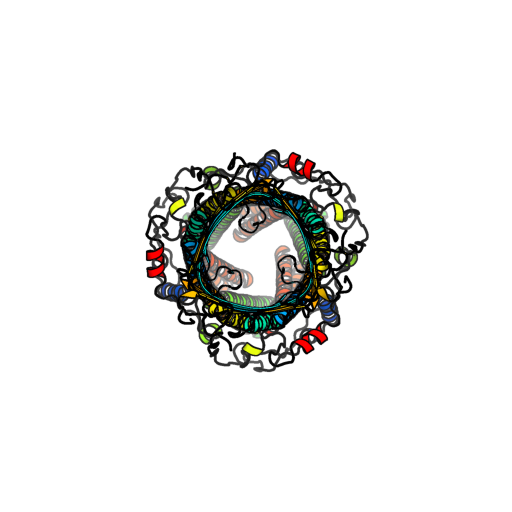84 -55.357 1.00 55.63 231 ALA B O 1
ATOM 5601 N N . LEU B 1 232 ? -12.559 39.316 -57.358 1.00 52.69 232 LEU B N 1
ATOM 5602 C CA . LEU B 1 232 ? -12.435 40.723 -56.994 1.00 58.57 232 LEU B CA 1
ATOM 5603 C C . LEU B 1 232 ? -13.552 41.151 -56.041 1.00 53.06 232 LEU B C 1
ATOM 5604 O O . LEU B 1 232 ? -13.329 41.954 -55.133 1.00 53.09 232 LEU B O 1
ATOM 5609 N N . LYS B 1 233 ? -14.747 40.606 -56.250 1.00 50.31 233 LYS B N 1
ATOM 5610 C CA . LYS B 1 233 ? -15.896 40.910 -55.402 1.00 53.77 233 LYS B CA 1
ATOM 5611 C C . LYS B 1 233 ? -15.676 40.430 -53.970 1.00 51.02 233 LYS B C 1
ATOM 5612 O O . LYS B 1 233 ? -15.938 41.159 -53.014 1.00 46.84 233 LYS B O 1
ATOM 5618 N N . ILE B 1 234 ? -15.193 39.199 -53.834 1.00 42.55 234 ILE B N 1
ATOM 5619 C CA . ILE B 1 234 ? -14.941 38.600 -52.528 1.00 53.77 234 ILE B CA 1
ATOM 5620 C C . ILE B 1 234 ? -13.881 39.390 -51.758 1.00 53.93 234 ILE B C 1
ATOM 5621 O O . ILE B 1 234 ? -13.921 39.477 -50.529 1.00 61.43 234 ILE B O 1
ATOM 5626 N N . LEU B 1 235 ? -12.952 39.993 -52.490 1.00 48.79 235 LEU B N 1
ATOM 5627 C CA . LEU B 1 235 ? -11.849 40.722 -51.875 1.00 48.30 235 LEU B CA 1
ATOM 5628 C C . LEU B 1 235 ? -12.227 42.123 -51.386 1.00 51.23 235 LEU B C 1
ATOM 5629 O O . LEU B 1 235 ? -11.587 42.653 -50.479 1.00 50.91 235 LEU B O 1
ATOM 5634 N N . THR B 1 236 ? -13.257 42.722 -51.979 1.00 47.93 236 THR B N 1
ATOM 5635 C CA . THR B 1 236 ? -13.491 44.155 -51.800 1.00 42.20 236 THR B CA 1
ATOM 5636 C C . THR B 1 236 ? -14.911 44.575 -51.405 1.00 40.17 236 THR B C 1
ATOM 5637 O O . THR B 1 236 ? -15.116 45.707 -50.960 1.00 47.40 236 THR B O 1
ATOM 5641 N N . SER B 1 237 ? -15.887 43.686 -51.562 1.00 45.64 237 SER B N 1
ATOM 5642 C CA . SER B 1 237 ? -17.284 44.085 -51.400 1.00 54.53 237 SER B CA 1
ATOM 5643 C C . SER B 1 237 ? -17.939 43.576 -50.117 1.00 54.75 237 SER B C 1
ATOM 5644 O O . SER B 1 237 ? -17.631 42.487 -49.635 1.00 53.71 237 SER B O 1
ATOM 5647 N N . ASN B 1 238 ? -18.848 44.384 -49.575 1.00 52.74 238 ASN B N 1
ATOM 5648 C CA . ASN B 1 238 ? -19.681 43.982 -48.444 1.00 56.82 238 ASN B CA 1
ATOM 5649 C C . ASN B 1 238 ? -21.158 44.063 -48.815 1.00 61.69 238 ASN B C 1
ATOM 5650 O O . ASN B 1 238 ? -22.037 43.947 -47.959 1.00 65.60 238 ASN B O 1
ATOM 5655 N N . ASP B 1 239 ? -21.420 44.273 -50.101 1.00 56.68 239 ASP B N 1
ATOM 5656 C CA . ASP B 1 239 ? -22.781 44.352 -50.615 1.00 55.77 239 ASP B CA 1
ATOM 5657 C C . ASP B 1 239 ? -23.118 43.077 -51.381 1.00 57.13 239 ASP B C 1
ATOM 5658 O O . ASP B 1 239 ? -22.449 42.732 -52.352 1.00 49.07 239 ASP B O 1
ATOM 5663 N N . LEU B 1 240 ? -24.159 42.382 -50.936 1.00 49.22 240 LEU B N 1
ATOM 5664 C CA . LEU B 1 240 ? -24.528 41.090 -51.507 1.00 49.30 240 LEU B CA 1
ATOM 5665 C C . LEU B 1 240 ? -25.065 41.207 -52.931 1.00 56.28 240 LEU B C 1
ATOM 5666 O O . LEU B 1 240 ? -24.865 40.310 -53.753 1.00 53.35 240 LEU B O 1
ATOM 5671 N N . ASN B 1 241 ? -25.752 42.308 -53.220 1.00 50.39 241 ASN B N 1
ATOM 5672 C CA . ASN B 1 241 ? -26.256 42.553 -54.566 1.00 52.30 241 ASN B CA 1
ATOM 5673 C C . ASN B 1 241 ? -25.121 42.872 -55.529 1.00 49.57 241 ASN B C 1
ATOM 5674 O O . ASN B 1 241 ? -25.133 42.441 -56.681 1.00 55.36 241 ASN B O 1
ATOM 5679 N N . ASP B 1 242 ? -24.143 43.632 -55.044 1.00 54.31 242 ASP B N 1
ATOM 5680 C CA . ASP B 1 242 ? -22.948 43.946 -55.818 1.00 57.52 242 ASP B CA 1
ATOM 5681 C C . ASP B 1 242 ? -22.205 42.668 -56.185 1.00 64.47 242 ASP B C 1
ATOM 5682 O O . ASP B 1 242 ? -21.739 42.505 -57.313 1.00 52.17 242 ASP B O 1
ATOM 5687 N N . ILE B 1 243 ? -22.102 41.767 -55.215 1.00 54.74 243 ILE B N 1
ATOM 5688 C CA . ILE B 1 243 ? -21.442 40.484 -55.411 1.00 50.94 243 ILE B CA 1
ATOM 5689 C C . ILE B 1 243 ? -22.195 39.634 -56.425 1.00 48.24 243 ILE B C 1
ATOM 5690 O O . ILE B 1 243 ? -21.588 38.988 -57.274 1.00 49.65 243 ILE B O 1
ATOM 5695 N N . LEU B 1 244 ? -23.520 39.657 -56.344 1.00 48.81 244 LEU B N 1
ATOM 5696 C CA . LEU B 1 244 ? -24.354 38.811 -57.189 1.00 47.13 244 LEU B CA 1
ATOM 5697 C C . LEU B 1 244 ? -24.510 39.311 -58.625 1.00 55.22 244 LEU B C 1
ATOM 5698 O O . LEU B 1 244 ? -24.398 38.529 -59.570 1.00 47.65 244 LEU B O 1
ATOM 5703 N N . TYR B 1 245 ? -24.774 40.603 -58.794 1.00 50.74 245 TYR B N 1
ATOM 5704 C CA . TYR B 1 245 ? -25.242 41.095 -60.087 1.00 56.50 245 TYR B CA 1
ATOM 5705 C C . TYR B 1 245 ? -24.354 42.146 -60.757 1.00 60.12 245 TYR B C 1
ATOM 5706 O O . TYR B 1 245 ? -24.355 42.265 -61.982 1.00 56.13 245 TYR B O 1
ATOM 5715 N N . LYS B 1 246 ? -23.599 42.906 -59.972 1.00 54.57 246 LYS B N 1
ATOM 5716 C CA . LYS B 1 246 ? -22.821 44.007 -60.536 1.00 51.99 246 LYS B CA 1
ATOM 5717 C C . LYS B 1 246 ? -21.516 43.561 -61.196 1.00 62.55 246 LYS B C 1
ATOM 5718 O O . LYS B 1 246 ? -21.044 42.445 -60.984 1.00 65.47 246 LYS B O 1
ATOM 5724 N N . ASN B 1 247 ? -20.944 44.452 -62.002 1.00 68.11 247 ASN B N 1
ATOM 5725 C CA . ASN B 1 247 ? -19.665 44.202 -62.656 1.00 61.15 247 ASN B CA 1
ATOM 5726 C C . ASN B 1 247 ? -18.599 45.180 -62.174 1.00 60.04 247 ASN B C 1
ATOM 5727 O O . ASN B 1 247 ? -18.753 45.812 -61.130 1.00 66.89 247 ASN B O 1
ATOM 5732 N N . GLN B 1 248 ? -17.520 45.309 -62.939 1.00 63.47 248 GLN B N 1
ATOM 5733 C CA . GLN B 1 248 ? -16.411 46.168 -62.540 1.00 59.85 248 GLN B CA 1
ATOM 5734 C C . GLN B 1 248 ? -15.931 47.060 -63.679 1.00 57.23 248 GLN B C 1
ATOM 5735 O O . GLN B 1 248 ? -15.458 46.573 -64.707 1.00 57.94 248 GLN B O 1
ATOM 5741 N N . SER B 1 249 ? -16.062 48.370 -63.490 1.00 56.57 249 SER B N 1
ATOM 5742 C CA . SER B 1 249 ? -15.503 49.340 -64.423 1.00 48.30 249 SER B CA 1
ATOM 5743 C C . SER B 1 249 ? -13.983 49.306 -64.324 1.00 61.01 249 SER B C 1
ATOM 5744 O O . SER B 1 249 ? -13.436 49.133 -63.236 1.00 60.51 249 SER B O 1
ATOM 5747 N N . TYR B 1 250 ? -13.299 49.470 -65.451 1.00 62.10 250 TYR B N 1
ATOM 5748 C CA . TYR B 1 250 ? -11.845 49.347 -65.458 1.00 62.29 250 TYR B CA 1
ATOM 5749 C C . TYR B 1 250 ? -11.165 50.251 -66.484 1.00 65.08 250 TYR B C 1
ATOM 5750 O O . TYR B 1 250 ? -11.821 50.986 -67.223 1.00 58.52 250 TYR B O 1
ATOM 5759 N N . GLN B 1 251 ? -9.838 50.180 -66.514 1.00 64.06 251 GLN B N 1
ATOM 5760 C CA . GLN B 1 251 ? -9.029 50.987 -67.417 1.00 47.84 251 GLN B CA 1
ATOM 5761 C C . GLN B 1 251 ? -7.846 50.175 -67.933 1.00 59.19 251 GLN B C 1
ATOM 5762 O O . GLN B 1 251 ? -7.153 49.518 -67.156 1.00 60.98 251 GLN B O 1
ATOM 5768 N N . VAL B 1 252 ? -7.627 50.222 -69.245 1.00 56.70 252 VAL B N 1
ATOM 5769 C CA . VAL B 1 252 ? -6.532 49.495 -69.883 1.00 57.08 252 VAL B CA 1
ATOM 5770 C C . VAL B 1 252 ? -5.168 49.960 -69.376 1.00 53.23 252 VAL B C 1
ATOM 5771 O O . VAL B 1 252 ? -4.919 51.159 -69.241 1.00 65.01 252 VAL B O 1
ATOM 5775 N N . PHE B 1 253 ? -4.295 49.001 -69.085 1.00 53.20 253 PHE B N 1
ATOM 5776 C CA . PHE B 1 253 ? -2.943 49.302 -68.635 1.00 58.85 253 PHE B CA 1
ATOM 5777 C C . PHE B 1 253 ? -2.058 49.741 -69.795 1.00 68.06 253 PHE B C 1
ATOM 5778 O O . PHE B 1 253 ? -1.911 49.023 -70.784 1.00 56.75 253 PHE B O 1
ATOM 5786 N N . ASN B 1 254 ? -1.469 50.924 -69.664 1.00 68.84 254 ASN B N 1
ATOM 5787 C CA . ASN B 1 254 ? -0.524 51.423 -70.655 1.00 76.83 254 ASN B CA 1
ATOM 5788 C C . ASN B 1 254 ? 0.897 51.460 -70.107 1.00 71.41 254 ASN B C 1
ATOM 5789 O O . ASN B 1 254 ? 1.127 51.879 -68.972 1.00 72.90 254 ASN B O 1
ATOM 5794 N N . LEU B 1 255 ? 1.846 51.017 -70.925 1.00 76.33 255 LEU B N 1
ATOM 5795 C CA . LEU B 1 255 ? 3.231 50.868 -70.494 1.00 65.36 255 LEU B CA 1
ATOM 5796 C C . LEU B 1 255 ? 3.868 52.208 -70.136 1.00 68.35 255 LEU B C 1
ATOM 5797 O O . LEU B 1 255 ? 4.042 53.079 -70.990 1.00 72.96 255 LEU B O 1
ATOM 5802 N N . LYS B 1 256 ? 4.203 52.360 -68.860 1.00 77.14 256 LYS B N 1
ATOM 5803 C CA . LYS B 1 256 ? 4.988 53.492 -68.390 1.00 62.47 256 LYS B CA 1
ATOM 5804 C C . LYS B 1 256 ? 6.174 52.967 -67.595 1.00 63.97 256 LYS B C 1
ATOM 5805 O O . LYS B 1 256 ? 6.346 51.756 -67.460 1.00 72.92 256 LYS B O 1
ATOM 5811 N N . GLU B 1 257 ? 6.992 53.875 -67.071 1.00 76.00 257 GLU B N 1
ATOM 5812 C CA . GLU B 1 257 ? 8.105 53.479 -66.216 1.00 87.69 257 GLU B CA 1
ATOM 5813 C C . GLU B 1 257 ? 7.779 53.737 -64.750 1.00 78.41 257 GLU B C 1
ATOM 5814 O O . GLU B 1 257 ? 7.238 54.785 -64.399 1.00 84.59 257 GLU B O 1
ATOM 5820 N N . PHE B 1 258 ? 8.108 52.770 -63.899 1.00 83.26 258 PHE B N 1
ATOM 5821 C CA . PHE B 1 258 ? 7.803 52.860 -62.476 1.00 76.18 258 PHE B CA 1
ATOM 5822 C C . PHE B 1 258 ? 9.068 53.011 -61.634 1.00 64.08 258 PHE B C 1
ATOM 5823 O O . PHE B 1 258 ? 10.086 52.374 -61.904 1.00 63.54 258 PHE B O 1
ATOM 5831 N N . ASP B 1 259 ? 8.993 53.858 -60.612 1.00 85.62 259 ASP B N 1
ATOM 5832 C CA . ASP B 1 259 ? 10.111 54.050 -59.693 1.00 87.45 259 ASP B CA 1
ATOM 5833 C C . ASP B 1 259 ? 10.181 52.924 -58.664 1.00 72.46 259 ASP B C 1
ATOM 5834 O O . ASP B 1 259 ? 9.775 53.090 -57.515 1.00 85.13 259 ASP B O 1
ATOM 5839 N N . ILE B 1 260 ? 10.701 51.777 -59.089 1.00 57.19 260 ILE B N 1
ATOM 5840 C CA . ILE B 1 260 ? 10.836 50.621 -58.213 1.00 65.37 260 ILE B CA 1
ATOM 5841 C C . ILE B 1 260 ? 12.290 50.156 -58.169 1.00 61.57 260 ILE B C 1
ATOM 5842 O O . ILE B 1 260 ? 13.041 50.381 -59.118 1.00 64.42 260 ILE B O 1
ATOM 5847 N N . PRO B 1 261 ? 12.695 49.517 -57.058 1.00 70.17 261 PRO B N 1
ATOM 5848 C CA . PRO B 1 261 ? 14.065 49.009 -56.919 1.00 69.15 261 PRO B CA 1
ATOM 5849 C C . PRO B 1 261 ? 14.460 48.032 -58.024 1.00 65.57 261 PRO B C 1
ATOM 5850 O O . PRO B 1 261 ? 13.615 47.298 -58.536 1.00 59.82 261 PRO B O 1
ATOM 5854 N N . THR B 1 262 ? 15.739 48.039 -58.384 1.00 62.44 262 THR B N 1
ATOM 5855 C CA . THR B 1 262 ? 16.271 47.111 -59.373 1.00 59.68 262 THR B CA 1
ATOM 5856 C C . THR B 1 262 ? 17.317 46.213 -58.727 1.00 61.34 262 THR B C 1
ATOM 5857 O O . THR B 1 262 ? 17.854 45.304 -59.359 1.00 62.64 262 THR B O 1
ATOM 5861 N N . GLY B 1 263 ? 17.603 46.487 -57.460 1.00 53.43 263 GLY B N 1
ATOM 5862 C CA . GLY B 1 263 ? 18.534 45.695 -56.679 1.00 53.12 263 GLY B CA 1
ATOM 5863 C C . GLY B 1 263 ? 18.048 45.603 -55.245 1.00 60.22 263 GLY B C 1
ATOM 5864 O O . GLY B 1 263 ? 17.169 46.362 -54.838 1.00 53.39 263 GLY B O 1
ATOM 5865 N N . ILE B 1 264 ? 18.611 44.678 -54.476 1.00 48.63 264 ILE B N 1
ATOM 5866 C CA . ILE B 1 264 ? 18.170 44.490 -53.100 1.00 58.74 264 ILE B CA 1
ATOM 5867 C C . ILE B 1 264 ? 18.601 45.672 -52.231 1.00 63.06 264 ILE B C 1
ATOM 5868 O O . ILE B 1 264 ? 19.667 46.255 -52.431 1.00 63.84 264 ILE B O 1
ATOM 5873 N N . SER B 1 265 ? 17.748 46.038 -51.280 1.00 65.49 265 SER B N 1
ATOM 5874 C CA . SER B 1 265 ? 18.021 47.163 -50.395 1.00 62.49 265 SER B CA 1
ATOM 5875 C C . SER B 1 265 ? 19.036 46.792 -49.320 1.00 61.02 265 SER B C 1
ATOM 5876 O O . SER B 1 265 ? 19.184 45.622 -48.969 1.00 58.58 265 SER B O 1
ATOM 5879 N N . SER B 1 266 ? 19.732 47.797 -48.797 1.00 48.34 266 SER B N 1
ATOM 5880 C CA . SER B 1 266 ? 20.720 47.576 -47.748 1.00 65.31 266 SER B CA 1
ATOM 5881 C C . SER B 1 266 ? 20.046 47.474 -46.385 1.00 63.83 266 SER B C 1
ATOM 5882 O O . SER B 1 266 ? 20.670 47.085 -45.397 1.00 60.45 266 SER B O 1
ATOM 5885 N N . THR B 1 267 ? 18.765 47.828 -46.344 1.00 54.66 267 THR B N 1
ATOM 5886 C CA . THR B 1 267 ? 17.976 47.767 -45.120 1.00 57.87 267 THR B CA 1
ATOM 5887 C C . THR B 1 267 ? 16.715 46.930 -45.316 1.00 59.59 267 THR B C 1
ATOM 5888 O O . THR B 1 267 ? 15.647 47.276 -44.817 1.00 59.16 267 THR B O 1
ATOM 5892 N N . ILE B 1 268 ? 16.848 45.826 -46.043 1.00 52.43 268 ILE B N 1
ATOM 5893 C CA . ILE B 1 268 ? 15.708 44.979 -46.382 1.00 50.69 268 ILE B CA 1
ATOM 5894 C C . ILE B 1 268 ? 15.103 44.317 -45.140 1.00 57.35 268 ILE B C 1
ATOM 5895 O O . ILE B 1 268 ? 13.914 43.991 -45.112 1.00 45.78 268 ILE B O 1
ATOM 5900 N N . LEU B 1 269 ? 15.922 44.137 -44.108 1.00 48.22 269 LEU B N 1
ATOM 5901 C CA . LEU B 1 269 ? 15.462 43.526 -42.868 1.00 55.48 269 LEU B CA 1
ATOM 5902 C C . LEU B 1 269 ? 14.499 44.448 -42.132 1.00 47.28 269 LEU B C 1
ATOM 5903 O O . LEU B 1 269 ? 13.622 43.990 -41.399 1.00 48.59 269 LEU B O 1
ATOM 5908 N N . LEU B 1 270 ? 14.665 45.751 -42.338 1.00 53.36 270 LEU B N 1
ATOM 5909 C CA . LEU B 1 270 ? 13.833 46.745 -41.673 1.00 46.57 270 LEU B CA 1
ATOM 5910 C C . LEU B 1 270 ? 12.658 47.184 -42.540 1.00 59.60 270 LEU B C 1
ATOM 5911 O O . LEU B 1 270 ? 11.867 48.033 -42.133 1.00 54.20 270 LEU B O 1
ATOM 5916 N N . GLN B 1 271 ? 12.542 46.607 -43.732 1.00 54.76 271 GLN B N 1
ATOM 5917 C CA . GLN B 1 271 ? 11.532 47.057 -44.684 1.00 54.50 271 GLN B CA 1
ATOM 5918 C C . GLN B 1 271 ? 10.471 46.007 -45.006 1.00 55.61 271 GLN B C 1
ATOM 5919 O O . GLN B 1 271 ? 9.474 46.311 -45.659 1.00 48.26 271 GLN B O 1
ATOM 5925 N N . ARG B 1 272 ? 10.681 44.778 -44.548 1.00 51.10 272 ARG B N 1
ATOM 5926 C CA . ARG B 1 272 ? 9.682 43.727 -44.719 1.00 43.58 272 ARG B CA 1
ATOM 5927 C C . ARG B 1 272 ? 9.001 43.393 -43.393 1.00 47.45 272 ARG B C 1
ATOM 5928 O O . ARG B 1 272 ? 9.666 43.030 -42.423 1.00 48.02 272 ARG B O 1
ATOM 5936 N N . PRO B 1 273 ? 7.666 43.514 -43.353 1.00 51.31 273 PRO B N 1
ATOM 5937 C CA . PRO B 1 273 ? 6.864 43.270 -42.148 1.00 50.67 273 PRO B CA 1
ATOM 5938 C C . PRO B 1 273 ? 6.987 41.840 -41.621 1.00 45.03 273 PRO B C 1
ATOM 5939 O O . PRO B 1 273 ? 6.974 41.633 -40.409 1.00 45.44 273 PRO B O 1
ATOM 5943 N N . ASP B 1 274 ? 7.113 40.871 -42.524 1.00 41.93 274 ASP B N 1
ATOM 5944 C CA . ASP B 1 274 ? 7.168 39.468 -42.130 1.00 40.97 274 ASP B CA 1
ATOM 5945 C C . ASP B 1 274 ? 8.480 39.141 -41.425 1.00 47.26 274 ASP B C 1
ATOM 5946 O O . ASP B 1 274 ? 8.523 38.270 -40.556 1.00 47.07 274 ASP B O 1
ATOM 5951 N N . ILE B 1 275 ? 9.546 39.843 -41.797 1.00 39.02 275 ILE B N 1
ATOM 5952 C CA . ILE B 1 275 ? 10.838 39.661 -41.148 1.00 47.26 275 ILE B CA 1
ATOM 5953 C C . ILE B 1 275 ? 10.802 40.238 -39.736 1.00 40.32 275 ILE B C 1
ATOM 5954 O O . ILE B 1 275 ? 11.323 39.636 -38.794 1.00 42.45 275 ILE B O 1
ATOM 5959 N N . GLY B 1 276 ? 10.174 41.402 -39.595 1.00 44.66 276 GLY B N 1
ATOM 5960 C CA . GLY B 1 276 ? 10.023 42.034 -38.297 1.00 40.02 276 GLY B CA 1
ATOM 5961 C C . GLY B 1 276 ? 9.146 41.217 -37.370 1.00 48.16 276 GLY B C 1
ATOM 5962 O O . GLY B 1 276 ? 9.447 41.062 -36.188 1.00 46.71 276 GLY B O 1
ATOM 5963 N N . SER B 1 277 ? 8.052 40.694 -37.913 1.00 43.13 277 SER B N 1
ATOM 5964 C CA . SER B 1 277 ? 7.151 39.828 -37.161 1.00 45.19 277 SER B CA 1
ATOM 5965 C C . SER B 1 277 ? 7.872 38.578 -36.679 1.00 46.02 277 SER B C 1
ATOM 5966 O O . SER B 1 277 ? 7.732 38.172 -35.525 1.00 43.32 277 SER B O 1
ATOM 5969 N N . SER B 1 278 ? 8.639 37.971 -37.576 1.00 41.23 278 SER B N 1
ATOM 5970 C CA . SER B 1 278 ? 9.381 36.764 -37.251 1.00 37.74 278 SER B CA 1
ATOM 5971 C C . SER B 1 278 ? 10.445 37.058 -36.196 1.00 50.92 278 SER B C 1
ATOM 5972 O O . SER B 1 278 ? 10.759 36.208 -35.362 1.00 35.96 278 SER B O 1
ATOM 5975 N N . LEU B 1 279 ? 10.990 38.270 -36.235 1.00 40.09 279 LEU B N 1
ATOM 5976 C CA . LEU B 1 279 ? 11.978 38.696 -35.254 1.00 38.16 279 LEU B CA 1
ATOM 5977 C C . LEU B 1 279 ? 11.358 38.802 -33.863 1.00 51.62 279 LEU B C 1
ATOM 5978 O O . LEU B 1 279 ? 11.887 38.258 -32.895 1.00 43.15 279 LEU B O 1
ATOM 5983 N N . GLU B 1 280 ? 10.227 39.497 -33.776 1.00 40.76 280 GLU B N 1
ATOM 5984 C CA . GLU B 1 280 ? 9.559 39.729 -32.499 1.00 47.28 280 GLU B CA 1
ATOM 5985 C C . GLU B 1 280 ? 9.073 38.439 -31.855 1.00 47.03 280 GLU B C 1
ATOM 5986 O O . GLU B 1 280 ? 9.056 38.315 -30.631 1.00 45.25 280 GLU B O 1
ATOM 5992 N N . LYS B 1 281 ? 8.675 37.480 -32.682 1.00 43.90 281 LYS B N 1
ATOM 5993 C CA . LYS B 1 281 ? 8.239 36.186 -32.178 1.00 49.67 281 LYS B CA 1
ATOM 5994 C C . LYS B 1 281 ? 9.420 35.401 -31.619 1.00 51.05 281 LYS B C 1
ATOM 5995 O O . LYS B 1 281 ? 9.250 34.514 -30.782 1.00 43.49 281 LYS B O 1
ATOM 6001 N N . LEU B 1 282 ? 10.619 35.743 -32.079 1.00 48.17 282 LEU B N 1
ATOM 6002 C CA . LEU B 1 282 ? 11.836 35.108 -31.587 1.00 40.23 282 LEU B CA 1
ATOM 6003 C C . LEU B 1 282 ? 12.222 35.650 -30.212 1.00 44.99 282 LEU B C 1
ATOM 6004 O O . LEU B 1 282 ? 12.578 34.883 -29.317 1.00 41.19 282 LEU B O 1
ATOM 6009 N N . THR B 1 283 ? 12.144 36.969 -30.041 1.00 37.32 283 THR B N 1
ATOM 6010 C CA . THR B 1 283 ? 12.436 37.587 -28.745 1.00 53.87 283 THR B CA 1
ATOM 6011 C C . THR B 1 283 ? 11.381 37.194 -27.723 1.00 40.82 283 THR B C 1
ATOM 6012 O O . THR B 1 283 ? 11.652 37.130 -26.527 1.00 43.66 283 THR B O 1
ATOM 6016 N N . GLN B 1 284 ? 10.172 36.943 -28.212 1.00 42.80 284 GLN B N 1
ATOM 6017 C CA . GLN B 1 284 ? 9.073 36.517 -27.358 1.00 45.73 284 GLN B CA 1
ATOM 6018 C C . GLN B 1 284 ? 9.395 35.180 -26.703 1.00 41.72 284 GLN B C 1
ATOM 6019 O O . GLN B 1 284 ? 9.243 35.016 -25.494 1.00 42.65 284 GLN B O 1
ATOM 6025 N N . GLN B 1 285 ? 9.850 34.231 -27.514 1.00 44.64 285 GLN B N 1
ATOM 6026 C CA . GLN B 1 285 ? 10.225 32.909 -27.024 1.00 39.08 285 GLN B CA 1
ATOM 6027 C C . GLN B 1 285 ? 11.469 32.985 -26.145 1.00 50.34 285 GLN B C 1
ATOM 6028 O O . GLN B 1 285 ? 11.631 32.196 -25.214 1.00 44.94 285 GLN B O 1
ATOM 6034 N N . ASN B 1 286 ? 12.343 33.941 -26.444 1.00 42.74 286 ASN B N 1
ATOM 6035 C CA . ASN B 1 286 ? 13.561 34.135 -25.668 1.00 42.31 286 ASN B CA 1
ATOM 6036 C C . ASN B 1 286 ? 13.246 34.594 -24.249 1.00 39.89 286 ASN B C 1
ATOM 6037 O O . ASN B 1 286 ? 13.901 34.181 -23.292 1.00 42.25 286 ASN B O 1
ATOM 6042 N N . TYR B 1 287 ? 12.234 35.447 -24.122 1.00 37.64 287 TYR B N 1
ATOM 6043 C CA . TYR B 1 287 ? 11.781 35.918 -22.818 1.00 40.67 287 TYR B CA 1
ATOM 6044 C C . TYR B 1 287 ? 11.142 34.787 -22.018 1.00 40.26 287 TYR B C 1
ATOM 6045 O O . TYR B 1 287 ? 11.248 34.739 -20.793 1.00 39.00 287 TYR B O 1
ATOM 6054 N N . LEU B 1 288 ? 10.479 33.877 -22.725 1.00 40.90 288 LEU B N 1
ATOM 6055 C CA . LEU B 1 288 ? 9.800 32.754 -22.088 1.00 42.56 288 LEU B CA 1
ATOM 6056 C C . LEU B 1 288 ? 10.790 31.719 -21.570 1.00 39.52 288 LEU B C 1
ATOM 6057 O O . LEU B 1 288 ? 10.451 30.899 -20.717 1.00 43.23 288 LEU B O 1
ATOM 6062 N N . VAL B 1 289 ? 12.009 31.753 -22.098 1.00 41.54 289 VAL B N 1
ATOM 6063 C CA . VAL B 1 289 ? 13.078 30.911 -21.581 1.00 37.02 289 VAL B CA 1
ATOM 6064 C C . VAL B 1 289 ? 13.417 31.356 -20.163 1.00 42.93 289 VAL B C 1
ATOM 6065 O O . VAL B 1 289 ? 13.596 30.530 -19.265 1.00 40.92 289 VAL B O 1
ATOM 6069 N N . GLY B 1 290 ? 13.485 32.669 -19.968 1.00 38.62 290 GLY B N 1
ATOM 6070 C CA . GLY B 1 290 ? 13.744 33.237 -18.658 1.00 42.91 290 GLY B CA 1
ATOM 6071 C C . GLY B 1 290 ? 12.661 32.883 -17.657 1.00 40.63 290 GLY B C 1
ATOM 6072 O O . GLY B 1 290 ? 12.957 32.544 -16.512 1.00 43.85 290 GLY B O 1
ATOM 6073 N N . VAL B 1 291 ? 11.407 32.962 -18.094 1.00 40.93 291 VAL B N 1
ATOM 6074 C CA . VAL B 1 291 ? 10.263 32.609 -17.259 1.00 36.50 291 VAL B CA 1
ATOM 6075 C C . VAL B 1 291 ? 10.359 31.166 -16.772 1.00 43.77 291 VAL B C 1
ATOM 6076 O O . VAL B 1 291 ? 10.088 30.869 -15.607 1.00 41.01 291 VAL B O 1
ATOM 6080 N N . ALA B 1 292 ? 10.758 30.277 -17.675 1.00 38.99 292 ALA B N 1
ATOM 6081 C CA . ALA B 1 292 ? 10.864 28.857 -17.365 1.00 39.42 292 ALA B CA 1
ATOM 6082 C C . ALA B 1 292 ? 11.990 28.580 -16.375 1.00 44.79 292 ALA B C 1
ATOM 6083 O O . ALA B 1 292 ? 11.895 27.665 -15.557 1.00 43.72 292 ALA B O 1
ATOM 6085 N N . ARG B 1 293 ? 13.052 29.376 -16.447 1.00 37.57 293 ARG B N 1
ATOM 6086 C CA . ARG B 1 293 ? 14.218 29.169 -15.592 1.00 39.39 293 ARG B CA 1
ATOM 6087 C C . ARG B 1 293 ? 13.996 29.675 -14.169 1.00 38.58 293 ARG B C 1
ATOM 6088 O O . ARG B 1 293 ? 14.722 29.294 -13.250 1.00 41.50 293 ARG B O 1
ATOM 6096 N N . THR B 1 294 ? 12.992 30.527 -13.987 1.00 36.48 294 THR B N 1
ATOM 6097 C CA . THR B 1 294 ? 12.682 31.065 -12.664 1.00 42.40 294 THR B CA 1
ATOM 6098 C C . THR B 1 294 ? 12.096 29.999 -11.743 1.00 47.30 294 THR B C 1
ATOM 6099 O O . THR B 1 294 ? 12.034 30.184 -10.528 1.00 38.51 294 THR B O 1
ATOM 6103 N N . ALA B 1 295 ? 11.664 28.887 -12.330 1.00 37.93 295 ALA B N 1
ATOM 6104 C CA . ALA B 1 295 ? 11.079 27.786 -11.572 1.00 37.13 295 ALA B CA 1
ATOM 6105 C C . ALA B 1 295 ? 12.108 27.117 -10.665 1.00 41.93 295 ALA B C 1
ATOM 6106 O O . ALA B 1 295 ? 11.754 26.481 -9.675 1.00 49.27 295 ALA B O 1
ATOM 6108 N N . PHE B 1 296 ? 13.382 27.264 -11.012 1.00 40.59 296 PHE B N 1
ATOM 6109 C CA . PHE B 1 296 ? 14.472 26.726 -10.205 1.00 41.30 296 PHE B CA 1
ATOM 6110 C C . PHE B 1 296 ? 14.697 27.546 -8.936 1.00 39.62 296 PHE B C 1
ATOM 6111 O O . PHE B 1 296 ? 15.201 27.034 -7.935 1.00 43.92 296 PHE B O 1
ATOM 6119 N N . LEU B 1 297 ? 14.315 28.818 -8.985 1.00 39.33 297 LEU B N 1
ATOM 6120 C CA . LEU B 1 297 ? 14.630 29.760 -7.916 1.00 41.76 297 LEU B CA 1
ATOM 6121 C C . LEU B 1 297 ? 13.463 29.968 -6.948 1.00 52.93 297 LEU B C 1
ATOM 6122 O O . LEU B 1 297 ? 12.305 29.783 -7.322 1.00 46.94 297 LEU B O 1
ATOM 6127 N N . PRO B 1 298 ? 13.772 30.343 -5.692 1.00 48.87 298 PRO B N 1
ATOM 6128 C CA . PRO B 1 298 ? 12.762 30.572 -4.650 1.00 46.76 298 PRO B CA 1
ATOM 6129 C C . PRO B 1 298 ? 11.707 31.607 -5.033 1.00 40.02 298 PRO B C 1
ATOM 6130 O O . PRO B 1 298 ? 12.045 32.704 -5.478 1.00 50.66 298 PRO B O 1
ATOM 6134 N N . SER B 1 299 ? 10.439 31.250 -4.855 1.00 42.95 299 SER B N 1
ATOM 6135 C CA . SER B 1 299 ? 9.336 32.172 -5.093 1.00 46.11 299 SER B CA 1
ATOM 6136 C C . SER B 1 299 ? 8.845 32.759 -3.775 1.00 54.14 299 SER B C 1
ATOM 6137 O O . SER B 1 299 ? 8.765 32.056 -2.770 1.00 52.11 299 SER B O 1
ATOM 6140 N N . LEU B 1 300 ? 8.520 34.048 -3.781 1.00 51.42 300 LEU B N 1
ATOM 6141 C CA . LEU B 1 300 ? 8.039 34.716 -2.576 1.00 53.26 300 LEU B CA 1
ATOM 6142 C C . LEU B 1 300 ? 6.613 35.226 -2.760 1.00 46.04 300 LEU B C 1
ATOM 6143 O O . LEU B 1 300 ? 6.318 35.950 -3.711 1.00 50.57 300 LEU B O 1
ATOM 6148 N N . SER B 1 301 ? 5.733 34.842 -1.842 1.00 59.58 301 SER B N 1
ATOM 6149 C CA . SER B 1 301 ? 4.328 35.219 -1.918 1.00 47.54 301 SER B CA 1
ATOM 6150 C C . SER B 1 301 ? 3.904 36.043 -0.707 1.00 51.23 301 SER B C 1
ATOM 6151 O O . SER B 1 301 ? 4.166 35.667 0.435 1.00 54.13 301 SER B O 1
ATOM 6154 N N . LEU B 1 302 ? 3.248 37.170 -0.964 1.00 52.22 302 LEU B N 1
ATOM 6155 C CA . LEU B 1 302 ? 2.784 38.046 0.103 1.00 43.39 302 LEU B CA 1
ATOM 6156 C C . LEU B 1 302 ? 1.266 38.003 0.226 1.00 52.68 302 LEU B C 1
ATOM 6157 O O . LEU B 1 302 ? 0.550 38.143 -0.762 1.00 52.97 302 LEU B O 1
ATOM 6162 N N . THR B 1 303 ? 0.784 37.801 1.448 1.00 57.89 303 THR B N 1
ATOM 6163 C CA . THR B 1 303 ? -0.648 37.806 1.721 1.00 48.61 303 THR B CA 1
ATOM 6164 C C . THR B 1 303 ? -0.977 38.741 2.879 1.00 54.74 303 THR B C 1
ATOM 6165 O O . THR B 1 303 ? -0.186 38.898 3.806 1.00 56.64 303 THR B O 1
ATOM 6169 N N . GLY B 1 304 ? -2.146 39.367 2.815 1.00 59.78 304 GLY B N 1
ATOM 6170 C CA . GLY B 1 304 ? -2.575 40.286 3.852 1.00 54.12 304 GLY B CA 1
ATOM 6171 C C . GLY B 1 304 ? -4.081 40.292 4.016 1.00 57.43 304 GLY B C 1
ATOM 6172 O O . GLY B 1 304 ? -4.820 40.162 3.039 1.00 43.52 304 GLY B O 1
ATOM 6173 N N . LEU B 1 305 ? -4.534 40.437 5.257 1.00 49.74 305 LEU B N 1
ATOM 6174 C CA . LEU B 1 305 ? -5.960 40.483 5.553 1.00 43.46 305 LEU B CA 1
ATOM 6175 C C . LEU B 1 305 ? -6.288 41.651 6.474 1.00 54.51 305 LEU B C 1
ATOM 6176 O O . LEU B 1 305 ? -5.538 41.949 7.402 1.00 50.03 305 LEU B O 1
ATOM 6181 N N . LEU B 1 306 ? -7.406 42.313 6.203 1.00 54.26 306 LEU B N 1
ATOM 6182 C CA . LEU B 1 306 ? -7.923 43.351 7.084 1.00 44.14 306 LEU B CA 1
ATOM 6183 C C . LEU B 1 306 ? -9.441 43.269 7.127 1.00 51.53 306 LEU B C 1
ATOM 6184 O O . LEU B 1 306 ? -10.113 43.577 6.144 1.00 53.10 306 LEU B O 1
ATOM 6189 N N . GLY B 1 307 ? -9.980 42.846 8.265 1.00 47.02 307 GLY B N 1
ATOM 6190 C CA . GLY B 1 307 ? -11.417 42.715 8.395 1.00 43.14 307 GLY B CA 1
ATOM 6191 C C . GLY B 1 307 ? -11.908 42.248 9.749 1.00 53.78 307 GLY B C 1
ATOM 6192 O O . GLY B 1 307 ? -11.479 42.753 10.786 1.00 41.54 307 GLY B O 1
ATOM 6193 N N . PHE B 1 308 ? -12.817 41.277 9.736 1.00 49.82 308 PHE B N 1
ATOM 6194 C CA . PHE B 1 308 ? -13.501 40.855 10.952 1.00 40.15 308 PHE B CA 1
ATOM 6195 C C . PHE B 1 308 ? -13.617 39.337 11.085 1.00 43.18 308 PHE B C 1
ATOM 6196 O O . PHE B 1 308 ? -13.654 38.612 10.089 1.00 46.07 308 PHE B O 1
ATOM 6204 N N . GLU B 1 309 ? -13.671 38.866 12.328 1.00 44.41 309 GLU B N 1
ATOM 6205 C CA . GLU B 1 309 ? -13.963 37.465 12.616 1.00 42.30 309 GLU B CA 1
ATOM 6206 C C . GLU B 1 309 ? -14.673 37.321 13.959 1.00 46.22 309 GLU B C 1
ATOM 6207 O O . GLU B 1 309 ? -14.266 37.912 14.956 1.00 40.83 309 GLU B O 1
ATOM 6213 N N . SER B 1 310 ? -15.740 36.531 13.975 1.00 42.85 310 SER B N 1
ATOM 6214 C CA . SER B 1 310 ? -16.493 36.285 15.198 1.00 46.02 310 SER B CA 1
ATOM 6215 C C . SER B 1 310 ? -17.203 34.937 15.146 1.00 50.19 310 SER B C 1
ATOM 6216 O O . SER B 1 310 ? -17.484 34.411 14.070 1.00 38.08 310 SER B O 1
ATOM 6219 N N . GLY B 1 311 ? -17.481 34.382 16.321 1.00 41.84 311 GLY B N 1
ATOM 6220 C CA . GLY B 1 311 ? -18.210 33.132 16.430 1.00 35.93 311 GLY B CA 1
ATOM 6221 C C . GLY B 1 311 ? -19.706 33.366 16.360 1.00 39.22 311 GLY B C 1
ATOM 6222 O O . GLY B 1 311 ? -20.498 32.422 16.348 1.00 42.66 311 GLY B O 1
ATOM 6223 N N . ASP B 1 312 ? -20.086 34.639 16.319 1.00 40.14 312 ASP B N 1
ATOM 6224 C CA . ASP B 1 312 ? -21.484 35.028 16.212 1.00 42.74 312 ASP B CA 1
ATOM 6225 C C . ASP B 1 312 ? -21.648 36.130 15.173 1.00 47.71 312 ASP B C 1
ATOM 6226 O O . ASP B 1 312 ? -20.816 37.033 15.071 1.00 48.17 312 ASP B O 1
ATOM 6231 N N . LEU B 1 313 ? -22.727 36.050 14.404 1.00 41.27 313 LEU B N 1
ATOM 6232 C CA . LEU B 1 313 ? -22.983 37.016 13.346 1.00 41.15 313 LEU B CA 1
ATOM 6233 C C . LEU B 1 313 ? -23.334 38.392 13.909 1.00 43.00 313 LEU B C 1
ATOM 6234 O O . LEU B 1 313 ? -22.974 39.418 13.332 1.00 44.86 313 LEU B O 1
ATOM 6239 N N . ASP B 1 314 ? -24.026 38.410 15.043 1.00 45.23 314 ASP B N 1
ATOM 6240 C CA . ASP B 1 314 ? -24.505 39.661 15.624 1.00 41.45 314 ASP B CA 1
ATOM 6241 C C . ASP B 1 314 ? -23.373 40.565 16.122 1.00 51.39 314 ASP B C 1
ATOM 6242 O O . ASP B 1 314 ? -23.568 41.768 16.288 1.00 58.09 314 ASP B O 1
ATOM 6247 N N . THR B 1 315 ? -22.196 39.990 16.353 1.00 47.68 315 THR B N 1
ATOM 6248 C CA . THR B 1 315 ? -21.043 40.766 16.804 1.00 46.90 315 THR B CA 1
ATOM 6249 C C . THR B 1 315 ? -19.933 40.803 15.759 1.00 46.36 315 THR B C 1
ATOM 6250 O O . THR B 1 315 ? -18.781 41.095 16.082 1.00 50.20 315 THR B O 1
ATOM 6254 N N . LEU B 1 316 ? -20.280 40.508 14.511 1.00 45.58 316 LEU B N 1
ATOM 6255 C CA . LEU B 1 316 ? -19.283 40.392 13.451 1.00 41.82 316 LEU B CA 1
ATOM 6256 C C . LEU B 1 316 ? -18.546 41.704 13.179 1.00 42.30 316 LEU B C 1
ATOM 6257 O O . LEU B 1 316 ? -17.339 41.703 12.962 1.00 51.19 316 LEU B O 1
ATOM 6262 N N . VAL B 1 317 ? -19.266 42.820 13.191 1.00 48.31 317 VAL B N 1
ATOM 6263 C CA . VAL B 1 317 ? -18.647 44.108 12.890 1.00 49.68 317 VAL B CA 1
ATOM 6264 C C . VAL B 1 317 ? -18.395 44.936 14.149 1.00 53.45 317 VAL B C 1
ATOM 6265 O O . VAL B 1 317 ? -18.205 46.150 14.077 1.00 62.04 317 VAL B O 1
ATOM 6269 N N . LYS B 1 318 ? -18.387 44.274 15.300 1.00 44.22 318 LYS B N 1
ATOM 6270 C CA . LYS B 1 318 ? -18.050 44.935 16.555 1.00 55.43 318 LYS B CA 1
ATOM 6271 C C . LYS B 1 318 ? -16.548 45.191 16.638 1.00 57.30 318 LYS B C 1
ATOM 6272 O O . LYS B 1 318 ? -15.780 44.693 15.814 1.00 59.58 318 LYS B O 1
ATOM 6278 N N . GLY B 1 319 ? -16.135 45.968 17.634 1.00 56.55 319 GLY B N 1
ATOM 6279 C CA . GLY B 1 319 ? -14.736 46.316 17.802 1.00 47.01 319 GLY B CA 1
ATOM 6280 C C . GLY B 1 319 ? -13.866 45.124 18.152 1.00 54.60 319 GLY B C 1
ATOM 6281 O O . GLY B 1 319 ? -12.730 45.016 17.690 1.00 58.76 319 GLY B O 1
ATOM 6282 N N . GLY B 1 320 ? -14.406 44.223 18.967 1.00 48.37 320 GLY B N 1
ATOM 6283 C CA . GLY B 1 320 ? -13.683 43.038 19.391 1.00 45.25 320 GLY B CA 1
ATOM 6284 C C . GLY B 1 320 ? -13.621 41.955 18.331 1.00 50.17 320 GLY B C 1
ATOM 6285 O O . GLY B 1 320 ? -13.170 40.840 18.596 1.00 46.79 320 GLY B O 1
ATOM 6286 N N . SER B 1 321 ? -14.080 42.279 17.128 1.00 51.37 321 SER B N 1
ATOM 6287 C CA . SER B 1 321 ? -14.025 41.340 16.018 1.00 48.01 321 SER B CA 1
ATOM 6288 C C . SER B 1 321 ? -13.003 41.786 14.978 1.00 47.25 321 SER B C 1
ATOM 6289 O O . SER B 1 321 ? -12.707 41.051 14.037 1.00 51.32 321 SER B O 1
ATOM 6292 N N . LYS B 1 322 ? -12.460 42.988 15.156 1.00 42.60 322 LYS B N 1
ATOM 6293 C CA . LYS B 1 322 ? -11.442 43.506 14.246 1.00 45.93 322 LYS B CA 1
ATOM 6294 C C . LYS B 1 322 ? -10.194 42.632 14.270 1.00 54.69 322 LYS B C 1
ATOM 6295 O O . LYS B 1 322 ? -9.711 42.250 15.337 1.00 56.09 322 LYS B O 1
ATOM 6301 N N . THR B 1 323 ? -9.680 42.318 13.086 1.00 44.11 323 THR B N 1
ATOM 6302 C CA . THR B 1 323 ? -8.519 41.448 12.963 1.00 48.09 323 THR B CA 1
ATOM 6303 C C . THR B 1 323 ? -7.710 41.766 11.709 1.00 42.86 323 THR B C 1
ATOM 6304 O O . THR B 1 323 ? -8.236 42.315 10.740 1.00 53.19 323 THR B O 1
ATOM 6308 N N . TRP B 1 324 ? -6.427 41.424 11.740 1.00 47.11 324 TRP B N 1
ATOM 6309 C CA . TRP B 1 324 ? -5.582 41.528 10.559 1.00 47.88 324 TRP B CA 1
ATOM 6310 C C . TRP B 1 324 ? -4.431 40.537 10.626 1.00 46.46 324 TRP B C 1
ATOM 6311 O O . TRP B 1 324 ? -4.076 40.055 11.702 1.00 43.58 324 TRP B O 1
ATOM 6322 N N . ASN B 1 325 ? -3.858 40.230 9.466 1.00 45.40 325 ASN B N 1
ATOM 6323 C CA . ASN B 1 325 ? -2.641 39.433 9.398 1.00 48.14 325 ASN B CA 1
ATOM 6324 C C . ASN B 1 325 ? -1.834 39.752 8.145 1.00 45.05 325 ASN B C 1
ATOM 6325 O O . ASN B 1 325 ? -2.373 40.236 7.150 1.00 42.44 325 ASN B O 1
ATOM 6330 N N . ILE B 1 326 ? -0.536 39.486 8.209 1.00 47.76 326 ILE B N 1
ATOM 6331 C CA . ILE B 1 326 ? 0.348 39.665 7.069 1.00 48.62 326 ILE B CA 1
ATOM 6332 C C . ILE B 1 326 ? 1.290 38.468 7.016 1.00 53.77 326 ILE B C 1
ATOM 6333 O O . ILE B 1 326 ? 1.795 38.023 8.047 1.00 51.52 326 ILE B O 1
ATOM 6338 N N . GLY B 1 327 ? 1.502 37.930 5.821 1.00 51.24 327 GLY B N 1
ATOM 6339 C CA . GLY B 1 327 ? 2.304 36.731 5.673 1.00 48.08 327 GLY B CA 1
ATOM 6340 C C . GLY B 1 327 ? 3.177 36.687 4.436 1.00 53.19 327 GLY B C 1
ATOM 6341 O O . GLY B 1 327 ? 2.820 37.214 3.383 1.00 49.50 327 GLY B O 1
ATOM 6342 N N . GLY B 1 328 ? 4.334 36.052 4.575 1.00 52.15 328 GLY B N 1
ATOM 6343 C CA . GLY B 1 328 ? 5.228 35.82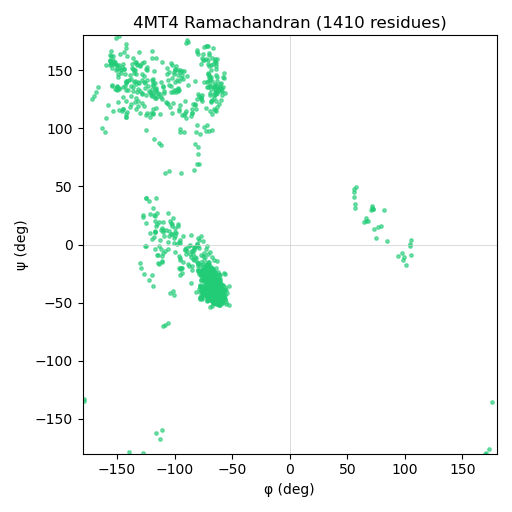1 3.457 1.00 50.85 328 GLY B CA 1
ATOM 6344 C C . GLY B 1 328 ? 5.566 34.347 3.388 1.00 47.53 328 GLY B C 1
ATOM 6345 O O . GLY B 1 328 ? 5.685 33.690 4.421 1.00 44.27 328 GLY B O 1
ATOM 6346 N N . ASN B 1 329 ? 5.716 33.821 2.176 1.00 51.60 329 ASN B N 1
ATOM 6347 C CA . ASN B 1 329 ? 6.008 32.403 2.003 1.00 49.52 329 ASN B CA 1
ATOM 6348 C C . ASN B 1 329 ? 7.057 32.135 0.927 1.00 52.07 329 ASN B C 1
ATOM 6349 O O . ASN B 1 329 ? 6.874 32.492 -0.235 1.00 48.20 329 ASN B O 1
ATOM 6354 N N . PHE B 1 330 ? 8.155 31.502 1.326 1.00 53.13 330 PHE B N 1
ATOM 6355 C CA . PHE B 1 330 ? 9.184 31.084 0.383 1.00 48.63 330 PHE B CA 1
ATOM 6356 C C . PHE B 1 330 ? 9.003 29.616 0.011 1.00 52.39 330 PHE B C 1
ATOM 6357 O O . PHE B 1 330 ? 8.761 28.777 0.876 1.00 53.42 330 PHE B O 1
ATOM 6365 N N . THR B 1 331 ? 9.106 29.312 -1.279 1.00 46.76 331 THR B N 1
ATOM 6366 C CA . THR B 1 331 ? 9.080 27.930 -1.748 1.00 47.91 331 THR B CA 1
ATOM 6367 C C . THR B 1 331 ? 10.231 27.675 -2.715 1.00 48.93 331 THR B C 1
ATOM 6368 O O . THR B 1 331 ? 10.486 28.471 -3.618 1.00 53.87 331 THR B O 1
ATOM 6372 N N . LEU B 1 332 ? 10.920 26.556 -2.518 1.00 50.84 332 LEU B N 1
ATOM 6373 C CA . LEU B 1 332 ? 12.115 26.234 -3.287 1.00 42.14 332 LEU B CA 1
ATOM 6374 C C . LEU B 1 332 ? 12.155 24.743 -3.609 1.00 52.98 332 LEU B C 1
ATOM 6375 O O . LEU B 1 332 ? 12.280 23.916 -2.707 1.00 54.66 332 LEU B O 1
ATOM 6380 N N . PRO B 1 333 ? 12.044 24.396 -4.901 1.00 50.38 333 PRO B N 1
ATOM 6381 C CA . PRO B 1 333 ? 12.165 22.995 -5.318 1.00 46.98 333 PRO B CA 1
ATOM 6382 C C . PRO B 1 333 ? 13.550 22.426 -5.024 1.00 42.33 333 PRO B C 1
ATOM 6383 O O . PRO B 1 333 ? 14.558 23.094 -5.264 1.00 42.05 333 PRO B O 1
ATOM 6387 N N . ILE B 1 334 ? 13.588 21.205 -4.503 1.00 49.64 334 ILE B N 1
ATOM 6388 C CA . ILE B 1 334 ? 14.849 20.550 -4.186 1.00 51.52 334 ILE B CA 1
ATOM 6389 C C . ILE B 1 334 ? 15.150 19.455 -5.206 1.00 40.39 334 ILE B C 1
ATOM 6390 O O . ILE B 1 334 ? 16.097 19.562 -5.983 1.00 42.15 334 ILE B O 1
ATOM 6395 N N . PHE B 1 335 ? 14.339 18.401 -5.193 1.00 44.76 335 PHE B N 1
ATOM 6396 C CA . PHE B 1 335 ? 14.460 17.319 -6.163 1.00 45.06 335 PHE B CA 1
ATOM 6397 C C . PHE B 1 335 ? 13.131 17.094 -6.876 1.00 50.94 335 PHE B C 1
ATOM 6398 O O . PHE B 1 335 ? 12.163 16.643 -6.267 1.00 50.04 335 PHE B O 1
ATOM 6406 N N . HIS B 1 336 ? 13.083 17.415 -8.165 1.00 53.51 336 HIS B N 1
ATOM 6407 C CA . HIS B 1 336 ? 11.890 17.155 -8.962 1.00 49.52 336 HIS B CA 1
ATOM 6408 C C . HIS B 1 336 ? 12.200 16.180 -10.095 1.00 55.69 336 HIS B C 1
ATOM 6409 O O . HIS B 1 336 ? 11.356 15.916 -10.950 1.00 43.93 336 HIS B O 1
ATOM 6416 N N . TRP B 1 337 ? 13.421 15.655 -10.078 1.00 46.39 337 TRP B N 1
ATOM 6417 C CA . TRP B 1 337 ? 13.850 14.573 -10.962 1.00 50.51 337 TRP B CA 1
ATOM 6418 C C . TRP B 1 337 ? 13.663 14.876 -12.449 1.00 51.35 337 TRP B C 1
ATOM 6419 O O . TRP B 1 337 ? 13.138 14.048 -13.198 1.00 48.88 337 TRP B O 1
ATOM 6430 N N . GLY B 1 338 ? 14.096 16.061 -12.868 1.00 48.19 338 GLY B N 1
ATOM 6431 C CA . GLY B 1 338 ? 14.103 16.406 -14.276 1.00 47.83 338 GLY B CA 1
ATOM 6432 C C . GLY B 1 338 ? 12.925 17.240 -14.738 1.00 51.68 338 GLY B C 1
ATOM 6433 O O . GLY B 1 338 ? 12.956 17.793 -15.834 1.00 52.70 338 GLY B O 1
ATOM 6434 N N . GLU B 1 339 ? 11.890 17.336 -13.906 1.00 39.01 339 GLU B N 1
ATOM 6435 C CA . GLU B 1 339 ? 10.668 18.053 -14.271 1.00 47.60 339 GLU B CA 1
ATOM 6436 C C . GLU B 1 339 ? 10.933 19.498 -14.685 1.00 51.77 339 GLU B C 1
ATOM 6437 O O . GLU B 1 339 ? 10.465 19.948 -15.730 1.00 50.73 339 GLU B O 1
ATOM 6443 N N . ILE B 1 340 ? 11.686 20.217 -13.861 1.00 46.81 340 ILE B N 1
ATOM 6444 C CA . ILE B 1 340 ? 11.982 21.621 -14.121 1.00 50.15 340 ILE B CA 1
ATOM 6445 C C . ILE B 1 340 ? 13.040 21.768 -15.209 1.00 46.50 340 ILE B C 1
ATOM 6446 O O . ILE B 1 340 ? 12.944 22.646 -16.065 1.00 42.94 340 ILE B O 1
ATOM 6451 N N . TYR B 1 341 ? 14.044 20.897 -15.173 1.00 39.37 341 TYR B N 1
ATOM 6452 C CA . TYR B 1 341 ? 15.119 20.915 -16.159 1.00 44.48 341 TYR B CA 1
ATOM 6453 C C . TYR B 1 341 ? 14.601 20.676 -17.577 1.00 41.39 341 TYR B C 1
ATOM 6454 O O . TYR B 1 341 ? 15.076 21.294 -18.529 1.00 43.69 341 TYR B O 1
ATOM 6463 N N . GLN B 1 342 ? 13.625 19.783 -17.711 1.00 37.41 342 GLN B N 1
ATOM 6464 C CA . GLN B 1 342 ? 13.063 19.461 -19.017 1.00 41.75 342 GLN B CA 1
ATOM 6465 C C . GLN B 1 342 ? 12.075 20.529 -19.481 1.00 52.40 342 GLN B C 1
ATOM 6466 O O . GLN B 1 342 ? 11.836 20.687 -20.679 1.00 40.07 342 GLN B O 1
ATOM 6472 N N . ASN B 1 343 ? 11.501 21.262 -18.532 1.00 49.47 343 ASN B N 1
ATOM 6473 C CA . ASN B 1 343 ? 10.626 22.378 -18.872 1.00 37.63 343 ASN B CA 1
ATOM 6474 C C . ASN B 1 343 ? 11.433 23.528 -19.463 1.00 45.98 343 ASN B C 1
ATOM 6475 O O . ASN B 1 343 ? 10.983 24.210 -20.381 1.00 34.18 343 ASN B O 1
ATOM 6480 N N . VAL B 1 344 ? 12.634 23.729 -18.927 1.00 41.13 344 VAL B N 1
ATOM 6481 C CA . VAL B 1 344 ? 13.556 24.737 -19.435 1.00 48.42 344 VAL B CA 1
ATOM 6482 C C . VAL B 1 344 ? 14.057 24.334 -20.816 1.00 41.09 344 VAL B C 1
ATOM 6483 O O . VAL B 1 344 ? 14.144 25.163 -21.722 1.00 42.36 344 VAL B O 1
ATOM 6487 N N . ASN B 1 345 ? 14.384 23.053 -20.964 1.00 38.10 345 ASN B N 1
ATOM 6488 C CA . ASN B 1 345 ? 14.760 22.499 -22.259 1.00 46.46 345 ASN B CA 1
ATOM 6489 C C . ASN B 1 345 ? 13.671 22.732 -23.301 1.00 42.92 345 ASN B C 1
ATOM 6490 O O . ASN B 1 345 ? 13.951 23.165 -24.418 1.00 45.56 345 ASN B O 1
ATOM 6495 N N . LEU B 1 346 ? 12.429 22.448 -22.921 1.00 35.85 346 LEU B N 1
ATOM 6496 C CA . LEU B 1 346 ? 11.287 22.631 -23.808 1.00 49.46 346 LEU B CA 1
ATOM 6497 C C . LEU B 1 346 ? 11.144 24.091 -24.233 1.00 48.89 346 LEU B C 1
ATOM 6498 O O . LEU B 1 346 ? 10.831 24.381 -25.387 1.00 48.50 346 LEU B O 1
ATOM 6503 N N . ALA B 1 347 ? 11.382 25.004 -23.295 1.00 37.91 347 ALA B N 1
ATOM 6504 C CA . ALA B 1 347 ? 11.299 26.434 -23.571 1.00 45.80 347 ALA B CA 1
ATOM 6505 C C . ALA B 1 347 ? 12.429 26.885 -24.489 1.00 46.13 347 ALA B C 1
ATOM 6506 O O . ALA B 1 347 ? 12.248 27.768 -25.330 1.00 50.04 347 ALA B O 1
ATOM 6508 N N . LYS B 1 348 ? 13.596 26.274 -24.322 1.00 39.17 348 LYS B N 1
ATOM 6509 C CA . LYS B 1 348 ? 14.750 26.594 -25.153 1.00 44.09 348 LYS B CA 1
ATOM 6510 C C . LYS B 1 348 ? 14.571 26.054 -26.567 1.00 38.73 348 LYS B C 1
ATOM 6511 O O . LYS B 1 348 ? 15.075 26.631 -27.529 1.00 44.36 348 LYS B O 1
ATOM 6517 N N . LEU B 1 349 ? 13.849 24.944 -26.684 1.00 40.95 349 LEU B N 1
ATOM 6518 C CA . LEU B 1 349 ? 13.560 24.351 -27.984 1.00 37.71 349 LEU B CA 1
ATOM 6519 C C . LEU B 1 349 ? 12.501 25.162 -28.728 1.00 41.48 349 LEU B C 1
ATOM 6520 O O . LEU B 1 349 ? 12.515 25.236 -29.956 1.00 45.71 349 LEU B O 1
ATOM 6525 N N . ASN B 1 350 ? 11.585 25.767 -27.977 1.00 41.14 350 ASN B N 1
ATOM 6526 C CA . ASN B 1 350 ? 10.584 26.653 -28.560 1.00 36.13 350 ASN B CA 1
ATOM 6527 C C . ASN B 1 350 ? 11.248 27.888 -29.149 1.00 45.08 350 ASN B C 1
ATOM 6528 O O . ASN B 1 350 ? 10.831 28.398 -30.187 1.00 40.88 350 ASN B O 1
ATOM 6533 N N . LYS B 1 351 ? 12.289 28.360 -28.474 1.00 41.51 351 LYS B N 1
ATOM 6534 C CA . LYS B 1 351 ? 13.080 29.477 -28.966 1.00 48.32 351 LYS B CA 1
ATOM 6535 C C . LYS B 1 351 ? 13.834 29.088 -30.233 1.00 39.05 351 LYS B C 1
ATOM 6536 O O . LYS B 1 351 ? 13.901 29.863 -31.188 1.00 41.36 351 LYS B O 1
ATOM 6542 N N . ASP B 1 352 ? 14.404 27.886 -30.230 1.00 39.76 352 ASP B N 1
ATOM 6543 C CA . ASP B 1 352 ? 15.113 27.365 -31.394 1.00 39.75 352 ASP B CA 1
ATOM 6544 C C . ASP B 1 352 ? 14.179 27.269 -32.596 1.00 47.59 352 ASP B C 1
ATOM 6545 O O . ASP B 1 352 ? 14.564 27.583 -33.721 1.00 48.01 352 ASP B O 1
ATOM 6550 N N . GLU B 1 353 ? 12.950 26.829 -32.347 1.00 35.55 353 GLU B N 1
ATOM 6551 C CA . GLU B 1 353 ? 11.943 26.721 -33.396 1.00 36.17 353 GLU B CA 1
ATOM 6552 C C . GLU B 1 353 ? 11.629 28.094 -33.982 1.00 43.83 353 GLU B C 1
ATOM 6553 O O . GLU B 1 353 ? 11.472 28.245 -35.193 1.00 47.80 353 GLU B O 1
ATOM 6559 N N . ALA B 1 354 ? 11.555 29.096 -33.113 1.00 40.99 354 ALA B N 1
ATOM 6560 C CA . ALA B 1 354 ? 11.287 30.462 -33.542 1.00 44.34 354 ALA B CA 1
ATOM 6561 C C . ALA B 1 354 ? 12.476 31.032 -34.310 1.00 39.67 354 ALA B C 1
ATOM 6562 O O . ALA B 1 354 ? 12.310 31.889 -35.176 1.00 38.35 354 ALA B O 1
ATOM 6564 N N . PHE B 1 355 ? 13.674 30.555 -33.983 1.00 34.43 355 PHE B N 1
ATOM 6565 C CA . PHE B 1 355 ? 14.883 30.974 -34.682 1.00 41.48 355 PHE B CA 1
ATOM 6566 C C . PHE B 1 355 ? 14.904 30.379 -36.085 1.00 44.44 355 PHE B C 1
ATOM 6567 O O . PHE B 1 355 ? 15.251 31.057 -37.049 1.00 41.68 355 PHE B O 1
ATOM 6575 N N . VAL B 1 356 ? 14.539 29.104 -36.186 1.00 39.06 356 VAL B N 1
ATOM 6576 C CA . VAL B 1 356 ? 14.491 28.419 -37.471 1.00 39.55 356 VAL B CA 1
ATOM 6577 C C . VAL B 1 356 ? 13.418 29.040 -38.362 1.00 47.44 356 VAL B C 1
ATOM 6578 O O . VAL B 1 356 ? 13.602 29.173 -39.573 1.00 50.80 356 VAL B O 1
ATOM 6582 N N . ASN B 1 357 ? 12.303 29.428 -37.750 1.00 36.83 357 ASN B N 1
ATOM 6583 C CA . ASN B 1 357 ? 11.250 30.142 -38.461 1.00 40.84 357 ASN B CA 1
ATOM 6584 C C . ASN B 1 357 ? 11.760 31.474 -38.997 1.00 49.34 357 ASN B C 1
ATOM 6585 O O . ASN B 1 357 ? 11.380 31.904 -40.086 1.00 45.01 357 ASN B O 1
ATOM 6590 N N . TYR B 1 358 ? 12.629 32.121 -38.225 1.00 44.66 358 TYR B N 1
ATOM 6591 C CA . TYR B 1 358 ? 13.227 33.386 -38.637 1.00 48.35 358 TYR B CA 1
ATOM 6592 C C . TYR B 1 358 ? 14.142 33.197 -39.840 1.00 49.44 358 TYR B C 1
ATOM 6593 O O . TYR B 1 358 ? 14.070 33.954 -40.809 1.00 49.71 358 TYR B O 1
ATOM 6602 N N . GLN B 1 359 ? 15.007 32.191 -39.757 1.00 50.77 359 GLN B N 1
ATOM 6603 C CA . GLN B 1 359 ? 15.922 31.856 -40.840 1.00 49.53 359 GLN B CA 1
ATOM 6604 C C . GLN B 1 359 ? 15.152 31.589 -42.130 1.00 51.46 359 GLN B C 1
ATOM 6605 O O . GLN B 1 359 ? 15.500 32.103 -43.191 1.00 46.88 359 GLN B O 1
ATOM 6611 N N . ASN B 1 360 ? 14.093 30.793 -42.019 1.00 44.58 360 ASN B N 1
ATOM 6612 C CA . ASN B 1 360 ? 13.281 30.414 -43.170 1.00 50.20 360 ASN B CA 1
ATOM 6613 C C . ASN B 1 360 ? 12.565 31.611 -43.791 1.00 52.59 360 ASN B C 1
ATOM 6614 O O . ASN B 1 360 ? 12.389 31.675 -45.007 1.00 53.44 360 ASN B O 1
ATOM 6619 N N . THR B 1 361 ? 12.154 32.555 -42.950 1.00 46.36 361 THR B N 1
ATOM 6620 C CA . THR B 1 361 ? 11.526 33.784 -43.420 1.00 54.79 361 THR B CA 1
ATOM 6621 C C . THR B 1 361 ? 12.543 34.636 -44.174 1.00 52.13 361 THR B C 1
ATOM 6622 O O . THR B 1 361 ? 12.214 35.279 -45.170 1.00 46.81 361 THR B O 1
ATOM 6626 N N . LEU B 1 362 ? 13.783 34.627 -43.694 1.00 38.11 362 LEU B N 1
ATOM 6627 C CA . LEU B 1 362 ? 14.865 35.357 -44.345 1.00 46.55 362 LEU B CA 1
ATOM 6628 C C . LEU B 1 362 ? 15.190 34.757 -45.709 1.00 43.36 362 LEU B C 1
ATOM 6629 O O . LEU B 1 362 ? 15.288 35.474 -46.706 1.00 43.75 362 LEU B O 1
ATOM 6634 N N . ILE B 1 363 ? 15.354 33.437 -45.741 1.00 39.36 363 ILE B N 1
ATOM 6635 C CA . ILE B 1 363 ? 15.692 32.723 -46.970 1.00 41.19 363 ILE B CA 1
ATOM 6636 C C . ILE B 1 363 ? 14.617 32.897 -48.040 1.00 48.59 363 ILE B C 1
ATOM 6637 O O . ILE B 1 363 ? 14.924 33.153 -49.205 1.00 52.27 363 ILE B O 1
ATOM 6642 N N . THR B 1 364 ? 13.359 32.756 -47.633 1.00 54.16 364 THR B N 1
ATOM 6643 C CA . THR B 1 364 ? 12.226 32.894 -48.540 1.00 47.06 364 THR B CA 1
ATOM 6644 C C . THR B 1 364 ? 12.140 34.306 -49.109 1.00 37.92 364 THR B C 1
ATOM 6645 O O . THR B 1 364 ? 11.923 34.488 -50.306 1.00 46.72 364 THR B O 1
ATOM 6649 N N . ALA B 1 365 ? 12.322 35.300 -48.244 1.00 42.73 365 ALA B N 1
ATOM 6650 C CA . ALA B 1 365 ? 12.261 36.700 -48.649 1.00 38.25 365 ALA B CA 1
ATOM 6651 C C . ALA B 1 365 ? 13.282 37.020 -49.738 1.00 52.21 365 ALA B C 1
ATOM 6652 O O . ALA B 1 365 ? 12.953 37.652 -50.743 1.00 44.89 365 ALA B O 1
ATOM 6654 N N . PHE B 1 366 ? 14.519 36.577 -49.530 1.00 44.50 366 PHE B N 1
ATOM 6655 C CA . PHE B 1 366 ? 15.590 36.791 -50.496 1.00 51.06 366 PHE B CA 1
ATOM 6656 C C . PHE B 1 366 ? 15.317 36.058 -51.808 1.00 50.23 366 PHE B C 1
ATOM 6657 O O . PHE B 1 366 ? 15.689 36.530 -52.881 1.00 49.54 366 PHE B O 1
ATOM 6665 N N . GLY B 1 367 ? 14.671 34.900 -51.713 1.00 47.97 367 GLY B N 1
ATOM 6666 C CA . GLY B 1 367 ? 14.319 34.130 -52.890 1.00 42.79 367 GLY B CA 1
ATOM 6667 C C . GLY B 1 367 ? 13.255 34.836 -53.705 1.00 48.17 367 GLY B C 1
ATOM 6668 O O . GLY B 1 367 ? 13.309 34.854 -54.934 1.00 54.18 367 GLY B O 1
ATOM 6669 N N . GLU B 1 368 ? 12.287 35.425 -53.011 1.00 46.87 368 GLU B N 1
ATOM 6670 C CA . GLU B 1 368 ? 11.225 36.184 -53.660 1.00 47.46 368 GLU B CA 1
ATOM 6671 C C . GLU B 1 368 ? 11.778 37.430 -54.345 1.00 48.64 368 GLU B C 1
ATOM 6672 O O . GLU B 1 368 ? 11.342 37.793 -55.435 1.00 47.07 368 GLU B O 1
ATOM 6678 N N . ILE B 1 369 ? 12.745 38.077 -53.699 1.00 44.26 369 ILE B N 1
ATOM 6679 C CA . ILE B 1 369 ? 13.359 39.290 -54.233 1.00 44.07 369 ILE B CA 1
ATOM 6680 C C . ILE B 1 369 ? 14.137 39.002 -55.515 1.00 44.69 369 ILE B C 1
ATOM 6681 O O . ILE B 1 369 ? 14.063 39.767 -56.479 1.00 45.05 369 ILE B O 1
ATOM 6686 N N . ARG B 1 370 ? 14.873 37.895 -55.528 1.00 42.25 370 ARG B N 1
ATOM 6687 C CA . ARG B 1 370 ? 15.619 37.496 -56.718 1.00 49.50 370 ARG B CA 1
ATOM 6688 C C . ARG B 1 370 ? 14.695 37.262 -57.907 1.00 55.05 370 ARG B C 1
ATOM 6689 O O . ARG B 1 370 ? 14.946 37.757 -59.004 1.00 49.41 370 ARG B O 1
ATOM 6697 N N . TYR B 1 371 ? 13.627 36.503 -57.682 1.00 47.15 371 TYR B N 1
ATOM 6698 C CA . TYR B 1 371 ? 12.696 36.175 -58.753 1.00 48.70 371 TYR B CA 1
ATOM 6699 C C . TYR B 1 371 ? 11.944 37.410 -59.234 1.00 55.36 371 TYR B C 1
ATOM 6700 O O . TYR B 1 371 ? 11.822 37.636 -60.435 1.00 46.18 371 TYR B O 1
ATOM 6709 N N . ALA B 1 372 ? 11.447 38.208 -58.293 1.00 47.83 372 ALA B N 1
ATOM 6710 C CA . ALA B 1 372 ? 10.670 39.397 -58.627 1.00 47.95 372 ALA B CA 1
ATOM 6711 C C . ALA B 1 372 ? 11.467 40.366 -59.496 1.00 47.55 372 ALA B C 1
ATOM 6712 O O . ALA B 1 372 ? 10.935 40.943 -60.443 1.00 46.61 372 ALA B O 1
ATOM 6714 N N . LEU B 1 373 ? 12.745 40.531 -59.172 1.00 42.85 373 LEU B N 1
ATOM 6715 C CA . LEU B 1 373 ? 13.616 41.430 -59.921 1.00 54.84 373 LEU B CA 1
ATOM 6716 C C . LEU B 1 373 ? 13.910 40.897 -61.320 1.00 49.55 373 LEU B C 1
ATOM 6717 O O . LEU B 1 373 ? 13.825 41.636 -62.303 1.00 46.53 373 LEU B O 1
ATOM 6722 N N . VAL B 1 374 ? 14.257 39.615 -61.404 1.00 45.40 374 VAL B N 1
ATOM 6723 C CA . VAL B 1 374 ? 14.576 38.996 -62.686 1.00 48.48 374 VAL B CA 1
ATOM 6724 C C . VAL B 1 374 ? 13.339 38.897 -63.575 1.00 54.56 374 VAL B C 1
ATOM 6725 O O . VAL B 1 374 ? 13.404 39.167 -64.773 1.00 54.29 374 VAL B O 1
ATOM 6729 N N . ALA B 1 375 ? 12.212 38.518 -62.981 1.00 46.29 375 ALA B N 1
ATOM 6730 C CA . ALA B 1 375 ? 10.965 38.388 -63.728 1.00 54.32 375 ALA B CA 1
ATOM 6731 C C . ALA B 1 375 ? 10.525 39.727 -64.302 1.00 49.50 375 ALA B C 1
ATOM 6732 O O . ALA B 1 375 ? 10.078 39.803 -65.442 1.00 49.64 375 ALA B O 1
ATOM 6734 N N . ARG B 1 376 ? 10.668 40.782 -63.507 1.00 43.44 376 ARG B N 1
ATOM 6735 C CA . ARG B 1 376 ? 10.237 42.117 -63.909 1.00 50.83 376 ARG B CA 1
ATOM 6736 C C . ARG B 1 376 ? 10.933 42.567 -65.196 1.00 52.18 376 ARG B C 1
ATOM 6737 O O . ARG B 1 376 ? 10.281 43.044 -66.128 1.00 45.77 376 ARG B O 1
ATOM 6745 N N . LYS B 1 377 ? 12.252 42.409 -65.245 1.00 48.83 377 LYS B N 1
ATOM 6746 C CA . LYS B 1 377 ? 13.024 42.853 -66.400 1.00 60.57 377 LYS B CA 1
ATOM 6747 C C . LYS B 1 377 ? 12.894 41.891 -67.581 1.00 56.90 377 LYS B C 1
ATOM 6748 O O . LYS B 1 377 ? 13.030 42.294 -68.734 1.00 55.34 377 LYS B O 1
ATOM 6754 N N . THR B 1 378 ? 12.625 40.621 -67.295 1.00 39.26 378 THR B N 1
ATOM 6755 C CA . THR B 1 378 ? 12.461 39.631 -68.354 1.00 48.93 378 THR B CA 1
ATOM 6756 C C . THR B 1 378 ? 11.120 39.811 -69.056 1.00 58.15 378 THR B C 1
ATOM 6757 O O . THR B 1 378 ? 11.035 39.742 -70.283 1.00 51.82 378 THR B O 1
ATOM 6761 N N . ILE B 1 379 ? 10.074 40.048 -68.270 1.00 48.96 379 ILE B N 1
ATOM 6762 C CA . ILE B 1 379 ? 8.743 40.281 -68.815 1.00 54.97 379 ILE B CA 1
ATOM 6763 C C . ILE B 1 379 ? 8.712 41.622 -69.553 1.00 48.94 379 ILE B C 1
ATOM 6764 O O . ILE B 1 379 ? 7.932 41.814 -70.489 1.00 60.30 379 ILE B O 1
ATOM 6769 N N . ARG B 1 380 ? 9.585 42.539 -69.144 1.00 48.56 380 ARG B N 1
ATOM 6770 C CA . ARG B 1 380 ? 9.729 43.816 -69.836 1.00 47.57 380 ARG B CA 1
ATOM 6771 C C . ARG B 1 380 ? 10.179 43.592 -71.278 1.00 57.52 380 ARG B C 1
ATOM 6772 O O . ARG B 1 380 ? 9.720 44.272 -72.197 1.00 54.28 380 ARG B O 1
ATOM 6780 N N . LEU B 1 381 ? 11.076 42.628 -71.467 1.00 47.69 381 LEU B N 1
ATOM 6781 C CA . LEU B 1 381 ? 11.518 42.243 -72.800 1.00 54.83 381 LEU B CA 1
ATOM 6782 C C . LEU B 1 381 ? 10.378 41.580 -73.563 1.00 50.24 381 LEU B C 1
ATOM 6783 O O . LEU B 1 381 ? 10.183 41.835 -74.751 1.00 58.48 381 LEU B O 1
ATOM 6788 N N . GLN B 1 382 ? 9.629 40.732 -72.862 1.00 55.83 382 GLN B N 1
ATOM 6789 C CA . GLN B 1 382 ? 8.491 40.030 -73.446 1.00 52.21 382 GLN B CA 1
ATOM 6790 C C . GLN B 1 382 ? 7.426 40.997 -73.948 1.00 62.00 382 GLN B C 1
ATOM 6791 O O . GLN B 1 382 ? 6.702 40.693 -74.896 1.00 61.37 382 GLN B O 1
ATOM 6797 N N . TYR B 1 383 ? 7.330 42.158 -73.306 1.00 49.74 383 TYR B N 1
ATOM 6798 C CA . TYR B 1 383 ? 6.367 43.179 -73.704 1.00 57.35 383 TYR B CA 1
ATOM 6799 C C . TYR B 1 383 ? 6.639 43.643 -75.130 1.00 58.78 383 TYR B C 1
ATOM 6800 O O . TYR B 1 383 ? 5.724 43.738 -75.948 1.00 44.11 383 TYR B O 1
ATOM 6809 N N . ASP B 1 384 ? 7.907 43.925 -75.419 1.00 48.66 384 ASP B N 1
ATOM 6810 C CA . ASP B 1 384 ? 8.313 44.358 -76.750 1.00 60.19 384 ASP B CA 1
ATOM 6811 C C . ASP B 1 384 ? 8.177 43.226 -77.763 1.00 56.08 384 ASP B C 1
ATOM 6812 O O . ASP B 1 384 ? 7.814 43.453 -78.916 1.00 56.03 384 ASP B O 1
ATOM 6817 N N . ASN B 1 385 ? 8.474 42.007 -77.324 1.00 59.05 385 ASN B N 1
ATOM 6818 C CA . ASN B 1 385 ? 8.368 40.840 -78.190 1.00 48.24 385 ASN B CA 1
ATOM 6819 C C . ASN B 1 385 ? 6.925 40.553 -78.585 1.00 61.79 385 ASN B C 1
ATOM 6820 O O . ASN B 1 385 ? 6.619 40.371 -79.762 1.00 57.81 385 ASN B O 1
ATOM 6825 N N . ALA B 1 386 ? 6.040 40.521 -77.594 1.00 56.68 386 ALA B N 1
ATOM 6826 C CA . ALA B 1 386 ? 4.635 40.201 -77.826 1.00 53.08 386 ALA B CA 1
ATOM 6827 C C . ALA B 1 386 ? 3.930 41.294 -78.623 1.00 50.19 386 ALA B C 1
ATOM 6828 O O . ALA B 1 386 ? 2.991 41.021 -79.370 1.00 44.22 386 ALA B O 1
ATOM 6830 N N . GLN B 1 387 ? 4.384 42.532 -78.459 1.00 49.97 387 GLN B N 1
ATOM 6831 C CA . GLN B 1 387 ? 3.809 43.654 -79.190 1.00 48.01 387 GLN B CA 1
ATOM 6832 C C . GLN B 1 387 ? 4.197 43.590 -80.661 1.00 57.80 387 GLN B C 1
ATOM 6833 O O . GLN B 1 387 ? 3.359 43.775 -81.544 1.00 49.19 387 GLN B O 1
ATOM 6839 N N . ALA B 1 388 ? 5.474 43.325 -80.917 1.00 53.11 388 ALA B N 1
ATOM 6840 C CA . ALA B 1 388 ? 5.975 43.221 -82.283 1.00 55.63 388 ALA B CA 1
ATOM 6841 C C . ALA B 1 388 ? 5.411 41.984 -82.975 1.00 59.27 388 ALA B C 1
ATOM 6842 O O . ALA B 1 388 ? 5.106 42.015 -84.166 1.00 48.52 388 ALA B O 1
ATOM 6844 N N . SER B 1 389 ? 5.273 40.900 -82.217 1.00 52.54 389 SER B N 1
ATOM 6845 C CA . SER B 1 389 ? 4.711 39.660 -82.741 1.00 45.82 389 SER B CA 1
ATOM 6846 C C . SER B 1 389 ? 3.267 39.863 -83.189 1.00 54.41 389 SER B C 1
ATOM 6847 O O . SER B 1 389 ? 2.873 39.417 -84.265 1.00 53.14 389 SER B O 1
ATOM 6850 N N . GLU B 1 390 ? 2.487 40.547 -82.358 1.00 44.97 390 GLU B N 1
ATOM 6851 C CA . GLU B 1 390 ? 1.086 40.818 -82.656 1.00 55.09 390 GLU B CA 1
ATOM 6852 C C . GLU B 1 390 ? 0.942 41.719 -83.883 1.00 56.12 390 GLU B C 1
ATOM 6853 O O . GLU B 1 390 ? 0.021 41.546 -84.684 1.00 47.38 390 GLU B O 1
ATOM 6859 N N . GLN B 1 391 ? 1.856 42.674 -84.028 1.00 54.28 391 GLN B N 1
ATOM 6860 C CA . GLN B 1 391 ? 1.828 43.582 -85.168 1.00 61.25 391 GLN B CA 1
ATOM 6861 C C . GLN B 1 391 ? 2.187 42.866 -86.464 1.00 55.40 391 GLN B C 1
ATOM 6862 O O . GLN B 1 391 ? 1.613 43.143 -87.515 1.00 51.66 391 GLN B O 1
ATOM 6868 N N . SER B 1 392 ? 3.139 41.943 -86.385 1.00 50.43 392 SER B N 1
ATOM 6869 C CA . SER B 1 392 ? 3.552 41.187 -87.559 1.00 44.75 392 SER B CA 1
ATOM 6870 C C . SER B 1 392 ? 2.433 40.264 -88.030 1.00 59.45 392 SER B C 1
ATOM 6871 O O . SER B 1 392 ? 2.108 40.230 -89.216 1.00 57.92 392 SER B O 1
ATOM 6874 N N . TYR B 1 393 ? 1.838 39.529 -87.094 1.00 48.05 393 TYR B N 1
ATOM 6875 C CA . TYR B 1 393 ? 0.746 38.612 -87.412 1.00 58.03 393 TYR B CA 1
ATOM 6876 C C . TYR B 1 393 ? -0.499 39.352 -87.886 1.00 55.44 393 TYR B C 1
ATOM 6877 O O . TYR B 1 393 ? -1.332 38.788 -88.595 1.00 49.23 393 TYR B O 1
ATOM 6886 N N . LYS B 1 394 ? -0.627 40.615 -87.495 1.00 44.37 394 LYS B N 1
ATOM 6887 C CA . LYS B 1 394 ? -1.753 41.428 -87.937 1.00 57.75 394 LYS B CA 1
ATOM 6888 C C . LYS B 1 394 ? -1.570 41.859 -89.390 1.00 60.98 394 LYS B C 1
ATOM 6889 O O . LYS B 1 394 ? -2.512 41.813 -90.181 1.00 50.06 394 LYS B O 1
ATOM 6895 N N . ARG B 1 395 ? -0.356 42.279 -89.733 1.00 52.59 395 ARG B N 1
ATOM 6896 C CA . ARG B 1 395 ? -0.041 42.663 -91.105 1.00 68.90 395 ARG B CA 1
ATOM 6897 C C . ARG B 1 395 ? -0.167 41.462 -92.033 1.00 61.89 395 ARG B C 1
ATOM 6898 O O . ARG B 1 395 ? -0.625 41.588 -93.166 1.00 56.98 395 ARG B O 1
ATOM 6906 N N . ILE B 1 396 ? 0.250 40.299 -91.541 1.00 57.73 396 ILE B N 1
ATOM 6907 C CA . ILE B 1 396 ? 0.098 39.048 -92.274 1.00 47.82 396 ILE B CA 1
ATOM 6908 C C . ILE B 1 396 ? -1.375 38.773 -92.563 1.00 57.78 396 ILE B C 1
ATOM 6909 O O . ILE B 1 396 ? -1.739 38.379 -93.671 1.00 50.91 396 ILE B O 1
ATOM 6914 N N . TYR B 1 397 ? -2.217 38.996 -91.558 1.00 53.83 397 TYR B N 1
ATOM 6915 C CA . TYR B 1 397 ? -3.656 38.810 -91.707 1.00 53.50 397 TYR B CA 1
ATOM 6916 C C . TYR B 1 397 ? -4.253 39.791 -92.710 1.00 56.26 397 TYR B C 1
ATOM 6917 O O . TYR B 1 397 ? -5.104 39.421 -93.518 1.00 51.23 397 TYR B O 1
ATOM 6926 N N . GLU B 1 398 ? -3.811 41.044 -92.645 1.00 54.66 398 GLU B N 1
ATOM 6927 C CA . GLU B 1 398 ? -4.326 42.083 -93.530 1.00 53.04 398 GLU B CA 1
ATOM 6928 C C . GLU B 1 398 ? -4.048 41.755 -94.992 1.00 57.72 398 GLU B C 1
ATOM 6929 O O . GLU B 1 398 ? -4.892 41.984 -95.857 1.00 53.35 398 GLU B O 1
ATOM 6935 N N . ILE B 1 399 ? -2.867 41.210 -95.261 1.00 53.77 399 ILE B N 1
ATOM 6936 C CA . ILE B 1 399 ? -2.512 40.798 -96.613 1.00 57.50 399 ILE B CA 1
ATOM 6937 C C . ILE B 1 399 ? -3.283 39.540 -97.006 1.00 62.61 399 ILE B C 1
ATOM 6938 O O . ILE B 1 399 ? -3.744 39.410 -98.140 1.00 60.17 399 ILE B O 1
ATOM 6943 N N . ALA B 1 400 ? -3.430 38.622 -96.056 1.00 54.19 400 ALA B N 1
ATOM 6944 C CA . ALA B 1 400 ? -4.111 37.355 -96.306 1.00 53.98 400 ALA B CA 1
ATOM 6945 C C . ALA B 1 400 ? -5.593 37.561 -96.605 1.00 60.39 400 ALA B C 1
ATOM 6946 O O . ALA B 1 400 ? -6.201 36.773 -97.329 1.00 56.92 400 ALA B O 1
ATOM 6948 N N . LYS B 1 401 ? -6.172 38.618 -96.046 1.00 57.70 401 LYS B N 1
ATOM 6949 C CA . LYS B 1 401 ? -7.576 38.927 -96.293 1.00 57.93 401 LYS B CA 1
ATOM 6950 C C . LYS B 1 401 ? -7.769 39.482 -97.699 1.00 56.77 401 LYS B C 1
ATOM 6951 O O . LYS B 1 401 ? -8.735 39.143 -98.382 1.00 52.38 401 LYS B O 1
ATOM 6957 N N . GLU B 1 402 ? -6.843 40.338 -98.122 1.00 54.92 402 GLU B N 1
ATOM 6958 C CA . GLU B 1 402 ? -6.869 40.910 -99.464 1.00 57.50 402 GLU B CA 1
ATOM 6959 C C . GLU B 1 402 ? -6.785 39.822 -100.529 1.00 50.10 402 GLU B C 1
ATOM 6960 O O . GLU B 1 402 ? -7.479 39.876 -101.545 1.00 70.34 402 GLU B O 1
ATOM 6966 N N . ARG B 1 403 ? -5.933 38.832 -100.281 1.00 47.12 403 ARG B N 1
ATOM 6967 C CA . ARG B 1 403 ? -5.711 37.744 -101.225 1.00 48.13 403 ARG B CA 1
ATOM 6968 C C . ARG B 1 403 ? -6.887 36.775 -101.267 1.00 54.20 403 ARG B C 1
ATOM 6969 O O . ARG B 1 403 ? -7.240 36.263 -102.330 1.00 63.28 403 ARG B O 1
ATOM 6977 N N . TYR B 1 404 ? -7.490 36.521 -100.110 1.00 54.46 404 TYR B N 1
ATOM 6978 C CA . TYR B 1 404 ? -8.639 35.627 -100.040 1.00 55.49 404 TYR B CA 1
ATOM 6979 C C . TYR B 1 404 ? -9.846 36.222 -100.755 1.00 52.12 404 TYR B C 1
ATOM 6980 O O . TYR B 1 404 ? -10.632 35.502 -101.367 1.00 52.56 404 TYR B O 1
ATOM 6989 N N . ASP B 1 405 ? -9.990 37.540 -100.676 1.00 44.96 405 ASP B N 1
ATOM 6990 C CA . ASP B 1 405 ? -11.144 38.212 -101.260 1.00 48.59 405 ASP B CA 1
ATOM 6991 C C . ASP B 1 405 ? -11.123 38.174 -102.787 1.00 63.96 405 ASP B C 1
ATOM 6992 O O . ASP B 1 405 ? -12.172 38.243 -103.426 1.00 62.29 405 ASP B O 1
ATOM 6997 N N . ILE B 1 406 ? -9.935 38.058 -103.372 1.00 47.84 406 ILE B N 1
ATOM 6998 C CA . ILE B 1 406 ? -9.823 37.964 -104.822 1.00 66.92 406 ILE B CA 1
ATOM 6999 C C . ILE B 1 406 ? -9.515 36.530 -105.247 1.00 50.62 406 ILE B C 1
ATOM 7000 O O . ILE B 1 406 ? -9.184 36.271 -106.405 1.00 72.52 406 ILE B O 1
ATOM 7005 N N . GLY B 1 407 ? -9.633 35.603 -104.300 1.00 57.80 407 GLY B N 1
ATOM 7006 C CA . GLY B 1 407 ? -9.517 34.186 -104.596 1.00 44.39 407 GLY B CA 1
ATOM 7007 C C . GLY B 1 407 ? -8.100 33.671 -104.755 1.00 48.07 407 GLY B C 1
ATOM 7008 O O . GLY B 1 407 ? -7.891 32.581 -105.286 1.00 60.74 407 GLY B O 1
ATOM 7009 N N . GLU B 1 408 ? -7.126 34.447 -104.290 1.00 60.35 408 GLU B N 1
ATOM 7010 C CA . GLU B 1 408 ? -5.724 34.069 -104.423 1.00 54.53 408 GLU B CA 1
ATOM 7011 C C . GLU B 1 408 ? -5.182 33.410 -103.156 1.00 63.44 408 GLU B C 1
ATOM 7012 O O . GLU B 1 408 ? -3.969 33.296 -102.973 1.00 57.70 408 GLU B O 1
ATOM 7018 N N . MET B 1 409 ? -6.089 32.977 -102.287 1.00 57.38 409 MET B N 1
ATOM 7019 C CA . MET B 1 409 ? -5.714 32.224 -101.096 1.00 55.26 409 MET B CA 1
ATOM 7020 C C . MET B 1 409 ? -6.868 31.339 -100.639 1.00 45.84 409 MET B C 1
ATOM 7021 O O . MET B 1 409 ? -8.021 31.768 -100.617 1.00 49.19 409 MET B O 1
ATOM 7026 N N . SER B 1 410 ? -6.550 30.099 -100.280 1.00 40.43 410 SER B N 1
ATOM 7027 C CA . SER B 1 410 ? -7.552 29.159 -99.795 1.00 55.80 410 SER B CA 1
ATOM 7028 C C . SER B 1 410 ? -8.162 29.646 -98.486 1.00 59.02 410 SER B C 1
ATOM 7029 O O . SER B 1 410 ? -7.529 30.391 -97.736 1.00 47.12 410 SER B O 1
ATOM 7032 N N . LEU B 1 411 ? -9.397 29.227 -98.223 1.00 59.59 411 LEU B N 1
ATOM 7033 C CA . LEU B 1 411 ? -10.091 29.591 -96.994 1.00 65.47 411 LEU B CA 1
ATOM 7034 C C . LEU B 1 411 ? -9.329 29.096 -95.771 1.00 56.21 411 LEU B C 1
ATOM 7035 O O . LEU B 1 411 ? -9.235 29.791 -94.761 1.00 54.10 411 LEU B O 1
ATOM 7040 N N . GLN B 1 412 ? -8.781 27.890 -95.883 1.00 54.28 412 GLN B N 1
ATOM 7041 C CA . GLN B 1 412 ? -8.018 27.270 -94.806 1.00 49.42 412 GLN B CA 1
ATOM 7042 C C . GLN B 1 412 ? -6.812 28.111 -94.397 1.00 64.90 412 GLN B C 1
ATOM 7043 O O . GLN B 1 412 ? -6.581 28.343 -93.209 1.00 68.22 412 GLN B O 1
ATOM 7049 N N . ASP B 1 413 ? -6.046 28.563 -95.386 1.00 58.60 413 ASP B N 1
ATOM 7050 C CA . ASP B 1 413 ? -4.893 29.419 -95.131 1.00 55.67 413 ASP B CA 1
ATOM 7051 C C . ASP B 1 413 ? -5.319 30.765 -94.551 1.00 61.47 413 ASP B C 1
ATOM 7052 O O . ASP B 1 413 ? -4.606 31.356 -93.742 1.00 51.45 413 ASP B O 1
ATOM 7057 N N . TYR B 1 414 ? -6.490 31.241 -94.963 1.00 43.49 414 TYR B N 1
ATOM 7058 C CA . TYR B 1 414 ? -7.001 32.521 -94.486 1.00 53.17 414 TYR B CA 1
ATOM 7059 C C . TYR B 1 414 ? -7.455 32.434 -93.030 1.00 60.07 414 TYR B C 1
ATOM 7060 O O . TYR B 1 414 ? -7.158 33.318 -92.226 1.00 49.12 414 TYR B O 1
ATOM 7069 N N . LEU B 1 415 ? -8.167 31.362 -92.695 1.00 53.00 415 LEU B N 1
ATOM 7070 C CA . LEU B 1 415 ? -8.631 31.138 -91.329 1.00 58.57 415 LEU B CA 1
ATOM 7071 C C . LEU B 1 415 ? -7.459 30.957 -90.371 1.00 56.64 415 LEU B C 1
ATOM 7072 O O . LEU B 1 415 ? -7.512 31.388 -89.220 1.00 54.16 415 LEU B O 1
ATOM 7077 N N . GLU B 1 416 ? -6.405 30.313 -90.861 1.00 57.80 416 GLU B N 1
ATOM 7078 C CA . GLU B 1 416 ? -5.205 30.078 -90.068 1.00 52.86 416 GLU B CA 1
ATOM 7079 C C . GLU B 1 416 ? -4.495 31.384 -89.729 1.00 63.40 416 GLU B C 1
ATOM 7080 O O . GLU B 1 416 ? -4.104 31.606 -88.584 1.00 62.01 416 GLU B O 1
ATOM 7086 N N . ALA B 1 417 ? -4.332 32.244 -90.730 1.00 54.34 417 ALA B N 1
ATOM 7087 C CA . ALA B 1 417 ? -3.658 33.524 -90.541 1.00 63.56 417 ALA B CA 1
ATOM 7088 C C . ALA B 1 417 ? -4.423 34.397 -89.552 1.00 55.31 417 ALA B C 1
ATOM 7089 O O . ALA B 1 417 ? -3.828 35.128 -88.759 1.00 47.49 417 ALA B O 1
ATOM 7091 N N . ARG B 1 418 ? -5.746 34.301 -89.610 1.00 48.34 418 ARG B N 1
ATOM 7092 C CA . ARG B 1 418 ? -6.627 35.037 -88.715 1.00 56.24 418 ARG B CA 1
ATOM 7093 C C . ARG B 1 418 ? -6.548 34.500 -87.285 1.00 64.31 418 ARG B C 1
ATOM 7094 O O . ARG B 1 418 ? -6.560 35.266 -86.321 1.00 41.79 418 ARG B O 1
ATOM 7102 N N . GLN B 1 419 ? -6.457 33.180 -87.157 1.00 51.65 419 GLN B N 1
ATOM 7103 C CA . GLN B 1 419 ? -6.328 32.535 -85.854 1.00 58.07 419 GLN B CA 1
ATOM 7104 C C . GLN B 1 419 ? -4.993 32.891 -85.209 1.00 64.95 419 GLN B C 1
ATOM 7105 O O . GLN B 1 419 ? -4.898 33.049 -83.992 1.00 56.19 419 GLN B O 1
ATOM 7111 N N . ASN B 1 420 ? -3.963 33.019 -86.040 1.00 52.74 420 ASN B N 1
ATOM 7112 C CA . ASN B 1 420 ? -2.627 33.368 -85.570 1.00 46.71 420 ASN B CA 1
ATOM 7113 C C . ASN B 1 420 ? -2.572 34.778 -84.993 1.00 60.94 420 ASN B C 1
ATOM 7114 O O . ASN B 1 420 ? -1.906 35.015 -83.985 1.00 52.67 420 ASN B O 1
ATOM 7119 N N . TRP B 1 421 ? -3.268 35.711 -85.638 1.00 51.32 421 TRP B N 1
ATOM 7120 C CA . TRP B 1 421 ? -3.361 37.079 -85.138 1.00 55.94 421 TRP B CA 1
ATOM 7121 C C . TRP B 1 421 ? -4.070 37.099 -83.789 1.00 54.17 421 TRP B C 1
ATOM 7122 O O . TRP B 1 421 ? -3.636 37.779 -82.858 1.00 47.44 421 TRP B O 1
ATOM 7133 N N . LEU B 1 422 ? -5.165 36.349 -83.698 1.00 46.17 422 LEU B N 1
ATOM 7134 C CA . LEU B 1 422 ? -5.929 36.239 -82.463 1.00 60.81 422 LEU B CA 1
ATOM 7135 C C . LEU B 1 422 ? -5.061 35.708 -81.327 1.00 49.80 422 LEU B C 1
ATOM 7136 O O . LEU B 1 422 ? -5.075 36.246 -80.221 1.00 51.97 422 LEU B O 1
ATOM 7141 N N . ASN B 1 423 ? -4.303 34.653 -81.615 1.00 52.02 423 ASN B N 1
ATOM 7142 C CA . ASN B 1 423 ? -3.388 34.071 -80.640 1.00 47.53 423 ASN B CA 1
ATOM 7143 C C . ASN B 1 423 ? -2.339 35.078 -80.187 1.00 56.91 423 ASN B C 1
ATOM 7144 O O . ASN B 1 423 ? -2.028 35.177 -79.001 1.00 50.47 423 ASN B O 1
ATOM 7149 N N . ALA B 1 424 ? -1.803 35.828 -81.144 1.00 52.28 424 ALA B N 1
ATOM 7150 C CA . ALA B 1 424 ? -0.788 36.836 -80.859 1.00 59.66 424 ALA B CA 1
ATOM 7151 C C . ALA B 1 424 ? -1.376 38.011 -80.084 1.00 51.28 424 ALA B C 1
ATOM 7152 O O . ALA B 1 424 ? -0.705 38.610 -79.246 1.00 46.88 424 ALA B O 1
ATOM 7154 N N . ALA B 1 425 ? -2.632 38.334 -80.369 1.00 44.03 425 ALA B N 1
ATOM 7155 C CA . ALA B 1 425 ? -3.312 39.428 -79.686 1.00 50.96 425 ALA B CA 1
ATOM 7156 C C . ALA B 1 425 ? -3.590 39.067 -78.231 1.00 59.13 425 ALA B C 1
ATOM 7157 O O . ALA B 1 425 ? -3.405 39.889 -77.330 1.00 53.92 425 ALA B O 1
ATOM 7159 N N . VAL B 1 426 ? -4.032 37.833 -78.009 1.00 52.08 426 VAL B N 1
ATOM 7160 C CA . VAL B 1 426 ? -4.302 37.347 -76.662 1.00 54.96 426 VAL B CA 1
ATOM 7161 C C . VAL B 1 426 ? -3.011 37.225 -75.858 1.00 62.54 426 VAL B C 1
ATOM 7162 O O . VAL B 1 426 ? -2.957 37.605 -74.686 1.00 51.88 426 VAL B O 1
ATOM 7166 N N . ALA B 1 427 ? -1.969 36.706 -76.500 1.00 53.35 427 ALA B N 1
ATOM 7167 C CA . ALA B 1 427 ? -0.672 36.532 -75.854 1.00 41.09 427 ALA B CA 1
ATOM 7168 C C . ALA B 1 427 ? -0.104 37.869 -75.395 1.00 55.96 427 ALA B C 1
ATOM 7169 O O . ALA B 1 427 ? 0.497 37.962 -74.328 1.00 62.22 427 ALA B O 1
ATOM 7171 N N . PHE B 1 428 ? -0.310 38.906 -76.200 1.00 52.98 428 PHE B N 1
ATOM 7172 C CA . PHE B 1 428 ? 0.176 40.238 -75.857 1.00 58.06 428 PHE B CA 1
ATOM 7173 C C . PHE B 1 428 ? -0.597 40.820 -74.680 1.00 55.60 428 PHE B C 1
ATOM 7174 O O . PHE B 1 428 ? -0.028 41.520 -73.843 1.00 50.19 428 PHE B O 1
ATOM 7182 N N . ASN B 1 429 ? -1.894 40.533 -74.622 1.00 54.09 429 ASN B N 1
ATOM 7183 C CA . ASN B 1 429 ? -2.714 40.943 -73.489 1.00 55.96 429 ASN B CA 1
ATOM 7184 C C . ASN B 1 429 ? -2.231 40.295 -72.197 1.00 49.56 429 ASN B C 1
ATOM 7185 O O . ASN B 1 429 ? -2.126 40.951 -71.162 1.00 49.89 429 ASN B O 1
ATOM 7190 N N . ASN B 1 430 ? -1.933 39.002 -72.271 1.00 45.40 430 ASN B N 1
ATOM 7191 C CA . ASN B 1 430 ? -1.473 38.246 -71.113 1.00 48.60 430 ASN B CA 1
ATOM 7192 C C . ASN B 1 430 ? -0.118 38.725 -70.601 1.00 52.92 430 ASN B C 1
ATOM 7193 O O . ASN B 1 430 ? 0.110 38.777 -69.396 1.00 49.43 430 ASN B O 1
ATOM 7198 N N . ILE B 1 431 ? 0.776 39.067 -71.523 1.00 54.21 431 ILE B N 1
ATOM 7199 C CA . ILE B 1 431 ? 2.086 39.602 -71.166 1.00 51.72 431 ILE B CA 1
ATOM 7200 C C . ILE B 1 431 ? 1.947 40.990 -70.550 1.00 56.89 431 ILE B C 1
ATOM 7201 O O . ILE B 1 431 ? 2.634 41.329 -69.586 1.00 59.00 431 ILE B O 1
ATOM 7206 N N . LYS B 1 432 ? 1.039 41.780 -71.113 1.00 47.48 432 LYS B N 1
ATOM 7207 C CA . LYS B 1 432 ? 0.829 43.162 -70.696 1.00 49.67 432 LYS B CA 1
ATOM 7208 C C . LYS B 1 432 ? 0.494 43.279 -69.210 1.00 58.40 432 LYS B C 1
ATOM 7209 O O . LYS B 1 432 ? 1.029 44.141 -68.509 1.00 47.90 432 LYS B O 1
ATOM 7215 N N . TYR B 1 433 ? -0.385 42.402 -68.733 1.00 41.61 433 TYR B N 1
ATOM 7216 C CA . TYR B 1 433 ? -0.848 42.461 -67.351 1.00 50.43 433 TYR B CA 1
ATOM 7217 C C . TYR B 1 433 ? -0.045 41.529 -66.454 1.00 51.52 433 TYR B C 1
ATOM 7218 O O . TYR B 1 433 ? -0.119 41.614 -65.230 1.00 55.57 433 TYR B O 1
ATOM 7227 N N . SER B 1 434 ? 0.728 40.641 -67.069 1.00 47.68 434 SER B N 1
ATOM 7228 C CA . SER B 1 434 ? 1.718 39.878 -66.324 1.00 45.69 434 SER B CA 1
ATOM 7229 C C . SER B 1 434 ? 2.857 40.809 -65.944 1.00 49.60 434 SER B C 1
ATOM 7230 O O . SER B 1 434 ? 3.527 40.607 -64.933 1.00 56.34 434 SER B O 1
ATOM 7233 N N . TYR B 1 435 ? 3.070 41.833 -66.764 1.00 50.68 435 TYR B N 1
ATOM 7234 C CA . TYR B 1 435 ? 4.085 42.837 -66.479 1.00 58.47 435 TYR B CA 1
ATOM 7235 C C . TYR B 1 435 ? 3.601 43.793 -65.399 1.00 43.80 435 TYR B C 1
ATOM 7236 O O . TYR B 1 435 ? 4.381 44.238 -64.559 1.00 45.73 435 TYR B O 1
ATOM 7245 N N . ALA B 1 436 ? 2.309 44.108 -65.435 1.00 41.47 436 ALA B N 1
ATOM 7246 C CA . ALA B 1 436 ? 1.695 44.953 -64.417 1.00 49.43 436 ALA B CA 1
ATOM 7247 C C . ALA B 1 436 ? 1.791 44.280 -63.053 1.00 44.81 436 ALA B C 1
ATOM 7248 O O . ALA B 1 436 ? 2.127 44.919 -62.057 1.00 46.66 436 ALA B O 1
ATOM 7250 N N . ASN B 1 437 ? 1.503 42.983 -63.021 1.00 38.50 437 ASN B N 1
ATOM 7251 C CA . ASN B 1 437 ? 1.596 42.205 -61.792 1.00 54.43 437 ASN B CA 1
ATOM 7252 C C . ASN B 1 437 ? 3.042 41.945 -61.384 1.00 49.07 437 ASN B C 1
ATOM 7253 O O . ASN B 1 437 ? 3.325 41.667 -60.218 1.00 48.83 437 ASN B O 1
ATOM 7258 N N . SER B 1 438 ? 3.953 42.029 -62.348 1.00 45.38 438 SER B N 1
ATOM 7259 C CA . SER B 1 438 ? 5.373 41.859 -62.064 1.00 43.14 438 SER B CA 1
ATOM 7260 C C . SER B 1 438 ? 5.886 43.065 -61.289 1.00 45.11 438 SER B C 1
ATOM 7261 O O . SER B 1 438 ? 6.791 42.946 -60.463 1.00 42.74 438 SER B O 1
ATOM 7264 N N . ILE B 1 439 ? 5.299 44.226 -61.563 1.00 42.01 439 ILE B N 1
ATOM 7265 C CA . ILE B 1 439 ? 5.626 45.444 -60.832 1.00 44.98 439 ILE B CA 1
ATOM 7266 C C . ILE B 1 439 ? 5.223 45.295 -59.371 1.00 49.86 439 ILE B C 1
ATOM 7267 O O . ILE B 1 439 ? 5.979 45.641 -58.465 1.00 46.48 439 ILE B O 1
ATOM 7272 N N . VAL B 1 440 ? 4.023 44.767 -59.157 1.00 42.44 440 VAL B N 1
ATOM 7273 C CA . VAL B 1 440 ? 3.484 44.564 -57.819 1.00 52.25 440 VAL B CA 1
ATOM 7274 C C . VAL B 1 440 ? 4.333 43.582 -57.013 1.00 45.99 440 VAL B C 1
ATOM 7275 O O . VAL B 1 440 ? 4.595 43.804 -55.830 1.00 45.07 440 VAL B O 1
ATOM 7279 N N . ASP B 1 441 ? 4.763 42.502 -57.662 1.00 48.59 441 ASP B N 1
ATOM 7280 C CA . ASP B 1 441 ? 5.581 41.485 -57.009 1.00 39.83 441 ASP B CA 1
ATOM 7281 C C . ASP B 1 441 ? 6.879 42.073 -56.464 1.00 48.43 441 ASP B C 1
ATOM 7282 O O . ASP B 1 441 ? 7.318 41.718 -55.372 1.00 52.69 441 ASP B O 1
ATOM 7287 N N . VAL B 1 442 ? 7.486 42.974 -57.231 1.00 47.35 442 VAL B N 1
ATOM 7288 C CA . VAL B 1 442 ? 8.693 43.668 -56.795 1.00 51.41 442 VAL B CA 1
ATOM 7289 C C . VAL B 1 442 ? 8.389 44.561 -55.599 1.00 46.12 442 VAL B C 1
ATOM 7290 O O . VAL B 1 442 ? 9.095 44.528 -54.592 1.00 44.87 442 VAL B O 1
ATOM 7294 N N . ILE B 1 443 ? 7.332 45.357 -55.721 1.00 45.48 443 ILE B N 1
ATOM 7295 C CA . ILE B 1 443 ? 6.889 46.225 -54.636 1.00 52.19 443 ILE B CA 1
ATOM 7296 C C . ILE B 1 443 ? 6.563 45.414 -53.383 1.00 46.23 443 ILE B C 1
ATOM 7297 O O . ILE B 1 443 ? 6.938 45.792 -52.272 1.00 42.10 443 ILE B O 1
ATOM 7302 N N . LYS B 1 444 ? 5.875 44.292 -53.574 1.00 44.61 444 LYS B N 1
ATOM 7303 C CA . LYS B 1 444 ? 5.509 43.412 -52.469 1.00 46.23 444 LYS B CA 1
ATOM 7304 C C . LYS B 1 444 ? 6.738 42.813 -51.793 1.00 51.53 444 LYS B C 1
ATOM 7305 O O . LYS B 1 444 ? 6.803 42.719 -50.568 1.00 47.34 444 LYS B O 1
ATOM 7311 N N . ALA B 1 445 ? 7.713 42.409 -52.602 1.00 49.50 445 ALA B N 1
ATOM 7312 C CA . ALA B 1 445 ? 8.914 41.750 -52.095 1.00 46.80 445 ALA B CA 1
ATOM 7313 C C . ALA B 1 445 ? 9.796 42.700 -51.292 1.00 48.25 445 ALA B C 1
ATOM 7314 O O . ALA B 1 445 ? 10.584 42.267 -50.453 1.00 42.87 445 ALA B O 1
ATOM 7316 N N . PHE B 1 446 ? 9.660 43.996 -51.550 1.00 43.24 446 PHE B N 1
ATOM 7317 C CA . PHE B 1 446 ? 10.467 45.000 -50.863 1.00 44.68 446 PHE B CA 1
ATOM 7318 C C . PHE B 1 446 ? 9.709 45.656 -49.711 1.00 42.45 446 PHE B C 1
ATOM 7319 O O . PHE B 1 446 ? 10.170 46.642 -49.135 1.00 44.62 446 PHE B O 1
ATOM 7327 N N . GLY B 1 447 ? 8.548 45.103 -49.375 1.00 45.86 447 GLY B N 1
ATOM 7328 C CA . GLY B 1 447 ? 7.807 45.547 -48.207 1.00 48.04 447 GLY B CA 1
ATOM 7329 C C . GLY B 1 447 ? 6.687 46.537 -48.469 1.00 55.50 447 GLY B C 1
ATOM 7330 O O . GLY B 1 447 ? 5.928 46.872 -47.561 1.00 42.29 447 GLY B O 1
ATOM 7331 N N . GLY B 1 448 ? 6.589 47.014 -49.705 1.00 44.86 448 GLY B N 1
ATOM 7332 C CA . GLY B 1 448 ? 5.518 47.916 -50.093 1.00 36.28 448 GLY B CA 1
ATOM 7333 C C . GLY B 1 448 ? 5.556 49.277 -49.423 1.00 39.97 448 GLY B C 1
ATOM 7334 O O . GLY B 1 448 ? 4.547 49.979 -49.374 1.00 42.45 448 GLY B O 1
ATOM 7335 N N . GLY B 1 449 ? 6.721 49.654 -48.904 1.00 46.63 449 GLY B N 1
ATOM 7336 C CA . GLY B 1 449 ? 6.894 50.959 -48.291 1.00 45.08 449 GLY B CA 1
ATOM 7337 C C . GLY B 1 449 ? 6.961 50.922 -46.776 1.00 61.73 449 GLY B C 1
ATOM 7338 O O . GLY B 1 449 ? 7.040 51.964 -46.127 1.00 56.12 449 GLY B O 1
ATOM 7339 N N . PHE B 1 450 ? 6.931 49.720 -46.211 1.00 53.95 450 PHE B N 1
ATOM 7340 C CA . PHE B 1 450 ? 7.004 49.558 -44.764 1.00 56.96 450 PHE B CA 1
ATOM 7341 C C . PHE B 1 450 ? 8.397 49.880 -44.237 1.00 59.64 450 PHE B C 1
ATOM 7342 O O . PHE B 1 450 ? 9.402 49.466 -44.814 1.00 54.66 450 PHE B O 1
ATOM 7350 N N . GLU B 1 451 ? 8.447 50.629 -43.140 1.00 58.67 451 GLU B N 1
ATOM 7351 C CA . GLU B 1 451 ? 9.704 50.932 -42.469 1.00 64.84 451 GLU B CA 1
ATOM 7352 C C . GLU B 1 451 ? 9.584 50.631 -40.978 1.00 58.41 451 GLU B C 1
ATOM 7353 O O . GLU B 1 451 ? 8.832 51.289 -40.259 1.00 55.46 451 GLU B O 1
ATOM 7359 N N . GLN B 1 452 ? 10.329 49.627 -40.526 1.00 58.80 452 GLN B N 1
ATOM 7360 C CA . GLN B 1 452 ? 10.227 49.132 -39.156 1.00 57.27 452 GLN B CA 1
ATOM 7361 C C . GLN B 1 452 ? 10.573 50.193 -38.113 1.00 63.57 452 GLN B C 1
ATOM 7362 O O . GLN B 1 452 ? 10.019 50.198 -37.012 1.00 75.55 452 GLN B O 1
ATOM 7368 N N . SER B 1 453 ? 11.481 51.095 -38.469 1.00 65.75 453 SER B N 1
ATOM 7369 C CA . SER B 1 453 ? 11.979 52.101 -37.534 1.00 79.45 453 SER B CA 1
ATOM 7370 C C . SER B 1 453 ? 10.919 53.129 -37.132 1.00 74.61 453 SER B C 1
ATOM 7371 O O . SER B 1 453 ? 11.037 53.772 -36.089 1.00 85.33 453 SER B O 1
ATOM 7374 N N . GLU B 1 454 ? 9.889 53.280 -37.959 1.00 65.87 454 GLU B N 1
ATOM 7375 C CA . GLU B 1 454 ? 8.844 54.269 -37.712 1.00 75.16 454 GLU B CA 1
ATOM 7376 C C . GLU B 1 454 ? 7.921 53.871 -36.562 1.00 78.38 454 GLU B C 1
ATOM 7377 O O . GLU B 1 454 ? 7.988 52.752 -36.054 1.00 67.25 454 GLU B O 1
ATOM 7383 N N . ASP B 1 455 ? 7.062 54.801 -36.155 1.00 74.06 455 ASP B N 1
ATOM 7384 C CA . ASP B 1 455 ? 6.058 54.526 -35.133 1.00 62.43 455 ASP B CA 1
ATOM 7385 C C . ASP B 1 455 ? 4.963 53.646 -35.726 1.00 57.59 455 ASP B C 1
ATOM 7386 O O . ASP B 1 455 ? 4.048 54.139 -36.385 1.00 53.01 455 ASP B O 1
ATOM 7391 N N . THR B 1 456 ? 5.068 52.344 -35.486 1.00 54.80 456 THR B N 1
ATOM 7392 C CA . THR B 1 456 ? 4.157 51.371 -36.077 1.00 51.64 456 THR B CA 1
ATOM 7393 C C . THR B 1 456 ? 2.717 51.577 -35.615 1.00 63.53 456 THR B C 1
ATOM 7394 O O . THR B 1 456 ? 1.788 51.535 -36.421 1.00 61.07 456 THR B O 1
ATOM 7398 N N . SER B 1 457 ? 2.539 51.805 -34.317 1.00 46.09 457 SER B N 1
ATOM 7399 C CA . SER B 1 457 ? 1.211 51.995 -33.742 1.00 55.66 457 SER B CA 1
ATOM 7400 C C . SER B 1 457 ? 0.525 53.231 -34.319 1.00 55.47 457 SER B C 1
ATOM 7401 O O . SER B 1 457 ? -0.654 53.195 -34.669 1.00 51.30 457 SER B O 1
ATOM 7404 N N . LYS B 1 458 ? 1.277 54.321 -34.417 1.00 52.98 458 LYS B N 1
ATOM 7405 C CA . LYS B 1 458 ? 0.771 55.561 -34.991 1.00 51.19 458 LYS B CA 1
ATOM 7406 C C . LYS B 1 458 ? 0.445 55.385 -36.474 1.00 66.17 458 LYS B C 1
ATOM 7407 O O . LYS B 1 458 ? -0.557 55.907 -36.965 1.00 55.23 458 LYS B O 1
ATOM 7413 N N . ASN B 1 459 ? 1.295 54.643 -37.178 1.00 56.14 459 ASN B N 1
ATOM 7414 C CA . ASN B 1 459 ? 1.072 54.360 -38.591 1.00 55.72 459 ASN B CA 1
ATOM 7415 C C . ASN B 1 459 ? -0.151 53.478 -38.816 1.00 58.22 459 ASN B C 1
ATOM 7416 O O . ASN B 1 459 ? -0.948 53.733 -39.717 1.00 53.30 459 ASN B O 1
ATOM 7421 N N . ILE B 1 460 ? -0.292 52.443 -37.992 1.00 53.58 460 ILE B N 1
ATOM 7422 C CA . ILE B 1 460 ? -1.413 51.513 -38.103 1.00 50.73 460 ILE B CA 1
ATOM 7423 C C . ILE B 1 460 ? -2.744 52.225 -37.884 1.00 56.07 460 ILE B C 1
ATOM 7424 O O . ILE B 1 460 ? -3.694 52.030 -38.641 1.00 49.09 460 ILE B O 1
ATOM 7429 N N . LYS B 1 461 ? -2.802 53.065 -36.856 1.00 57.13 461 LYS B N 1
ATOM 7430 C CA . LYS B 1 461 ? -4.012 53.822 -36.558 1.00 62.23 461 LYS B CA 1
ATOM 7431 C C . LYS B 1 461 ? -4.351 54.795 -37.686 1.00 60.87 461 LYS B C 1
ATOM 7432 O O . LYS B 1 461 ? -5.521 54.979 -38.027 1.00 58.68 461 LYS B O 1
ATOM 7438 N N . GLU B 1 462 ? -3.324 55.406 -38.269 1.00 59.50 462 GLU B N 1
ATOM 7439 C CA . GLU B 1 462 ? -3.515 56.370 -39.349 1.00 59.73 462 GLU B CA 1
ATOM 7440 C C . GLU B 1 462 ? -4.008 55.705 -40.634 1.00 71.05 462 GLU B C 1
ATOM 7441 O O . GLU B 1 462 ? -4.842 56.263 -41.345 1.00 65.59 462 GLU B O 1
ATOM 7447 N N . GLU B 1 463 ? -3.502 54.510 -40.921 1.00 58.58 463 GLU B N 1
ATOM 7448 C CA . GLU B 1 463 ? -3.815 53.831 -42.177 1.00 57.32 463 GLU B CA 1
ATOM 7449 C C . GLU B 1 463 ? -5.054 52.938 -42.080 1.00 60.36 463 GLU B C 1
ATOM 7450 O O . GLU B 1 463 ? -5.536 52.428 -43.091 1.00 64.60 463 GLU B O 1
ATOM 7456 N N . SER B 1 464 ? -5.566 52.755 -40.866 1.00 56.26 464 SER B N 1
ATOM 7457 C CA . SER B 1 464 ? -6.755 51.931 -40.650 1.00 54.78 464 SER B CA 1
ATOM 7458 C C . SER B 1 464 ? -7.986 52.798 -40.409 1.00 44.21 464 SER B C 1
ATOM 7459 O O . SER B 1 464 ? -8.986 52.338 -39.860 1.00 58.33 464 SER B O 1
ATOM 7462 N N . LYS B 1 465 ? -7.896 54.055 -40.829 1.00 53.67 465 LYS B N 1
ATOM 7463 C CA . LYS B 1 465 ? -8.958 55.039 -40.637 1.00 53.73 465 LYS B CA 1
ATOM 7464 C C . LYS B 1 465 ? -10.310 54.591 -41.188 1.00 63.63 465 LYS B C 1
ATOM 7465 O O . LYS B 1 465 ? -11.345 54.802 -40.554 1.00 59.00 465 LYS B O 1
ATOM 7471 N N . ASN B 1 466 ? -10.296 53.972 -42.365 1.00 54.15 466 ASN B N 1
ATOM 7472 C CA . ASN B 1 466 ? -11.529 53.617 -43.058 1.00 55.51 466 ASN B CA 1
ATOM 7473 C C . ASN B 1 466 ? -11.920 52.149 -42.907 1.00 45.95 466 ASN B C 1
ATOM 7474 O O . ASN B 1 466 ? -12.877 51.691 -43.532 1.00 57.97 466 ASN B O 1
ATOM 7479 N N . LEU B 1 467 ? -11.177 51.412 -42.086 1.00 56.84 467 LEU B N 1
ATOM 7480 C CA . LEU B 1 467 ? -11.483 50.004 -41.857 1.00 57.65 467 LEU B CA 1
ATOM 7481 C C . LEU B 1 467 ? -12.849 49.864 -41.192 1.00 62.60 467 LEU B C 1
ATOM 7482 O O . LEU B 1 467 ? -13.068 50.364 -40.090 1.00 52.71 467 LEU B O 1
ATOM 7487 N N . ASP B 1 468 ? -13.767 49.187 -41.874 1.00 58.42 468 ASP B N 1
ATOM 7488 C CA . ASP B 1 468 ? -15.138 49.058 -41.393 1.00 57.67 468 ASP B CA 1
ATOM 7489 C C . ASP B 1 468 ? -15.223 48.116 -40.198 1.00 58.48 468 ASP B C 1
ATOM 7490 O O . ASP B 1 468 ? -15.171 46.896 -40.351 1.00 58.84 468 ASP B O 1
ATOM 7495 N N . MET B 1 469 ? -15.355 48.695 -39.009 1.00 66.55 469 MET B N 1
ATOM 7496 C CA . MET B 1 469 ? -15.585 47.927 -37.793 1.00 69.68 469 MET B CA 1
ATOM 7497 C C . MET B 1 469 ? -16.917 48.335 -37.180 1.00 72.03 469 MET B C 1
ATOM 7498 O O . MET B 1 469 ? -17.086 48.311 -35.964 1.00 70.80 469 MET B O 1
ATOM 7503 N N . SER B 1 470 ? -17.860 48.715 -38.039 1.00 63.17 470 SER B N 1
ATOM 7504 C CA . SER B 1 470 ? -19.157 49.224 -37.598 1.00 72.17 470 SER B CA 1
ATOM 7505 C C . SER B 1 470 ? -20.063 48.105 -37.094 1.00 76.01 470 SER B C 1
ATOM 7506 O O . SER B 1 470 ? -21.127 48.372 -36.523 1.00 79.46 470 SER B O 1
ATOM 7509 N N . PHE B 1 471 ? -19.642 46.860 -37.307 1.00 71.22 471 PHE B N 1
ATOM 7510 C CA . PHE B 1 471 ? -20.442 45.712 -36.900 1.00 70.80 471 PHE B CA 1
ATOM 7511 C C . PHE B 1 471 ? -20.482 45.566 -35.381 1.00 70.55 471 PHE B C 1
ATOM 7512 O O . PHE B 1 471 ? -21.341 44.868 -34.837 1.00 74.16 471 PHE B O 1
ATOM 7520 N N . ARG B 1 472 ? -19.546 46.224 -34.703 1.00 73.54 472 ARG B N 1
ATOM 7521 C CA . ARG B 1 472 ? -19.476 46.177 -33.249 1.00 76.67 472 ARG B CA 1
ATOM 7522 C C . ARG B 1 472 ? -19.799 47.537 -32.639 1.00 75.60 472 ARG B C 1
ATOM 7523 O O . ARG B 1 472 ? -19.726 47.713 -31.424 1.00 92.09 472 ARG B O 1
ATOM 7531 N N . GLU B 1 473 ? -20.156 48.496 -33.487 1.00 85.25 473 GLU B N 1
ATOM 7532 C CA . GLU B 1 473 ? -20.518 49.831 -33.021 1.00 88.95 473 GLU B CA 1
ATOM 7533 C C . GLU B 1 473 ? -22.008 50.100 -33.203 1.00 90.23 473 GLU B C 1
ATOM 7534 O O . GLU B 1 473 ? -22.720 50.371 -32.236 1.00 94.57 473 GLU B O 1
ATOM 7540 N N . CYS C 1 1 ? -0.631 -1.145 -11.764 1.00 48.21 1 CYS C N 1
ATOM 7541 C CA . CYS C 1 1 ? -1.738 -1.507 -12.638 1.00 55.31 1 CYS C CA 1
ATOM 7542 C C . CYS C 1 1 ? -1.968 -0.460 -13.709 1.00 60.30 1 CYS C C 1
ATOM 7543 O O . CYS C 1 1 ? -1.511 0.640 -13.569 1.00 60.14 1 CYS C O 1
ATOM 7546 N N . SER C 1 2 ? -2.640 -0.823 -14.795 1.00 49.04 2 SER C N 1
ATOM 7547 C CA . SER C 1 2 ? -3.019 0.132 -15.828 1.00 40.21 2 SER C CA 1
ATOM 7548 C C . SER C 1 2 ? -4.457 -0.103 -16.277 1.00 42.24 2 SER C C 1
ATOM 7549 O O . SER C 1 2 ? -4.960 -1.226 -16.222 1.00 45.21 2 SER C O 1
ATOM 7552 N N . LEU C 1 3 ? -5.115 0.967 -16.709 1.00 41.00 3 LEU C N 1
ATOM 7553 C CA . LEU C 1 3 ? -6.491 0.882 -17.177 1.00 36.92 3 LEU C CA 1
ATOM 7554 C C . LEU C 1 3 ? -6.569 1.080 -18.687 1.00 46.10 3 LEU C C 1
ATOM 7555 O O . LEU C 1 3 ? -7.659 1.182 -19.252 1.00 41.21 3 LEU C O 1
ATOM 7560 N N . SER C 1 4 ? -5.408 1.140 -19.333 1.00 37.95 4 SER C N 1
ATOM 7561 C CA . SER C 1 4 ? -5.348 1.266 -20.785 1.00 50.74 4 SER C CA 1
ATOM 7562 C C . SER C 1 4 ? -5.943 0.034 -21.454 1.00 48.98 4 SER C C 1
ATOM 7563 O O . SER C 1 4 ? -5.617 -1.096 -21.087 1.00 53.39 4 SER C O 1
ATOM 7566 N N . PRO C 1 5 ? -6.829 0.248 -22.435 1.00 43.09 5 PRO C N 1
ATOM 7567 C CA . PRO C 1 5 ? -7.452 -0.871 -23.145 1.00 48.37 5 PRO C CA 1
ATOM 7568 C C . PRO C 1 5 ? -6.458 -1.574 -24.058 1.00 47.41 5 PRO C C 1
ATOM 7569 O O . PRO C 1 5 ? -5.474 -0.962 -24.474 1.00 55.77 5 PRO C O 1
ATOM 7573 N N . ASN C 1 6 ? -6.706 -2.845 -24.356 1.00 59.18 6 ASN C N 1
ATOM 7574 C CA . ASN C 1 6 ? -5.862 -3.586 -25.284 1.00 70.46 6 ASN C CA 1
ATOM 7575 C C . ASN C 1 6 ? -6.011 -3.057 -26.706 1.00 50.88 6 ASN C C 1
ATOM 7576 O O . ASN C 1 6 ? -7.117 -3.008 -27.245 1.00 58.64 6 ASN C O 1
ATOM 7581 N N . LEU C 1 7 ? -4.897 -2.654 -27.309 1.00 59.97 7 LEU C N 1
ATOM 7582 C CA . LEU C 1 7 ? -4.925 -2.102 -28.659 1.00 57.89 7 LEU C CA 1
ATOM 7583 C C . LEU C 1 7 ? -4.947 -3.213 -29.705 1.00 75.48 7 LEU C C 1
ATOM 7584 O O . LEU C 1 7 ? -4.035 -4.038 -29.769 1.00 75.24 7 LEU C O 1
ATOM 7589 N N . ASN C 1 8 ? -5.995 -3.227 -30.522 1.00 73.58 8 ASN C N 1
ATOM 7590 C CA . ASN C 1 8 ? -6.148 -4.249 -31.550 1.00 84.83 8 ASN C CA 1
ATOM 7591 C C . ASN C 1 8 ? -6.162 -3.656 -32.951 1.00 81.33 8 ASN C C 1
ATOM 7592 O O . ASN C 1 8 ? -7.218 -3.295 -33.474 1.00 80.03 8 ASN C O 1
ATOM 7597 N N . ILE C 1 9 ? -4.982 -3.556 -33.552 1.00 77.84 9 ILE C N 1
ATOM 7598 C CA . ILE C 1 9 ? -4.862 -3.070 -34.919 1.00 87.75 9 ILE C CA 1
ATOM 7599 C C . ILE C 1 9 ? -5.136 -4.205 -35.897 1.00 81.73 9 ILE C C 1
ATOM 7600 O O . ILE C 1 9 ? -4.445 -5.224 -35.878 1.00 83.83 9 ILE C O 1
ATOM 7605 N N . PRO C 1 10 ? -6.153 -4.035 -36.754 1.00 84.13 10 PRO C N 1
ATOM 7606 C CA . PRO C 1 10 ? -6.501 -5.053 -37.749 1.00 96.62 10 PRO C CA 1
ATOM 7607 C C . PRO C 1 10 ? -5.382 -5.269 -38.762 1.00 79.88 10 PRO C C 1
ATOM 7608 O O . PRO C 1 10 ? -4.618 -4.347 -39.047 1.00 75.50 10 PRO C O 1
ATOM 7612 N N . GLU C 1 11 ? -5.294 -6.483 -39.293 1.00 87.21 11 GLU C N 1
ATOM 7613 C CA . GLU C 1 11 ? -4.255 -6.829 -40.254 1.00 90.55 11 GLU C CA 1
ATOM 7614 C C . GLU C 1 11 ? -4.512 -6.170 -41.604 1.00 73.12 11 GLU C C 1
ATOM 7615 O O . GLU C 1 11 ? -5.640 -6.157 -42.097 1.00 73.72 11 GLU C O 1
ATOM 7621 N N . ALA C 1 12 ? -3.459 -5.612 -42.192 1.00 68.65 12 ALA C N 1
ATOM 7622 C CA . ALA C 1 12 ? -3.545 -5.045 -43.531 1.00 63.89 12 ALA C CA 1
ATOM 7623 C C . ALA C 1 12 ? -3.425 -6.158 -44.561 1.00 53.49 12 ALA C C 1
ATOM 7624 O O . ALA C 1 12 ? -2.323 -6.588 -44.897 1.00 69.68 12 ALA C O 1
ATOM 7626 N N . ASN C 1 13 ? -4.565 -6.629 -45.053 1.00 59.61 13 ASN C N 1
ATOM 7627 C CA . ASN C 1 13 ? -4.590 -7.742 -45.993 1.00 70.70 13 ASN C CA 1
ATOM 7628 C C . ASN C 1 13 ? -4.536 -7.277 -47.444 1.00 54.76 13 ASN C C 1
ATOM 7629 O O . ASN C 1 13 ? -5.377 -6.494 -47.884 1.00 66.85 13 ASN C O 1
ATOM 7634 N N . TYR C 1 14 ? -3.543 -7.766 -48.179 1.00 59.25 14 TYR C N 1
ATOM 7635 C CA . TYR C 1 14 ? -3.373 -7.415 -49.584 1.00 54.39 14 TYR C CA 1
ATOM 7636 C C . TYR C 1 14 ? -2.508 -8.450 -50.295 1.00 62.68 14 TYR C C 1
ATOM 7637 O O . TYR C 1 14 ? -1.689 -9.124 -49.669 1.00 59.14 14 TYR C O 1
ATOM 7646 N N . SER C 1 15 ? -2.695 -8.570 -51.605 1.00 61.04 15 SER C N 1
ATOM 7647 C CA . SER C 1 15 ? -1.926 -9.514 -52.406 1.00 55.96 15 SER C CA 1
ATOM 7648 C C . SER C 1 15 ? -0.702 -8.848 -53.022 1.00 56.44 15 SER C C 1
ATOM 7649 O O . SER C 1 15 ? -0.719 -7.654 -53.319 1.00 67.69 15 SER C O 1
ATOM 7652 N N . ILE C 1 16 ? 0.360 -9.627 -53.208 1.00 61.07 16 ILE C N 1
ATOM 7653 C CA . ILE C 1 16 ? 1.572 -9.131 -53.851 1.00 67.51 16 ILE C CA 1
ATOM 7654 C C . ILE C 1 16 ? 1.529 -9.396 -55.356 1.00 75.56 16 ILE C C 1
ATOM 7655 O O . ILE C 1 16 ? 0.924 -10.371 -55.805 1.00 67.75 16 ILE C O 1
ATOM 7660 N N . ASP C 1 17 ? 2.169 -8.522 -56.128 1.00 77.85 17 ASP C N 1
ATOM 7661 C CA . ASP C 1 17 ? 2.169 -8.625 -57.586 1.00 68.68 17 ASP C CA 1
ATOM 7662 C C . ASP C 1 17 ? 3.285 -7.773 -58.193 1.00 71.80 17 ASP C C 1
ATOM 7663 O O . ASP C 1 17 ? 3.142 -6.563 -58.339 1.00 67.11 17 ASP C O 1
ATOM 7668 N N . ASN C 1 18 ? 4.391 -8.416 -58.555 1.00 69.46 18 ASN C N 1
ATOM 7669 C CA . ASN C 1 18 ? 5.568 -7.710 -59.057 1.00 77.43 18 ASN C CA 1
ATOM 7670 C C . ASN C 1 18 ? 5.462 -7.298 -60.522 1.00 74.58 18 ASN C C 1
ATOM 7671 O O . ASN C 1 18 ? 6.421 -6.783 -61.101 1.00 75.16 18 ASN C O 1
ATOM 7676 N N . LYS C 1 19 ? 4.296 -7.526 -61.117 1.00 62.95 19 LYS C N 1
ATOM 7677 C CA . LYS C 1 19 ? 4.055 -7.140 -62.500 1.00 73.08 19 LYS C CA 1
ATOM 7678 C C . LYS C 1 19 ? 3.433 -5.756 -62.596 1.00 78.46 19 LYS C C 1
ATOM 7679 O O . LYS C 1 19 ? 3.408 -5.150 -63.670 1.00 78.26 19 LYS C O 1
ATOM 7685 N N . LEU C 1 20 ? 2.928 -5.268 -61.467 1.00 69.08 20 LEU C N 1
ATOM 7686 C CA . LEU C 1 20 ? 2.177 -4.018 -61.420 1.00 73.93 20 LEU C CA 1
ATOM 7687 C C . LEU C 1 20 ? 2.945 -2.834 -62.004 1.00 64.58 20 LEU C C 1
ATOM 7688 O O . LEU C 1 20 ? 2.365 -1.989 -62.687 1.00 59.73 20 LEU C O 1
ATOM 7693 N N . GLY C 1 21 ? 4.244 -2.774 -61.733 1.00 69.28 21 GLY C N 1
ATOM 7694 C CA . GLY C 1 21 ? 5.062 -1.677 -62.216 1.00 64.65 21 GLY C CA 1
ATOM 7695 C C . GLY C 1 21 ? 6.156 -2.142 -63.155 1.00 67.47 21 GLY C C 1
ATOM 7696 O O . GLY C 1 21 ? 7.189 -1.490 -63.299 1.00 65.17 21 GLY C O 1
ATOM 7697 N N . ALA C 1 22 ? 5.921 -3.276 -63.803 1.00 67.50 22 ALA C N 1
ATOM 7698 C CA . ALA C 1 22 ? 6.912 -3.874 -64.686 1.00 73.25 22 ALA C CA 1
ATOM 7699 C C . ALA C 1 22 ? 6.392 -4.004 -66.112 1.00 66.92 22 ALA C C 1
ATOM 7700 O O . ALA C 1 22 ? 5.314 -4.550 -66.342 1.00 66.01 22 ALA C O 1
ATOM 7702 N N . LEU C 1 23 ? 7.160 -3.492 -67.067 1.00 76.38 23 LEU C N 1
ATOM 7703 C CA . LEU C 1 23 ? 6.840 -3.690 -68.474 1.00 84.15 23 LEU C CA 1
ATOM 7704 C C . LEU C 1 23 ? 7.205 -5.116 -68.870 1.00 83.29 23 LEU C C 1
ATOM 7705 O O . LEU C 1 23 ? 8.012 -5.763 -68.204 1.00 76.65 23 LEU C O 1
ATOM 7710 N N . SER C 1 24 ? 6.605 -5.602 -69.952 1.00 83.11 24 SER C N 1
ATOM 7711 C CA . SER C 1 24 ? 6.756 -6.996 -70.361 1.00 80.46 24 SER C CA 1
ATOM 7712 C C . SER C 1 24 ? 8.203 -7.380 -70.669 1.00 83.01 24 SER C C 1
ATOM 7713 O O . SER C 1 24 ? 8.579 -8.546 -70.549 1.00 72.20 24 SER C O 1
ATOM 7716 N N . TRP C 1 25 ? 9.014 -6.402 -71.061 1.00 84.39 25 TRP C N 1
ATOM 7717 C CA . TRP C 1 25 ? 10.411 -6.668 -71.385 1.00 88.95 25 TRP C CA 1
ATOM 7718 C C . TRP C 1 25 ? 11.353 -6.241 -70.262 1.00 93.87 25 TRP C C 1
ATOM 7719 O O . TRP C 1 25 ? 12.561 -6.125 -70.465 1.00 92.58 25 TRP C O 1
ATOM 7730 N N . GLU C 1 26 ? 10.794 -6.015 -69.078 1.00 96.47 26 GLU C N 1
ATOM 7731 C CA . GLU C 1 26 ? 11.592 -5.662 -67.909 1.00 97.11 26 GLU C CA 1
ATOM 7732 C C . GLU C 1 26 ? 11.586 -6.789 -66.884 1.00 99.44 26 GLU C C 1
ATOM 7733 O O . GLU C 1 26 ? 10.676 -7.617 -66.870 1.00 90.99 26 GLU C O 1
ATOM 7739 N N . LYS C 1 27 ? 12.605 -6.821 -66.030 1.00 104.78 27 LYS C N 1
ATOM 7740 C CA . LYS C 1 27 ? 12.658 -7.805 -64.956 1.00 100.24 27 LYS C CA 1
ATOM 7741 C C . LYS C 1 27 ? 11.874 -7.353 -63.733 1.00 104.09 27 LYS C C 1
ATOM 7742 O O . LYS C 1 27 ? 12.169 -6.314 -63.145 1.00 98.35 27 LYS C O 1
ATOM 7748 N N . GLU C 1 28 ? 10.887 -8.151 -63.342 1.00 99.19 28 GLU C N 1
ATOM 7749 C CA . GLU C 1 28 ? 10.116 -7.886 -62.133 1.00 98.74 28 GLU C CA 1
ATOM 7750 C C . GLU C 1 28 ? 11.018 -7.945 -60.903 1.00 98.17 28 GLU C C 1
ATOM 7751 O O . GLU C 1 28 ? 11.770 -8.902 -60.721 1.00 106.75 28 GLU C O 1
ATOM 7757 N N . THR C 1 29 ? 10.937 -6.921 -60.059 1.00 93.82 29 THR C N 1
ATOM 7758 C CA . THR C 1 29 ? 11.871 -6.770 -58.947 1.00 102.52 29 THR C CA 1
ATOM 7759 C C . THR C 1 29 ? 11.183 -6.443 -57.622 1.00 98.61 29 THR C C 1
ATOM 7760 O O . THR C 1 29 ? 10.260 -5.629 -57.569 1.00 86.80 29 THR C O 1
ATOM 7764 N N . ASN C 1 30 ? 11.651 -7.081 -56.555 1.00 104.54 30 ASN C N 1
ATOM 7765 C CA . ASN C 1 30 ? 11.141 -6.830 -55.215 1.00 105.26 30 ASN C CA 1
ATOM 7766 C C . ASN C 1 30 ? 12.282 -6.453 -54.273 1.00 106.20 30 ASN C C 1
ATOM 7767 O O . ASN C 1 30 ? 12.148 -6.529 -53.052 1.00 112.30 30 ASN C O 1
ATOM 7772 N N . SER C 1 31 ? 13.406 -6.046 -54.857 1.00 112.47 31 SER C N 1
ATOM 7773 C CA . SER C 1 31 ? 14.589 -5.678 -54.087 1.00 109.82 31 SER C CA 1
ATOM 7774 C C . SER C 1 31 ? 14.360 -4.388 -53.306 1.00 104.95 31 SER C C 1
ATOM 7775 O O . SER C 1 31 ? 13.726 -3.457 -53.801 1.00 94.67 31 SER C O 1
ATOM 7778 N N . SER C 1 32 ? 14.886 -4.336 -52.086 1.00 97.56 32 SER C N 1
ATOM 7779 C CA . SER C 1 32 ? 14.682 -3.181 -51.219 1.00 89.18 32 SER C CA 1
ATOM 7780 C C . SER C 1 32 ? 15.459 -1.962 -51.709 1.00 71.87 32 SER C C 1
ATOM 7781 O O . SER C 1 32 ? 16.275 -2.057 -52.627 1.00 78.99 32 SER C O 1
ATOM 7784 N N . ILE C 1 33 ? 15.194 -0.817 -51.090 1.00 77.35 33 ILE C N 1
ATOM 7785 C CA . ILE C 1 33 ? 15.813 0.438 -51.494 1.00 58.65 33 ILE C CA 1
ATOM 7786 C C . ILE C 1 33 ? 16.994 0.793 -50.600 1.00 66.41 33 ILE C C 1
ATOM 7787 O O . ILE C 1 33 ? 16.895 0.721 -49.375 1.00 72.67 33 ILE C O 1
ATOM 7792 N N . THR C 1 34 ? 18.109 1.171 -51.218 1.00 64.64 34 THR C N 1
ATOM 7793 C CA . THR C 1 34 ? 19.267 1.656 -50.478 1.00 64.89 34 THR C CA 1
ATOM 7794 C C . THR C 1 34 ? 18.964 3.025 -49.881 1.00 68.34 34 THR C C 1
ATOM 7795 O O . THR C 1 34 ? 18.241 3.826 -50.474 1.00 67.01 34 THR C O 1
ATOM 7799 N N . LYS C 1 35 ? 19.522 3.289 -48.706 1.00 58.95 35 LYS C N 1
ATOM 7800 C CA . LYS C 1 35 ? 19.185 4.492 -47.952 1.00 67.92 35 LYS C CA 1
ATOM 7801 C C . LYS C 1 35 ? 19.635 5.785 -48.634 1.00 71.28 35 LYS C C 1
ATOM 7802 O O . LYS C 1 35 ? 19.011 6.829 -48.458 1.00 74.13 35 LYS C O 1
ATOM 7808 N N . ASN C 1 36 ? 20.715 5.715 -49.405 1.00 49.91 36 ASN C N 1
ATOM 7809 C CA . ASN C 1 36 ? 21.156 6.855 -50.203 1.00 56.60 36 ASN C CA 1
ATOM 7810 C C . ASN C 1 36 ? 20.903 6.602 -51.688 1.00 56.38 36 ASN C C 1
ATOM 7811 O O . ASN C 1 36 ? 21.830 6.575 -52.500 1.00 51.08 36 ASN C O 1
ATOM 7816 N N . TRP C 1 37 ? 19.629 6.426 -52.026 1.00 53.11 37 TRP C N 1
ATOM 7817 C CA . TRP C 1 37 ? 19.208 6.021 -53.363 1.00 56.08 37 TRP C CA 1
ATOM 7818 C C . TRP C 1 37 ? 19.514 7.035 -54.464 1.00 51.82 37 TRP C C 1
ATOM 7819 O O . TRP C 1 37 ? 19.641 6.664 -55.631 1.00 58.32 37 TRP C O 1
ATOM 7830 N N . TRP C 1 38 ? 19.629 8.308 -54.100 1.00 58.04 38 TRP C N 1
ATOM 7831 C CA . TRP C 1 38 ? 19.796 9.366 -55.092 1.00 53.21 38 TRP C CA 1
ATOM 7832 C C . TRP C 1 38 ? 21.151 9.305 -55.796 1.00 60.01 38 TRP C C 1
ATOM 7833 O O . TRP C 1 38 ? 21.322 9.867 -56.878 1.00 56.87 38 TRP C O 1
ATOM 7844 N N . LYS C 1 39 ? 22.110 8.617 -55.185 1.00 55.84 39 LYS C N 1
ATOM 7845 C CA . LYS C 1 39 ? 23.450 8.516 -55.754 1.00 57.16 39 LYS C CA 1
ATOM 7846 C C . LYS C 1 39 ? 23.488 7.589 -56.967 1.00 62.24 39 LYS C C 1
ATOM 7847 O O . LYS C 1 39 ? 24.486 7.543 -57.688 1.00 53.95 39 LYS C O 1
ATOM 7853 N N . ASP C 1 40 ? 22.400 6.859 -57.195 1.00 59.89 40 ASP C N 1
ATOM 7854 C CA . ASP C 1 40 ? 22.327 5.935 -58.322 1.00 69.41 40 ASP C CA 1
ATOM 7855 C C . ASP C 1 40 ? 21.989 6.657 -59.623 1.00 61.72 40 ASP C C 1
ATOM 7856 O O . ASP C 1 40 ? 21.871 6.028 -60.675 1.00 65.71 40 ASP C O 1
ATOM 7861 N N . PHE C 1 41 ? 21.824 7.974 -59.541 1.00 60.88 41 PHE C N 1
ATOM 7862 C CA . PHE C 1 41 ? 21.623 8.799 -60.727 1.00 55.98 41 PHE C CA 1
ATOM 7863 C C . PHE C 1 41 ? 22.968 9.181 -61.333 1.00 60.66 41 PHE C C 1
ATOM 7864 O O . PHE C 1 41 ? 23.029 9.809 -62.391 1.00 56.82 41 PHE C O 1
ATOM 7872 N N . ASP C 1 42 ? 24.038 8.803 -60.638 1.00 53.24 42 ASP C N 1
ATOM 7873 C CA . ASP C 1 42 ? 25.409 9.039 -61.084 1.00 66.06 42 ASP C CA 1
ATOM 7874 C C . ASP C 1 42 ? 25.680 10.521 -61.344 1.00 63.12 42 ASP C C 1
ATOM 7875 O O . ASP C 1 42 ? 26.481 10.875 -62.211 1.00 60.43 42 ASP C O 1
ATOM 7880 N N . ASP C 1 43 ? 25.006 11.378 -60.581 1.00 59.73 43 ASP C N 1
ATOM 7881 C CA . ASP C 1 43 ? 25.148 12.823 -60.719 1.00 51.03 43 ASP C CA 1
ATOM 7882 C C . ASP C 1 43 ? 25.808 13.413 -59.477 1.00 61.16 43 ASP C C 1
ATOM 7883 O O . ASP C 1 43 ? 25.218 13.423 -58.397 1.00 56.73 43 ASP C O 1
ATOM 7888 N N . GLU C 1 44 ? 27.031 13.908 -59.636 1.00 60.70 44 GLU C N 1
ATOM 7889 C CA . GLU C 1 44 ? 27.772 14.477 -58.515 1.00 64.25 44 GLU C CA 1
ATOM 7890 C C . GLU C 1 44 ? 27.211 15.841 -58.124 1.00 56.87 44 GLU C C 1
ATOM 7891 O O . GLU C 1 44 ? 27.331 16.263 -56.975 1.00 63.97 44 GLU C O 1
ATOM 7897 N N . ASN C 1 45 ? 26.598 16.527 -59.084 1.00 58.66 45 ASN C N 1
ATOM 7898 C CA . ASN C 1 45 ? 25.962 17.811 -58.814 1.00 57.47 45 ASN C CA 1
ATOM 7899 C C . ASN C 1 45 ? 24.714 17.631 -57.957 1.00 55.57 45 ASN C C 1
ATOM 7900 O O . ASN C 1 45 ? 24.412 18.457 -57.096 1.00 49.90 45 ASN C O 1
ATOM 7905 N N . LEU C 1 46 ? 23.994 16.541 -58.200 1.00 54.93 46 LEU C N 1
ATOM 7906 C CA . LEU C 1 46 ? 22.811 16.209 -57.417 1.00 55.45 46 LEU C CA 1
ATOM 7907 C C . LEU C 1 46 ? 23.201 15.819 -55.994 1.00 59.93 46 LEU C C 1
ATOM 7908 O O . LEU C 1 46 ? 22.509 16.161 -55.038 1.00 57.26 46 LEU C O 1
ATOM 7913 N N . ASN C 1 47 ? 24.318 15.110 -55.863 1.00 55.40 47 ASN C N 1
ATOM 7914 C CA . ASN C 1 47 ? 24.792 14.655 -54.560 1.00 52.30 47 ASN C CA 1
ATOM 7915 C C . ASN C 1 47 ? 25.114 15.812 -53.620 1.00 57.97 47 ASN C C 1
ATOM 7916 O O . ASN C 1 47 ? 24.721 15.801 -52.453 1.00 48.66 47 ASN C O 1
ATOM 7921 N N . LYS C 1 48 ? 25.827 16.808 -54.137 1.00 59.47 48 LYS C N 1
ATOM 7922 C CA . LYS C 1 48 ? 26.202 17.975 -53.346 1.00 55.42 48 LYS C CA 1
ATOM 7923 C C . LYS C 1 48 ? 24.983 18.789 -52.924 1.00 49.99 48 LYS C C 1
ATOM 7924 O O . LYS C 1 48 ? 24.962 19.367 -51.839 1.00 57.00 48 LYS C O 1
ATOM 7930 N N . VAL C 1 49 ? 23.969 18.833 -53.782 1.00 54.74 49 VAL C N 1
ATOM 7931 C CA . VAL C 1 49 ? 22.775 19.623 -53.499 1.00 56.78 49 VAL C CA 1
ATOM 7932 C C . VAL C 1 49 ? 21.874 18.914 -52.483 1.00 56.29 49 VAL C C 1
ATOM 7933 O O . VAL C 1 49 ? 21.091 19.559 -51.785 1.00 49.40 49 VAL C O 1
ATOM 7937 N N . VAL C 1 50 ? 21.994 17.592 -52.390 1.00 46.26 50 VAL C N 1
ATOM 7938 C CA . VAL C 1 50 ? 21.244 16.837 -51.394 1.00 47.54 50 VAL C CA 1
ATOM 7939 C C . VAL C 1 50 ? 21.911 17.002 -50.033 1.00 55.06 50 VAL C C 1
ATOM 7940 O O . VAL C 1 50 ? 21.240 17.138 -49.008 1.00 45.62 50 VAL C O 1
ATOM 7944 N N . ASP C 1 51 ? 23.240 17.002 -50.038 1.00 48.65 51 ASP C N 1
ATOM 7945 C CA . ASP C 1 51 ? 24.016 17.219 -48.823 1.00 52.22 51 ASP C CA 1
ATOM 7946 C C . ASP C 1 51 ? 23.770 18.615 -48.263 1.00 53.40 51 ASP C C 1
ATOM 7947 O O . ASP C 1 51 ? 23.762 18.813 -47.049 1.00 56.12 51 ASP C O 1
ATOM 7952 N N . LEU C 1 52 ? 23.575 19.579 -49.157 1.00 50.78 52 LEU C N 1
ATOM 7953 C CA . LEU C 1 52 ? 23.256 20.945 -48.756 1.00 55.30 52 LEU C CA 1
ATOM 7954 C C . LEU C 1 52 ? 21.888 21.006 -48.091 1.00 57.79 52 LEU C C 1
ATOM 7955 O O . LEU C 1 52 ? 21.693 21.729 -47.114 1.00 57.08 52 LEU C O 1
ATOM 7960 N N . ALA C 1 53 ? 20.943 20.243 -48.631 1.00 44.98 53 ALA C N 1
ATOM 7961 C CA . ALA C 1 53 ? 19.600 20.176 -48.072 1.00 47.60 53 ALA C CA 1
ATOM 7962 C C . ALA C 1 53 ? 19.614 19.509 -46.702 1.00 50.92 53 ALA C C 1
ATOM 7963 O O . ALA C 1 53 ? 18.970 19.978 -45.768 1.00 42.04 53 ALA C O 1
ATOM 7965 N N . LEU C 1 54 ? 20.366 18.420 -46.583 1.00 43.24 54 LEU C N 1
ATOM 7966 C CA . LEU C 1 54 ? 20.475 17.700 -45.319 1.00 44.00 54 LEU C CA 1
ATOM 7967 C C . LEU C 1 54 ? 21.206 18.525 -44.263 1.00 55.73 54 LEU C C 1
ATOM 7968 O O . LEU C 1 54 ? 21.217 18.174 -43.083 1.00 48.87 54 LEU C O 1
ATOM 7973 N N . LYS C 1 55 ? 21.809 19.625 -44.697 1.00 53.99 55 LYS C N 1
ATOM 7974 C CA . LYS C 1 55 ? 22.550 20.497 -43.799 1.00 41.33 55 LYS C CA 1
ATOM 7975 C C . LYS C 1 55 ? 21.781 21.776 -43.471 1.00 45.12 55 LYS C C 1
ATOM 7976 O O . LYS C 1 55 ? 21.749 22.211 -42.322 1.00 50.48 55 LYS C O 1
ATOM 7982 N N . ASN C 1 56 ? 21.145 22.367 -44.478 1.00 42.62 56 ASN C N 1
ATOM 7983 C CA . ASN C 1 56 ? 20.596 23.712 -44.334 1.00 36.21 56 ASN C CA 1
ATOM 7984 C C . ASN C 1 56 ? 19.068 23.814 -44.332 1.00 42.27 56 ASN C C 1
ATOM 7985 O O . ASN C 1 56 ? 18.525 24.855 -43.961 1.00 45.86 56 ASN C O 1
ATOM 7990 N N . ASN C 1 57 ? 18.373 22.755 -44.740 1.00 37.20 57 ASN C N 1
ATOM 7991 C CA . ASN C 1 57 ? 16.913 22.813 -44.835 1.00 43.20 57 ASN C CA 1
ATOM 7992 C C . ASN C 1 57 ? 16.254 23.024 -43.476 1.00 49.23 57 ASN C C 1
ATOM 7993 O O . ASN C 1 57 ? 16.461 22.251 -42.544 1.00 41.13 57 ASN C O 1
ATOM 7998 N N . ASN C 1 58 ? 15.452 24.078 -43.381 1.00 46.11 58 ASN C N 1
ATOM 7999 C CA . ASN C 1 58 ? 14.850 24.483 -42.116 1.00 47.29 58 ASN C CA 1
ATOM 8000 C C . ASN C 1 58 ? 13.669 23.614 -41.694 1.00 50.34 58 ASN C C 1
ATOM 8001 O O . ASN C 1 58 ? 13.421 23.437 -40.500 1.00 52.67 58 ASN C O 1
ATOM 8006 N N . ASP C 1 59 ? 12.941 23.079 -42.669 1.00 48.98 59 ASP C N 1
ATOM 8007 C CA . ASP C 1 59 ? 11.847 22.158 -42.376 1.00 44.58 59 ASP C CA 1
ATOM 8008 C C . ASP C 1 59 ? 12.390 20.891 -41.727 1.00 54.67 59 ASP C C 1
ATOM 8009 O O . ASP C 1 59 ? 11.761 20.306 -40.850 1.00 43.61 59 ASP C O 1
ATOM 8014 N N . LEU C 1 60 ? 13.573 20.478 -42.165 1.00 42.17 60 LEU C N 1
ATOM 8015 C CA . LEU C 1 60 ? 14.244 19.318 -41.593 1.00 43.12 60 LEU C CA 1
ATOM 8016 C C . LEU C 1 60 ? 14.702 19.618 -40.169 1.00 45.32 60 LEU C C 1
ATOM 8017 O O . LEU C 1 60 ? 14.670 18.746 -39.299 1.00 41.58 60 LEU C O 1
ATOM 8022 N N . LYS C 1 61 ? 15.123 20.858 -39.939 1.00 37.82 61 LYS C N 1
ATOM 8023 C CA . LYS C 1 61 ? 15.544 21.292 -38.612 1.00 46.05 61 LYS C CA 1
ATOM 8024 C C . LYS C 1 61 ? 14.354 21.369 -37.661 1.00 42.56 61 LYS C C 1
ATOM 8025 O O . LYS C 1 61 ? 14.461 21.010 -36.489 1.00 48.84 61 LYS C O 1
ATOM 8031 N N . LEU C 1 62 ? 13.221 21.840 -38.175 1.00 40.39 62 LEU C N 1
ATOM 8032 C CA . LEU C 1 62 ? 11.997 21.927 -37.388 1.00 46.46 62 LEU C CA 1
ATOM 8033 C C . LEU C 1 62 ? 11.532 20.547 -36.939 1.00 48.51 62 LEU C C 1
ATOM 8034 O O . LEU C 1 62 ? 11.129 20.362 -35.792 1.00 53.52 62 LEU C O 1
ATOM 8039 N N . ALA C 1 63 ? 11.596 19.581 -37.848 1.00 39.79 63 ALA C N 1
ATOM 8040 C CA . ALA C 1 63 ? 11.213 18.211 -37.534 1.00 41.49 63 ALA C CA 1
ATOM 8041 C C . ALA C 1 63 ? 12.166 17.599 -36.510 1.00 39.60 63 ALA C C 1
ATOM 8042 O O . ALA C 1 63 ? 11.767 16.757 -35.707 1.00 40.30 63 ALA C O 1
ATOM 8044 N N . PHE C 1 64 ? 13.425 18.029 -36.543 1.00 36.93 64 PHE C N 1
ATOM 8045 C CA . PHE C 1 64 ? 14.417 17.578 -35.574 1.00 37.93 64 PHE C CA 1
ATOM 8046 C C . PHE C 1 64 ? 14.108 18.163 -34.203 1.00 39.84 64 PHE C C 1
ATOM 8047 O O . PHE C 1 64 ? 14.248 17.488 -33.183 1.00 41.16 64 PHE C O 1
ATOM 8055 N N . ILE C 1 65 ? 13.691 19.425 -34.192 1.00 41.45 65 ILE C N 1
ATOM 8056 C CA . ILE C 1 65 ? 13.348 20.117 -32.955 1.00 42.86 65 ILE C CA 1
ATOM 8057 C C . ILE C 1 65 ? 12.073 19.540 -32.346 1.00 47.22 65 ILE C C 1
ATOM 8058 O O . ILE C 1 65 ? 11.987 19.351 -31.132 1.00 47.31 65 ILE C O 1
ATOM 8063 N N . HIS C 1 66 ? 11.091 19.253 -33.199 1.00 42.51 66 HIS C N 1
ATOM 8064 C CA . HIS C 1 66 ? 9.841 18.629 -32.769 1.00 46.98 66 HIS C CA 1
ATOM 8065 C C . HIS C 1 66 ? 10.116 17.309 -32.054 1.00 47.44 66 HIS C C 1
ATOM 8066 O O . HIS C 1 66 ? 9.437 16.959 -31.089 1.00 47.23 66 HIS C O 1
ATOM 8073 N N . MET C 1 67 ? 11.125 16.588 -32.529 1.00 41.77 67 MET C N 1
ATOM 8074 C CA . MET C 1 67 ? 11.536 15.330 -31.917 1.00 48.51 67 MET C CA 1
ATOM 8075 C C . MET C 1 67 ? 12.170 15.571 -30.549 1.00 43.50 67 MET C C 1
ATOM 8076 O O . MET C 1 67 ? 11.943 14.812 -29.606 1.00 43.42 67 MET C O 1
ATOM 8081 N N . GLU C 1 68 ? 12.958 16.638 -30.450 1.00 43.32 68 GLU C N 1
ATOM 8082 C CA . GLU C 1 68 ? 13.604 17.007 -29.194 1.00 49.79 68 GLU C CA 1
ATOM 8083 C C . GLU C 1 68 ? 12.580 17.491 -28.171 1.00 51.52 68 GLU C C 1
ATOM 8084 O O . GLU C 1 68 ? 12.704 17.219 -26.977 1.00 41.70 68 GLU C O 1
ATOM 8090 N N . GLN C 1 69 ? 11.569 18.210 -28.650 1.00 41.65 69 GLN C N 1
ATOM 8091 C CA . GLN C 1 69 ? 10.490 18.693 -27.795 1.00 41.15 69 GLN C CA 1
ATOM 8092 C C . GLN C 1 69 ? 9.703 17.528 -27.203 1.00 43.78 69 GLN C C 1
ATOM 8093 O O . GLN C 1 69 ? 9.303 17.561 -26.039 1.00 40.77 69 GLN C O 1
ATOM 8099 N N . ALA C 1 70 ? 9.489 16.497 -28.014 1.00 45.43 70 ALA C N 1
ATOM 8100 C CA . ALA C 1 70 ? 8.787 15.298 -27.571 1.00 41.69 70 ALA C CA 1
ATOM 8101 C C . ALA C 1 70 ? 9.621 14.545 -26.541 1.00 43.23 70 ALA C C 1
ATOM 8102 O O . ALA C 1 70 ? 9.083 13.919 -25.628 1.00 43.38 70 ALA C O 1
ATOM 8104 N N . ALA C 1 71 ? 10.939 14.612 -26.697 1.00 36.89 71 ALA C N 1
ATOM 8105 C CA . ALA C 1 71 ? 11.857 13.987 -25.753 1.00 41.31 71 ALA C CA 1
ATOM 8106 C C . ALA C 1 71 ? 11.826 14.709 -24.412 1.00 33.77 71 ALA C C 1
ATOM 8107 O O . ALA C 1 71 ? 11.871 14.080 -23.354 1.00 43.96 71 ALA C O 1
ATOM 8109 N N . ALA C 1 72 ? 11.747 16.035 -24.466 1.00 39.52 72 ALA C N 1
ATOM 8110 C CA . ALA C 1 72 ? 11.691 16.852 -23.262 1.00 43.50 72 ALA C CA 1
ATOM 8111 C C . ALA C 1 72 ? 10.392 16.608 -22.502 1.00 47.38 72 ALA C C 1
ATOM 8112 O O . ALA C 1 72 ? 10.391 16.500 -21.277 1.00 46.34 72 ALA C O 1
ATOM 8114 N N . GLN C 1 73 ? 9.290 16.522 -23.241 1.00 43.33 73 GLN C N 1
ATOM 8115 C CA . GLN C 1 73 ? 7.985 16.252 -22.652 1.00 44.39 73 GLN C CA 1
ATOM 8116 C C . GLN C 1 73 ? 7.967 14.876 -21.997 1.00 46.36 73 GLN C C 1
ATOM 8117 O O . GLN C 1 73 ? 7.320 14.676 -20.969 1.00 40.04 73 GLN C O 1
ATOM 8123 N N . LEU C 1 74 ? 8.684 13.932 -22.599 1.00 51.64 74 LEU C N 1
ATOM 8124 C CA . LEU C 1 74 ? 8.799 12.586 -22.052 1.00 44.33 74 LEU C CA 1
ATOM 8125 C C . LEU C 1 74 ? 9.513 12.602 -20.704 1.00 47.91 74 LEU C C 1
ATOM 8126 O O . LEU C 1 74 ? 9.135 11.883 -19.779 1.00 45.88 74 LEU C O 1
ATOM 8131 N N . GLY C 1 75 ? 10.549 13.430 -20.603 1.00 44.43 75 GLY C N 1
ATOM 8132 C CA . GLY C 1 75 ? 11.297 13.574 -19.368 1.00 41.88 75 GLY C CA 1
ATOM 8133 C C . GLY C 1 75 ? 10.460 14.195 -18.267 1.00 44.59 75 GLY C C 1
ATOM 8134 O O . GLY C 1 75 ? 10.605 13.852 -17.094 1.00 50.81 75 GLY C O 1
ATOM 8135 N N . ILE C 1 76 ? 9.579 15.115 -18.650 1.00 43.78 76 ILE C N 1
ATOM 8136 C CA . ILE C 1 76 ? 8.671 15.748 -17.701 1.00 41.74 76 ILE C CA 1
ATOM 8137 C C . ILE C 1 76 ? 7.700 14.727 -17.120 1.00 51.39 76 ILE C C 1
ATOM 8138 O O . ILE C 1 76 ? 7.480 14.684 -15.911 1.00 42.99 76 ILE C O 1
ATOM 8143 N N . ASP C 1 77 ? 7.130 13.901 -17.990 1.00 45.31 77 ASP C N 1
ATOM 8144 C CA . ASP C 1 77 ? 6.140 12.915 -17.573 1.00 48.55 77 ASP C CA 1
ATOM 8145 C C . ASP C 1 77 ? 6.764 11.740 -16.825 1.00 44.19 77 ASP C C 1
ATOM 8146 O O . ASP C 1 77 ? 6.065 11.003 -16.126 1.00 47.73 77 ASP C O 1
ATOM 8151 N N . PHE C 1 78 ? 8.075 11.565 -16.968 1.00 39.76 78 PHE C N 1
ATOM 8152 C CA . PHE C 1 78 ? 8.784 10.534 -16.220 1.00 45.23 78 PHE C CA 1
ATOM 8153 C C . PHE C 1 78 ? 8.899 10.931 -14.754 1.00 43.87 78 PHE C C 1
ATOM 8154 O O . PHE C 1 78 ? 8.814 10.086 -13.863 1.00 37.60 78 PHE C O 1
ATOM 8162 N N . SER C 1 79 ? 9.089 12.225 -14.520 1.00 44.01 79 SER C N 1
ATOM 8163 C CA . SER C 1 79 ? 9.294 12.753 -13.177 1.00 44.95 79 SER C CA 1
ATOM 8164 C C . SER C 1 79 ? 8.068 12.563 -12.290 1.00 50.22 79 SER C C 1
ATOM 8165 O O . SER C 1 79 ? 8.184 12.461 -11.069 1.00 48.26 79 SER C O 1
ATOM 8168 N N . SER C 1 80 ? 6.894 12.503 -12.911 1.00 47.69 80 SER C N 1
ATOM 8169 C CA . SER C 1 80 ? 5.640 12.356 -12.177 1.00 43.13 80 SER C CA 1
ATOM 8170 C C . SER C 1 80 ? 5.499 10.977 -11.536 1.00 40.48 80 SER C C 1
ATOM 8171 O O . SER C 1 80 ? 4.554 10.725 -10.790 1.00 54.80 80 SER C O 1
ATOM 8174 N N . LEU C 1 81 ? 6.440 10.088 -11.833 1.00 46.96 81 LEU C N 1
ATOM 8175 C CA . LEU C 1 81 ? 6.430 8.744 -11.271 1.00 41.23 81 LEU C CA 1
ATOM 8176 C C . LEU C 1 81 ? 7.223 8.681 -9.967 1.00 46.43 81 LEU C C 1
ATOM 8177 O O . LEU C 1 81 ? 7.267 7.643 -9.308 1.00 40.24 81 LEU C O 1
ATOM 8182 N N . LEU C 1 82 ? 7.843 9.799 -9.599 1.00 40.26 82 LEU C N 1
ATOM 8183 C CA . LEU C 1 82 ? 8.727 9.845 -8.438 1.00 46.02 82 LEU C CA 1
ATOM 8184 C C . LEU C 1 82 ? 8.290 10.910 -7.435 1.00 52.38 82 LEU C C 1
ATOM 8185 O O . LEU C 1 82 ? 7.715 11.927 -7.822 1.00 48.16 82 LEU C O 1
ATOM 8190 N N . PRO C 1 83 ? 8.561 10.678 -6.140 1.00 47.34 83 PRO C N 1
ATOM 8191 C CA . PRO C 1 83 ? 8.222 11.644 -5.088 1.00 51.05 83 PRO C CA 1
ATOM 8192 C C . PRO C 1 83 ? 9.011 12.944 -5.207 1.00 40.88 83 PRO C C 1
ATOM 8193 O O . PRO C 1 83 ? 10.221 12.917 -5.428 1.00 47.02 83 PRO C O 1
ATOM 8197 N N . LYS C 1 84 ? 8.321 14.070 -5.053 1.00 38.95 84 LYS C N 1
ATOM 8198 C CA . LYS C 1 84 ? 8.946 15.382 -5.173 1.00 40.51 84 LYS C CA 1
ATOM 8199 C C . LYS C 1 84 ? 9.368 15.927 -3.812 1.00 55.46 84 LYS C C 1
ATOM 8200 O O . LYS C 1 84 ? 8.755 15.619 -2.789 1.00 46.70 84 LYS C O 1
ATOM 8206 N N . PHE C 1 85 ? 10.419 16.739 -3.808 1.00 50.26 85 PHE C N 1
ATOM 8207 C CA . PHE C 1 85 ? 10.916 17.339 -2.578 1.00 45.40 85 PHE C CA 1
ATOM 8208 C C . PHE C 1 85 ? 11.056 18.848 -2.728 1.00 44.36 85 PHE C C 1
ATOM 8209 O O . PHE C 1 85 ? 11.648 19.334 -3.694 1.00 45.34 85 PHE C O 1
ATOM 8217 N N . ASP C 1 86 ? 10.505 19.583 -1.768 1.00 45.37 86 ASP C N 1
ATOM 8218 C CA . ASP C 1 86 ? 10.537 21.039 -1.804 1.00 41.15 86 ASP C CA 1
ATOM 8219 C C . ASP C 1 86 ? 10.914 21.628 -0.450 1.00 54.63 86 ASP C C 1
ATOM 8220 O O . ASP C 1 86 ? 10.584 21.071 0.598 1.00 48.24 86 ASP C O 1
ATOM 8225 N N . GLY C 1 87 ? 11.606 22.760 -0.484 1.00 45.36 87 GLY C N 1
ATOM 8226 C CA . GLY C 1 87 ? 11.934 23.492 0.723 1.00 43.64 87 GLY C CA 1
ATOM 8227 C C . GLY C 1 87 ? 11.010 24.684 0.862 1.00 50.22 87 GLY C C 1
ATOM 8228 O O . GLY C 1 87 ? 10.646 25.311 -0.132 1.00 42.30 87 GLY C O 1
ATOM 8229 N N . SER C 1 88 ? 10.620 24.995 2.093 1.00 45.89 88 SER C N 1
ATOM 8230 C CA . SER C 1 88 ? 9.717 26.112 2.333 1.00 47.98 88 SER C CA 1
ATOM 8231 C C . SER C 1 88 ? 10.048 26.857 3.619 1.00 46.98 88 SER C C 1
ATOM 8232 O O . SER C 1 88 ? 10.578 26.281 4.567 1.00 50.64 88 SER C O 1
ATOM 8235 N N . ALA C 1 89 ? 9.729 28.146 3.635 1.00 50.11 89 ALA C N 1
ATOM 8236 C CA . ALA C 1 89 ? 9.899 28.976 4.818 1.00 49.60 89 ALA C CA 1
ATOM 8237 C C . ALA C 1 89 ? 8.850 30.081 4.805 1.00 54.61 89 ALA C C 1
ATOM 8238 O O . ALA C 1 89 ? 8.613 30.703 3.770 1.00 48.46 89 ALA C O 1
ATOM 8240 N N . SER C 1 90 ? 8.216 30.317 5.949 1.00 49.37 90 SER C N 1
ATOM 8241 C CA . SER C 1 90 ? 7.148 31.306 6.020 1.00 46.12 90 SER C CA 1
ATOM 8242 C C . SER C 1 90 ? 7.072 31.984 7.383 1.00 47.53 90 SER C C 1
ATOM 8243 O O . SER C 1 90 ? 7.479 31.423 8.396 1.00 45.64 90 SER C O 1
ATOM 8246 N N . GLY C 1 91 ? 6.541 33.201 7.390 1.00 41.85 91 GLY C N 1
ATOM 8247 C CA . GLY C 1 91 ? 6.343 33.953 8.613 1.00 45.12 91 GLY C CA 1
ATOM 8248 C C . GLY C 1 91 ? 5.081 34.784 8.523 1.00 50.79 91 GLY C C 1
ATOM 8249 O O . GLY C 1 91 ? 4.825 35.427 7.505 1.00 50.42 91 GLY C O 1
ATOM 8250 N N . SER C 1 92 ? 4.286 34.766 9.586 1.00 50.56 92 SER C N 1
ATOM 8251 C CA . SER C 1 92 ? 3.034 35.506 9.606 1.00 44.76 92 SER C CA 1
ATOM 8252 C C . SER C 1 92 ? 2.766 36.126 10.972 1.00 47.61 92 SER C C 1
ATOM 8253 O O . SER C 1 92 ? 3.002 35.505 12.006 1.00 50.65 92 SER C O 1
ATOM 8256 N N . ARG C 1 93 ? 2.278 37.361 10.961 1.00 48.27 93 ARG C N 1
ATOM 8257 C CA . ARG C 1 93 ? 1.900 38.054 12.186 1.00 42.05 93 ARG C CA 1
ATOM 8258 C C . ARG C 1 93 ? 0.428 38.424 12.121 1.00 49.00 93 ARG C C 1
ATOM 8259 O O . ARG C 1 93 ? -0.027 38.996 11.132 1.00 41.92 93 ARG C O 1
ATOM 8267 N N . ALA C 1 94 ? -0.315 38.097 13.173 1.00 43.60 94 ALA C N 1
ATOM 8268 C CA . ALA C 1 94 ? -1.759 38.277 13.150 1.00 36.73 94 ALA C CA 1
ATOM 8269 C C . ALA C 1 94 ? -2.306 38.887 14.431 1.00 54.67 94 ALA C C 1
ATOM 8270 O O . ALA C 1 94 ? -1.929 38.494 15.536 1.00 45.37 94 ALA C O 1
ATOM 8272 N N . LYS C 1 95 ? -3.202 39.854 14.272 1.00 54.74 95 LYS C N 1
ATOM 8273 C CA . LYS C 1 95 ? -3.988 40.344 15.391 1.00 48.44 95 LYS C CA 1
ATOM 8274 C C . LYS C 1 95 ? -5.286 39.557 15.454 1.00 52.98 95 LYS C C 1
ATOM 8275 O O . LYS C 1 95 ? -6.243 39.865 14.745 1.00 48.02 95 LYS C O 1
ATOM 8281 N N . THR C 1 96 ? -5.313 38.530 16.293 1.00 42.77 96 THR C N 1
ATOM 8282 C CA . THR C 1 96 ? -6.497 37.693 16.420 1.00 47.77 96 THR C CA 1
ATOM 8283 C C . THR C 1 96 ? -7.559 38.395 17.254 1.00 49.59 96 THR C C 1
ATOM 8284 O O . THR C 1 96 ? -7.296 38.836 18.372 1.00 52.85 96 THR C O 1
ATOM 8288 N N . ALA C 1 97 ? -8.758 38.501 16.693 1.00 45.63 97 ALA C N 1
ATOM 8289 C CA . ALA C 1 97 ? -9.851 39.220 17.334 1.00 53.14 97 ALA C CA 1
ATOM 8290 C C . ALA C 1 97 ? -10.276 38.570 18.646 1.00 51.80 97 ALA C C 1
ATOM 8291 O O . ALA C 1 97 ? -10.052 37.378 18.862 1.00 45.45 97 ALA C O 1
ATOM 8293 N N . ILE C 1 98 ? -10.881 39.369 19.521 1.00 45.86 98 ILE C N 1
ATOM 8294 C CA . ILE C 1 98 ? -11.419 38.871 20.782 1.00 44.90 98 ILE C CA 1
ATOM 8295 C C . ILE C 1 98 ? -12.537 37.865 20.527 1.00 49.31 98 ILE C C 1
ATOM 8296 O O . ILE C 1 98 ? -12.639 36.842 21.205 1.00 38.17 98 ILE C O 1
ATOM 8301 N N . ASN C 1 99 ? -13.364 38.161 19.530 1.00 47.61 99 ASN C N 1
ATOM 8302 C CA . ASN C 1 99 ? -14.525 37.340 19.215 1.00 50.52 99 ASN C CA 1
ATOM 8303 C C . ASN C 1 99 ? -14.194 36.130 18.350 1.00 44.33 99 ASN C C 1
ATOM 8304 O O . ASN C 1 99 ? -15.067 35.315 18.057 1.00 43.96 99 ASN C O 1
ATOM 8309 N N . ALA C 1 100 ? -12.935 36.015 17.942 1.00 41.20 100 ALA C N 1
ATOM 8310 C CA . ALA C 1 100 ? -12.501 34.869 17.154 1.00 47.19 100 ALA C CA 1
ATOM 8311 C C . ALA C 1 100 ? -12.605 33.591 17.982 1.00 50.23 100 ALA C C 1
ATOM 8312 O O . ALA C 1 100 ? -12.149 33.553 19.125 1.00 50.57 100 ALA C O 1
ATOM 8314 N N . PRO C 1 101 ? -13.213 32.541 17.406 1.00 58.40 101 PRO C N 1
ATOM 8315 C CA . PRO C 1 101 ? -13.451 31.256 18.077 1.00 52.67 101 PRO C CA 1
ATOM 8316 C C . PRO C 1 101 ? -12.189 30.649 18.691 1.00 60.95 101 PRO C C 1
ATOM 8317 O O . PRO C 1 101 ? -12.256 30.034 19.755 1.00 64.90 101 PRO C O 1
ATOM 8321 N N . SER C 1 102 ? -11.053 30.826 18.026 1.00 61.30 102 SER C N 1
ATOM 8322 C CA . SER C 1 102 ? -9.799 30.256 18.504 1.00 66.22 102 SER C CA 1
ATOM 8323 C C . SER C 1 102 ? -9.265 31.023 19.710 1.00 71.05 102 SER C C 1
ATOM 8324 O O . SER C 1 102 ? -8.466 30.497 20.488 1.00 81.62 102 SER C O 1
ATOM 8327 N N . ASN C 1 103 ? -9.714 32.265 19.864 1.00 55.03 103 ASN C N 1
ATOM 8328 C CA . ASN C 1 103 ? -9.261 33.109 20.964 1.00 54.31 103 ASN C CA 1
ATOM 8329 C C . ASN C 1 103 ? -10.161 32.992 22.191 1.00 60.46 103 ASN C C 1
ATOM 8330 O O . ASN C 1 103 ? -11.309 33.438 22.179 1.00 64.58 103 ASN C O 1
ATOM 8335 N N . ARG C 1 104 ? -9.625 32.393 23.250 1.00 74.07 104 ARG C N 1
ATOM 8336 C CA . ARG C 1 104 ? -10.370 32.181 24.486 1.00 83.51 104 ARG C CA 1
ATOM 8337 C C . ARG C 1 104 ? -9.735 32.928 25.652 1.00 69.13 104 ARG C C 1
ATOM 8338 O O . ARG C 1 104 ? -9.912 32.556 26.813 1.00 87.97 104 ARG C O 1
ATOM 8346 N N . THR C 1 105 ? -8.996 33.985 25.333 1.00 65.13 105 THR C N 1
ATOM 8347 C CA . THR C 1 105 ? -8.319 34.783 26.348 1.00 59.97 105 THR C CA 1
ATOM 8348 C C . THR C 1 105 ? -9.178 35.970 26.776 1.00 62.61 105 THR C C 1
ATOM 8349 O O . THR C 1 105 ? -8.970 36.546 27.843 1.00 68.50 105 THR C O 1
ATOM 8353 N N . GLY C 1 106 ? -10.141 36.331 25.935 1.00 59.00 106 GLY C N 1
ATOM 8354 C CA . GLY C 1 106 ? -11.046 37.424 26.236 1.00 51.34 106 GLY C CA 1
ATOM 8355 C C . GLY C 1 106 ? -10.474 38.778 25.869 1.00 51.01 106 GLY C C 1
ATOM 8356 O O . GLY C 1 106 ? -11.095 39.813 26.115 1.00 55.66 106 GLY C O 1
ATOM 8357 N N . GLU C 1 107 ? -9.286 38.770 25.272 1.00 61.93 107 GLU C N 1
ATOM 8358 C CA . GLU C 1 107 ? -8.617 40.007 24.888 1.00 60.99 107 GLU C CA 1
ATOM 8359 C C . GLU C 1 107 ? -7.905 39.862 23.546 1.00 66.08 107 GLU C C 1
ATOM 8360 O O . GLU C 1 107 ? -7.670 38.747 23.075 1.00 58.37 107 GLU C O 1
ATOM 8366 N N . VAL C 1 108 ? -7.581 40.997 22.930 1.00 58.14 108 VAL C N 1
ATOM 8367 C CA . VAL C 1 108 ? -6.886 41.016 21.645 1.00 53.62 108 VAL C CA 1
ATOM 8368 C C . VAL C 1 108 ? -5.539 40.298 21.721 1.00 64.69 108 VAL C C 1
ATOM 8369 O O . VAL C 1 108 ? -4.726 40.578 22.601 1.00 62.66 108 VAL C O 1
ATOM 8373 N N . SER C 1 109 ? -5.311 39.370 20.795 1.00 56.40 109 SER C N 1
ATOM 8374 C CA . SER C 1 109 ? -4.103 38.553 20.817 1.00 53.10 109 SER C CA 1
ATOM 8375 C C . SER C 1 109 ? -3.202 38.789 19.605 1.00 55.21 109 SER C C 1
ATOM 8376 O O . SER C 1 109 ? -3.598 38.542 18.467 1.00 47.57 109 SER C O 1
ATOM 8379 N N . TYR C 1 110 ? -1.988 39.266 19.860 1.00 50.59 110 TYR C N 1
ATOM 8380 C CA . TYR C 1 110 ? -0.979 39.406 18.816 1.00 48.90 110 TYR C CA 1
ATOM 8381 C C . TYR C 1 110 ? -0.022 38.221 18.873 1.00 52.79 110 TYR C C 1
ATOM 8382 O O . TYR C 1 110 ? 0.473 37.873 19.944 1.00 47.37 110 TYR C O 1
ATOM 8391 N N . GLY C 1 111 ? 0.237 37.600 17.727 1.00 44.81 111 GLY C N 1
ATOM 8392 C CA . GLY C 1 111 ? 1.096 36.430 17.690 1.00 48.96 111 GLY C CA 1
ATOM 8393 C C . GLY C 1 111 ? 1.763 36.181 16.351 1.00 49.87 111 GLY C C 1
ATOM 8394 O O . GLY C 1 111 ? 1.271 36.608 15.308 1.00 45.73 111 GLY C O 1
ATOM 8395 N N . ASN C 1 112 ? 2.892 35.482 16.384 1.00 46.92 112 ASN C N 1
ATOM 8396 C CA . ASN C 1 112 ? 3.617 35.144 15.166 1.00 37.32 112 ASN C CA 1
ATOM 8397 C C . ASN C 1 112 ? 3.668 33.642 14.931 1.00 41.89 112 ASN C C 1
ATOM 8398 O O . ASN C 1 112 ? 3.463 32.855 15.853 1.00 39.57 112 ASN C O 1
ATOM 8403 N N . ASP C 1 113 ? 3.940 33.253 13.690 1.00 41.74 113 ASP C N 1
ATOM 8404 C CA . ASP C 1 113 ? 4.142 31.851 13.345 1.00 43.32 113 ASP C CA 1
ATOM 8405 C C . ASP C 1 113 ? 5.197 31.720 12.249 1.00 44.28 113 ASP C C 1
ATOM 8406 O O . ASP C 1 113 ? 5.012 32.207 11.134 1.00 39.03 113 ASP C O 1
ATOM 8411 N N . PHE C 1 114 ? 6.309 31.071 12.575 1.00 42.03 114 PHE C N 1
ATOM 8412 C CA . PHE C 1 114 ? 7.394 30.896 11.618 1.00 40.26 114 PHE C CA 1
ATOM 8413 C C . PHE C 1 114 ? 7.612 29.417 11.323 1.00 45.21 114 PHE C C 1
ATOM 8414 O O . PHE C 1 114 ? 7.649 28.596 12.237 1.00 39.22 114 PHE C O 1
ATOM 8422 N N . LYS C 1 115 ? 7.747 29.084 10.042 1.00 43.66 115 LYS C N 1
ATOM 8423 C CA . LYS C 1 115 ? 7.950 27.700 9.624 1.00 37.97 115 LYS C CA 1
ATOM 8424 C C . LYS C 1 115 ? 9.128 27.569 8.662 1.00 50.20 115 LYS C C 1
ATOM 8425 O O . LYS C 1 115 ? 9.484 28.521 7.969 1.00 43.56 115 LYS C O 1
ATOM 8431 N N . MET C 1 116 ? 9.721 26.379 8.625 1.00 45.38 116 MET C N 1
ATOM 8432 C CA . MET C 1 116 ? 10.843 26.087 7.740 1.00 49.56 116 MET C CA 1
ATOM 8433 C C . MET C 1 116 ? 11.113 24.589 7.721 1.00 51.54 116 MET C C 1
ATOM 8434 O O . MET C 1 116 ? 11.201 23.963 8.774 1.00 43.36 116 MET C O 1
ATOM 8439 N N . GLY C 1 117 ? 11.241 24.011 6.530 1.00 39.76 117 GLY C N 1
ATOM 8440 C CA . GLY C 1 117 ? 11.539 22.594 6.420 1.00 55.15 117 GLY C CA 1
ATOM 8441 C C . GLY C 1 117 ? 11.412 22.008 5.026 1.00 48.31 117 GLY C C 1
ATOM 8442 O O . GLY C 1 117 ? 11.083 22.709 4.070 1.00 50.74 117 GLY C O 1
ATOM 8443 N N . LEU C 1 118 ? 11.683 20.711 4.918 1.00 51.22 118 LEU C N 1
ATOM 8444 C CA . LEU C 1 118 ? 11.569 20.001 3.651 1.00 39.59 118 LEU C CA 1
ATOM 8445 C C . LEU C 1 118 ? 10.186 19.376 3.529 1.00 50.80 118 LEU C C 1
ATOM 8446 O O . LEU C 1 118 ? 9.629 18.894 4.513 1.00 47.73 118 LEU C O 1
ATOM 8451 N N . ASN C 1 119 ? 9.635 19.383 2.320 1.00 47.10 119 ASN C N 1
ATOM 8452 C CA . ASN C 1 119 ? 8.294 18.856 2.099 1.00 44.25 119 ASN C CA 1
ATOM 8453 C C . ASN C 1 119 ? 8.270 17.685 1.118 1.00 51.43 119 ASN C C 1
ATOM 8454 O O . ASN C 1 119 ? 9.006 17.667 0.132 1.00 48.14 119 ASN C O 1
ATOM 8459 N N . LEU C 1 120 ? 7.422 16.704 1.409 1.00 51.98 120 LEU C N 1
ATOM 8460 C CA . LEU C 1 120 ? 7.240 15.551 0.536 1.00 51.91 120 LEU C CA 1
ATOM 8461 C C . LEU C 1 120 ? 5.829 15.532 -0.032 1.00 58.33 120 LEU C C 1
ATOM 8462 O O . LEU C 1 120 ? 4.855 15.679 0.702 1.00 55.28 120 LEU C O 1
ATOM 8467 N N . SER C 1 121 ? 5.728 15.362 -1.344 1.00 51.19 121 SER C N 1
ATOM 8468 C CA . SER C 1 121 ? 4.438 15.177 -1.998 1.00 48.41 121 SER C CA 1
ATOM 8469 C C . SER C 1 121 ? 4.561 14.075 -3.042 1.00 50.50 121 SER C C 1
ATOM 8470 O O . SER C 1 121 ? 5.447 14.116 -3.893 1.00 56.36 121 SER C O 1
ATOM 8473 N N . TYR C 1 122 ? 3.676 13.087 -2.974 1.00 60.58 122 TYR C N 1
ATOM 8474 C CA . TYR C 1 122 ? 3.781 11.927 -3.849 1.00 46.38 122 TYR C CA 1
ATOM 8475 C C . TYR C 1 122 ? 2.421 11.332 -4.190 1.00 52.93 122 TYR C C 1
ATOM 8476 O O . TYR C 1 122 ? 1.659 10.944 -3.308 1.00 58.08 122 TYR C O 1
ATOM 8485 N N . GLU C 1 123 ? 2.123 11.259 -5.483 1.00 53.15 123 GLU C N 1
ATOM 8486 C CA . GLU C 1 123 ? 0.908 10.596 -5.952 1.00 50.25 123 GLU C CA 1
ATOM 8487 C C . GLU C 1 123 ? 1.192 9.128 -6.214 1.00 49.03 123 GLU C C 1
ATOM 8488 O O . GLU C 1 123 ? 1.885 8.787 -7.180 1.00 56.57 123 GLU C O 1
ATOM 8494 N N . ILE C 1 124 ? 0.660 8.263 -5.357 1.00 50.30 124 ILE C N 1
ATOM 8495 C CA . ILE C 1 124 ? 0.836 6.827 -5.526 1.00 49.64 124 ILE C CA 1
ATOM 8496 C C . ILE C 1 124 ? 0.093 6.353 -6.772 1.00 51.32 124 ILE C C 1
ATOM 8497 O O . ILE C 1 124 ? -1.137 6.354 -6.814 1.00 48.58 124 ILE C O 1
ATOM 8502 N N . ASP C 1 125 ? 0.850 5.937 -7.780 1.00 46.00 125 ASP C N 1
ATOM 8503 C CA . ASP C 1 125 ? 0.289 5.564 -9.072 1.00 42.59 125 ASP C CA 1
ATOM 8504 C C . ASP C 1 125 ? -0.313 4.163 -9.034 1.00 42.82 125 ASP C C 1
ATOM 8505 O O . ASP C 1 125 ? 0.205 3.234 -9.654 1.00 40.95 125 ASP C O 1
ATOM 8510 N N . LEU C 1 126 ? -1.414 4.022 -8.303 1.00 50.71 126 LEU C N 1
ATOM 8511 C CA . LEU C 1 126 ? -2.079 2.734 -8.141 1.00 43.36 126 LEU C CA 1
ATOM 8512 C C . LEU C 1 126 ? -2.702 2.237 -9.443 1.00 52.61 126 LEU C C 1
ATOM 8513 O O . LEU C 1 126 ? -2.661 1.045 -9.745 1.00 46.78 126 LEU C O 1
ATOM 8518 N N . TRP C 1 127 ? -3.273 3.156 -10.214 1.00 44.96 127 TRP C N 1
ATOM 8519 C CA . TRP C 1 127 ? -4.064 2.778 -11.379 1.00 41.25 127 TRP C CA 1
ATOM 8520 C C . TRP C 1 127 ? -3.383 3.142 -12.698 1.00 46.34 127 TRP C C 1
ATOM 8521 O O . TRP C 1 127 ? -3.996 3.070 -13.760 1.00 42.05 127 TRP C O 1
ATOM 8532 N N . GLY C 1 128 ? -2.114 3.528 -12.621 1.00 43.40 128 GLY C N 1
ATOM 8533 C CA . GLY C 1 128 ? -1.332 3.834 -13.805 1.00 45.51 128 GLY C CA 1
ATOM 8534 C C . GLY C 1 128 ? -1.721 5.133 -14.485 1.00 45.99 128 GLY C C 1
ATOM 8535 O O . GLY C 1 128 ? -1.591 5.268 -15.702 1.00 47.51 128 GLY C O 1
ATOM 8536 N N . LYS C 1 129 ? -2.198 6.089 -13.696 1.00 46.41 129 LYS C N 1
ATOM 8537 C CA . LYS C 1 129 ? -2.570 7.403 -14.209 1.00 39.78 129 LYS C CA 1
ATOM 8538 C C . LYS C 1 129 ? -1.358 8.131 -14.777 1.00 49.66 129 LYS C C 1
ATOM 8539 O O . LYS C 1 129 ? -1.436 8.762 -15.834 1.00 45.77 129 LYS C O 1
ATOM 8545 N N . TYR C 1 130 ? -0.236 8.034 -14.071 1.00 44.52 130 TYR C N 1
ATOM 8546 C CA . TYR C 1 130 ? 0.986 8.718 -14.474 1.00 46.82 130 TYR C CA 1
ATOM 8547 C C . TYR C 1 130 ? 1.902 7.811 -15.285 1.00 47.53 130 TYR C C 1
ATOM 8548 O O . TYR C 1 130 ? 2.764 8.290 -16.022 1.00 47.72 130 TYR C O 1
ATOM 8557 N N . ARG C 1 131 ? 1.716 6.502 -15.149 1.00 38.14 131 ARG C N 1
ATOM 8558 C CA . ARG C 1 131 ? 2.514 5.554 -15.918 1.00 45.30 131 ARG C CA 1
ATOM 8559 C C . ARG C 1 131 ? 2.065 5.544 -17.374 1.00 46.91 131 ARG C C 1
ATOM 8560 O O . ARG C 1 131 ? 2.892 5.505 -18.285 1.00 38.24 131 ARG C O 1
ATOM 8568 N N . ASP C 1 132 ? 0.752 5.587 -17.588 1.00 37.38 132 ASP C N 1
ATOM 8569 C CA . ASP C 1 132 ? 0.200 5.616 -18.938 1.00 48.46 132 ASP C CA 1
ATOM 8570 C C . ASP C 1 132 ? 0.320 7.005 -19.557 1.00 45.85 132 ASP C C 1
ATOM 8571 O O . ASP C 1 132 ? 0.348 7.146 -20.776 1.00 43.25 132 ASP C O 1
ATOM 8576 N N . THR C 1 133 ? 0.381 8.030 -18.712 1.00 43.23 133 THR C N 1
ATOM 8577 C CA . THR C 1 133 ? 0.679 9.375 -19.184 1.00 40.64 133 THR C CA 1
ATOM 8578 C C . THR C 1 133 ? 2.103 9.393 -19.727 1.00 47.28 133 THR C C 1
ATOM 8579 O O . THR C 1 133 ? 2.384 9.998 -20.764 1.00 41.03 133 THR C O 1
ATOM 8583 N N . TYR C 1 134 ? 2.993 8.703 -19.020 1.00 38.58 134 TYR C N 1
ATOM 8584 C CA . TYR C 1 134 ? 4.384 8.569 -19.430 1.00 43.00 134 TYR C CA 1
ATOM 8585 C C . TYR C 1 134 ? 4.511 7.733 -20.701 1.00 42.28 134 TYR C C 1
ATOM 8586 O O . TYR C 1 134 ? 5.247 8.094 -21.620 1.00 42.70 134 TYR C O 1
ATOM 8595 N N . ARG C 1 135 ? 3.786 6.619 -20.749 1.00 38.11 135 ARG C N 1
ATOM 8596 C CA . ARG C 1 135 ? 3.846 5.721 -21.897 1.00 43.49 135 ARG C CA 1
ATOM 8597 C C . ARG C 1 135 ? 3.208 6.348 -23.132 1.00 41.68 135 ARG C C 1
ATOM 8598 O O . ARG C 1 135 ? 3.558 6.007 -24.262 1.00 41.16 135 ARG C O 1
ATOM 8606 N N . ALA C 1 136 ? 2.273 7.266 -22.914 1.00 35.74 136 ALA C N 1
ATOM 8607 C CA . ALA C 1 136 ? 1.660 7.999 -24.015 1.00 41.79 136 ALA C CA 1
ATOM 8608 C C . ALA C 1 136 ? 2.675 8.955 -24.628 1.00 42.71 136 ALA C C 1
ATOM 8609 O O . ALA C 1 136 ? 2.757 9.091 -25.847 1.00 43.65 136 ALA C O 1
ATOM 8611 N N . SER C 1 137 ? 3.455 9.606 -23.772 1.00 42.35 137 SER C N 1
ATOM 8612 C CA . SER C 1 137 ? 4.489 10.529 -24.226 1.00 40.54 137 SER C CA 1
ATOM 8613 C C . SER C 1 137 ? 5.620 9.787 -24.926 1.00 47.06 137 SER C C 1
ATOM 8614 O O . SER C 1 137 ? 6.273 10.332 -25.815 1.00 48.57 137 SER C O 1
ATOM 8617 N N . LYS C 1 138 ? 5.852 8.543 -24.518 1.00 37.39 138 LYS C N 1
ATOM 8618 C CA . LYS C 1 138 ? 6.875 7.716 -25.144 1.00 41.93 138 LYS C CA 1
ATOM 8619 C C . LYS C 1 138 ? 6.462 7.366 -26.568 1.00 46.58 138 LYS C C 1
ATOM 8620 O O . LYS C 1 138 ? 7.273 7.417 -27.493 1.00 39.72 138 LYS C O 1
ATOM 8626 N N . SER C 1 139 ? 5.191 7.014 -26.736 1.00 40.78 139 SER C N 1
ATOM 8627 C CA . SER C 1 139 ? 4.634 6.753 -28.057 1.00 41.09 139 SER C CA 1
ATOM 8628 C C . SER C 1 139 ? 4.651 8.032 -28.890 1.00 44.84 139 SER C C 1
ATOM 8629 O O . SER C 1 139 ? 4.846 7.995 -30.104 1.00 42.98 139 SER C O 1
ATOM 8632 N N . GLY C 1 140 ? 4.453 9.164 -28.221 1.00 41.85 140 GLY C N 1
ATOM 8633 C CA . GLY C 1 140 ? 4.505 10.460 -28.871 1.00 38.07 140 GLY C CA 1
ATOM 8634 C C . GLY C 1 140 ? 5.901 10.785 -29.365 1.00 46.87 140 GLY C C 1
ATOM 8635 O O . GLY C 1 140 ? 6.068 11.381 -30.430 1.00 44.94 140 GLY C O 1
ATOM 8636 N N . PHE C 1 141 ? 6.907 10.394 -28.589 1.00 45.21 141 PHE C N 1
ATOM 8637 C CA . PHE C 1 141 ? 8.296 10.605 -28.979 1.00 47.87 141 PHE C CA 1
ATOM 8638 C C . PHE C 1 141 ? 8.676 9.730 -30.166 1.00 38.46 141 PHE C C 1
ATOM 8639 O O . PHE C 1 141 ? 9.320 10.192 -31.106 1.00 45.87 141 PHE C O 1
ATOM 8647 N N . LYS C 1 142 ? 8.280 8.462 -30.113 1.00 38.06 142 LYS C N 1
ATOM 8648 C CA . LYS C 1 142 ? 8.548 7.535 -31.206 1.00 46.70 142 LYS C CA 1
ATOM 8649 C C . LYS C 1 142 ? 7.828 7.975 -32.475 1.00 44.30 142 LYS C C 1
ATOM 8650 O O . LYS C 1 142 ? 8.299 7.732 -33.585 1.00 47.20 142 LYS C O 1
ATOM 8656 N N . ALA C 1 143 ? 6.684 8.628 -32.298 1.00 41.21 143 ALA C N 1
ATOM 8657 C CA . ALA C 1 143 ? 5.930 9.172 -33.417 1.00 40.52 143 ALA C CA 1
ATOM 8658 C C . ALA C 1 143 ? 6.675 10.349 -34.037 1.00 41.87 143 ALA C C 1
ATOM 8659 O O . ALA C 1 143 ? 6.657 10.538 -35.253 1.00 47.23 143 ALA C O 1
ATOM 8661 N N . SER C 1 144 ? 7.334 11.135 -33.191 1.00 39.65 144 SER C N 1
ATOM 8662 C CA . SER C 1 144 ? 8.097 12.289 -33.652 1.00 39.71 144 SER C CA 1
ATOM 8663 C C . SER C 1 144 ? 9.348 11.852 -34.406 1.00 42.90 144 SER C C 1
ATOM 8664 O O . SER C 1 144 ? 9.805 12.538 -35.320 1.00 44.49 144 SER C O 1
ATOM 8667 N N . GLU C 1 145 ? 9.901 10.710 -34.012 1.00 39.52 145 GLU C N 1
ATOM 8668 C CA . GLU C 1 145 ? 11.066 10.150 -34.685 1.00 40.77 145 GLU C CA 1
ATOM 8669 C C . GLU C 1 145 ? 10.710 9.727 -36.104 1.00 48.42 145 GLU C C 1
ATOM 8670 O O . GLU C 1 145 ? 11.458 9.981 -37.049 1.00 40.84 145 GLU C O 1
ATOM 8676 N N . TYR C 1 146 ? 9.557 9.082 -36.244 1.00 37.55 146 TYR C N 1
ATOM 8677 C CA . TYR C 1 146 ? 9.066 8.658 -37.549 1.00 48.64 146 TYR C CA 1
ATOM 8678 C C . TYR C 1 146 ? 8.685 9.863 -38.401 1.00 48.67 146 TYR C C 1
ATOM 8679 O O . TYR C 1 146 ? 8.867 9.857 -39.617 1.00 47.46 146 TYR C O 1
ATOM 8688 N N . ASP C 1 147 ? 8.156 10.895 -37.750 1.00 47.52 147 ASP C N 1
ATOM 8689 C CA . ASP C 1 147 ? 7.809 12.137 -38.431 1.00 42.33 147 ASP C CA 1
ATOM 8690 C C . ASP C 1 147 ? 9.060 12.822 -38.969 1.00 47.16 147 ASP C C 1
ATOM 8691 O O . ASP C 1 147 ? 9.021 13.478 -40.009 1.00 44.23 147 ASP C O 1
ATOM 8696 N N . TYR C 1 148 ? 10.170 12.663 -38.256 1.00 39.91 148 TYR C N 1
ATOM 8697 C CA . TYR C 1 148 ? 11.446 13.209 -38.705 1.00 42.43 148 TYR C CA 1
ATOM 8698 C C . TYR C 1 148 ? 11.957 12.453 -39.925 1.00 42.46 148 TYR C C 1
ATOM 8699 O O . TYR C 1 148 ? 12.467 13.053 -40.871 1.00 42.37 148 TYR C O 1
ATOM 8708 N N . GLU C 1 149 ? 11.821 11.131 -39.892 1.00 39.30 149 GLU C N 1
ATOM 8709 C CA . GLU C 1 149 ? 12.230 10.286 -41.008 1.00 47.44 149 GLU C CA 1
ATOM 8710 C C . GLU C 1 149 ? 11.396 10.593 -42.246 1.00 46.19 149 GLU C C 1
ATOM 8711 O O . GLU C 1 149 ? 11.904 10.600 -43.367 1.00 50.38 149 GLU C O 1
ATOM 8717 N N . ALA C 1 150 ? 10.110 10.848 -42.028 1.00 39.95 150 ALA C N 1
ATOM 8718 C CA . ALA C 1 150 ? 9.198 11.204 -43.106 1.00 49.37 150 ALA C CA 1
ATOM 8719 C C . ALA C 1 150 ? 9.552 12.572 -43.676 1.00 52.58 150 ALA C C 1
ATOM 8720 O O . ALA C 1 150 ? 9.508 12.782 -44.888 1.00 48.01 150 ALA C O 1
ATOM 8722 N N . ALA C 1 151 ? 9.906 13.500 -42.794 1.00 44.35 151 ALA C N 1
ATOM 8723 C CA . ALA C 1 151 ? 10.313 14.835 -43.212 1.00 43.36 151 ALA C CA 1
ATOM 8724 C C . ALA C 1 151 ? 11.631 14.781 -43.973 1.00 47.04 151 ALA C C 1
ATOM 8725 O O . ALA C 1 151 ? 11.821 15.500 -44.954 1.00 45.65 151 ALA C O 1
ATOM 8727 N N . ARG C 1 152 ? 12.534 13.920 -43.512 1.00 43.18 152 ARG C N 1
ATOM 8728 C CA . ARG C 1 152 ? 13.830 13.742 -44.155 1.00 40.86 152 ARG C CA 1
ATOM 8729 C C . ARG C 1 152 ? 13.649 13.209 -45.573 1.00 47.23 152 ARG C C 1
ATOM 8730 O O . ARG C 1 152 ? 14.258 13.708 -46.518 1.00 35.59 152 ARG C O 1
ATOM 8738 N N . LEU C 1 153 ? 12.797 12.198 -45.708 1.00 44.39 153 LEU C N 1
ATOM 8739 C CA . LEU C 1 153 ? 12.473 11.623 -47.007 1.00 43.81 153 LEU C CA 1
ATOM 8740 C C . LEU C 1 153 ? 11.792 12.644 -47.912 1.00 45.13 153 LEU C C 1
ATOM 8741 O O . LEU C 1 153 ? 12.032 12.678 -49.120 1.00 48.56 153 LEU C O 1
ATOM 8746 N N . SER C 1 154 ? 10.944 13.478 -47.320 1.00 46.23 154 SER C N 1
ATOM 8747 C CA . SER C 1 154 ? 10.226 14.502 -48.071 1.00 37.55 154 SER C CA 1
ATOM 8748 C C . SER C 1 154 ? 11.166 15.581 -48.602 1.00 46.61 154 SER C C 1
ATOM 8749 O O . SER C 1 154 ? 11.089 15.960 -49.769 1.00 44.47 154 SER C O 1
ATOM 8752 N N . VAL C 1 155 ? 12.052 16.067 -47.738 1.00 46.06 155 VAL C N 1
ATOM 8753 C CA . VAL C 1 155 ? 12.996 17.115 -48.108 1.00 38.41 155 VAL C CA 1
ATOM 8754 C C . VAL C 1 155 ? 13.951 16.640 -49.200 1.00 45.86 155 VAL C C 1
ATOM 8755 O O . VAL C 1 155 ? 14.218 17.362 -50.162 1.00 46.66 155 VAL C O 1
ATOM 8759 N N . ILE C 1 156 ? 14.451 15.417 -49.052 1.00 41.71 156 ILE C N 1
ATOM 8760 C CA . ILE C 1 156 ? 15.353 14.836 -50.042 1.00 44.93 156 ILE C CA 1
ATOM 8761 C C . ILE C 1 156 ? 14.665 14.662 -51.396 1.00 46.07 156 ILE C C 1
ATOM 8762 O O . ILE C 1 156 ? 15.207 15.055 -52.428 1.00 45.00 156 ILE C O 1
ATOM 8767 N N . SER C 1 157 ? 13.471 14.080 -51.385 1.00 45.62 157 SER C N 1
ATOM 8768 C CA . SER C 1 157 ? 12.724 13.845 -52.616 1.00 45.97 157 SER C CA 1
ATOM 8769 C C . SER C 1 157 ? 12.361 15.148 -53.321 1.00 50.51 157 SER C C 1
ATOM 8770 O O . SER C 1 157 ? 12.436 15.241 -54.546 1.00 40.63 157 SER C O 1
ATOM 8773 N N . ASN C 1 158 ? 11.962 16.150 -52.543 1.00 42.96 158 ASN C N 1
ATOM 8774 C CA . ASN C 1 158 ? 11.646 17.463 -53.093 1.00 51.48 158 ASN C CA 1
ATOM 8775 C C . ASN C 1 158 ? 12.872 18.125 -53.709 1.00 44.06 158 ASN C C 1
ATOM 8776 O O . ASN C 1 158 ? 12.781 18.756 -54.760 1.00 46.77 158 ASN C O 1
ATOM 8781 N N . THR C 1 159 ? 14.016 17.971 -53.051 1.00 40.01 159 THR C N 1
ATOM 8782 C CA . THR C 1 159 ? 15.267 18.550 -53.530 1.00 38.47 159 THR C CA 1
ATOM 8783 C C . THR C 1 159 ? 15.708 17.913 -54.847 1.00 44.67 159 THR C C 1
ATOM 8784 O O . THR C 1 159 ? 16.113 18.613 -55.780 1.00 46.12 159 THR C O 1
ATOM 8788 N N . VAL C 1 160 ? 15.621 16.588 -54.920 1.00 40.78 160 VAL C N 1
ATOM 8789 C CA . VAL C 1 160 ? 16.010 15.861 -56.124 1.00 44.51 160 VAL C CA 1
ATOM 8790 C C . VAL C 1 160 ? 15.089 16.189 -57.297 1.00 54.68 160 VAL C C 1
ATOM 8791 O O . VAL C 1 160 ? 15.551 16.439 -58.411 1.00 43.97 160 VAL C O 1
ATOM 8795 N N . GLN C 1 161 ? 13.785 16.200 -57.036 1.00 41.34 161 GLN C N 1
ATOM 8796 C CA . GLN C 1 161 ? 12.799 16.478 -58.076 1.00 46.64 161 GLN C CA 1
ATOM 8797 C C . GLN C 1 161 ? 12.849 17.934 -58.540 1.00 53.38 161 GLN C C 1
ATOM 8798 O O . GLN C 1 161 ? 12.560 18.232 -59.697 1.00 50.37 161 GLN C O 1
ATOM 8804 N N . THR C 1 162 ? 13.219 18.835 -57.636 1.00 49.87 162 THR C N 1
ATOM 8805 C CA . THR C 1 162 ? 13.380 20.243 -57.982 1.00 53.91 162 THR C CA 1
ATOM 8806 C C . THR C 1 162 ? 14.623 20.420 -58.845 1.00 54.23 162 THR C C 1
ATOM 8807 O O . THR C 1 162 ? 14.635 21.219 -59.783 1.00 51.90 162 THR C O 1
ATOM 8811 N N . TYR C 1 163 ? 15.665 19.660 -58.523 1.00 44.08 163 TYR C N 1
ATOM 8812 C CA . TYR C 1 163 ? 16.897 19.666 -59.302 1.00 42.32 163 TYR C CA 1
ATOM 8813 C C . TYR C 1 163 ? 16.638 19.240 -60.742 1.00 49.86 163 TYR C C 1
ATOM 8814 O O . TYR C 1 163 ? 17.082 19.898 -61.681 1.00 43.96 163 TYR C O 1
ATOM 8823 N N . PHE C 1 164 ? 15.914 18.137 -60.906 1.00 43.66 164 PHE C N 1
ATOM 8824 C CA . PHE C 1 164 ? 15.607 17.608 -62.230 1.00 57.30 164 PHE C CA 1
ATOM 8825 C C . PHE C 1 164 ? 14.666 18.528 -62.998 1.00 53.13 164 PHE C C 1
ATOM 8826 O O . PHE C 1 164 ? 14.756 18.635 -64.221 1.00 53.96 164 PHE C O 1
ATOM 8834 N N . ASN C 1 165 ? 13.762 19.191 -62.282 1.00 53.00 165 ASN C N 1
ATOM 8835 C CA . ASN C 1 165 ? 12.900 20.191 -62.899 1.00 45.57 165 ASN C CA 1
ATOM 8836 C C . ASN C 1 165 ? 13.721 21.378 -63.385 1.00 52.60 165 ASN C C 1
ATOM 8837 O O . ASN C 1 165 ? 13.406 21.991 -64.404 1.00 49.69 165 ASN C O 1
ATOM 8842 N N . LEU C 1 166 ? 14.780 21.691 -62.647 1.00 51.53 166 LEU C N 1
ATOM 8843 C CA . LEU C 1 166 ? 15.675 22.783 -63.007 1.00 54.09 166 LEU C CA 1
ATOM 8844 C C . LEU C 1 166 ? 16.499 22.438 -64.246 1.00 51.46 166 LEU C C 1
ATOM 8845 O O . LEU C 1 166 ? 16.673 23.271 -65.137 1.00 46.34 166 LEU C O 1
ATOM 8850 N N . VAL C 1 167 ? 17.006 21.209 -64.295 1.00 42.95 167 VAL C N 1
ATOM 8851 C CA . VAL C 1 167 ? 17.772 20.745 -65.448 1.00 57.33 167 VAL C CA 1
ATOM 8852 C C . VAL C 1 167 ? 16.870 20.682 -66.676 1.00 48.95 167 VAL C C 1
ATOM 8853 O O . VAL C 1 167 ? 17.303 20.960 -67.795 1.00 53.90 167 VAL C O 1
ATOM 8857 N N . ASN C 1 168 ? 15.611 20.316 -66.451 1.00 51.87 168 ASN C N 1
ATOM 8858 C CA . ASN C 1 168 ? 14.595 20.343 -67.495 1.00 43.87 168 ASN C CA 1
ATOM 8859 C C . ASN C 1 168 ? 14.439 21.758 -68.034 1.00 52.79 168 ASN C C 1
ATOM 8860 O O . ASN C 1 168 ? 14.299 21.968 -69.238 1.00 54.40 168 ASN C O 1
ATOM 8865 N N . ALA C 1 169 ? 14.471 22.725 -67.124 1.00 42.96 169 ALA C N 1
ATOM 8866 C CA . ALA C 1 169 ? 14.303 24.129 -67.473 1.00 48.34 169 ALA C CA 1
ATOM 8867 C C . ALA C 1 169 ? 15.520 24.668 -68.215 1.00 54.88 169 ALA C C 1
ATOM 8868 O O . ALA C 1 169 ? 15.387 25.445 -69.159 1.00 49.52 169 ALA C O 1
ATOM 8870 N N . TYR C 1 170 ? 16.704 24.250 -67.780 1.00 50.39 170 TYR C N 1
ATOM 8871 C CA . TYR C 1 170 ? 17.946 24.656 -68.430 1.00 49.50 170 TYR C CA 1
ATOM 8872 C C . TYR C 1 170 ? 18.030 24.106 -69.851 1.00 50.78 170 TYR C C 1
ATOM 8873 O O . TYR C 1 170 ? 18.401 24.821 -70.782 1.00 48.13 170 TYR C O 1
ATOM 8882 N N . GLU C 1 171 ? 17.679 22.833 -70.007 1.00 49.65 171 GLU C N 1
ATOM 8883 C CA . GLU C 1 171 ? 17.717 22.171 -71.305 1.00 53.35 171 GLU C CA 1
ATOM 8884 C C . GLU C 1 171 ? 16.746 22.807 -72.297 1.00 58.89 171 GLU C C 1
ATOM 8885 O O . GLU C 1 171 ? 17.072 22.980 -73.472 1.00 53.83 171 GLU C O 1
ATOM 8891 N N . ASN C 1 172 ? 15.555 23.156 -71.818 1.00 51.38 172 ASN C N 1
ATOM 8892 C CA . ASN C 1 172 ? 14.560 23.810 -72.660 1.00 50.13 172 ASN C CA 1
ATOM 8893 C C . ASN C 1 172 ? 14.971 25.232 -73.025 1.00 65.87 172 ASN C C 1
ATOM 8894 O O . ASN C 1 172 ? 14.725 25.688 -74.142 1.00 56.28 172 ASN C O 1
ATOM 8899 N N . GLU C 1 173 ? 15.596 25.929 -72.081 1.00 46.62 173 GLU C N 1
ATOM 8900 C CA . GLU C 1 173 ? 16.082 27.282 -72.333 1.00 60.25 173 GLU C CA 1
ATOM 8901 C C . GLU C 1 173 ? 17.178 27.267 -73.395 1.00 56.96 173 GLU C C 1
ATOM 8902 O O . GLU C 1 173 ? 17.258 28.164 -74.233 1.00 65.50 173 GLU C O 1
ATOM 8908 N N . ASN C 1 174 ? 18.013 26.234 -73.357 1.00 51.39 174 ASN C N 1
ATOM 8909 C CA . ASN C 1 174 ? 19.084 26.078 -74.329 1.00 61.58 174 ASN C CA 1
ATOM 8910 C C . ASN C 1 174 ? 18.539 25.776 -75.727 1.00 68.83 174 ASN C C 1
ATOM 8911 O O . ASN C 1 174 ? 19.053 26.276 -76.728 1.00 60.09 174 ASN C O 1
ATOM 8916 N N . ALA C 1 175 ? 17.490 24.961 -75.785 1.00 63.63 175 ALA C N 1
ATOM 8917 C CA . ALA C 1 175 ? 16.873 24.588 -77.054 1.00 50.35 175 ALA C CA 1
ATOM 8918 C C . ALA C 1 175 ? 16.170 25.779 -77.695 1.00 69.39 175 ALA C C 1
ATOM 8919 O O . ALA C 1 175 ? 16.137 25.912 -78.917 1.00 67.20 175 ALA C O 1
ATOM 8921 N N . LEU C 1 176 ? 15.609 26.642 -76.857 1.00 59.12 176 LEU C N 1
ATOM 8922 C CA . LEU C 1 176 ? 14.884 27.817 -77.323 1.00 61.64 176 LEU C CA 1
ATOM 8923 C C . LEU C 1 176 ? 15.832 28.976 -77.598 1.00 66.33 176 LEU C C 1
ATOM 8924 O O . LEU C 1 176 ? 15.484 29.931 -78.297 1.00 70.04 176 LEU C O 1
ATOM 8929 N N . LYS C 1 177 ? 17.033 28.884 -77.037 1.00 58.96 177 LYS C N 1
ATOM 8930 C CA . LYS C 1 177 ? 18.082 29.852 -77.314 1.00 64.32 177 LYS C CA 1
ATOM 8931 C C . LYS C 1 177 ? 18.584 29.709 -78.743 1.00 70.99 177 LYS C C 1
ATOM 8932 O O . LYS C 1 177 ? 18.707 30.688 -79.475 1.00 64.28 177 LYS C O 1
ATOM 8938 N N . GLU C 1 178 ? 18.871 28.473 -79.131 1.00 59.53 178 GLU C N 1
ATOM 8939 C CA . GLU C 1 178 ? 19.398 28.182 -80.457 1.00 76.44 178 GLU C CA 1
ATOM 8940 C C . GLU C 1 178 ? 18.326 28.349 -81.525 1.00 73.90 178 GLU C C 1
ATOM 8941 O O . GLU C 1 178 ? 18.624 28.686 -82.670 1.00 69.56 178 GLU C O 1
ATOM 8947 N N . ALA C 1 179 ? 17.077 28.113 -81.136 1.00 64.34 179 ALA C N 1
ATOM 8948 C CA . ALA C 1 179 ? 15.943 28.324 -82.023 1.00 59.00 179 ALA C CA 1
ATOM 8949 C C . ALA C 1 179 ? 15.745 29.816 -82.259 1.00 63.40 179 ALA C C 1
ATOM 8950 O O . ALA C 1 179 ? 15.277 30.234 -83.318 1.00 80.47 179 ALA C O 1
ATOM 8952 N N . TYR C 1 180 ? 16.108 30.613 -81.261 1.00 55.59 180 TYR C N 1
ATOM 8953 C CA . TYR C 1 180 ? 16.034 32.064 -81.370 1.00 67.69 180 TYR C CA 1
ATOM 8954 C C . TYR C 1 180 ? 17.154 32.602 -82.252 1.00 61.00 180 TYR C C 1
ATOM 8955 O O . TYR C 1 180 ? 16.956 33.554 -83.007 1.00 57.26 180 TYR C O 1
ATOM 8964 N N . GLU C 1 181 ? 18.331 31.992 -82.142 1.00 69.44 181 GLU C N 1
ATOM 8965 C CA . GLU C 1 181 ? 19.482 32.390 -82.945 1.00 74.80 181 GLU C CA 1
ATOM 8966 C C . GLU C 1 181 ? 19.223 32.142 -84.427 1.00 62.61 181 GLU C C 1
ATOM 8967 O O . GLU C 1 181 ? 19.553 32.972 -85.273 1.00 65.44 181 GLU C O 1
ATOM 8973 N N . SER C 1 182 ? 18.633 30.991 -84.732 1.00 62.21 182 SER C N 1
ATOM 8974 C CA . SER C 1 182 ? 18.300 30.644 -86.107 1.00 60.29 182 SER C CA 1
ATOM 8975 C C . SER C 1 182 ? 17.250 31.597 -86.664 1.00 65.03 182 SER C C 1
ATOM 8976 O O . SER C 1 182 ? 17.361 32.063 -87.797 1.00 73.62 182 SER C O 1
ATOM 8979 N N . ALA C 1 183 ? 16.237 31.887 -85.853 1.00 56.09 183 ALA C N 1
ATOM 8980 C CA . ALA C 1 183 ? 15.160 32.785 -86.254 1.00 58.39 183 ALA C CA 1
ATOM 8981 C C . ALA C 1 183 ? 15.671 34.204 -86.483 1.00 61.41 183 ALA C C 1
ATOM 8982 O O . ALA C 1 183 ? 15.087 34.964 -87.254 1.00 58.12 183 ALA C O 1
ATOM 8984 N N . LYS C 1 184 ? 16.763 34.559 -85.813 1.00 54.05 184 LYS C N 1
ATOM 8985 C CA . LYS C 1 184 ? 17.345 35.886 -85.966 1.00 58.22 184 LYS C CA 1
ATOM 8986 C C . LYS C 1 184 ? 18.074 36.002 -87.302 1.00 68.51 184 LYS C C 1
ATOM 8987 O O . LYS C 1 184 ? 18.056 37.052 -87.944 1.00 56.59 184 LYS C O 1
ATOM 8993 N N . GLU C 1 185 ? 18.715 34.911 -87.711 1.00 58.15 185 GLU C N 1
ATOM 8994 C CA . GLU C 1 185 ? 19.417 34.860 -88.988 1.00 64.96 185 GLU C CA 1
ATOM 8995 C C . GLU C 1 185 ? 18.447 34.713 -90.154 1.00 72.45 185 GLU C C 1
ATOM 8996 O O . GLU C 1 185 ? 18.655 35.295 -91.216 1.00 61.23 185 GLU C O 1
ATOM 9002 N N . ILE C 1 186 ? 17.394 33.925 -89.952 1.00 56.91 186 ILE C N 1
ATOM 9003 C CA . ILE C 1 186 ? 16.365 33.745 -90.969 1.00 51.22 186 ILE C CA 1
ATOM 9004 C C . ILE C 1 186 ? 15.731 35.087 -91.319 1.00 65.63 186 ILE C C 1
ATOM 9005 O O . ILE C 1 186 ? 15.494 35.389 -92.490 1.00 57.56 186 ILE C O 1
ATOM 9010 N N . TYR C 1 187 ? 15.479 35.901 -90.299 1.00 58.64 187 TYR C N 1
ATOM 9011 C CA . TYR C 1 187 ? 14.926 37.231 -90.513 1.00 62.54 187 TYR C CA 1
ATOM 9012 C C . TYR C 1 187 ? 15.930 38.151 -91.197 1.00 63.94 187 TYR C C 1
ATOM 9013 O O . TYR C 1 187 ? 15.562 38.958 -92.050 1.00 59.00 187 TYR C O 1
ATOM 9022 N N . ARG C 1 188 ? 17.198 38.032 -90.815 1.00 56.61 188 ARG C N 1
ATOM 9023 C CA . ARG C 1 188 ? 18.239 38.890 -91.371 1.00 70.03 188 ARG C CA 1
ATOM 9024 C C . ARG C 1 188 ? 18.407 38.652 -92.868 1.00 64.19 188 ARG C C 1
ATOM 9025 O O . ARG C 1 188 ? 18.609 39.594 -93.633 1.00 63.51 188 ARG C O 1
ATOM 9033 N N . ILE C 1 189 ? 18.320 37.390 -93.278 1.00 63.09 189 ILE C N 1
ATOM 9034 C CA . ILE C 1 189 ? 18.412 37.036 -94.690 1.00 59.85 189 ILE C CA 1
ATOM 9035 C C . ILE C 1 189 ? 17.248 37.636 -95.473 1.00 64.82 189 ILE C C 1
ATOM 9036 O O . ILE C 1 189 ? 17.442 38.252 -96.521 1.00 65.97 189 ILE C O 1
ATOM 9041 N N . ASN C 1 190 ? 16.039 37.455 -94.951 1.00 58.27 190 ASN C N 1
ATOM 9042 C CA . ASN C 1 190 ? 14.840 37.987 -95.586 1.00 60.40 190 ASN C CA 1
ATOM 9043 C C . ASN C 1 190 ? 14.815 39.512 -95.594 1.00 63.93 190 ASN C C 1
ATOM 9044 O O . ASN C 1 190 ? 14.294 40.123 -96.525 1.00 60.66 190 ASN C O 1
ATOM 9049 N N . ASP C 1 191 ? 15.379 40.123 -94.557 1.00 57.91 191 ASP C N 1
ATOM 9050 C CA . ASP C 1 191 ? 15.441 41.578 -94.478 1.00 62.39 191 ASP C CA 1
ATOM 9051 C C . ASP C 1 191 ? 16.372 42.128 -95.554 1.00 64.36 191 ASP C C 1
ATOM 9052 O O . ASP C 1 191 ? 16.096 43.167 -96.156 1.00 61.98 191 ASP C O 1
ATOM 9057 N N . GLU C 1 192 ? 17.474 41.422 -95.795 1.00 53.28 192 GLU C N 1
ATOM 9058 C CA . GLU C 1 192 ? 18.404 41.796 -96.853 1.00 69.90 192 GLU C CA 1
ATOM 9059 C C . GLU C 1 192 ? 17.762 41.625 -98.223 1.00 62.79 192 GLU C C 1
ATOM 9060 O O . GLU C 1 192 ? 17.836 42.515 -99.069 1.00 73.23 192 GLU C O 1
ATOM 9066 N N . LYS C 1 193 ? 17.130 40.475 -98.431 1.00 63.26 193 LYS C N 1
ATOM 9067 C CA . LYS C 1 193 ? 16.492 40.167 -99.705 1.00 58.46 193 LYS C CA 1
ATOM 9068 C C . LYS C 1 193 ? 15.337 41.118 -100.009 1.00 58.25 193 LYS C C 1
ATOM 9069 O O . LYS C 1 193 ? 15.047 41.403 -101.170 1.00 67.26 193 LYS C O 1
ATOM 9075 N N . PHE C 1 194 ? 14.686 41.613 -98.961 1.00 54.55 194 PHE C N 1
ATOM 9076 C CA . PHE C 1 194 ? 13.545 42.508 -99.124 1.00 59.90 194 PHE C CA 1
ATOM 9077 C C . PHE C 1 194 ? 13.946 43.852 -99.721 1.00 61.81 194 PHE C C 1
ATOM 9078 O O . PHE C 1 194 ? 13.247 44.396 -100.574 1.00 59.74 194 PHE C O 1
ATOM 9086 N N . GLN C 1 195 ? 15.075 44.381 -99.263 1.00 58.21 195 GLN C N 1
ATOM 9087 C CA . GLN C 1 195 ? 15.531 45.703 -99.677 1.00 70.12 195 GLN C CA 1
ATOM 9088 C C . GLN C 1 195 ? 16.185 45.686 -101.062 1.00 63.70 195 GLN C C 1
ATOM 9089 O O . GLN C 1 195 ? 16.577 46.729 -101.587 1.00 72.74 195 GLN C O 1
ATOM 9095 N N . VAL C 1 196 ? 16.298 44.497 -101.649 1.00 63.99 196 VAL C N 1
ATOM 9096 C CA . VAL C 1 196 ? 16.712 44.370 -103.043 1.00 59.98 196 VAL C CA 1
ATOM 9097 C C . VAL C 1 196 ? 15.586 43.731 -103.854 1.00 55.89 196 VAL C C 1
ATOM 9098 O O . VAL C 1 196 ? 15.777 43.328 -105.002 1.00 67.05 196 VAL C O 1
ATOM 9102 N N . GLY C 1 197 ? 14.410 43.646 -103.239 1.00 62.73 197 GLY C N 1
ATOM 9103 C CA . GLY C 1 197 ? 13.216 43.162 -103.908 1.00 55.71 197 GLY C CA 1
ATOM 9104 C C . GLY C 1 197 ? 13.227 41.678 -104.216 1.00 58.20 197 GLY C C 1
ATOM 9105 O O . GLY C 1 197 ? 12.605 41.239 -105.183 1.00 58.86 197 GLY C O 1
ATOM 9106 N N . ALA C 1 198 ? 13.925 40.902 -103.393 1.00 62.83 198 ALA C N 1
ATOM 9107 C CA . ALA C 1 198 ? 14.028 39.464 -103.615 1.00 52.34 198 ALA C CA 1
ATOM 9108 C C . ALA C 1 198 ? 12.967 38.691 -102.830 1.00 52.34 198 ALA C C 1
ATOM 9109 O O . ALA C 1 198 ? 12.669 37.541 -103.149 1.00 53.98 198 ALA C O 1
ATOM 9111 N N . VAL C 1 199 ? 12.409 39.317 -101.798 1.00 53.62 199 VAL C N 1
ATOM 9112 C CA . VAL C 1 199 ? 11.272 38.744 -101.079 1.00 44.63 199 VAL C CA 1
ATOM 9113 C C . VAL C 1 199 ? 10.209 39.812 -100.837 1.00 45.95 199 VAL C C 1
ATOM 9114 O O . VAL C 1 199 ? 10.506 41.006 -100.835 1.00 51.56 199 VAL C O 1
ATOM 9118 N N . GLY C 1 200 ? 8.970 39.376 -100.637 1.00 39.86 200 GLY C N 1
ATOM 9119 C CA . GLY C 1 200 ? 7.860 40.294 -100.454 1.00 48.07 200 GLY C CA 1
ATOM 9120 C C . GLY C 1 200 ? 7.621 40.670 -99.004 1.00 58.83 200 GLY C C 1
ATOM 9121 O O . GLY C 1 200 ? 8.250 40.122 -98.099 1.00 45.86 200 GLY C O 1
ATOM 9122 N N . GLU C 1 201 ? 6.708 41.613 -98.791 1.00 62.05 201 GLU C N 1
ATOM 9123 C CA . GLU C 1 201 ? 6.358 42.070 -97.451 1.00 58.70 201 GLU C CA 1
ATOM 9124 C C . GLU C 1 201 ? 5.729 40.945 -96.643 1.00 62.41 201 GLU C C 1
ATOM 9125 O O . GLU C 1 201 ? 5.934 40.844 -95.434 1.00 58.18 201 GLU C O 1
ATOM 9131 N N . TYR C 1 202 ? 4.962 40.100 -97.325 1.00 51.08 202 TYR C N 1
ATOM 9132 C CA . TYR C 1 202 ? 4.283 38.982 -96.683 1.00 58.40 202 TYR C CA 1
ATOM 9133 C C . TYR C 1 202 ? 5.275 37.995 -96.072 1.00 60.13 202 TYR C C 1
ATOM 9134 O O . TYR C 1 202 ? 5.097 37.545 -94.940 1.00 48.54 202 TYR C O 1
ATOM 9143 N N . GLU C 1 203 ? 6.322 37.666 -96.822 1.00 53.34 203 GLU C N 1
ATOM 9144 C CA . GLU C 1 203 ? 7.344 36.745 -96.337 1.00 56.05 203 GLU C CA 1
ATOM 9145 C C . GLU C 1 203 ? 8.196 37.380 -95.238 1.00 52.54 203 GLU C C 1
ATOM 9146 O O . GLU C 1 203 ? 8.558 36.720 -94.265 1.00 52.10 203 GLU C O 1
ATOM 9152 N N . LEU C 1 204 ? 8.511 38.661 -95.398 1.00 42.85 204 LEU C N 1
ATOM 9153 C CA . LEU C 1 204 ? 9.291 39.384 -94.401 1.00 51.51 204 LEU C CA 1
ATOM 9154 C C . LEU C 1 204 ? 8.544 39.447 -93.073 1.00 56.49 204 LEU C C 1
ATOM 9155 O O . LEU C 1 204 ? 9.140 39.301 -92.005 1.00 50.18 204 LEU C O 1
ATOM 9160 N N . ALA C 1 205 ? 7.235 39.663 -93.151 1.00 49.15 205 ALA C N 1
ATOM 9161 C CA . ALA C 1 205 ? 6.391 39.724 -91.965 1.00 48.03 205 ALA C CA 1
ATOM 9162 C C . ALA C 1 205 ? 6.356 38.374 -91.258 1.00 55.69 205 ALA C C 1
ATOM 9163 O O . ALA C 1 205 ? 6.358 38.306 -90.030 1.00 55.48 205 ALA C O 1
ATOM 9165 N N . GLN C 1 206 ? 6.324 37.302 -92.045 1.00 51.19 206 GLN C N 1
ATOM 9166 C CA . GLN C 1 206 ? 6.348 35.946 -91.507 1.00 58.79 206 GLN C CA 1
ATOM 9167 C C . GLN C 1 206 ? 7.678 35.656 -90.821 1.00 53.26 206 GLN C C 1
ATOM 9168 O O . GLN C 1 206 ? 7.730 34.952 -89.813 1.00 51.87 206 GLN C O 1
ATOM 9174 N N . ALA C 1 207 ? 8.752 36.205 -91.378 1.00 49.98 207 ALA C N 1
ATOM 9175 C CA . ALA C 1 207 ? 10.080 36.051 -90.801 1.00 49.52 207 ALA C CA 1
ATOM 9176 C C . ALA C 1 207 ? 10.188 36.815 -89.485 1.00 53.68 207 ALA C C 1
ATOM 9177 O O . ALA C 1 207 ? 10.800 36.338 -88.528 1.00 50.54 207 ALA C O 1
ATOM 9179 N N . ARG C 1 208 ? 9.586 37.999 -89.441 1.00 43.35 208 ARG C N 1
ATOM 9180 C CA . ARG C 1 208 ? 9.614 38.819 -88.237 1.00 49.70 208 ARG C CA 1
ATOM 9181 C C . ARG C 1 208 ? 8.706 38.241 -87.160 1.00 57.00 208 ARG C C 1
ATOM 9182 O O . ARG C 1 208 ? 9.065 38.215 -85.983 1.00 54.35 208 ARG C O 1
ATOM 9190 N N . ALA C 1 209 ? 7.528 37.779 -87.571 1.00 40.44 209 ALA C N 1
ATOM 9191 C CA . ALA C 1 209 ? 6.575 37.165 -86.652 1.00 53.84 209 ALA C CA 1
ATOM 9192 C C . ALA C 1 209 ? 7.190 35.953 -85.969 1.00 58.99 209 ALA C C 1
ATOM 9193 O O . ALA C 1 209 ? 7.054 35.771 -84.761 1.00 47.69 209 ALA C O 1
ATOM 9195 N N . ASN C 1 210 ? 7.874 35.130 -86.756 1.00 44.79 210 ASN C N 1
ATOM 9196 C CA . ASN C 1 210 ? 8.554 33.951 -86.237 1.00 51.62 210 ASN C CA 1
ATOM 9197 C C . ASN C 1 210 ? 9.699 34.326 -85.302 1.00 54.60 210 ASN C C 1
ATOM 9198 O O . ASN C 1 210 ? 9.991 33.612 -84.346 1.00 45.51 210 ASN C O 1
ATOM 9203 N N . LEU C 1 211 ? 10.336 35.459 -85.579 1.00 47.15 211 LEU C N 1
ATOM 9204 C CA . LEU C 1 211 ? 11.463 35.920 -84.778 1.00 46.22 211 LEU C CA 1
ATOM 9205 C C . LEU C 1 211 ? 10.997 36.419 -83.409 1.00 61.37 211 LEU C C 1
ATOM 9206 O O . LEU C 1 211 ? 11.565 36.051 -82.379 1.00 45.44 211 LEU C O 1
ATOM 9211 N N . GLU C 1 212 ? 9.959 37.249 -83.403 1.00 52.88 212 GLU C N 1
ATOM 9212 C CA . GLU C 1 212 ? 9.428 37.793 -82.158 1.00 51.16 212 GLU C CA 1
ATOM 9213 C C . GLU C 1 212 ? 8.757 36.713 -81.319 1.00 59.55 212 GLU C C 1
ATOM 9214 O O . GLU C 1 212 ? 8.765 36.775 -80.090 1.00 57.58 212 GLU C O 1
ATOM 9220 N N . SER C 1 213 ? 8.171 35.728 -81.991 1.00 51.65 213 SER C N 1
ATOM 9221 C CA . SER C 1 213 ? 7.521 34.618 -81.304 1.00 51.40 213 SER C CA 1
ATOM 9222 C C . SER C 1 213 ? 8.551 33.762 -80.575 1.00 56.89 213 SER C C 1
ATOM 9223 O O . SER C 1 213 ? 8.364 33.409 -79.412 1.00 57.89 213 SER C O 1
ATOM 9226 N N . MET C 1 214 ? 9.640 33.436 -81.265 1.00 45.52 214 MET C N 1
ATOM 9227 C CA . MET C 1 214 ? 10.721 32.661 -80.667 1.00 53.97 214 MET C CA 1
ATOM 9228 C C . MET C 1 214 ? 11.355 33.418 -79.503 1.00 51.80 214 MET C C 1
ATOM 9229 O O . MET C 1 214 ? 11.755 32.818 -78.509 1.00 53.55 214 MET C O 1
ATOM 9234 N N . ALA C 1 215 ? 11.435 34.739 -79.632 1.00 47.42 215 ALA C N 1
ATOM 9235 C CA . ALA C 1 215 ? 11.986 35.582 -78.575 1.00 51.77 215 ALA C CA 1
ATOM 9236 C C . ALA C 1 215 ? 11.092 35.556 -77.339 1.00 59.57 215 ALA C C 1
ATOM 9237 O O . ALA C 1 215 ? 11.576 35.588 -76.208 1.00 54.87 215 ALA C O 1
ATOM 9239 N N . LEU C 1 216 ? 9.785 35.495 -77.568 1.00 48.66 216 LEU C N 1
ATOM 9240 C CA . LEU C 1 216 ? 8.815 35.430 -76.483 1.00 55.69 216 LEU C CA 1
ATOM 9241 C C . LEU C 1 216 ? 8.887 34.080 -75.774 1.00 59.98 216 LEU C C 1
ATOM 9242 O O . LEU C 1 216 ? 8.814 34.005 -74.548 1.00 59.96 216 LEU C O 1
ATOM 9247 N N . GLN C 1 217 ? 9.038 33.017 -76.557 1.00 54.08 217 GLN C N 1
ATOM 9248 C CA . GLN C 1 217 ? 9.148 31.668 -76.013 1.00 51.57 217 GLN C CA 1
ATOM 9249 C C . GLN C 1 217 ? 10.466 31.483 -75.271 1.00 59.17 217 GLN C C 1
ATOM 9250 O O . GLN C 1 217 ? 10.526 30.790 -74.257 1.00 53.13 217 GLN C O 1
ATOM 9256 N N . TYR C 1 218 ? 11.518 32.111 -75.787 1.00 53.74 218 TYR C N 1
ATOM 9257 C CA . TYR C 1 218 ? 12.841 32.042 -75.177 1.00 49.76 218 TYR C CA 1
ATOM 9258 C C . TYR C 1 218 ? 12.830 32.679 -73.791 1.00 56.24 218 TYR C C 1
ATOM 9259 O O . TYR C 1 218 ? 13.269 32.067 -72.817 1.00 55.58 218 TYR C O 1
ATOM 9268 N N . ASN C 1 219 ? 12.324 33.906 -73.704 1.00 55.76 219 ASN C N 1
ATOM 9269 C CA . ASN C 1 219 ? 12.275 34.619 -72.431 1.00 54.59 219 ASN C CA 1
ATOM 9270 C C . ASN C 1 219 ? 11.355 33.943 -71.417 1.00 61.47 219 ASN C C 1
ATOM 9271 O O . ASN C 1 219 ? 11.558 34.065 -70.210 1.00 61.50 219 ASN C O 1
ATOM 9276 N N . GLU C 1 220 ? 10.346 33.232 -71.910 1.00 53.24 220 GLU C N 1
ATOM 9277 C CA . GLU C 1 220 ? 9.470 32.450 -71.043 1.00 56.11 220 GLU C CA 1
ATOM 9278 C C . GLU C 1 220 ? 10.239 31.290 -70.425 1.00 65.95 220 GLU C C 1
ATOM 9279 O O . GLU C 1 220 ? 10.063 30.968 -69.250 1.00 47.41 220 GLU C O 1
ATOM 9285 N N . ALA C 1 221 ? 11.096 30.667 -71.228 1.00 48.84 221 ALA C N 1
ATOM 9286 C CA . ALA C 1 221 ? 11.924 29.561 -70.762 1.00 51.24 221 ALA C CA 1
ATOM 9287 C C . ALA C 1 221 ? 12.916 30.027 -69.702 1.00 47.70 221 ALA C C 1
ATOM 9288 O O . ALA C 1 221 ? 13.267 29.274 -68.796 1.00 49.71 221 ALA C O 1
ATOM 9290 N N . LYS C 1 222 ? 13.366 31.271 -69.826 1.00 47.10 222 LYS C N 1
ATOM 9291 C CA . LYS C 1 222 ? 14.246 31.866 -68.829 1.00 59.38 222 LYS C CA 1
ATOM 9292 C C . LYS C 1 222 ? 13.509 32.023 -67.505 1.00 58.98 222 LYS C C 1
ATOM 9293 O O . LYS C 1 222 ? 14.053 31.735 -66.439 1.00 56.02 222 LYS C O 1
ATOM 9299 N N . LEU C 1 223 ? 12.263 32.478 -67.589 1.00 58.62 223 LEU C N 1
ATOM 9300 C CA . LEU C 1 223 ? 11.421 32.666 -66.415 1.00 53.30 223 LEU C CA 1
ATOM 9301 C C . LEU C 1 223 ? 11.191 31.342 -65.694 1.00 57.76 223 LEU C C 1
ATOM 9302 O O . LEU C 1 223 ? 11.290 31.264 -64.469 1.00 65.76 223 LEU C O 1
ATOM 9307 N N . ASN C 1 224 ? 10.889 30.306 -66.470 1.00 52.56 224 ASN C N 1
ATOM 9308 C CA . ASN C 1 224 ? 10.677 28.966 -65.937 1.00 57.79 224 ASN C CA 1
ATOM 9309 C C . ASN C 1 224 ? 11.940 28.423 -65.276 1.00 63.10 224 ASN C C 1
ATOM 9310 O O . ASN C 1 224 ? 11.874 27.697 -64.287 1.00 49.79 224 ASN C O 1
ATOM 9315 N N . LYS C 1 225 ? 13.090 28.792 -65.831 1.00 54.65 225 LYS C N 1
ATOM 9316 C CA . LYS C 1 225 ? 14.381 28.399 -65.281 1.00 52.44 225 LYS C CA 1
ATOM 9317 C C . LYS C 1 225 ? 14.604 29.077 -63.936 1.00 56.96 225 LYS C C 1
ATOM 9318 O O . LYS C 1 225 ? 14.979 28.430 -62.959 1.00 53.35 225 LYS C O 1
ATOM 9324 N N . GLU C 1 226 ? 14.370 30.385 -63.896 1.00 55.95 226 GLU C N 1
ATOM 9325 C CA . GLU C 1 226 ? 14.584 31.177 -62.690 1.00 58.35 226 GLU C CA 1
ATOM 9326 C C . GLU C 1 226 ? 13.683 30.740 -61.540 1.00 65.58 226 GLU C C 1
ATOM 9327 O O . GLU C 1 226 ? 14.058 30.851 -60.372 1.00 58.77 226 GLU C O 1
ATOM 9333 N N . ASN C 1 227 ? 12.494 30.247 -61.871 1.00 53.90 227 ASN C N 1
ATOM 9334 C CA . ASN C 1 227 ? 11.545 29.799 -60.858 1.00 59.87 227 ASN C CA 1
ATOM 9335 C C . ASN C 1 227 ? 12.041 28.559 -60.120 1.00 66.74 227 ASN C C 1
ATOM 9336 O O . ASN C 1 227 ? 11.942 28.475 -58.897 1.00 63.20 227 ASN C O 1
ATOM 9341 N N . TYR C 1 228 ? 12.580 27.602 -60.868 1.00 60.89 228 TYR C N 1
ATOM 9342 C CA . TYR C 1 228 ? 13.112 26.383 -60.271 1.00 63.34 228 TYR C CA 1
ATOM 9343 C C . TYR C 1 228 ? 14.502 26.609 -59.690 1.00 51.76 228 TYR C C 1
ATOM 9344 O O . TYR C 1 228 ? 14.985 25.807 -58.889 1.00 55.27 228 TYR C O 1
ATOM 9353 N N . LEU C 1 229 ? 15.144 27.699 -60.098 1.00 56.66 229 LEU C N 1
ATOM 9354 C CA . LEU C 1 229 ? 16.418 28.086 -59.509 1.00 54.68 229 LEU C CA 1
ATOM 9355 C C . LEU C 1 229 ? 16.176 28.574 -58.087 1.00 60.79 229 LEU C C 1
ATOM 9356 O O . LEU C 1 229 ? 16.857 28.160 -57.150 1.00 57.54 229 LEU C O 1
ATOM 9361 N N . LYS C 1 230 ? 15.189 29.452 -57.941 1.00 56.83 230 LYS C N 1
ATOM 9362 C CA . LYS C 1 230 ? 14.781 29.964 -56.638 1.00 50.81 230 LYS C CA 1
ATOM 9363 C C . LYS C 1 230 ? 14.327 28.839 -55.714 1.00 61.04 230 LYS C C 1
ATOM 9364 O O . LYS C 1 230 ? 14.720 28.784 -54.549 1.00 55.25 230 LYS C O 1
ATOM 9370 N N . ALA C 1 231 ? 13.501 27.944 -56.249 1.00 45.28 231 ALA C N 1
ATOM 9371 C CA . ALA C 1 231 ? 12.947 26.833 -55.480 1.00 49.56 231 ALA C CA 1
ATOM 9372 C C . ALA C 1 231 ? 14.039 25.924 -54.924 1.00 55.68 231 ALA C C 1
ATOM 9373 O O . ALA C 1 231 ? 13.900 25.366 -53.837 1.00 54.14 231 ALA C O 1
ATOM 9375 N N . LEU C 1 232 ? 15.126 25.782 -55.673 1.00 49.81 232 LEU C N 1
ATOM 9376 C CA . LEU C 1 232 ? 16.238 24.943 -55.247 1.00 54.07 232 LEU C CA 1
ATOM 9377 C C . LEU C 1 232 ? 17.095 25.652 -54.200 1.00 52.94 232 LEU C C 1
ATOM 9378 O O . LEU C 1 232 ? 17.626 25.016 -53.289 1.00 54.61 232 LEU C O 1
ATOM 9383 N N . LYS C 1 233 ? 17.223 26.969 -54.335 1.00 45.00 233 LYS C N 1
ATOM 9384 C CA . LYS C 1 233 ? 17.997 27.766 -53.388 1.00 62.85 233 LYS C CA 1
ATOM 9385 C C . LYS C 1 233 ? 17.353 27.765 -52.005 1.00 51.40 233 LYS C C 1
ATOM 9386 O O . LYS C 1 233 ? 18.038 27.630 -50.991 1.00 59.71 233 LYS C O 1
ATOM 9392 N N . ILE C 1 234 ? 16.032 27.912 -51.976 1.00 49.47 234 ILE C N 1
ATOM 9393 C CA . ILE C 1 234 ? 15.280 27.938 -50.726 1.00 54.04 234 ILE C CA 1
ATOM 9394 C C . ILE C 1 234 ? 15.358 26.591 -50.005 1.00 55.39 234 ILE C C 1
ATOM 9395 O O . ILE C 1 234 ? 15.366 26.530 -48.773 1.00 53.07 234 ILE C O 1
ATOM 9400 N N . LEU C 1 235 ? 15.444 25.514 -50.778 1.00 56.06 235 LEU C N 1
ATOM 9401 C CA . LEU C 1 235 ? 15.472 24.167 -50.216 1.00 40.89 235 LEU C CA 1
ATOM 9402 C C . LEU C 1 235 ? 16.842 23.767 -49.672 1.00 50.28 235 LEU C C 1
ATOM 9403 O O . LEU C 1 235 ? 16.940 22.872 -48.834 1.00 62.92 235 LEU C O 1
ATOM 9408 N N . THR C 1 236 ? 17.899 24.422 -50.147 1.00 46.75 236 THR C N 1
ATOM 9409 C CA . THR C 1 236 ? 19.252 23.924 -49.911 1.00 47.05 236 THR C CA 1
ATOM 9410 C C . THR C 1 236 ? 20.258 24.931 -49.347 1.00 44.39 236 THR C C 1
ATOM 9411 O O . THR C 1 236 ? 21.278 24.532 -48.785 1.00 52.69 236 THR C O 1
ATOM 9415 N N . SER C 1 237 ? 19.985 26.224 -49.491 1.00 46.12 237 SER C N 1
ATOM 9416 C CA . SER C 1 237 ? 20.997 27.233 -49.181 1.00 52.08 237 SER C CA 1
ATOM 9417 C C . SER C 1 237 ? 20.745 28.013 -47.892 1.00 51.27 237 SER C C 1
ATOM 9418 O O . SER C 1 237 ? 19.601 28.193 -47.468 1.00 52.26 237 SER C O 1
ATOM 9421 N N . ASN C 1 238 ? 21.835 28.470 -47.279 1.00 50.59 238 ASN C N 1
ATOM 9422 C CA . ASN C 1 238 ? 21.775 29.349 -46.117 1.00 54.54 238 ASN C CA 1
ATOM 9423 C C . ASN C 1 238 ? 22.583 30.621 -46.365 1.00 55.43 238 ASN C C 1
ATOM 9424 O O . ASN C 1 238 ? 22.649 31.508 -45.514 1.00 58.15 238 ASN C O 1
ATOM 9429 N N . ASP C 1 239 ? 23.200 30.693 -47.541 1.00 64.23 239 ASP C N 1
ATOM 9430 C CA . ASP C 1 239 ? 23.990 31.852 -47.941 1.00 54.86 239 ASP C CA 1
ATOM 9431 C C . ASP C 1 239 ? 23.145 32.809 -48.776 1.00 51.52 239 ASP C C 1
ATOM 9432 O O . ASP C 1 239 ? 22.650 32.442 -49.840 1.00 54.17 239 ASP C O 1
ATOM 9437 N N . LEU C 1 240 ? 22.995 34.038 -48.290 1.00 53.30 240 LEU C N 1
ATOM 9438 C CA . LEU C 1 240 ? 22.126 35.027 -48.922 1.00 53.37 240 LEU C CA 1
ATOM 9439 C C . LEU C 1 240 ? 22.613 35.464 -50.304 1.00 59.57 240 LEU C C 1
ATOM 9440 O O . LEU C 1 240 ? 21.813 35.614 -51.230 1.00 52.67 240 LEU C O 1
ATOM 9445 N N . ASN C 1 241 ? 23.918 35.682 -50.434 1.00 50.76 241 ASN C N 1
ATOM 9446 C CA . ASN C 1 241 ? 24.503 36.039 -51.722 1.00 56.22 241 ASN C CA 1
ATOM 9447 C C . ASN C 1 241 ? 24.334 34.916 -52.737 1.00 52.46 241 ASN C C 1
ATOM 9448 O O . ASN C 1 241 ? 24.063 35.161 -53.912 1.00 55.08 241 ASN C O 1
ATOM 9453 N N . ASP C 1 242 ? 24.498 33.683 -52.268 1.00 57.87 242 ASP C N 1
ATOM 9454 C CA . ASP C 1 242 ? 24.291 32.500 -53.096 1.00 54.77 242 ASP C CA 1
ATOM 9455 C C . ASP C 1 242 ? 22.856 32.439 -53.602 1.00 61.27 242 ASP C C 1
ATOM 9456 O O . ASP C 1 242 ? 22.609 32.155 -54.775 1.00 61.65 242 ASP C O 1
ATOM 9461 N N . ILE C 1 243 ? 21.918 32.706 -52.700 1.00 61.78 243 ILE C N 1
ATOM 9462 C CA . ILE C 1 243 ? 20.496 32.709 -53.019 1.00 59.08 243 ILE C CA 1
ATOM 9463 C C . ILE C 1 243 ? 20.162 33.819 -54.006 1.00 50.04 243 ILE C C 1
ATOM 9464 O O . ILE C 1 243 ? 19.324 33.648 -54.888 1.00 54.98 243 ILE C O 1
ATOM 9469 N N . LEU C 1 244 ? 20.843 34.951 -53.870 1.00 54.98 244 LEU C N 1
ATOM 9470 C CA . LEU C 1 244 ? 20.557 36.119 -54.695 1.00 51.30 244 LEU C CA 1
ATOM 9471 C C . LEU C 1 244 ? 21.192 36.070 -56.085 1.00 55.63 244 LEU C C 1
ATOM 9472 O O . LEU C 1 244 ? 20.559 36.459 -57.068 1.00 48.02 244 LEU C O 1
ATOM 9477 N N . TYR C 1 245 ? 22.432 35.596 -56.174 1.00 51.67 245 TYR C N 1
ATOM 9478 C CA . TYR C 1 245 ? 23.219 35.811 -57.387 1.00 57.21 245 TYR C CA 1
ATOM 9479 C C . TYR C 1 245 ? 23.732 34.548 -58.085 1.00 64.62 245 TYR C C 1
ATOM 9480 O O . TYR C 1 245 ? 23.890 34.537 -59.305 1.00 71.33 245 TYR C O 1
ATOM 9489 N N . LYS C 1 246 ? 24.000 33.492 -57.324 1.00 61.48 246 LYS C N 1
ATOM 9490 C CA . LYS C 1 246 ? 24.602 32.290 -57.899 1.00 51.17 246 LYS C CA 1
ATOM 9491 C C . LYS C 1 246 ? 23.612 31.448 -58.699 1.00 66.84 246 LYS C C 1
ATOM 9492 O O . LYS C 1 246 ? 22.397 31.578 -58.546 1.00 66.18 246 LYS C O 1
ATOM 9498 N N . ASN C 1 247 ? 24.150 30.587 -59.558 1.00 66.55 247 ASN C N 1
ATOM 9499 C CA . ASN C 1 247 ? 23.344 29.633 -60.308 1.00 62.83 247 ASN C CA 1
ATOM 9500 C C . ASN C 1 247 ? 23.640 28.206 -59.859 1.00 60.43 247 ASN C C 1
ATOM 9501 O O . ASN C 1 247 ? 24.281 27.995 -58.830 1.00 74.19 247 ASN C O 1
ATOM 9506 N N . GLN C 1 248 ? 23.178 27.228 -60.628 1.00 61.72 248 GLN C N 1
ATOM 9507 C CA . GLN C 1 248 ? 23.367 25.833 -60.251 1.00 60.55 248 GLN C CA 1
ATOM 9508 C C . GLN C 1 248 ? 24.018 25.023 -61.362 1.00 57.82 248 GLN C C 1
ATOM 9509 O O . GLN C 1 248 ? 23.480 24.914 -62.464 1.00 58.43 248 GLN C O 1
ATOM 9515 N N . SER C 1 249 ? 25.186 24.464 -61.065 1.00 50.41 249 SER C N 1
ATOM 9516 C CA . SER C 1 249 ? 25.837 23.529 -61.971 1.00 49.57 249 SER C CA 1
ATOM 9517 C C . SER C 1 249 ? 25.027 22.242 -62.004 1.00 52.62 249 SER C C 1
ATOM 9518 O O . SER C 1 249 ? 24.580 21.761 -60.963 1.00 68.23 249 SER C O 1
ATOM 9521 N N . TYR C 1 250 ? 24.832 21.683 -63.193 1.00 58.29 250 TYR C N 1
ATOM 9522 C CA . TYR C 1 250 ? 23.995 20.497 -63.327 1.00 54.21 250 TYR C CA 1
ATOM 9523 C C . TYR C 1 250 ? 24.566 19.471 -64.299 1.00 60.51 250 TYR C C 1
ATOM 9524 O O . TYR C 1 250 ? 25.640 19.660 -64.874 1.00 48.67 250 TYR C O 1
ATOM 9533 N N . GLN C 1 251 ? 23.827 18.381 -64.475 1.00 55.62 251 GLN C N 1
ATOM 9534 C CA . GLN C 1 251 ? 24.241 17.288 -65.341 1.00 48.83 251 GLN C CA 1
ATOM 9535 C C . GLN C 1 251 ? 23.029 16.667 -66.025 1.00 60.14 251 GLN C C 1
ATOM 9536 O O . GLN C 1 251 ? 22.065 16.284 -65.360 1.00 61.65 251 GLN C O 1
ATOM 9542 N N . VAL C 1 252 ? 23.083 16.578 -67.351 1.00 46.80 252 VAL C N 1
ATOM 9543 C CA . VAL C 1 252 ? 21.997 16.005 -68.143 1.00 47.97 252 VAL C CA 1
ATOM 9544 C C . VAL C 1 252 ? 21.688 14.570 -67.723 1.00 55.79 252 VAL C C 1
ATOM 9545 O O . VAL C 1 252 ? 22.595 13.767 -67.498 1.00 57.08 252 VAL C O 1
ATOM 9549 N N . PHE C 1 253 ? 20.400 14.264 -67.599 1.00 57.24 253 PHE C N 1
ATOM 9550 C CA . PHE C 1 253 ? 19.960 12.926 -67.229 1.00 65.89 253 PHE C CA 1
ATOM 9551 C C . PHE C 1 253 ? 20.054 11.956 -68.400 1.00 72.62 253 PHE C C 1
ATOM 9552 O O . PHE C 1 253 ? 19.518 12.213 -69.478 1.00 69.22 253 PHE C O 1
ATOM 9560 N N . ASN C 1 254 ? 20.737 10.839 -68.177 1.00 76.80 254 ASN C N 1
ATOM 9561 C CA . ASN C 1 254 ? 20.821 9.778 -69.171 1.00 77.77 254 ASN C CA 1
ATOM 9562 C C . ASN C 1 254 ? 20.035 8.550 -68.731 1.00 64.89 254 ASN C C 1
ATOM 9563 O O . ASN C 1 254 ? 20.116 8.131 -67.577 1.00 78.36 254 ASN C O 1
ATOM 9568 N N . LEU C 1 255 ? 19.274 7.979 -69.657 1.00 75.94 255 LEU C N 1
ATOM 9569 C CA . LEU C 1 255 ? 18.424 6.837 -69.348 1.00 66.27 255 LEU C CA 1
ATOM 9570 C C . LEU C 1 255 ? 19.237 5.605 -68.960 1.00 65.26 255 LEU C C 1
ATOM 9571 O O . LEU C 1 255 ? 20.216 5.255 -69.619 1.00 69.05 255 LEU C O 1
ATOM 9576 N N . LYS C 1 256 ? 18.818 4.962 -67.875 1.00 73.47 256 LYS C N 1
ATOM 9577 C CA . LYS C 1 256 ? 19.425 3.725 -67.404 1.00 69.09 256 LYS C CA 1
ATOM 9578 C C . LYS C 1 256 ? 18.401 2.947 -66.589 1.00 62.67 256 LYS C C 1
ATOM 9579 O O . LYS C 1 256 ? 17.363 3.491 -66.212 1.00 71.98 256 LYS C O 1
ATOM 9585 N N . GLU C 1 257 ? 18.688 1.677 -66.324 1.00 60.11 257 GLU C N 1
ATOM 9586 C CA . GLU C 1 257 ? 17.805 0.860 -65.499 1.00 81.13 257 GLU C CA 1
ATOM 9587 C C . GLU C 1 257 ? 18.060 1.114 -64.018 1.00 70.27 257 GLU C C 1
ATOM 9588 O O . GLU C 1 257 ? 19.206 1.268 -63.594 1.00 61.66 257 GLU C O 1
ATOM 9594 N N . PHE C 1 258 ? 16.986 1.156 -63.236 1.00 83.40 258 PHE C N 1
ATOM 9595 C CA . PHE C 1 258 ? 17.084 1.411 -61.803 1.00 59.28 258 PHE C CA 1
ATOM 9596 C C . PHE C 1 258 ? 16.537 0.239 -60.993 1.00 63.06 258 PHE C C 1
ATOM 9597 O O . PHE C 1 258 ? 15.519 -0.354 -61.351 1.00 66.35 258 PHE C O 1
ATOM 9605 N N . ASP C 1 259 ? 17.220 -0.094 -59.901 1.00 78.01 259 ASP C N 1
ATOM 9606 C CA . ASP C 1 259 ? 16.762 -1.159 -59.016 1.00 77.87 259 ASP C CA 1
ATOM 9607 C C . ASP C 1 259 ? 15.708 -0.639 -58.045 1.00 71.43 259 ASP C C 1
ATOM 9608 O O . ASP C 1 259 ? 16.024 -0.224 -56.928 1.00 92.51 259 ASP C O 1
ATOM 9613 N N . ILE C 1 260 ? 14.454 -0.662 -58.486 1.00 57.43 260 ILE C N 1
ATOM 9614 C CA . ILE C 1 260 ? 13.329 -0.235 -57.663 1.00 66.23 260 ILE C CA 1
ATOM 9615 C C . ILE C 1 260 ? 12.205 -1.266 -57.741 1.00 61.91 260 ILE C C 1
ATOM 9616 O O . ILE C 1 260 ? 12.108 -2.002 -58.724 1.00 70.33 260 ILE C O 1
ATOM 9621 N N . PRO C 1 261 ? 11.357 -1.333 -56.698 1.00 63.76 261 PRO C N 1
ATOM 9622 C CA . PRO C 1 261 ? 10.226 -2.268 -56.707 1.00 67.60 261 PRO C CA 1
ATOM 9623 C C . PRO C 1 261 ? 9.293 -2.070 -57.901 1.00 60.98 261 PRO C C 1
ATOM 9624 O O . PRO C 1 261 ? 9.061 -0.939 -58.327 1.00 57.61 261 PRO C O 1
ATOM 9628 N N . THR C 1 262 ? 8.775 -3.172 -58.433 1.00 58.98 262 THR C N 1
ATOM 9629 C CA . THR C 1 262 ? 7.797 -3.126 -59.512 1.00 63.63 262 THR C CA 1
ATOM 9630 C C . THR C 1 262 ? 6.449 -3.615 -58.999 1.00 61.56 262 THR C C 1
ATOM 9631 O O . THR C 1 262 ? 5.450 -3.606 -59.717 1.00 62.20 262 THR C O 1
ATOM 9635 N N . GLY C 1 263 ? 6.441 -4.050 -57.744 1.00 58.75 263 GLY C N 1
ATOM 9636 C CA . GLY C 1 263 ? 5.229 -4.483 -57.076 1.00 55.71 263 GLY C CA 1
ATOM 9637 C C . GLY C 1 263 ? 5.274 -4.039 -55.628 1.00 56.25 263 GLY C C 1
ATOM 9638 O O . GLY C 1 263 ? 6.318 -3.601 -55.147 1.00 50.23 263 GLY C O 1
ATOM 9639 N N . ILE C 1 264 ? 4.152 -4.146 -54.925 1.00 51.58 264 ILE C N 1
ATOM 9640 C CA . ILE C 1 264 ? 4.106 -3.702 -53.539 1.00 52.53 264 ILE C CA 1
ATOM 9641 C C . ILE C 1 264 ? 4.829 -4.691 -52.624 1.00 54.03 264 ILE C C 1
ATOM 9642 O O . ILE C 1 264 ? 4.743 -5.907 -52.806 1.00 52.90 264 ILE C O 1
ATOM 9647 N N . SER C 1 265 ? 5.565 -4.156 -51.656 1.00 61.62 265 SER C N 1
ATOM 9648 C CA . SER C 1 265 ? 6.299 -4.979 -50.702 1.00 63.63 265 SER C CA 1
ATOM 9649 C C . SER C 1 265 ? 5.347 -5.691 -49.751 1.00 55.51 265 SER C C 1
ATOM 9650 O O . SER C 1 265 ? 4.239 -5.218 -49.499 1.00 58.40 265 SER C O 1
ATOM 9653 N N . SER C 1 266 ? 5.785 -6.829 -49.222 1.00 59.24 266 SER C N 1
ATOM 9654 C CA . SER C 1 266 ? 4.973 -7.596 -48.285 1.00 64.00 266 SER C CA 1
ATOM 9655 C C . SER C 1 266 ? 5.096 -7.034 -46.871 1.00 62.96 266 SER C C 1
ATOM 9656 O O . SER C 1 266 ? 4.344 -7.412 -45.973 1.00 59.75 266 SER C O 1
ATOM 9659 N N . THR C 1 267 ? 6.051 -6.128 -46.688 1.00 57.74 267 THR C N 1
ATOM 9660 C CA . THR C 1 267 ? 6.277 -5.476 -45.403 1.00 58.84 267 THR C CA 1
ATOM 9661 C C . THR C 1 267 ? 6.224 -3.957 -45.545 1.00 57.84 267 THR C C 1
ATOM 9662 O O . THR C 1 267 ? 7.011 -3.241 -44.929 1.00 53.03 267 THR C O 1
ATOM 9666 N N . ILE C 1 268 ? 5.292 -3.473 -46.360 1.00 51.46 268 ILE C N 1
ATOM 9667 C CA . ILE C 1 268 ? 5.182 -2.046 -46.651 1.00 51.73 268 ILE C CA 1
ATOM 9668 C C . ILE C 1 268 ? 4.781 -1.244 -45.409 1.00 56.21 268 ILE C C 1
ATOM 9669 O O . ILE C 1 268 ? 5.083 -0.053 -45.299 1.00 51.76 268 ILE C O 1
ATOM 9674 N N . LEU C 1 269 ? 4.114 -1.907 -44.469 1.00 46.89 269 LEU C N 1
ATOM 9675 C CA . LEU C 1 269 ? 3.703 -1.267 -43.226 1.00 61.36 269 LEU C CA 1
ATOM 9676 C C . LEU C 1 269 ? 4.911 -0.898 -42.371 1.00 50.73 269 LEU C C 1
ATOM 9677 O O . LEU C 1 269 ? 4.870 0.063 -41.603 1.00 52.27 269 LEU C O 1
ATOM 9682 N N . LEU C 1 270 ? 5.987 -1.665 -42.518 1.00 50.67 270 LEU C N 1
ATOM 9683 C CA . LEU C 1 270 ? 7.199 -1.448 -41.738 1.00 43.51 270 LEU C CA 1
ATOM 9684 C C . LEU C 1 270 ? 8.228 -0.609 -42.490 1.00 56.42 270 LEU C C 1
ATOM 9685 O O . LEU C 1 270 ? 9.320 -0.361 -41.982 1.00 53.59 270 LEU C O 1
ATOM 9690 N N . GLN C 1 271 ? 7.882 -0.170 -43.695 1.00 48.81 271 GLN C N 1
ATOM 9691 C CA . GLN C 1 271 ? 8.847 0.526 -44.541 1.00 47.97 271 GLN C CA 1
ATOM 9692 C C . GLN C 1 271 ? 8.497 1.988 -44.802 1.00 54.12 271 GLN C C 1
ATOM 9693 O O . GLN C 1 271 ? 9.349 2.761 -45.240 1.00 55.54 271 GLN C O 1
ATOM 9699 N N . ARG C 1 272 ? 7.254 2.370 -44.531 1.00 54.50 272 ARG C N 1
ATOM 9700 C CA . ARG C 1 272 ? 6.846 3.764 -44.676 1.00 46.09 272 ARG C CA 1
ATOM 9701 C C . ARG C 1 272 ? 6.803 4.467 -43.320 1.00 47.17 272 ARG C C 1
ATOM 9702 O O . ARG C 1 272 ? 6.081 4.040 -42.417 1.00 48.57 272 ARG C O 1
ATOM 9710 N N . PRO C 1 273 ? 7.585 5.549 -43.174 1.00 49.48 273 PRO C N 1
ATOM 9711 C CA . PRO C 1 273 ? 7.690 6.309 -41.921 1.00 41.66 273 PRO C CA 1
ATOM 9712 C C . PRO C 1 273 ? 6.361 6.907 -41.463 1.00 50.29 273 PRO C C 1
ATOM 9713 O O . PRO C 1 273 ? 6.098 6.965 -40.263 1.00 40.88 273 PRO C O 1
ATOM 9717 N N . ASP C 1 274 ? 5.535 7.343 -42.410 1.00 40.94 274 ASP C N 1
ATOM 9718 C CA . ASP C 1 274 ? 4.272 7.992 -42.077 1.00 49.98 274 ASP C CA 1
ATOM 9719 C C . ASP C 1 274 ? 3.262 7.003 -41.501 1.00 48.99 274 ASP C C 1
ATOM 9720 O O . ASP C 1 274 ? 2.411 7.374 -40.692 1.00 47.07 274 ASP C O 1
ATOM 9725 N N . ILE C 1 275 ? 3.359 5.746 -41.921 1.00 42.84 275 ILE C N 1
ATOM 9726 C CA . ILE C 1 275 ? 2.501 4.699 -41.382 1.00 41.88 275 ILE C CA 1
ATOM 9727 C C . ILE C 1 275 ? 2.916 4.369 -39.948 1.00 47.67 275 ILE C C 1
ATOM 9728 O O . ILE C 1 275 ? 2.071 4.160 -39.076 1.00 42.47 275 ILE C O 1
ATOM 9733 N N . GLY C 1 276 ? 4.224 4.335 -39.711 1.00 41.52 276 GLY C N 1
ATOM 9734 C CA . GLY C 1 276 ? 4.755 4.096 -38.383 1.00 43.54 276 GLY C CA 1
ATOM 9735 C C . GLY C 1 276 ? 4.397 5.221 -37.433 1.00 44.50 276 GLY C C 1
ATOM 9736 O O . GLY C 1 276 ? 4.167 4.998 -36.244 1.00 49.81 276 GLY C O 1
ATOM 9737 N N . SER C 1 277 ? 4.346 6.437 -37.967 1.00 44.81 277 SER C N 1
ATOM 9738 C CA . SER C 1 277 ? 3.982 7.607 -37.180 1.00 41.76 277 SER C CA 1
ATOM 9739 C C . SER C 1 277 ? 2.515 7.554 -36.762 1.00 53.72 277 SER C C 1
ATOM 9740 O O . SER C 1 277 ? 2.178 7.826 -35.610 1.00 44.98 277 SER C O 1
ATOM 9743 N N . SER C 1 278 ? 1.645 7.197 -37.701 1.00 41.06 278 SER C N 1
ATOM 9744 C CA . SER C 1 278 ? 0.219 7.079 -37.416 1.00 45.24 278 SER C CA 1
ATOM 9745 C C . SER C 1 278 ? -0.062 5.967 -36.412 1.00 41.77 278 SER C C 1
ATOM 9746 O O . SER C 1 278 ? -0.961 6.089 -35.579 1.00 41.37 278 SER C O 1
ATOM 9749 N N . LEU C 1 279 ? 0.708 4.886 -36.494 1.00 41.03 279 LEU C N 1
ATOM 9750 C CA . LEU C 1 279 ? 0.564 3.780 -35.557 1.00 46.20 279 LEU C CA 1
ATOM 9751 C C . LEU C 1 279 ? 0.877 4.234 -34.134 1.00 54.55 279 LEU C C 1
ATOM 9752 O O . LEU C 1 279 ? 0.086 4.021 -33.218 1.00 49.73 279 LEU C O 1
ATOM 9757 N N . GLU C 1 280 ? 2.029 4.876 -33.965 1.00 44.94 280 GLU C N 1
ATOM 9758 C CA . GLU C 1 280 ? 2.481 5.333 -32.654 1.00 49.93 280 GLU C CA 1
ATOM 9759 C C . GLU C 1 280 ? 1.544 6.375 -32.052 1.00 51.68 280 GLU C C 1
ATOM 9760 O O . GLU C 1 280 ? 1.342 6.413 -30.840 1.00 43.88 280 GLU C O 1
ATOM 9766 N N . LYS C 1 281 ? 0.971 7.220 -32.901 1.00 47.13 281 LYS C N 1
ATOM 9767 C CA . LYS C 1 281 ? 0.034 8.234 -32.433 1.00 54.02 281 LYS C CA 1
ATOM 9768 C C . LYS C 1 281 ? -1.279 7.595 -31.992 1.00 48.88 281 LYS C C 1
ATOM 9769 O O . LYS C 1 281 ? -2.026 8.174 -31.204 1.00 47.28 281 LYS C O 1
ATOM 9775 N N . LEU C 1 282 ? -1.548 6.394 -32.496 1.00 48.71 282 LEU C N 1
ATOM 9776 C CA . LEU C 1 282 ? -2.747 5.657 -32.114 1.00 38.70 282 LEU C CA 1
ATOM 9777 C C . LEU C 1 282 ? -2.601 5.031 -30.726 1.00 45.85 282 LEU C C 1
ATOM 9778 O O . LEU C 1 282 ? -3.512 5.122 -29.902 1.00 41.37 282 LEU C O 1
ATOM 9783 N N . THR C 1 283 ? -1.458 4.398 -30.469 1.00 40.97 283 THR C N 1
ATOM 9784 C CA . THR C 1 283 ? -1.201 3.795 -29.162 1.00 55.47 283 THR C CA 1
ATOM 9785 C C . THR C 1 283 ? -1.102 4.876 -28.095 1.00 43.09 283 THR C C 1
ATOM 9786 O O . THR C 1 283 ? -1.424 4.647 -26.932 1.00 46.48 283 THR C O 1
ATOM 9790 N N . GLN C 1 284 ? -0.645 6.054 -28.509 1.00 42.13 284 GLN C N 1
ATOM 9791 C CA . GLN C 1 284 ? -0.540 7.200 -27.619 1.00 42.70 284 GLN C CA 1
ATOM 9792 C C . GLN C 1 284 ? -1.912 7.587 -27.088 1.00 43.20 284 GLN C C 1
ATOM 9793 O O . GLN C 1 284 ? -2.097 7.763 -25.885 1.00 39.47 284 GLN C O 1
ATOM 9799 N N . GLN C 1 285 ? -2.875 7.707 -27.995 1.00 43.34 285 GLN C N 1
ATOM 9800 C CA . GLN C 1 285 ? -4.247 8.023 -27.618 1.00 42.27 285 GLN C CA 1
ATOM 9801 C C . GLN C 1 285 ? -4.883 6.868 -26.848 1.00 44.64 285 GLN C C 1
ATOM 9802 O O . GLN C 1 285 ? -5.788 7.074 -26.041 1.00 39.32 285 GLN C O 1
ATOM 9808 N N . ASN C 1 286 ? -4.399 5.655 -27.094 1.00 38.65 286 ASN C N 1
ATOM 9809 C CA . ASN C 1 286 ? -4.900 4.475 -26.403 1.00 37.40 286 ASN C CA 1
ATOM 9810 C C . ASN C 1 286 ? -4.494 4.471 -24.932 1.00 41.39 286 ASN C C 1
ATOM 9811 O O . ASN C 1 286 ? -5.284 4.102 -24.063 1.00 40.96 286 ASN C O 1
ATOM 9816 N N . TYR C 1 287 ? -3.258 4.883 -24.659 1.00 33.24 287 TYR C N 1
ATOM 9817 C CA . TYR C 1 287 ? -2.776 4.989 -23.286 1.00 40.49 287 TYR C CA 1
ATOM 9818 C C . TYR C 1 287 ? -3.522 6.079 -22.525 1.00 38.94 287 TYR C C 1
ATOM 9819 O O . TYR C 1 287 ? -3.729 5.976 -21.316 1.00 40.37 287 TYR C O 1
ATOM 9828 N N . LEU C 1 288 ? -3.920 7.123 -23.244 1.00 41.26 288 LEU C N 1
ATOM 9829 C CA . LEU C 1 288 ? -4.606 8.258 -22.641 1.00 34.87 288 LEU C CA 1
ATOM 9830 C C . LEU C 1 288 ? -6.037 7.908 -22.251 1.00 38.51 288 LEU C C 1
ATOM 9831 O O . LEU C 1 288 ? -6.636 8.568 -21.400 1.00 40.63 288 LEU C O 1
ATOM 9836 N N . VAL C 1 289 ? -6.585 6.873 -22.881 1.00 43.41 289 VAL C N 1
ATOM 9837 C CA . VAL C 1 289 ? -7.889 6.351 -22.496 1.00 38.38 289 VAL C CA 1
ATOM 9838 C C . VAL C 1 289 ? -7.811 5.802 -21.077 1.00 44.41 289 VAL C C 1
ATOM 9839 O O . VAL C 1 289 ? -8.689 6.049 -20.251 1.00 42.73 289 VAL C O 1
ATOM 9843 N N . GLY C 1 290 ? -6.741 5.064 -20.801 1.00 40.31 290 GLY C N 1
ATOM 9844 C CA . GLY C 1 290 ? -6.502 4.527 -19.475 1.00 37.34 290 GLY C CA 1
ATOM 9845 C C . GLY C 1 290 ? -6.335 5.626 -18.443 1.00 44.21 290 GLY C C 1
ATOM 9846 O O . GLY C 1 290 ? -6.844 5.522 -17.329 1.00 42.83 290 GLY C O 1
ATOM 9847 N N . VAL C 1 291 ? -5.622 6.682 -18.822 1.00 34.68 291 VAL C N 1
ATOM 9848 C CA . VAL C 1 291 ? -5.390 7.830 -17.951 1.00 45.10 291 VAL C CA 1
ATOM 9849 C C . VAL C 1 291 ? -6.703 8.484 -17.533 1.00 48.31 291 VAL C C 1
ATOM 9850 O O . VAL C 1 291 ? -6.901 8.825 -16.367 1.00 41.52 291 VAL C O 1
ATOM 9854 N N . ALA C 1 292 ? -7.601 8.648 -18.498 1.00 38.13 292 ALA C N 1
ATOM 9855 C CA . ALA C 1 292 ? -8.898 9.265 -18.252 1.00 37.80 292 ALA C CA 1
ATOM 9856 C C . ALA C 1 292 ? -9.766 8.394 -17.350 1.00 44.44 292 ALA C C 1
ATOM 9857 O O . ALA C 1 292 ? -10.555 8.903 -16.554 1.00 48.02 292 ALA C O 1
ATOM 9859 N N . ARG C 1 293 ? -9.608 7.079 -17.471 1.00 42.21 293 ARG C N 1
ATOM 9860 C CA . ARG C 1 293 ? -10.433 6.139 -16.717 1.00 42.01 293 ARG C CA 1
ATOM 9861 C C . ARG C 1 293 ? -10.007 6.017 -15.256 1.00 43.46 293 ARG C C 1
ATOM 9862 O O . ARG C 1 293 ? -10.755 5.496 -14.430 1.00 44.28 293 ARG C O 1
ATOM 9870 N N . THR C 1 294 ? -8.808 6.498 -14.940 1.00 38.17 294 THR C N 1
ATOM 9871 C CA . THR C 1 294 ? -8.305 6.449 -13.568 1.00 46.47 294 THR C CA 1
ATOM 9872 C C . THR C 1 294 ? -9.031 7.442 -12.669 1.00 44.10 294 THR C C 1
ATOM 9873 O O . THR C 1 294 ? -8.969 7.346 -11.445 1.00 40.47 294 THR C O 1
ATOM 9877 N N . ALA C 1 295 ? -9.719 8.398 -13.286 1.00 44.49 295 ALA C N 1
ATOM 9878 C CA . ALA C 1 295 ? -10.463 9.413 -12.550 1.00 39.32 295 ALA C CA 1
ATOM 9879 C C . ALA C 1 295 ? -11.635 8.799 -11.789 1.00 51.68 295 ALA C C 1
ATOM 9880 O O . ALA C 1 295 ? -12.137 9.381 -10.830 1.00 51.77 295 ALA C O 1
ATOM 9882 N N . PHE C 1 296 ? -12.064 7.620 -12.225 1.00 42.70 296 PHE C N 1
ATOM 9883 C CA . PHE C 1 296 ? -13.134 6.886 -11.561 1.00 45.32 296 PHE C CA 1
ATOM 9884 C C . PHE C 1 296 ? -12.662 6.251 -10.255 1.00 49.84 296 PHE C C 1
ATOM 9885 O O . PHE C 1 296 ? -13.462 5.995 -9.353 1.00 43.62 296 PHE C O 1
ATOM 9893 N N . LEU C 1 297 ? -11.359 6.009 -10.158 1.00 42.97 297 LEU C N 1
ATOM 9894 C CA . LEU C 1 297 ? -10.799 5.248 -9.047 1.00 40.13 297 LEU C CA 1
ATOM 9895 C C . LEU C 1 297 ? -10.121 6.146 -8.010 1.00 46.43 297 LEU C C 1
ATOM 9896 O O . LEU C 1 297 ? -9.705 7.260 -8.331 1.00 52.71 297 LEU C O 1
ATOM 9901 N N . PRO C 1 298 ? -10.020 5.665 -6.757 1.00 47.35 298 PRO C N 1
ATOM 9902 C CA . PRO C 1 298 ? -9.433 6.447 -5.662 1.00 48.79 298 PRO C CA 1
ATOM 9903 C C . PRO C 1 298 ? -7.992 6.884 -5.913 1.00 43.43 298 PRO C C 1
ATOM 9904 O O . PRO C 1 298 ? -7.153 6.074 -6.310 1.00 54.21 298 PRO C O 1
ATOM 9908 N N . SER C 1 299 ? -7.718 8.162 -5.675 1.00 38.84 299 SER C N 1
ATOM 9909 C CA . SER C 1 299 ? -6.363 8.687 -5.760 1.00 46.76 299 SER C CA 1
ATOM 9910 C C . SER C 1 299 ? -5.729 8.715 -4.376 1.00 51.35 299 SER C C 1
ATOM 9911 O O . SER C 1 299 ? -6.343 9.175 -3.412 1.00 47.09 299 SER C O 1
ATOM 9914 N N . LEU C 1 300 ? -4.501 8.220 -4.278 1.00 53.31 300 LEU C N 1
ATOM 9915 C CA . LEU C 1 300 ? -3.793 8.197 -3.005 1.00 46.46 300 LEU C CA 1
ATOM 9916 C C . LEU C 1 300 ? -2.627 9.177 -3.011 1.00 46.12 300 LEU C C 1
ATOM 9917 O O . LEU C 1 300 ? -1.764 9.127 -3.887 1.00 45.58 300 LEU C O 1
ATOM 9922 N N . SER C 1 301 ? -2.609 10.067 -2.025 1.00 54.48 301 SER C N 1
ATOM 9923 C CA . SER C 1 301 ? -1.573 11.087 -1.935 1.00 55.38 301 SER C CA 1
ATOM 9924 C C . SER C 1 301 ? -0.768 10.952 -0.649 1.00 48.71 301 SER C C 1
ATOM 9925 O O . SER C 1 301 ? -1.325 10.721 0.423 1.00 54.27 301 SER C O 1
ATOM 9928 N N . LEU C 1 302 ? 0.547 11.095 -0.766 1.00 58.83 302 LEU C N 1
ATOM 9929 C CA . LEU C 1 302 ? 1.428 11.030 0.391 1.00 50.07 302 LEU C CA 1
ATOM 9930 C C . LEU C 1 302 ? 2.058 12.390 0.656 1.00 56.12 302 LEU C C 1
ATOM 9931 O O . LEU C 1 302 ? 2.607 13.016 -0.248 1.00 60.15 302 LEU C O 1
ATOM 9936 N N . THR C 1 303 ? 1.969 12.847 1.901 1.00 49.52 303 THR C N 1
ATOM 9937 C CA . THR C 1 303 ? 2.556 14.123 2.289 1.00 44.17 303 THR C CA 1
ATOM 9938 C C . THR C 1 303 ? 3.452 13.971 3.512 1.00 53.83 303 THR C C 1
ATOM 9939 O O . THR C 1 303 ? 3.144 13.211 4.431 1.00 52.95 303 THR C O 1
ATOM 9943 N N . GLY C 1 304 ? 4.565 14.697 3.514 1.00 56.03 304 GLY C N 1
ATOM 9944 C CA . GLY C 1 304 ? 5.509 14.644 4.613 1.00 49.70 304 GLY C CA 1
ATOM 9945 C C . GLY C 1 304 ? 6.176 15.980 4.874 1.00 54.27 304 GLY C C 1
ATOM 9946 O O . GLY C 1 304 ? 6.310 16.807 3.972 1.00 41.67 304 GLY C O 1
ATOM 9947 N N . LEU C 1 305 ? 6.591 16.190 6.118 1.00 45.25 305 LEU C N 1
ATOM 9948 C CA . LEU C 1 305 ? 7.285 17.411 6.504 1.00 43.34 305 LEU C CA 1
ATOM 9949 C C . LEU C 1 305 ? 8.389 17.105 7.508 1.00 50.38 305 LEU C C 1
ATOM 9950 O O . LEU C 1 305 ? 8.218 16.269 8.392 1.00 58.07 305 LEU C O 1
ATOM 9955 N N . LEU C 1 306 ? 9.527 17.771 7.351 1.00 57.77 306 LEU C N 1
ATOM 9956 C CA . LEU C 1 306 ? 10.602 17.707 8.331 1.00 43.07 306 LEU C CA 1
ATOM 9957 C C . LEU C 1 306 ? 11.240 19.078 8.459 1.00 53.25 306 LEU C C 1
ATOM 9958 O O . LEU C 1 306 ? 11.913 19.542 7.540 1.00 48.82 306 LEU C O 1
ATOM 9963 N N . GLY C 1 307 ? 11.022 19.731 9.593 1.00 48.75 307 GLY C N 1
ATOM 9964 C CA . GLY C 1 307 ? 11.575 21.054 9.797 1.00 40.25 307 GLY C CA 1
ATOM 9965 C C . GLY C 1 307 ? 11.277 21.673 11.145 1.00 48.67 307 GLY C C 1
ATOM 9966 O O . GLY C 1 307 ? 11.392 21.022 12.182 1.00 45.58 307 GLY C O 1
ATOM 9967 N N . PHE C 1 308 ? 10.890 22.944 11.126 1.00 45.56 308 PHE C N 1
ATOM 9968 C CA . PHE C 1 308 ? 10.747 23.706 12.357 1.00 41.47 308 PHE C CA 1
ATOM 9969 C C . PHE C 1 308 ? 9.486 24.566 12.390 1.00 44.86 308 PHE C C 1
ATOM 9970 O O . PHE C 1 308 ? 8.944 24.939 11.350 1.00 44.80 308 PHE C O 1
ATOM 9978 N N . GLU C 1 309 ? 9.027 24.873 13.599 1.00 39.53 309 GLU C N 1
ATOM 9979 C CA . GLU C 1 309 ? 7.937 25.821 13.802 1.00 47.81 309 GLU C CA 1
ATOM 9980 C C . GLU C 1 309 ? 8.062 26.499 15.162 1.00 42.64 309 GLU C C 1
ATOM 9981 O O . GLU C 1 309 ? 8.306 25.846 16.173 1.00 41.37 309 GLU C O 1
ATOM 9987 N N . SER C 1 310 ? 7.895 27.816 15.176 1.00 40.89 310 SER C N 1
ATOM 9988 C CA . SER C 1 310 ? 7.990 28.590 16.407 1.00 46.08 310 SER C CA 1
ATOM 9989 C C . SER C 1 310 ? 7.186 29.882 16.311 1.00 44.12 310 SER C C 1
ATOM 9990 O O . SER C 1 310 ? 6.990 30.422 15.224 1.00 41.79 310 SER C O 1
ATOM 9993 N N . GLY C 1 311 ? 6.714 30.365 17.456 1.00 38.05 311 GLY C N 1
ATOM 9994 C CA . GLY C 1 311 ? 6.040 31.649 17.529 1.00 36.95 311 GLY C CA 1
ATOM 9995 C C . GLY C 1 311 ? 7.066 32.749 17.709 1.00 41.11 311 GLY C C 1
ATOM 9996 O O . GLY C 1 311 ? 6.732 33.932 17.790 1.00 39.87 311 GLY C O 1
ATOM 9997 N N . ASP C 1 312 ? 8.329 32.340 17.765 1.00 45.92 312 ASP C N 1
ATOM 9998 C CA . ASP C 1 312 ? 9.450 33.251 17.947 1.00 49.22 312 ASP C CA 1
ATOM 9999 C C . ASP C 1 312 ? 10.558 32.929 16.947 1.00 43.87 312 ASP C C 1
ATOM 10000 O O . ASP C 1 312 ? 11.022 31.793 16.858 1.00 41.84 312 ASP C O 1
ATOM 10005 N N . LEU C 1 313 ? 10.974 33.940 16.192 1.00 43.99 313 LEU C N 1
ATOM 10006 C CA . LEU C 1 313 ? 11.989 33.763 15.158 1.00 41.45 313 LEU C CA 1
ATOM 10007 C C . LEU C 1 313 ? 13.357 33.453 15.763 1.00 47.62 313 LEU C C 1
ATOM 10008 O O . LEU C 1 313 ? 14.190 32.802 15.133 1.00 42.22 313 LEU C O 1
ATOM 10013 N N . ASP C 1 314 ? 13.577 33.914 16.990 1.00 44.45 314 ASP C N 1
ATOM 10014 C CA . ASP C 1 314 ? 14.852 33.715 17.675 1.00 48.95 314 ASP C CA 1
ATOM 10015 C C . ASP C 1 314 ? 15.096 32.252 18.042 1.00 47.87 314 ASP C C 1
ATOM 10016 O O . ASP C 1 314 ? 16.237 31.838 18.251 1.00 51.13 314 ASP C O 1
ATOM 10021 N N . THR C 1 315 ? 14.021 31.474 18.117 1.00 50.20 315 THR C N 1
ATOM 10022 C CA . THR C 1 315 ? 14.110 30.074 18.519 1.00 41.75 315 THR C CA 1
ATOM 10023 C C . THR C 1 315 ? 13.676 29.118 17.411 1.00 44.35 315 THR C C 1
ATOM 10024 O O . THR C 1 315 ? 13.345 27.962 17.678 1.00 46.09 315 THR C O 1
ATOM 10028 N N . LEU C 1 316 ? 13.686 29.598 16.171 1.00 46.82 316 LEU C N 1
ATOM 10029 C CA . LEU C 1 316 ? 13.143 28.833 15.053 1.00 39.32 316 LEU C CA 1
ATOM 10030 C C . LEU C 1 316 ? 13.901 27.532 14.790 1.00 48.01 316 LEU C C 1
ATOM 10031 O O . LEU C 1 316 ? 13.287 26.493 14.572 1.00 51.21 316 LEU C O 1
ATOM 10036 N N . VAL C 1 317 ? 15.229 27.582 14.809 1.00 37.86 317 VAL C N 1
ATOM 10037 C CA . VAL C 1 317 ? 16.022 26.395 14.497 1.00 55.33 317 VAL C CA 1
ATOM 10038 C C . VAL C 1 317 ? 16.545 25.685 15.739 1.00 53.58 317 VAL C C 1
ATOM 10039 O O . VAL C 1 317 ? 17.428 24.833 15.649 1.00 60.50 317 VAL C O 1
ATOM 10043 N N . LYS C 1 318 ? 16.000 26.032 16.898 1.00 49.05 318 LYS C N 1
ATOM 10044 C CA . LYS C 1 318 ? 16.376 25.352 18.129 1.00 56.67 318 LYS C CA 1
ATOM 10045 C C . LYS C 1 318 ? 15.636 24.029 18.273 1.00 56.92 318 LYS C C 1
ATOM 10046 O O . LYS C 1 318 ? 14.677 23.763 17.550 1.00 50.20 318 LYS C O 1
ATOM 10052 N N . GLY C 1 319 ? 16.091 23.210 19.217 1.00 55.04 319 GLY C N 1
ATOM 10053 C CA . GLY C 1 319 ? 15.567 21.869 19.403 1.00 36.74 319 GLY C CA 1
ATOM 10054 C C . GLY C 1 319 ? 14.083 21.801 19.710 1.00 53.85 319 GLY C C 1
ATOM 10055 O O . GLY C 1 319 ? 13.387 20.904 19.238 1.00 51.34 319 GLY C O 1
ATOM 10056 N N . GLY C 1 320 ? 13.597 22.756 20.496 1.00 42.48 320 GLY C N 1
ATOM 10057 C CA . GLY C 1 320 ? 12.198 22.797 20.883 1.00 41.45 320 GLY C CA 1
ATOM 10058 C C . GLY C 1 320 ? 11.259 23.186 19.756 1.00 56.28 320 GLY C C 1
ATOM 10059 O O . GLY C 1 320 ? 10.041 23.233 19.938 1.00 42.68 320 GLY C O 1
ATOM 10060 N N . SER C 1 321 ? 11.825 23.466 18.587 1.00 44.09 321 SER C N 1
ATOM 10061 C CA . SER C 1 321 ? 11.032 23.859 17.430 1.00 51.63 321 SER C CA 1
ATOM 10062 C C . SER C 1 321 ? 10.984 22.758 16.376 1.00 47.27 321 SER C C 1
ATOM 10063 O O . SER C 1 321 ? 10.268 22.877 15.384 1.00 50.68 321 SER C O 1
ATOM 10066 N N . LYS C 1 322 ? 11.743 21.687 16.594 1.00 47.63 322 LYS C N 1
ATOM 10067 C CA . LYS C 1 322 ? 11.769 20.572 15.651 1.00 36.19 322 LYS C CA 1
ATOM 10068 C C . LYS C 1 322 ? 10.392 19.927 15.525 1.00 50.30 322 LYS C C 1
ATOM 10069 O O . LYS C 1 322 ? 9.721 19.666 16.523 1.00 46.09 322 LYS C O 1
ATOM 10075 N N . THR C 1 323 ? 9.975 19.680 14.288 1.00 41.09 323 THR C N 1
ATOM 10076 C CA . THR C 1 323 ? 8.663 19.107 14.026 1.00 48.65 323 THR C CA 1
ATOM 10077 C C . THR C 1 323 ? 8.655 18.271 12.749 1.00 46.94 323 THR C C 1
ATOM 10078 O O . THR C 1 323 ? 9.454 18.498 11.839 1.00 46.97 323 THR C O 1
ATOM 10082 N N . TRP C 1 324 ? 7.752 17.299 12.692 1.00 46.02 324 TRP C N 1
ATOM 10083 C CA . TRP C 1 324 ? 7.546 16.522 11.477 1.00 45.27 324 TRP C CA 1
ATOM 10084 C C . TRP C 1 324 ? 6.130 15.972 11.408 1.00 49.96 324 TRP C C 1
ATOM 10085 O O . TRP C 1 324 ? 5.429 15.910 12.415 1.00 46.58 324 TRP C O 1
ATOM 10096 N N . ASN C 1 325 ? 5.714 15.578 10.209 1.00 53.31 325 ASN C N 1
ATOM 10097 C CA . ASN C 1 325 ? 4.452 14.870 10.033 1.00 47.00 325 ASN C CA 1
ATOM 10098 C C . ASN C 1 325 ? 4.455 14.040 8.758 1.00 50.64 325 ASN C C 1
ATOM 10099 O O . ASN C 1 325 ? 5.175 14.343 7.807 1.00 50.76 325 ASN C O 1
ATOM 10104 N N . ILE C 1 326 ? 3.648 12.986 8.752 1.00 47.78 326 ILE C N 1
ATOM 10105 C CA . ILE C 1 326 ? 3.478 12.149 7.574 1.00 49.17 326 ILE C CA 1
ATOM 10106 C C . ILE C 1 326 ? 2.010 11.747 7.467 1.00 55.50 326 ILE C C 1
ATOM 10107 O O . ILE C 1 326 ? 1.356 11.487 8.477 1.00 49.14 326 ILE C O 1
ATOM 10112 N N . GLY C 1 327 ? 1.484 11.720 6.247 1.00 52.06 327 GLY C N 1
ATOM 10113 C CA . GLY C 1 327 ? 0.078 11.419 6.058 1.00 46.09 327 GLY C CA 1
ATOM 10114 C C . GLY C 1 327 ? -0.283 10.860 4.698 1.00 55.08 327 GLY C C 1
ATOM 10115 O O . GLY C 1 327 ? 0.439 11.047 3.719 1.00 53.73 327 GLY C O 1
ATOM 10116 N N . GLY C 1 328 ? -1.414 10.165 4.647 1.00 43.35 328 GLY C N 1
ATOM 10117 C CA . GLY C 1 328 ? -1.948 9.643 3.405 1.00 43.33 328 GLY C CA 1
ATOM 10118 C C . GLY C 1 328 ? -3.379 10.108 3.219 1.00 48.34 328 GLY C C 1
ATOM 10119 O O . GLY C 1 328 ? -4.153 10.136 4.176 1.00 50.82 328 GLY C O 1
ATOM 10120 N N . ASN C 1 329 ? -3.731 10.476 1.992 1.00 44.26 329 ASN C N 1
ATOM 10121 C CA . ASN C 1 329 ? -5.069 10.981 1.706 1.00 47.51 329 ASN C CA 1
ATOM 10122 C C . ASN C 1 329 ? -5.741 10.252 0.546 1.00 51.62 329 ASN C C 1
ATOM 10123 O O . ASN C 1 329 ? -5.222 10.232 -0.568 1.00 44.94 329 ASN C O 1
ATOM 10128 N N . PHE C 1 330 ? -6.899 9.657 0.816 1.00 50.17 330 PHE C N 1
ATOM 10129 C CA . PHE C 1 330 ? -7.684 8.998 -0.221 1.00 45.08 330 PHE C CA 1
ATOM 10130 C C . PHE C 1 330 ? -8.833 9.891 -0.678 1.00 52.83 330 PHE C C 1
ATOM 10131 O O . PHE C 1 330 ? -9.543 10.467 0.143 1.00 48.99 330 PHE C O 1
ATOM 10139 N N . THR C 1 331 ? -9.001 10.013 -1.991 1.00 48.55 331 THR C N 1
ATOM 10140 C CA . THR C 1 331 ? -10.127 10.747 -2.560 1.00 39.04 331 THR C CA 1
ATOM 10141 C C . THR C 1 331 ? -10.823 9.906 -3.624 1.00 45.99 331 THR C C 1
ATOM 10142 O O . THR C 1 331 ? -10.169 9.336 -4.499 1.00 58.97 331 THR C O 1
ATOM 10146 N N . LEU C 1 332 ? -12.149 9.836 -3.547 1.00 53.43 332 LEU C N 1
ATOM 10147 C CA . LEU C 1 332 ? -12.930 8.996 -4.448 1.00 43.70 332 LEU C CA 1
ATOM 10148 C C . LEU C 1 332 ? -14.237 9.684 -4.835 1.00 50.27 332 LEU C C 1
ATOM 10149 O O . LEU C 1 332 ? -15.114 9.876 -3.993 1.00 53.47 332 LEU C O 1
ATOM 10154 N N . PRO C 1 333 ? -14.367 10.059 -6.117 1.00 52.85 333 PRO C N 1
ATOM 10155 C CA . PRO C 1 333 ? -15.586 10.694 -6.630 1.00 52.74 333 PRO C CA 1
ATOM 10156 C C . PRO C 1 333 ? -16.813 9.805 -6.471 1.00 49.51 333 PRO C C 1
ATOM 10157 O O . PRO C 1 333 ? -16.740 8.600 -6.717 1.00 49.83 333 PRO C O 1
ATOM 10161 N N . ILE C 1 334 ? -17.926 10.401 -6.059 1.00 48.53 334 ILE C N 1
ATOM 10162 C CA . ILE C 1 334 ? -19.167 9.664 -5.857 1.00 51.22 334 ILE C CA 1
ATOM 10163 C C . ILE C 1 334 ? -20.186 10.008 -6.938 1.00 41.50 334 ILE C C 1
ATOM 10164 O O . ILE C 1 334 ? -20.502 9.178 -7.791 1.00 47.85 334 ILE C O 1
ATOM 10169 N N . PHE C 1 335 ? -20.696 11.235 -6.893 1.00 52.67 335 PHE C N 1
ATOM 10170 C CA . PHE C 1 335 ? -21.641 11.714 -7.895 1.00 39.98 335 PHE C CA 1
ATOM 10171 C C . PHE C 1 335 ? -21.066 12.918 -8.630 1.00 44.99 335 PHE C C 1
ATOM 10172 O O . PHE C 1 335 ? -20.890 13.990 -8.050 1.00 47.93 335 PHE C O 1
ATOM 10180 N N . HIS C 1 336 ? -20.776 12.730 -9.912 1.00 48.17 336 HIS C N 1
ATOM 10181 C CA A HIS C 1 336 ? -20.244 13.837 -10.692 0.53 44.89 336 HIS C CA 1
ATOM 10182 C CA B HIS C 1 336 ? -20.169 13.739 -10.774 0.47 44.97 336 HIS C CA 1
ATOM 10183 C C . HIS C 1 336 ? -21.134 14.147 -11.884 1.00 48.59 336 HIS C C 1
ATOM 10184 O O . HIS C 1 336 ? -20.883 15.100 -12.622 1.00 44.75 336 HIS C O 1
ATOM 10197 N N . TRP C 1 337 ? -22.205 13.369 -12.023 1.00 42.31 337 TRP C N 1
ATOM 10198 C CA . TRP C 1 337 ? -23.247 13.613 -13.016 1.00 51.36 337 TRP C CA 1
ATOM 10199 C C . TRP C 1 337 ? -22.715 13.699 -14.446 1.00 44.37 337 TRP C C 1
ATOM 10200 O O . TRP C 1 337 ? -23.096 14.588 -15.208 1.00 47.07 337 TRP C O 1
ATOM 10211 N N . GLY C 1 338 ? -21.832 12.770 -14.803 1.00 46.91 338 GLY C N 1
ATOM 10212 C CA . GLY C 1 338 ? -21.375 12.638 -16.175 1.00 42.50 338 GLY C CA 1
ATOM 10213 C C . GLY C 1 338 ? -20.013 13.228 -16.488 1.00 48.58 338 GLY C C 1
ATOM 10214 O O . GLY C 1 338 ? -19.420 12.888 -17.511 1.00 58.66 338 GLY C O 1
ATOM 10215 N N . GLU C 1 339 ? -19.517 14.105 -15.618 1.00 42.26 339 GLU C N 1
ATOM 10216 C CA . GLU C 1 339 ? -18.252 14.803 -15.856 1.00 48.83 339 GLU C CA 1
ATOM 10217 C C . GLU C 1 339 ? -17.101 13.855 -16.187 1.00 41.82 339 GLU C C 1
ATOM 10218 O O . GLU C 1 339 ? -16.411 14.031 -17.191 1.00 50.11 339 GLU C O 1
ATOM 10224 N N . ILE C 1 340 ? -16.905 12.852 -15.339 1.00 43.64 340 ILE C N 1
ATOM 10225 C CA . ILE C 1 340 ? -15.843 11.872 -15.530 1.00 48.47 340 ILE C CA 1
ATOM 10226 C C . ILE C 1 340 ? -16.167 10.926 -16.682 1.00 43.38 340 ILE C C 1
ATOM 10227 O O . ILE C 1 340 ? -15.307 10.624 -17.511 1.00 41.95 340 ILE C O 1
ATOM 10232 N N . TYR C 1 341 ? -17.416 10.472 -16.729 1.00 43.67 341 TYR C N 1
ATOM 10233 C CA . TYR C 1 341 ? -17.871 9.544 -17.759 1.00 47.27 341 TYR C CA 1
ATOM 10234 C C . TYR C 1 341 ? -17.722 10.128 -19.160 1.00 46.77 341 TYR C C 1
ATOM 10235 O O . TYR C 1 341 ? -17.313 9.432 -20.089 1.00 39.30 341 TYR C O 1
ATOM 10244 N N . GLN C 1 342 ? -18.049 11.407 -19.308 1.00 41.97 342 GLN C N 1
ATOM 10245 C CA . GLN C 1 342 ? -17.940 12.069 -20.603 1.00 46.17 342 GLN C CA 1
ATOM 10246 C C . GLN C 1 342 ? -16.486 12.371 -20.949 1.00 46.12 342 GLN C C 1
ATOM 10247 O O . GLN C 1 342 ? -16.126 12.460 -22.122 1.00 44.43 342 GLN C O 1
ATOM 10253 N N . ASN C 1 343 ? -15.652 12.531 -19.926 1.00 49.08 343 ASN C N 1
ATOM 10254 C CA . ASN C 1 343 ? -14.222 12.719 -20.142 1.00 49.89 343 ASN C CA 1
ATOM 10255 C C . ASN C 1 343 ? -13.592 11.455 -20.714 1.00 48.66 343 ASN C C 1
ATOM 10256 O O . ASN C 1 343 ? -12.694 11.519 -21.553 1.00 43.35 343 ASN C O 1
ATOM 10261 N N . VAL C 1 344 ? -14.078 10.305 -20.256 1.00 42.97 344 VAL C N 1
ATOM 10262 C CA . VAL C 1 344 ? -13.641 9.019 -20.783 1.00 47.20 344 VAL C CA 1
ATOM 10263 C C . VAL C 1 344 ? -14.117 8.853 -22.222 1.00 45.53 344 VAL C C 1
ATOM 10264 O O . VAL C 1 344 ? -13.365 8.398 -23.087 1.00 41.54 344 VAL C O 1
ATOM 10268 N N . ASN C 1 345 ? -15.371 9.224 -22.467 1.00 43.38 345 ASN C N 1
ATOM 10269 C CA . ASN C 1 345 ? -15.919 9.235 -23.818 1.00 47.34 345 ASN C CA 1
ATOM 10270 C C . ASN C 1 345 ? -15.079 10.112 -24.734 1.00 41.68 345 ASN C C 1
ATOM 10271 O O . ASN C 1 345 ? -14.757 9.729 -25.854 1.00 42.93 345 ASN C O 1
ATOM 10276 N N . LEU C 1 346 ? -14.720 11.291 -24.237 1.00 37.03 346 LEU C N 1
ATOM 10277 C CA . LEU C 1 346 ? -13.889 12.231 -24.979 1.00 44.35 346 LEU C CA 1
ATOM 10278 C C . LEU C 1 346 ? -12.533 11.617 -25.320 1.00 47.36 346 LEU C C 1
ATOM 10279 O O . LEU C 1 346 ? -12.028 11.784 -26.430 1.00 44.75 346 LEU C O 1
ATOM 10284 N N . ALA C 1 347 ? -11.954 10.903 -24.359 1.00 47.81 347 ALA C N 1
ATOM 10285 C CA . ALA C 1 347 ? -10.675 10.232 -24.561 1.00 45.10 347 ALA C CA 1
ATOM 10286 C C . ALA C 1 347 ? -10.820 9.071 -25.540 1.00 43.07 347 ALA C C 1
ATOM 10287 O O . ALA C 1 347 ? -9.945 8.838 -26.374 1.00 43.80 347 ALA C O 1
ATOM 10289 N N . LYS C 1 348 ? -11.928 8.345 -25.429 1.00 42.08 348 LYS C N 1
ATOM 10290 C CA . LYS C 1 348 ? -12.221 7.248 -26.345 1.00 47.57 348 LYS C CA 1
ATOM 10291 C C . LYS C 1 348 ? -12.361 7.750 -27.780 1.00 44.29 348 LYS C C 1
ATOM 10292 O O . LYS C 1 348 ? -11.937 7.087 -28.727 1.00 47.97 348 LYS C O 1
ATOM 10298 N N . LEU C 1 349 ? -12.960 8.927 -27.930 1.00 43.75 349 LEU C N 1
ATOM 10299 C CA . LEU C 1 349 ? -13.180 9.520 -29.243 1.00 40.56 349 LEU C CA 1
ATOM 10300 C C . LEU C 1 349 ? -11.882 10.042 -29.853 1.00 43.55 349 LEU C C 1
ATOM 10301 O O . LEU C 1 349 ? -11.730 10.071 -31.073 1.00 48.93 349 LEU C O 1
ATOM 10306 N N . ASN C 1 350 ? -10.948 10.452 -29.000 1.00 43.58 350 ASN C N 1
ATOM 10307 C CA . ASN C 1 350 ? -9.636 10.892 -29.460 1.00 44.65 350 ASN C CA 1
ATOM 10308 C C . ASN C 1 350 ? -8.844 9.721 -30.024 1.00 41.46 350 ASN C C 1
ATOM 10309 O O . ASN C 1 350 ? -8.024 9.884 -30.929 1.00 42.08 350 ASN C O 1
ATOM 10314 N N . LYS C 1 351 ? -9.102 8.537 -29.479 1.00 44.36 351 LYS C N 1
ATOM 10315 C CA . LYS C 1 351 ? -8.481 7.313 -29.964 1.00 39.42 351 LYS C CA 1
ATOM 10316 C C . LYS C 1 351 ? -9.087 6.911 -31.304 1.00 39.83 351 LYS C C 1
ATOM 10317 O O . LYS C 1 351 ? -8.374 6.490 -32.216 1.00 40.94 351 LYS C O 1
ATOM 10323 N N . ASP C 1 352 ? -10.407 7.043 -31.412 1.00 41.90 352 ASP C N 1
ATOM 10324 C CA . ASP C 1 352 ? -11.112 6.744 -32.653 1.00 47.41 352 ASP C CA 1
ATOM 10325 C C . ASP C 1 352 ? -10.628 7.656 -33.774 1.00 51.84 352 ASP C C 1
ATOM 10326 O O . ASP C 1 352 ? -10.442 7.217 -34.908 1.00 50.07 352 ASP C O 1
ATOM 10331 N N . GLU C 1 353 ? -10.426 8.928 -33.446 1.00 43.82 353 GLU C N 1
ATOM 10332 C CA . GLU C 1 353 ? -9.926 9.900 -34.410 1.00 41.69 353 GLU C CA 1
ATOM 10333 C C . GLU C 1 353 ? -8.523 9.526 -34.878 1.00 51.13 353 GLU C C 1
ATOM 10334 O O . GLU C 1 353 ? -8.188 9.673 -36.053 1.00 46.86 353 GLU C O 1
ATOM 10340 N N . ALA C 1 354 ? -7.710 9.034 -33.949 1.00 46.75 354 ALA C N 1
ATOM 10341 C CA . ALA C 1 354 ? -6.353 8.607 -34.264 1.00 41.32 354 ALA C CA 1
ATOM 10342 C C . ALA C 1 354 ? -6.373 7.349 -35.123 1.00 46.49 354 ALA C C 1
ATOM 10343 O O . ALA C 1 354 ? -5.474 7.126 -35.932 1.00 41.22 354 ALA C O 1
ATOM 10345 N N . PHE C 1 355 ? -7.404 6.530 -34.943 1.00 43.50 355 PHE C N 1
ATOM 10346 C CA . PHE C 1 355 ? -7.552 5.312 -35.726 1.00 48.26 355 PHE C CA 1
ATOM 10347 C C . PHE C 1 355 ? -7.917 5.651 -37.166 1.00 44.11 355 PHE C C 1
ATOM 10348 O O . PHE C 1 355 ? -7.366 5.072 -38.103 1.00 47.59 355 PHE C O 1
ATOM 10356 N N . VAL C 1 356 ? -8.854 6.582 -37.331 1.00 41.69 356 VAL C N 1
ATOM 10357 C CA . VAL C 1 356 ? -9.284 7.013 -38.655 1.00 40.99 356 VAL C CA 1
ATOM 10358 C C . VAL C 1 356 ? -8.131 7.684 -39.398 1.00 40.86 356 VAL C C 1
ATOM 10359 O O . VAL C 1 356 ? -7.971 7.503 -40.606 1.00 51.74 356 VAL C O 1
ATOM 10363 N N . ASN C 1 357 ? -7.326 8.449 -38.667 1.00 44.34 357 ASN C N 1
ATOM 10364 C CA . ASN C 1 357 ? -6.122 9.049 -39.229 1.00 44.45 357 ASN C CA 1
ATOM 10365 C C . ASN C 1 357 ? -5.158 7.983 -39.738 1.00 47.46 357 ASN C C 1
ATOM 10366 O O . ASN C 1 357 ? -4.545 8.139 -40.794 1.00 45.09 357 ASN C O 1
ATOM 10371 N N . TYR C 1 358 ? -5.032 6.898 -38.979 1.00 45.27 358 TYR C N 1
ATOM 10372 C CA . TYR C 1 358 ? -4.183 5.776 -39.367 1.00 45.77 358 TYR C CA 1
ATOM 10373 C C . TYR C 1 358 ? -4.708 5.096 -40.624 1.00 53.02 358 TYR C C 1
ATOM 10374 O O . TYR C 1 358 ? -3.948 4.805 -41.548 1.00 48.09 358 TYR C O 1
ATOM 10383 N N . GLN C 1 359 ? -6.011 4.834 -40.644 1.00 39.06 359 GLN C N 1
ATOM 10384 C CA . GLN C 1 359 ? -6.649 4.193 -41.786 1.00 52.52 359 GLN C CA 1
ATOM 10385 C C . GLN C 1 359 ? -6.476 5.032 -43.047 1.00 51.86 359 GLN C C 1
ATOM 10386 O O . GLN C 1 359 ? -6.174 4.504 -44.116 1.00 55.37 359 GLN C O 1
ATOM 10392 N N . ASN C 1 360 ? -6.653 6.342 -42.911 1.00 46.82 360 ASN C N 1
ATOM 10393 C CA . ASN C 1 360 ? -6.507 7.259 -44.034 1.00 43.30 360 ASN C CA 1
ATOM 10394 C C . ASN C 1 360 ? -5.071 7.290 -44.558 1.00 55.74 360 ASN C C 1
ATOM 10395 O O . ASN C 1 360 ? -4.838 7.477 -45.751 1.00 48.73 360 ASN C O 1
ATOM 10400 N N . THR C 1 361 ? -4.112 7.101 -43.655 1.00 46.68 361 THR C N 1
ATOM 10401 C CA . THR C 1 361 ? -2.703 7.033 -44.026 1.00 43.08 361 THR C CA 1
ATOM 10402 C C . THR C 1 361 ? -2.442 5.791 -44.871 1.00 57.22 361 THR C C 1
ATOM 10403 O O . THR C 1 361 ? -1.715 5.845 -45.862 1.00 52.80 361 THR C O 1
ATOM 10407 N N . LEU C 1 362 ? -3.048 4.674 -44.475 1.00 44.27 362 LEU C N 1
ATOM 10408 C CA . LEU C 1 362 ? -2.924 3.421 -45.218 1.00 52.33 362 LEU C CA 1
ATOM 10409 C C . LEU C 1 362 ? -3.508 3.537 -46.620 1.00 46.22 362 LEU C C 1
ATOM 10410 O O . LEU C 1 362 ? -2.870 3.149 -47.598 1.00 48.16 362 LEU C O 1
ATOM 10415 N N . ILE C 1 363 ? -4.726 4.065 -46.705 1.00 45.75 363 ILE C N 1
ATOM 10416 C CA . ILE C 1 363 ? -5.421 4.217 -47.980 1.00 45.60 363 ILE C CA 1
ATOM 10417 C C . ILE C 1 363 ? -4.637 5.108 -48.939 1.00 43.22 363 ILE C C 1
ATOM 10418 O O . ILE C 1 363 ? -4.469 4.774 -50.112 1.00 52.86 363 ILE C O 1
ATOM 10423 N N . THR C 1 364 ? -4.161 6.241 -48.431 1.00 48.21 364 THR C N 1
ATOM 10424 C CA . THR C 1 364 ? -3.384 7.180 -49.234 1.00 47.16 364 THR C CA 1
ATOM 10425 C C . THR C 1 364 ? -2.081 6.547 -49.715 1.00 51.56 364 THR C C 1
ATOM 10426 O O . THR C 1 364 ? -1.703 6.691 -50.878 1.00 52.45 364 THR C O 1
ATOM 10430 N N . ALA C 1 365 ? -1.407 5.839 -48.812 1.00 48.05 365 ALA C N 1
ATOM 10431 C CA . ALA C 1 365 ? -0.142 5.180 -49.123 1.00 48.28 365 ALA C CA 1
ATOM 10432 C C . ALA C 1 365 ? -0.291 4.175 -50.261 1.00 52.62 365 ALA C C 1
ATOM 10433 O O . ALA C 1 365 ? 0.503 4.168 -51.200 1.00 43.98 365 ALA C O 1
ATOM 10435 N N . PHE C 1 366 ? -1.313 3.331 -50.170 1.00 44.31 366 PHE C N 1
ATOM 10436 C CA . PHE C 1 366 ? -1.571 2.324 -51.193 1.00 51.02 366 PHE C CA 1
ATOM 10437 C C . PHE C 1 366 ? -1.997 2.963 -52.512 1.00 53.61 366 PHE C C 1
ATOM 10438 O O . PHE C 1 366 ? -1.761 2.405 -53.584 1.00 49.57 366 PHE C O 1
ATOM 10446 N N . GLY C 1 367 ? -2.626 4.130 -52.429 1.00 54.21 367 GLY C N 1
ATOM 10447 C CA . GLY C 1 367 ? -3.017 4.865 -53.617 1.00 42.48 367 GLY C CA 1
ATOM 10448 C C . GLY C 1 367 ? -1.804 5.462 -54.301 1.00 47.91 367 GLY C C 1
ATOM 10449 O O . GLY C 1 367 ? -1.710 5.468 -55.528 1.00 55.77 367 GLY C O 1
ATOM 10450 N N . GLU C 1 368 ? -0.871 5.964 -53.497 1.00 50.24 368 GLU C N 1
ATOM 10451 C CA . GLU C 1 368 ? 0.374 6.521 -54.015 1.00 46.14 368 GLU C CA 1
ATOM 10452 C C . GLU C 1 368 ? 1.239 5.436 -54.647 1.00 49.50 368 GLU C C 1
ATOM 10453 O O . GLU C 1 368 ? 1.847 5.651 -55.695 1.00 50.62 368 GLU C O 1
ATOM 10459 N N . ILE C 1 369 ? 1.292 4.274 -54.002 1.00 46.76 369 ILE C N 1
ATOM 10460 C CA . ILE C 1 369 ? 2.069 3.145 -54.506 1.00 44.60 369 ILE C CA 1
ATOM 10461 C C . ILE C 1 369 ? 1.549 2.689 -55.866 1.00 50.33 369 ILE C C 1
ATOM 10462 O O . ILE C 1 369 ? 2.331 2.411 -56.778 1.00 49.47 369 ILE C O 1
ATOM 10467 N N . ARG C 1 370 ? 0.227 2.631 -56.000 1.00 51.38 370 ARG C N 1
ATOM 10468 C CA . ARG C 1 370 ? -0.391 2.237 -57.260 1.00 48.39 370 ARG C CA 1
ATOM 10469 C C . ARG C 1 370 ? -0.029 3.197 -58.387 1.00 63.39 370 ARG C C 1
ATOM 10470 O O . ARG C 1 370 ? 0.405 2.773 -59.456 1.00 56.22 370 ARG C O 1
ATOM 10478 N N . TYR C 1 371 ? -0.206 4.491 -58.142 1.00 50.48 371 TYR C N 1
ATOM 10479 C CA . TYR C 1 371 ? 0.029 5.490 -59.175 1.00 56.36 371 TYR C CA 1
ATOM 10480 C C . TYR C 1 371 ? 1.505 5.583 -59.539 1.00 55.58 371 TYR C C 1
ATOM 10481 O O . TYR C 1 371 ? 1.851 5.688 -60.713 1.00 49.85 371 TYR C O 1
ATOM 10490 N N . ALA C 1 372 ? 2.370 5.536 -58.531 1.00 46.81 372 ALA C N 1
ATOM 10491 C CA . ALA C 1 372 ? 3.810 5.651 -58.748 1.00 50.63 372 ALA C CA 1
ATOM 10492 C C . ALA C 1 372 ? 4.336 4.518 -59.623 1.00 52.76 372 ALA C C 1
ATOM 10493 O O . ALA C 1 372 ? 5.216 4.723 -60.457 1.00 48.87 372 ALA C O 1
ATOM 10495 N N . LEU C 1 373 ? 3.785 3.325 -59.430 1.00 48.29 373 LEU C N 1
ATOM 10496 C CA . LEU C 1 373 ? 4.198 2.155 -60.197 1.00 51.25 373 LEU C CA 1
ATOM 10497 C C . LEU C 1 373 ? 3.730 2.233 -61.644 1.00 55.07 373 LEU C C 1
ATOM 10498 O O . LEU C 1 373 ? 4.505 1.980 -62.569 1.00 48.38 373 LEU C O 1
ATOM 10503 N N . VAL C 1 374 ? 2.461 2.581 -61.837 1.00 51.28 374 VAL C N 1
ATOM 10504 C CA . VAL C 1 374 ? 1.896 2.665 -63.178 1.00 49.40 374 VAL C CA 1
ATOM 10505 C C . VAL C 1 374 ? 2.509 3.828 -63.954 1.00 53.31 374 VAL C C 1
ATOM 10506 O O . VAL C 1 374 ? 2.786 3.711 -65.146 1.00 50.90 374 VAL C O 1
ATOM 10510 N N . ALA C 1 375 ? 2.730 4.946 -63.269 1.00 47.80 375 ALA C N 1
ATOM 10511 C CA . ALA C 1 375 ? 3.303 6.128 -63.906 1.00 50.75 375 ALA C CA 1
ATOM 10512 C C . ALA C 1 375 ? 4.721 5.863 -64.391 1.00 53.12 375 ALA C C 1
ATOM 10513 O O . ALA C 1 375 ? 5.099 6.279 -65.482 1.00 50.56 375 ALA C O 1
ATOM 10515 N N . ARG C 1 376 ? 5.497 5.162 -63.573 1.00 48.55 376 ARG C N 1
ATOM 10516 C CA . ARG C 1 376 ? 6.886 4.864 -63.893 1.00 49.38 376 ARG C CA 1
ATOM 10517 C C . ARG C 1 376 ? 7.000 4.079 -65.201 1.00 53.27 376 ARG C C 1
ATOM 10518 O O . ARG C 1 376 ? 7.771 4.449 -66.088 1.00 42.77 376 ARG C O 1
ATOM 10526 N N . LYS C 1 377 ? 6.231 3.001 -65.319 1.00 51.68 377 LYS C N 1
ATOM 10527 C CA . LYS C 1 377 ? 6.316 2.140 -66.493 1.00 62.45 377 LYS C CA 1
ATOM 10528 C C . LYS C 1 377 ? 5.668 2.779 -67.720 1.00 53.92 377 LYS C C 1
ATOM 10529 O O . LYS C 1 377 ? 6.014 2.448 -68.853 1.00 56.62 377 LYS C O 1
ATOM 10535 N N . THR C 1 378 ? 4.730 3.694 -67.490 1.00 48.97 378 THR C N 1
ATOM 10536 C CA . THR C 1 378 ? 4.051 4.372 -68.588 1.00 46.50 378 THR C CA 1
ATOM 10537 C C . THR C 1 378 ? 4.929 5.469 -69.183 1.00 59.22 378 THR C C 1
ATOM 10538 O O . THR C 1 378 ? 5.070 5.569 -70.401 1.00 51.31 378 THR C O 1
ATOM 10542 N N . ILE C 1 379 ? 5.522 6.288 -68.318 1.00 45.91 379 ILE C N 1
ATOM 10543 C CA . ILE C 1 379 ? 6.432 7.341 -68.757 1.00 54.01 379 ILE C CA 1
ATOM 10544 C C . ILE C 1 379 ? 7.673 6.713 -69.398 1.00 49.32 379 ILE C C 1
ATOM 10545 O O . ILE C 1 379 ? 8.311 7.309 -70.268 1.00 55.36 379 ILE C O 1
ATOM 10550 N N . ARG C 1 380 ? 7.990 5.491 -68.979 1.00 48.92 380 ARG C N 1
ATOM 10551 C CA . ARG C 1 380 ? 9.067 4.725 -69.594 1.00 46.24 380 ARG C CA 1
ATOM 10552 C C . ARG C 1 380 ? 8.765 4.462 -71.070 1.00 60.52 380 ARG C C 1
ATOM 10553 O O . ARG C 1 380 ? 9.653 4.547 -71.921 1.00 50.68 380 ARG C O 1
ATOM 10561 N N . LEU C 1 381 ? 7.508 4.144 -71.364 1.00 54.29 381 LEU C N 1
ATOM 10562 C CA . LEU C 1 381 ? 7.068 3.958 -72.740 1.00 55.21 381 LEU C CA 1
ATOM 10563 C C . LEU C 1 381 ? 7.078 5.288 -73.481 1.00 57.30 381 LEU C C 1
ATOM 10564 O O . LEU C 1 381 ? 7.454 5.355 -74.652 1.00 51.71 381 LEU C O 1
ATOM 10569 N N . GLN C 1 382 ? 6.663 6.344 -72.785 1.00 53.01 382 GLN C N 1
ATOM 10570 C CA . GLN C 1 382 ? 6.646 7.690 -73.350 1.00 49.51 382 GLN C CA 1
ATOM 10571 C C . GLN C 1 382 ? 8.039 8.154 -73.742 1.00 54.83 382 GLN C C 1
ATOM 10572 O O . GLN C 1 382 ? 8.198 8.945 -74.671 1.00 60.13 382 GLN C O 1
ATOM 10578 N N . TYR C 1 383 ? 9.043 7.662 -73.024 1.00 44.30 383 TYR C N 1
ATOM 10579 C CA . TYR C 1 383 ? 10.427 8.024 -73.297 1.00 55.75 383 TYR C CA 1
ATOM 10580 C C . TYR C 1 383 ? 10.826 7.615 -74.710 1.00 52.10 383 TYR C C 1
ATOM 10581 O O . TYR C 1 383 ? 11.485 8.373 -75.421 1.00 57.98 383 TYR C O 1
ATOM 10590 N N . ASP C 1 384 ? 10.421 6.414 -75.111 1.00 52.97 384 ASP C N 1
ATOM 10591 C CA . ASP C 1 384 ? 10.707 5.923 -76.454 1.00 53.73 384 ASP C CA 1
ATOM 10592 C C . ASP C 1 384 ? 9.889 6.676 -77.498 1.00 54.19 384 ASP C C 1
ATOM 10593 O O . ASP C 1 384 ? 10.383 6.977 -78.583 1.00 61.45 384 ASP C O 1
ATOM 10598 N N . ASN C 1 385 ? 8.639 6.978 -77.162 1.00 55.42 385 ASN C N 1
ATOM 10599 C CA . ASN C 1 385 ? 7.760 7.706 -78.068 1.00 50.94 385 ASN C CA 1
ATOM 10600 C C . ASN C 1 385 ? 8.276 9.114 -78.344 1.00 59.25 385 ASN C C 1
ATOM 10601 O O . ASN C 1 385 ? 8.310 9.558 -79.491 1.00 54.85 385 ASN C O 1
ATOM 10606 N N . ALA C 1 386 ? 8.686 9.806 -77.286 1.00 45.60 386 ALA C N 1
ATOM 10607 C CA . ALA C 1 386 ? 9.165 11.180 -77.401 1.00 45.53 386 ALA C CA 1
ATOM 10608 C C . ALA C 1 386 ? 10.515 11.252 -78.108 1.00 54.11 386 ALA C C 1
ATOM 10609 O O . ALA C 1 386 ? 10.810 12.226 -78.801 1.00 46.77 386 ALA C O 1
ATOM 10611 N N . GLN C 1 387 ? 11.334 10.221 -77.931 1.00 46.30 387 GLN C N 1
ATOM 10612 C CA . GLN C 1 387 ? 12.652 10.188 -78.550 1.00 53.53 387 GLN C CA 1
ATOM 10613 C C . GLN C 1 387 ? 12.543 9.960 -80.053 1.00 55.23 387 GLN C C 1
ATOM 10614 O O . GLN C 1 387 ? 13.194 10.643 -80.844 1.00 51.23 387 GLN C O 1
ATOM 10620 N N . ALA C 1 388 ? 11.712 8.996 -80.436 1.00 49.62 388 ALA C N 1
ATOM 10621 C CA . ALA C 1 388 ? 11.510 8.662 -81.841 1.00 54.26 388 ALA C CA 1
ATOM 10622 C C . ALA C 1 388 ? 10.773 9.780 -82.571 1.00 59.02 388 ALA C C 1
ATOM 10623 O O . ALA C 1 388 ? 11.035 10.046 -83.745 1.00 59.94 388 ALA C O 1
ATOM 10625 N N . SER C 1 389 ? 9.849 10.430 -81.870 1.00 58.52 389 SER C N 1
ATOM 10626 C CA . SER C 1 389 ? 9.101 11.549 -82.433 1.00 54.76 389 SER C CA 1
ATOM 10627 C C . SER C 1 389 ? 10.020 12.725 -82.748 1.00 60.05 389 SER C C 1
ATOM 10628 O O . SER C 1 389 ? 9.916 13.339 -83.809 1.00 52.16 389 SER C O 1
ATOM 10631 N N . GLU C 1 390 ? 10.919 13.028 -81.818 1.00 52.45 390 GLU C N 1
ATOM 10632 C CA . GLU C 1 390 ? 11.854 14.138 -81.968 1.00 62.04 390 GLU C CA 1
ATOM 10633 C C . GLU C 1 390 ? 12.808 13.911 -83.137 1.00 60.26 390 GLU C C 1
ATOM 10634 O O . GLU C 1 390 ? 13.137 14.842 -83.873 1.00 55.59 390 GLU C O 1
ATOM 10640 N N . GLN C 1 391 ? 13.245 12.667 -83.300 1.00 49.81 391 GLN C N 1
ATOM 10641 C CA . GLN C 1 391 ? 14.162 12.306 -84.373 1.00 61.86 391 GLN C CA 1
ATOM 10642 C C . GLN C 1 391 ? 13.471 12.336 -85.732 1.00 53.51 391 GLN C C 1
ATOM 10643 O O . GLN C 1 391 ? 14.102 12.606 -86.753 1.00 48.74 391 GLN C O 1
ATOM 10649 N N . SER C 1 392 ? 12.171 12.063 -85.737 1.00 52.11 392 SER C N 1
ATOM 10650 C CA . SER C 1 392 ? 11.389 12.117 -86.963 1.00 49.87 392 SER C CA 1
ATOM 10651 C C . SER C 1 392 ? 11.187 13.560 -87.411 1.00 57.37 392 SER C C 1
ATOM 10652 O O . SER C 1 392 ? 11.413 13.894 -88.573 1.00 53.13 392 SER C O 1
ATOM 10655 N N . TYR C 1 393 ? 10.768 14.411 -86.480 1.00 47.61 393 TYR C N 1
ATOM 10656 C CA . TYR C 1 393 ? 10.559 15.826 -86.770 1.00 57.76 393 TYR C CA 1
ATOM 10657 C C . TYR C 1 393 ? 11.872 16.534 -87.084 1.00 56.56 393 TYR C C 1
ATOM 10658 O O . TYR C 1 393 ? 11.884 17.563 -87.760 1.00 54.82 393 TYR C O 1
ATOM 10667 N N . LYS C 1 394 ? 12.977 15.983 -86.592 1.00 47.80 394 LYS C N 1
ATOM 10668 C CA . LYS C 1 394 ? 14.294 16.522 -86.906 1.00 54.47 394 LYS C CA 1
ATOM 10669 C C . LYS C 1 394 ? 14.655 16.219 -88.356 1.00 64.90 394 LYS C C 1
ATOM 10670 O O . LYS C 1 394 ? 15.152 17.085 -89.077 1.00 48.69 394 LYS C O 1
ATOM 10676 N N . ARG C 1 395 ? 14.400 14.983 -88.774 1.00 54.83 395 ARG C N 1
ATOM 10677 C CA . ARG C 1 395 ? 14.669 14.567 -90.142 1.00 60.93 395 ARG C CA 1
ATOM 10678 C C . ARG C 1 395 ? 13.783 15.334 -91.118 1.00 64.04 395 ARG C C 1
ATOM 10679 O O . ARG C 1 395 ? 14.221 15.706 -92.204 1.00 59.44 395 ARG C O 1
ATOM 10687 N N . ILE C 1 396 ? 12.536 15.566 -90.720 1.00 60.49 396 ILE C N 1
ATOM 10688 C CA . ILE C 1 396 ? 11.611 16.358 -91.520 1.00 50.77 396 ILE C CA 1
ATOM 10689 C C . ILE C 1 396 ? 12.147 17.774 -91.701 1.00 59.01 396 ILE C C 1
ATOM 10690 O O . ILE C 1 396 ? 12.099 18.329 -92.799 1.00 51.83 396 ILE C O 1
ATOM 10695 N N . TYR C 1 397 ? 12.671 18.347 -90.621 1.00 57.27 397 TYR C N 1
ATOM 10696 C CA . TYR C 1 397 ? 13.263 19.679 -90.674 1.00 64.59 397 TYR C CA 1
ATOM 10697 C C . TYR C 1 397 ? 14.474 19.730 -91.601 1.00 52.89 397 TYR C C 1
ATOM 10698 O O . TYR C 1 397 ? 14.642 20.686 -92.359 1.00 54.87 397 TYR C O 1
ATOM 10707 N N . GLU C 1 398 ? 15.316 18.704 -91.528 1.00 47.75 398 GLU C N 1
ATOM 10708 C CA . GLU C 1 398 ? 16.525 18.646 -92.343 1.00 59.49 398 GLU C CA 1
ATOM 10709 C C . GLU C 1 398 ? 16.190 18.622 -93.832 1.00 62.06 398 GLU C C 1
ATOM 10710 O O . GLU C 1 398 ? 16.785 19.356 -94.620 1.00 60.10 398 GLU C O 1
ATOM 10716 N N . ILE C 1 399 ? 15.229 17.785 -94.208 1.00 53.02 399 ILE C N 1
ATOM 10717 C CA . ILE C 1 399 ? 14.782 17.715 -95.594 1.00 53.21 399 ILE C CA 1
ATOM 10718 C C . ILE C 1 399 ? 14.092 19.017 -96.000 1.00 62.12 399 ILE C C 1
ATOM 10719 O O . ILE C 1 399 ? 14.233 19.479 -97.133 1.00 59.61 399 ILE C O 1
ATOM 10724 N N . ALA C 1 400 ? 13.359 19.610 -95.063 1.00 57.60 400 ALA C N 1
ATOM 10725 C CA . ALA C 1 400 ? 12.646 20.857 -95.322 1.00 59.88 400 ALA C CA 1
ATOM 10726 C C . ALA C 1 400 ? 13.614 22.015 -95.536 1.00 57.71 400 ALA C C 1
ATOM 10727 O O . ALA C 1 400 ? 13.360 22.902 -96.351 1.00 60.16 400 ALA C O 1
ATOM 10729 N N . LYS C 1 401 ? 14.722 22.004 -94.802 1.00 57.12 401 LYS C N 1
ATOM 10730 C CA . LYS C 1 401 ? 15.733 23.045 -94.942 1.00 67.39 401 LYS C CA 1
ATOM 10731 C C . LYS C 1 401 ? 16.425 22.951 -96.296 1.00 63.45 401 LYS C C 1
ATOM 10732 O O . LYS C 1 401 ? 16.734 23.968 -96.917 1.00 61.05 401 LYS C O 1
ATOM 10738 N N . GLU C 1 402 ? 16.665 21.724 -96.748 1.00 60.23 402 GLU C N 1
ATOM 10739 C CA . GLU C 1 402 ? 17.271 21.489 -98.053 1.00 70.00 402 GLU C CA 1
ATOM 10740 C C . GLU C 1 402 ? 16.404 22.065 -99.164 1.00 58.44 402 GLU C C 1
ATOM 10741 O O . GLU C 1 402 ? 16.896 22.750 -100.062 1.00 73.28 402 GLU C O 1
ATOM 10747 N N . ARG C 1 403 ? 15.107 21.789 -99.090 1.00 58.73 403 ARG C N 1
ATOM 10748 C CA . ARG C 1 403 ? 14.170 22.218 -100.121 1.00 50.35 403 ARG C CA 1
ATOM 10749 C C . ARG C 1 403 ? 13.936 23.726 -100.095 1.00 63.37 403 ARG C C 1
ATOM 10750 O O . ARG C 1 403 ? 13.712 24.339 -101.138 1.00 61.81 403 ARG C O 1
ATOM 10758 N N . TYR C 1 404 ? 13.989 24.322 -98.907 1.00 59.75 404 TYR C N 1
ATOM 10759 C CA . TYR C 1 404 ? 13.803 25.763 -98.781 1.00 60.11 404 TYR C CA 1
ATOM 10760 C C . TYR C 1 404 ? 15.000 26.532 -99.329 1.00 59.30 404 TYR C C 1
ATOM 10761 O O . TYR C 1 404 ? 14.847 27.612 -99.899 1.00 56.25 404 TYR C O 1
ATOM 10770 N N . ASP C 1 405 ? 16.193 25.973 -99.153 1.00 55.67 405 ASP C N 1
ATOM 10771 C CA . ASP C 1 405 ? 17.414 26.652 -99.569 1.00 58.63 405 ASP C CA 1
ATOM 10772 C C . ASP C 1 405 ? 17.564 26.685 -101.088 1.00 60.24 405 ASP C C 1
ATOM 10773 O O . ASP C 1 405 ? 18.323 27.493 -101.623 1.00 64.67 405 ASP C O 1
ATOM 10778 N N . ILE C 1 406 ? 16.837 25.814 -101.780 1.00 60.57 406 ILE C N 1
ATOM 10779 C CA . ILE C 1 406 ? 16.850 25.814 -103.238 1.00 69.61 406 ILE C CA 1
ATOM 10780 C C . ILE C 1 406 ? 15.505 26.279 -103.792 1.00 66.93 406 ILE C C 1
ATOM 10781 O O . ILE C 1 406 ? 15.213 26.103 -104.973 1.00 66.61 406 ILE C O 1
ATOM 10786 N N . GLY C 1 407 ? 14.690 26.873 -102.926 1.00 55.09 407 GLY C N 1
ATOM 10787 C CA . GLY C 1 407 ? 13.443 27.490 -103.339 1.00 46.45 407 GLY C CA 1
ATOM 10788 C C . GLY C 1 407 ? 12.308 26.528 -103.635 1.00 43.67 407 GLY C C 1
ATOM 10789 O O . GLY C 1 407 ? 11.308 26.914 -104.240 1.00 55.36 407 GLY C O 1
ATOM 10790 N N . GLU C 1 408 ? 12.452 25.278 -103.202 1.00 61.86 408 GLU C N 1
ATOM 10791 C CA . GLU C 1 408 ? 11.435 24.263 -103.466 1.00 58.95 408 GLU C CA 1
ATOM 10792 C C . GLU C 1 408 ? 10.476 24.070 -102.291 1.00 70.99 408 GLU C C 1
ATOM 10793 O O . GLU C 1 408 ? 9.771 23.063 -102.214 1.00 65.00 408 GLU C O 1
ATOM 10799 N N . MET C 1 409 ? 10.452 25.039 -101.382 1.00 64.10 409 MET C N 1
ATOM 10800 C CA . MET C 1 409 ? 9.496 25.036 -100.279 1.00 64.02 409 MET C CA 1
ATOM 10801 C C . MET C 1 409 ? 9.246 26.456 -99.790 1.00 50.24 409 MET C C 1
ATOM 10802 O O . MET C 1 409 ? 10.180 27.247 -99.653 1.00 55.16 409 MET C O 1
ATOM 10807 N N . SER C 1 410 ? 7.982 26.773 -99.531 1.00 39.99 410 SER C N 1
ATOM 10808 C CA . SER C 1 410 ? 7.601 28.095 -99.053 1.00 44.54 410 SER C CA 1
ATOM 10809 C C . SER C 1 410 ? 8.230 28.385 -97.694 1.00 62.09 410 SER C C 1
ATOM 10810 O O . SER C 1 410 ? 8.636 27.466 -96.978 1.00 54.82 410 SER C O 1
ATOM 10813 N N . LEU C 1 411 ? 8.309 29.665 -97.347 1.00 63.80 411 LEU C N 1
ATOM 10814 C CA . LEU C 1 411 ? 8.936 30.085 -96.100 1.00 54.35 411 LEU C CA 1
ATOM 10815 C C . LEU C 1 411 ? 8.209 29.547 -94.871 1.00 67.45 411 LEU C C 1
ATOM 10816 O O . LEU C 1 411 ? 8.842 29.061 -93.935 1.00 55.10 411 LEU C O 1
ATOM 10821 N N . GLN C 1 412 ? 6.880 29.626 -94.878 1.00 54.91 412 GLN C N 1
ATOM 10822 C CA . GLN C 1 412 ? 6.093 29.268 -93.700 1.00 61.07 412 GLN C CA 1
ATOM 10823 C C . GLN C 1 412 ? 5.983 27.758 -93.515 1.00 67.72 412 GLN C C 1
ATOM 10824 O O . GLN C 1 412 ? 5.724 27.282 -92.410 1.00 74.40 412 GLN C O 1
ATOM 10830 N N . ASP C 1 413 ? 6.179 27.007 -94.595 1.00 61.56 413 ASP C N 1
ATOM 10831 C CA . ASP C 1 413 ? 6.249 25.555 -94.495 1.00 59.37 413 ASP C CA 1
ATOM 10832 C C . ASP C 1 413 ? 7.583 25.154 -93.879 1.00 62.41 413 ASP C C 1
ATOM 10833 O O . ASP C 1 413 ? 7.695 24.119 -93.224 1.00 55.55 413 ASP C O 1
ATOM 10838 N N . TYR C 1 414 ? 8.593 25.990 -94.096 1.00 51.44 414 TYR C N 1
ATOM 10839 C CA . TYR C 1 414 ? 9.913 25.769 -93.521 1.00 43.58 414 TYR C CA 1
ATOM 10840 C C . TYR C 1 414 ? 9.943 26.197 -92.056 1.00 58.56 414 TYR C C 1
ATOM 10841 O O . TYR C 1 414 ? 10.571 25.544 -91.224 1.00 45.72 414 TYR C O 1
ATOM 10850 N N . LEU C 1 415 ? 9.255 27.291 -91.745 1.00 50.16 415 LEU C N 1
ATOM 10851 C CA . LEU C 1 415 ? 9.174 27.780 -90.374 1.00 52.40 415 LEU C CA 1
ATOM 10852 C C . LEU C 1 415 ? 8.349 26.836 -89.504 1.00 60.00 415 LEU C C 1
ATOM 10853 O O . LEU C 1 415 ? 8.659 26.627 -88.331 1.00 57.47 415 LEU C O 1
ATOM 10858 N N . GLU C 1 416 ? 7.298 26.269 -90.089 1.00 55.30 416 GLU C N 1
ATOM 10859 C CA . GLU C 1 416 ? 6.460 25.302 -89.392 1.00 55.41 416 GLU C CA 1
ATOM 10860 C C . GLU C 1 416 ? 7.253 24.042 -89.065 1.00 65.43 416 GLU C C 1
ATOM 10861 O O . GLU C 1 416 ? 7.139 23.485 -87.973 1.00 63.17 416 GLU C O 1
ATOM 10867 N N . ALA C 1 417 ? 8.062 23.602 -90.023 1.00 56.86 417 ALA C N 1
ATOM 10868 C CA . ALA C 1 417 ? 8.899 22.421 -89.847 1.00 59.35 417 ALA C CA 1
ATOM 10869 C C . ALA C 1 417 ? 9.935 22.654 -88.754 1.00 53.06 417 ALA C C 1
ATOM 10870 O O . ALA C 1 417 ? 10.329 21.726 -88.050 1.00 44.73 417 ALA C O 1
ATOM 10872 N N . ARG C 1 418 ? 10.370 23.903 -88.620 1.00 38.98 418 ARG C N 1
ATOM 10873 C CA . ARG C 1 418 ? 11.312 24.279 -87.577 1.00 58.00 418 ARG C CA 1
ATOM 10874 C C . ARG C 1 418 ? 10.628 24.218 -86.214 1.00 59.00 418 ARG C C 1
ATOM 10875 O O . ARG C 1 418 ? 11.170 23.660 -85.259 1.00 54.19 418 ARG C O 1
ATOM 10883 N N . GLN C 1 419 ? 9.433 24.796 -86.138 1.00 56.80 419 GLN C N 1
ATOM 10884 C CA . GLN C 1 419 ? 8.689 24.870 -84.888 1.00 56.30 419 GLN C CA 1
ATOM 10885 C C . GLN C 1 419 ? 8.289 23.487 -84.391 1.00 64.55 419 GLN C C 1
ATOM 10886 O O . GLN C 1 419 ? 8.281 23.229 -83.188 1.00 59.25 419 GLN C O 1
ATOM 10892 N N . ASN C 1 420 ? 7.958 22.599 -85.323 1.00 51.99 420 ASN C N 1
ATOM 10893 C CA . ASN C 1 420 ? 7.570 21.236 -84.978 1.00 45.47 420 ASN C CA 1
ATOM 10894 C C . ASN C 1 420 ? 8.715 20.451 -84.343 1.00 52.81 420 ASN C C 1
ATOM 10895 O O . ASN C 1 420 ? 8.496 19.654 -83.432 1.00 58.83 420 ASN C O 1
ATOM 10900 N N . TRP C 1 421 ? 9.931 20.674 -84.833 1.00 52.38 421 TRP C N 1
ATOM 10901 C CA . TRP C 1 421 ? 11.111 20.036 -84.261 1.00 52.80 421 TRP C CA 1
ATOM 10902 C C . TRP C 1 421 ? 11.358 20.556 -82.851 1.00 55.75 421 TRP C C 1
ATOM 10903 O O . TRP C 1 421 ? 11.637 19.784 -81.930 1.00 56.31 421 TRP C O 1
ATOM 10914 N N . LEU C 1 422 ? 11.255 21.872 -82.695 1.00 49.34 422 LEU C N 1
ATOM 10915 C CA . LEU C 1 422 ? 11.452 22.521 -81.406 1.00 56.05 422 LEU C CA 1
ATOM 10916 C C . LEU C 1 422 ? 10.470 21.995 -80.366 1.00 52.33 422 LEU C C 1
ATOM 10917 O O . LEU C 1 422 ? 10.845 21.724 -79.225 1.00 56.93 422 LEU C O 1
ATOM 10922 N N . ASN C 1 423 ? 9.213 21.850 -80.773 1.00 44.88 423 ASN C N 1
ATOM 10923 C CA . ASN C 1 423 ? 8.170 21.324 -79.899 1.00 52.69 423 ASN C CA 1
ATOM 10924 C C . ASN C 1 423 ? 8.455 19.887 -79.481 1.00 55.79 423 ASN C C 1
ATOM 10925 O O . ASN C 1 423 ? 8.253 19.513 -78.328 1.00 59.36 423 ASN C O 1
ATOM 10930 N N . ALA C 1 424 ? 8.933 19.089 -80.429 1.00 52.19 424 ALA C N 1
ATOM 10931 C CA . ALA C 1 424 ? 9.233 17.684 -80.175 1.00 51.95 424 ALA C CA 1
ATOM 10932 C C . ALA C 1 424 ? 10.454 17.527 -79.274 1.00 50.11 424 ALA C C 1
ATOM 10933 O O . ALA C 1 424 ? 10.524 16.605 -78.463 1.00 51.54 424 ALA C O 1
ATOM 10935 N N . ALA C 1 425 ? 11.413 18.434 -79.421 1.00 43.99 425 ALA C N 1
ATOM 10936 C CA . ALA C 1 425 ? 12.628 18.404 -78.615 1.00 47.91 425 ALA C CA 1
ATOM 10937 C C . ALA C 1 425 ? 12.335 18.818 -77.176 1.00 59.90 425 ALA C C 1
ATOM 10938 O O . ALA C 1 425 ? 12.856 18.225 -76.231 1.00 47.23 425 ALA C O 1
ATOM 10940 N N . VAL C 1 426 ? 11.498 19.840 -77.021 1.00 52.49 426 VAL C N 1
ATOM 10941 C CA . VAL C 1 426 ? 11.094 20.315 -75.703 1.00 50.67 426 VAL C CA 1
ATOM 10942 C C . VAL C 1 426 ? 10.257 19.261 -74.987 1.00 61.99 426 VAL C C 1
ATOM 10943 O O . VAL C 1 426 ? 10.425 19.023 -73.789 1.00 53.36 426 VAL C O 1
ATOM 10947 N N . ALA C 1 427 ? 9.361 18.625 -75.735 1.00 45.49 427 ALA C N 1
ATOM 10948 C CA . ALA C 1 427 ? 8.510 17.574 -75.191 1.00 45.84 427 ALA C CA 1
ATOM 10949 C C . ALA C 1 427 ? 9.345 16.395 -74.709 1.00 55.70 427 ALA C C 1
ATOM 10950 O O . ALA C 1 427 ? 9.077 15.827 -73.653 1.00 51.87 427 ALA C O 1
ATOM 10952 N N . PHE C 1 428 ? 10.364 16.037 -75.484 1.00 52.27 428 PHE C N 1
ATOM 10953 C CA . PHE C 1 428 ? 11.241 14.933 -75.115 1.00 50.12 428 PHE C CA 1
ATOM 10954 C C . PHE C 1 428 ? 12.041 15.269 -73.862 1.00 52.25 428 PHE C C 1
ATOM 10955 O O . PHE C 1 428 ? 12.332 14.391 -73.051 1.00 50.02 428 PHE C O 1
ATOM 10963 N N . ASN C 1 429 ? 12.391 16.543 -73.707 1.00 45.99 429 ASN C N 1
ATOM 10964 C CA . ASN C 1 429 ? 13.049 17.006 -72.492 1.00 47.54 429 ASN C CA 1
ATOM 10965 C C . ASN C 1 429 ? 12.142 16.852 -71.278 1.00 54.38 429 ASN C C 1
ATOM 10966 O O . ASN C 1 429 ? 12.562 16.347 -70.238 1.00 53.67 429 ASN C O 1
ATOM 10971 N N . ASN C 1 430 ? 10.893 17.287 -71.420 1.00 47.19 430 ASN C N 1
ATOM 10972 C CA . ASN C 1 430 ? 9.922 17.197 -70.336 1.00 53.44 430 ASN C CA 1
ATOM 10973 C C . ASN C 1 430 ? 9.660 15.750 -69.928 1.00 62.75 430 ASN C C 1
ATOM 10974 O O . ASN C 1 430 ? 9.594 15.436 -68.744 1.00 52.98 430 ASN C O 1
ATOM 10979 N N . ILE C 1 431 ? 9.524 14.874 -70.919 1.00 51.79 431 ILE C N 1
ATOM 10980 C CA . ILE C 1 431 ? 9.306 13.452 -70.675 1.00 59.25 431 ILE C CA 1
ATOM 10981 C C . ILE C 1 431 ? 10.513 12.825 -69.980 1.00 55.95 431 ILE C C 1
ATOM 10982 O O . ILE C 1 431 ? 10.365 12.002 -69.075 1.00 59.77 431 ILE C O 1
ATOM 10987 N N . LYS C 1 432 ? 11.704 13.236 -70.401 1.00 51.51 432 LYS C N 1
ATOM 10988 C CA . LYS C 1 432 ? 12.948 12.684 -69.877 1.00 50.10 432 LYS C CA 1
ATOM 10989 C C . LYS C 1 432 ? 13.107 12.912 -68.376 1.00 53.79 432 LYS C C 1
ATOM 10990 O O . LYS C 1 432 ? 13.541 12.019 -67.645 1.00 45.64 432 LYS C O 1
ATOM 10996 N N . TYR C 1 433 ? 12.750 14.108 -67.919 1.00 44.17 433 TYR C N 1
ATOM 10997 C CA . TYR C 1 433 ? 12.931 14.469 -66.518 1.00 49.98 433 TYR C CA 1
ATOM 10998 C C . TYR C 1 433 ? 11.665 14.220 -65.708 1.00 51.75 433 TYR C C 1
ATOM 10999 O O . TYR C 1 433 ? 11.686 14.263 -64.478 1.00 51.94 433 TYR C O 1
ATOM 11008 N N . SER C 1 434 ? 10.565 13.957 -66.403 1.00 51.39 434 SER C N 1
ATOM 11009 C CA . SER C 1 434 ? 9.363 13.470 -65.743 1.00 47.48 434 SER C CA 1
ATOM 11010 C C . SER C 1 434 ? 9.573 12.010 -65.376 1.00 53.17 434 SER C C 1
ATOM 11011 O O . SER C 1 434 ? 9.018 11.517 -64.395 1.00 54.90 434 SER C O 1
ATOM 11014 N N . TYR C 1 435 ? 10.385 11.324 -66.172 1.00 44.67 435 TYR C N 1
ATOM 11015 C CA . TYR C 1 435 ? 10.708 9.929 -65.907 1.00 51.65 435 TYR C CA 1
ATOM 11016 C C . TYR C 1 435 ? 11.673 9.803 -64.736 1.00 47.78 435 TYR C C 1
ATOM 11017 O O . TYR C 1 435 ? 11.556 8.885 -63.927 1.00 45.85 435 TYR C O 1
ATOM 11026 N N . ALA C 1 436 ? 12.629 10.723 -64.657 1.00 38.67 436 ALA C N 1
ATOM 11027 C CA . ALA C 1 436 ? 13.581 10.752 -63.551 1.00 52.42 436 ALA C CA 1
ATOM 11028 C C . ALA C 1 436 ? 12.852 10.990 -62.233 1.00 41.75 436 ALA C C 1
ATOM 11029 O O . ALA C 1 436 ? 13.161 10.363 -61.220 1.00 48.33 436 ALA C O 1
ATOM 11031 N N . ASN C 1 437 ? 11.878 11.893 -62.257 1.00 43.36 437 ASN C N 1
ATOM 11032 C CA . ASN C 1 437 ? 11.069 12.178 -61.079 1.00 50.42 437 ASN C CA 1
ATOM 11033 C C . ASN C 1 437 ? 10.071 11.063 -60.789 1.00 54.86 437 ASN C C 1
ATOM 11034 O O . ASN C 1 437 ? 9.602 10.917 -59.660 1.00 43.86 437 ASN C O 1
ATOM 11039 N N . SER C 1 438 ? 9.747 10.279 -61.813 1.00 42.21 438 SER C N 1
ATOM 11040 C CA . SER C 1 438 ? 8.866 9.130 -61.639 1.00 43.26 438 SER C CA 1
ATOM 11041 C C . SER C 1 438 ? 9.596 8.043 -60.861 1.00 46.73 438 SER C C 1
ATOM 11042 O O . SER C 1 438 ? 8.984 7.284 -60.111 1.00 50.95 438 SER C O 1
ATOM 11045 N N . ILE C 1 439 ? 10.911 7.978 -61.046 1.00 46.26 439 ILE C N 1
ATOM 11046 C CA . ILE C 1 439 ? 11.750 7.053 -60.295 1.00 39.88 439 ILE C CA 1
ATOM 11047 C C . ILE C 1 439 ? 11.727 7.420 -58.816 1.00 50.06 439 ILE C C 1
ATOM 11048 O O . ILE C 1 439 ? 11.611 6.552 -57.948 1.00 50.80 439 ILE C O 1
ATOM 11053 N N . VAL C 1 440 ? 11.828 8.717 -58.542 1.00 44.96 440 VAL C N 1
ATOM 11054 C CA . VAL C 1 440 ? 11.819 9.225 -57.176 1.00 46.35 440 VAL C CA 1
ATOM 11055 C C . VAL C 1 440 ? 10.477 8.964 -56.495 1.00 51.18 440 VAL C C 1
ATOM 11056 O O . VAL C 1 440 ? 10.430 8.610 -55.317 1.00 43.87 440 VAL C O 1
ATOM 11060 N N . ASP C 1 441 ? 9.392 9.132 -57.246 1.00 44.67 441 ASP C N 1
ATOM 11061 C CA . ASP C 1 441 ? 8.051 8.894 -56.720 1.00 46.93 441 ASP C CA 1
ATOM 11062 C C . ASP C 1 441 ? 7.887 7.458 -56.230 1.00 53.09 441 ASP C C 1
ATOM 11063 O O . ASP C 1 441 ? 7.241 7.213 -55.212 1.00 52.22 441 ASP C O 1
ATOM 11068 N N . VAL C 1 442 ? 8.481 6.514 -56.955 1.00 50.02 442 VAL C N 1
ATOM 11069 C CA . VAL C 1 442 ? 8.442 5.108 -56.565 1.00 52.86 442 VAL C CA 1
ATOM 11070 C C . VAL C 1 442 ? 9.226 4.888 -55.276 1.00 53.73 442 VAL C C 1
ATOM 11071 O O . VAL C 1 442 ? 8.735 4.264 -54.336 1.00 45.21 442 VAL C O 1
ATOM 11075 N N . ILE C 1 443 ? 10.447 5.410 -55.243 1.00 49.13 443 ILE C N 1
ATOM 11076 C CA . ILE C 1 443 ? 11.302 5.316 -54.067 1.00 50.91 443 ILE C CA 1
ATOM 11077 C C . ILE C 1 443 ? 10.650 5.978 -52.853 1.00 49.22 443 ILE C C 1
ATOM 11078 O O . ILE C 1 443 ? 10.686 5.438 -51.745 1.00 47.14 443 ILE C O 1
ATOM 11083 N N . LYS C 1 444 ? 10.048 7.143 -53.076 1.00 46.69 444 LYS C N 1
ATOM 11084 C CA . LYS C 1 444 ? 9.374 7.885 -52.014 1.00 45.43 444 LYS C CA 1
ATOM 11085 C C . LYS C 1 444 ? 8.196 7.107 -51.438 1.00 54.35 444 LYS C C 1
ATOM 11086 O O . LYS C 1 444 ? 8.014 7.044 -50.223 1.00 52.09 444 LYS C O 1
ATOM 11092 N N . ALA C 1 445 ? 7.401 6.515 -52.322 1.00 53.30 445 ALA C N 1
ATOM 11093 C CA . ALA C 1 445 ? 6.189 5.811 -51.919 1.00 49.31 445 ALA C CA 1
ATOM 11094 C C . ALA C 1 445 ? 6.495 4.506 -51.193 1.00 48.48 445 ALA C C 1
ATOM 11095 O O . ALA C 1 445 ? 5.631 3.945 -50.520 1.00 51.87 445 ALA C O 1
ATOM 11097 N N . PHE C 1 446 ? 7.726 4.026 -51.334 1.00 45.08 446 PHE C N 1
ATOM 11098 C CA . PHE C 1 446 ? 8.139 2.781 -50.698 1.00 44.23 446 PHE C CA 1
ATOM 11099 C C . PHE C 1 446 ? 8.991 3.026 -49.454 1.00 49.35 446 PHE C C 1
ATOM 11100 O O . PHE C 1 446 ? 9.566 2.093 -48.894 1.00 51.17 446 PHE C O 1
ATOM 11108 N N . GLY C 1 447 ? 9.068 4.281 -49.025 1.00 40.13 447 GLY C N 1
ATOM 11109 C CA . GLY C 1 447 ? 9.741 4.614 -47.783 1.00 53.45 447 GLY C CA 1
ATOM 11110 C C . GLY C 1 447 ? 11.157 5.140 -47.923 1.00 62.87 447 GLY C C 1
ATOM 11111 O O . GLY C 1 447 ? 11.740 5.626 -46.956 1.00 55.08 447 GLY C O 1
ATOM 11112 N N . GLY C 1 448 ? 11.715 5.039 -49.123 1.00 49.91 448 GLY C N 1
ATOM 11113 C CA . GLY C 1 448 ? 13.050 5.546 -49.387 1.00 48.15 448 GLY C CA 1
ATOM 11114 C C . GLY C 1 448 ? 14.151 4.809 -48.648 1.00 44.96 448 GLY C C 1
ATOM 11115 O O . GLY C 1 448 ? 15.233 5.354 -48.433 1.00 47.76 448 GLY C O 1
ATOM 11116 N N . GLY C 1 449 ? 13.877 3.568 -48.256 1.00 43.80 449 GLY C N 1
ATOM 11117 C CA . GLY C 1 449 ? 14.868 2.740 -47.590 1.00 49.78 449 GLY C CA 1
ATOM 11118 C C . GLY C 1 449 ? 14.652 2.604 -46.094 1.00 52.52 449 GLY C C 1
ATOM 11119 O O . GLY C 1 449 ? 15.420 1.934 -45.405 1.00 59.53 449 GLY C O 1
ATOM 11120 N N . PHE C 1 450 ? 13.601 3.243 -45.591 1.00 58.40 450 PHE C N 1
ATOM 11121 C CA . PHE C 1 450 ? 13.290 3.203 -44.167 1.00 53.22 450 PHE C CA 1
ATOM 11122 C C . PHE C 1 450 ? 12.815 1.822 -43.735 1.00 62.30 450 PHE C C 1
ATOM 11123 O O . PHE C 1 450 ? 12.018 1.186 -44.422 1.00 53.87 450 PHE C O 1
ATOM 11131 N N . GLU C 1 451 ? 13.313 1.366 -42.590 1.00 57.44 451 GLU C N 1
ATOM 11132 C CA . GLU C 1 451 ? 12.877 0.106 -42.001 1.00 59.82 451 GLU C CA 1
ATOM 11133 C C . GLU C 1 451 ? 12.550 0.303 -40.521 1.00 60.29 451 GLU C C 1
ATOM 11134 O O . GLU C 1 451 ? 13.389 0.760 -39.743 1.00 53.40 451 GLU C O 1
ATOM 11140 N N . GLN C 1 452 ? 11.324 -0.043 -40.141 1.00 58.83 452 GLN C N 1
ATOM 11141 C CA . GLN C 1 452 ? 10.833 0.216 -38.791 1.00 56.37 452 GLN C CA 1
ATOM 11142 C C . GLN C 1 452 ? 11.497 -0.689 -37.751 1.00 67.47 452 GLN C C 1
ATOM 11143 O O . GLN C 1 452 ? 11.510 -0.375 -36.560 1.00 58.37 452 GLN C O 1
ATOM 11149 N N . SER C 1 453 ? 12.056 -1.806 -38.205 1.00 71.65 453 SER C N 1
ATOM 11150 C CA . SER C 1 453 ? 12.667 -2.778 -37.303 1.00 65.78 453 SER C CA 1
ATOM 11151 C C . SER C 1 453 ? 14.010 -2.304 -36.749 1.00 69.22 453 SER C C 1
ATOM 11152 O O . SER C 1 453 ? 14.416 -2.707 -35.659 1.00 82.09 453 SER C O 1
ATOM 11155 N N . GLU C 1 454 ? 14.692 -1.451 -37.503 1.00 71.65 454 GLU C N 1
ATOM 11156 C CA . GLU C 1 454 ? 16.022 -0.982 -37.126 1.00 67.95 454 GLU C CA 1
ATOM 11157 C C . GLU C 1 454 ? 15.989 -0.044 -35.922 1.00 79.35 454 GLU C C 1
ATOM 11158 O O . GLU C 1 454 ? 14.932 0.466 -35.547 1.00 74.74 454 GLU C O 1
ATOM 11164 N N . ASP C 1 455 ? 17.153 0.176 -35.318 1.00 82.99 455 ASP C N 1
ATOM 11165 C CA . ASP C 1 455 ? 17.278 1.116 -34.210 1.00 57.73 455 ASP C CA 1
ATOM 11166 C C . ASP C 1 455 ? 17.037 2.529 -34.724 1.00 61.32 455 ASP C C 1
ATOM 11167 O O . ASP C 1 455 ? 17.936 3.156 -35.281 1.00 57.32 455 ASP C O 1
ATOM 11172 N N . THR C 1 456 ? 15.816 3.019 -34.535 1.00 48.29 456 THR C N 1
ATOM 11173 C CA . THR C 1 456 ? 15.413 4.316 -35.065 1.00 51.21 456 THR C CA 1
ATOM 11174 C C . THR C 1 456 ? 16.273 5.450 -34.515 1.00 59.24 456 THR C C 1
ATOM 11175 O O . THR C 1 456 ? 16.753 6.295 -35.269 1.00 65.19 456 THR C O 1
ATOM 11179 N N . SER C 1 457 ? 16.472 5.454 -33.201 1.00 46.74 457 SER C N 1
ATOM 11180 C CA . SER C 1 457 ? 17.252 6.499 -32.544 1.00 53.95 457 SER C CA 1
ATOM 11181 C C . SER C 1 457 ? 18.701 6.510 -33.028 1.00 44.82 457 SER C C 1
ATOM 11182 O O . SER C 1 457 ? 19.289 7.571 -33.235 1.00 47.04 457 SER C O 1
ATOM 11185 N N . LYS C 1 458 ? 19.268 5.323 -33.211 1.00 50.37 458 LYS C N 1
ATOM 11186 C CA . LYS C 1 458 ? 20.643 5.192 -33.682 1.00 65.53 458 LYS C CA 1
ATOM 11187 C C . LYS C 1 458 ? 20.781 5.699 -35.114 1.00 54.40 458 LYS C C 1
ATOM 11188 O O . LYS C 1 458 ? 21.716 6.434 -35.433 1.00 59.37 458 LYS C O 1
ATOM 11194 N N . ASN C 1 459 ? 19.846 5.297 -35.969 1.00 52.56 459 ASN C N 1
ATOM 11195 C CA . ASN C 1 459 ? 19.838 5.726 -37.364 1.00 52.48 459 ASN C CA 1
ATOM 11196 C C . ASN C 1 459 ? 19.713 7.240 -37.491 1.00 56.11 459 ASN C C 1
ATOM 11197 O O . ASN C 1 459 ? 20.467 7.872 -38.230 1.00 54.44 459 ASN C O 1
ATOM 11202 N N . ILE C 1 460 ? 18.761 7.811 -36.758 1.00 55.69 460 ILE C N 1
ATOM 11203 C CA . ILE C 1 460 ? 18.508 9.247 -36.792 1.00 54.42 460 ILE C CA 1
ATOM 11204 C C . ILE C 1 460 ? 19.739 10.046 -36.374 1.00 55.91 460 ILE C C 1
ATOM 11205 O O . ILE C 1 460 ? 20.087 11.041 -37.009 1.00 57.0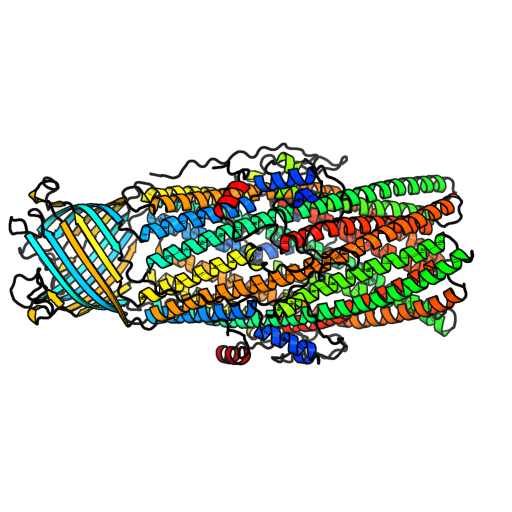3 460 ILE C O 1
ATOM 11210 N N . LYS C 1 461 ? 20.405 9.598 -35.315 1.00 53.77 461 LYS C N 1
ATOM 11211 C CA . LYS C 1 461 ? 21.603 10.273 -34.828 1.00 54.82 461 LYS C CA 1
ATOM 11212 C C . LYS C 1 461 ? 22.729 10.245 -35.858 1.00 60.93 461 LYS C C 1
ATOM 11213 O O . LYS C 1 461 ? 23.443 11.232 -36.037 1.00 66.42 461 LYS C O 1
ATOM 11219 N N . GLU C 1 462 ? 22.878 9.111 -36.535 1.00 57.60 462 GLU C N 1
ATOM 11220 C CA . GLU C 1 462 ? 23.945 8.934 -37.514 1.00 64.09 462 GLU C CA 1
ATOM 11221 C C . GLU C 1 462 ? 23.692 9.714 -38.802 1.00 69.14 462 GLU C C 1
ATOM 11222 O O . GLU C 1 462 ? 24.628 10.224 -39.419 1.00 69.98 462 GLU C O 1
ATOM 11228 N N . GLU C 1 463 ? 22.428 9.805 -39.202 1.00 56.60 463 GLU C N 1
ATOM 11229 C CA . GLU C 1 463 ? 22.068 10.435 -40.469 1.00 55.05 463 GLU C CA 1
ATOM 11230 C C . GLU C 1 463 ? 21.859 11.940 -40.321 1.00 63.75 463 GLU C C 1
ATOM 11231 O O . GLU C 1 463 ? 21.579 12.633 -41.300 1.00 63.62 463 GLU C O 1
ATOM 11237 N N . SER C 1 464 ? 21.999 12.443 -39.099 1.00 55.30 464 SER C N 1
ATOM 11238 C CA . SER C 1 464 ? 21.797 13.864 -38.831 1.00 55.47 464 SER C CA 1
ATOM 11239 C C . SER C 1 464 ? 23.085 14.548 -38.382 1.00 48.40 464 SER C C 1
ATOM 11240 O O . SER C 1 464 ? 23.049 15.640 -37.819 1.00 60.27 464 SER C O 1
ATOM 11243 N N . LYS C 1 465 ? 24.219 13.903 -38.637 1.00 56.51 465 LYS C N 1
ATOM 11244 C CA . LYS C 1 465 ? 25.510 14.417 -38.189 1.00 59.10 465 LYS C CA 1
ATOM 11245 C C . LYS C 1 465 ? 25.889 15.737 -38.857 1.00 55.03 465 LYS C C 1
ATOM 11246 O O . LYS C 1 465 ? 26.629 16.540 -38.287 1.00 56.27 465 LYS C O 1
ATOM 11252 N N . ASN C 1 466 ? 25.382 15.962 -40.064 1.00 47.12 466 ASN C N 1
ATOM 11253 C CA . ASN C 1 466 ? 25.715 17.171 -40.808 1.00 54.63 466 ASN C CA 1
ATOM 11254 C C . ASN C 1 466 ? 24.625 18.237 -40.730 1.00 53.54 466 ASN C C 1
ATOM 11255 O O . ASN C 1 466 ? 24.749 19.305 -41.328 1.00 56.13 466 ASN C O 1
ATOM 11260 N N . LEU C 1 467 ? 23.559 17.943 -39.992 1.00 56.86 467 LEU C N 1
ATOM 11261 C CA . LEU C 1 467 ? 22.470 18.898 -39.806 1.00 49.73 467 LEU C CA 1
ATOM 11262 C C . LEU C 1 467 ? 22.964 20.120 -39.038 1.00 49.37 467 LEU C C 1
ATOM 11263 O O . LEU C 1 467 ? 23.354 20.017 -37.873 1.00 61.61 467 LEU C O 1
ATOM 11268 N N . ASP C 1 468 ? 22.946 21.273 -39.699 1.00 57.28 468 ASP C N 1
ATOM 11269 C CA . ASP C 1 468 ? 23.501 22.497 -39.129 1.00 57.58 468 ASP C CA 1
ATOM 11270 C C . ASP C 1 468 ? 22.609 23.082 -38.039 1.00 57.59 468 ASP C C 1
ATOM 11271 O O . ASP C 1 468 ? 21.606 23.736 -38.328 1.00 59.15 468 ASP C O 1
ATOM 11276 N N . MET C 1 469 ? 22.987 22.844 -36.787 1.00 66.91 469 MET C N 1
ATOM 11277 C CA . MET C 1 469 ? 22.316 23.457 -35.649 1.00 70.99 469 MET C CA 1
ATOM 11278 C C . MET C 1 469 ? 23.286 24.376 -34.917 1.00 66.41 469 MET C C 1
ATOM 11279 O O . MET C 1 469 ? 23.299 24.428 -33.688 1.00 73.50 469 MET C O 1
ATOM 11284 N N . SER C 1 470 ? 24.099 25.098 -35.682 1.00 74.88 470 SER C N 1
ATOM 11285 C CA . SER C 1 470 ? 25.164 25.920 -35.115 1.00 75.40 470 SER C CA 1
ATOM 11286 C C . SER C 1 470 ? 24.642 27.188 -34.448 1.00 74.38 470 SER C C 1
ATOM 11287 O O . SER C 1 470 ? 25.372 27.851 -33.713 1.00 79.44 470 SER C O 1
ATOM 11290 N N . PHE C 1 471 ? 23.382 27.524 -34.702 1.00 67.97 471 PHE C N 1
ATOM 11291 C CA . PHE C 1 471 ? 22.797 28.745 -34.157 1.00 71.73 471 PHE C CA 1
ATOM 11292 C C . PHE C 1 471 ? 22.643 28.684 -32.639 1.00 79.92 471 PHE C C 1
ATOM 11293 O O . PHE C 1 471 ? 22.539 29.717 -31.977 1.00 71.36 471 PHE C O 1
ATOM 11301 N N . ARG C 1 472 ? 22.626 27.471 -32.097 1.00 70.10 472 ARG C N 1
ATOM 11302 C CA . ARG C 1 472 ? 22.504 27.268 -30.657 1.00 78.07 472 ARG C CA 1
ATOM 11303 C C . ARG C 1 472 ? 23.825 26.796 -30.058 1.00 73.75 472 ARG C C 1
ATOM 11304 O O . ARG C 1 472 ? 24.823 26.656 -30.767 1.00 76.84 472 ARG C O 1
#

Nearest PDB structures (foldseek):
  4mt4-assembly1_C  TM=1.002E+00  e=3.371E-69  Campylobacter jejuni
  5azs-assembly1_C  TM=9.070E-01  e=1.558E-27  Pseudomonas aeruginosa PAO1
  5azs-assembly1_A  TM=9.248E-01  e=8.397E-27  Pseudomonas aeruginosa PAO1
  5azs-assembly1_B  TM=9.283E-01  e=1.048E-26  Pseudomonas aeruginosa PAO1
  5iuy-assembly1_A  TM=9.324E-01  e=1.633E-26  Pseudomonas aeruginosa PAO1

Radius of gyration: 39.29 Å; Cα contacts (8 Å, |Δi|>4): 2553; chains: 3; bounding box: 65×66×133 Å

CATH classification: 1.20.1600.10

Secondary structure (DSSP, 8-state):
---PPP--PPP------TTTT--TTSPP--PPPPTTGGGGG--HHHHHHHHHHHHH-HHHHHHHHHHHHHHHHHHHHHHTTS-EEEEEEEEEEEEE-TT-TT--SSS-EEEEEEEEEEEEEEEE-SSSHHHHHHHHHHHHHHHHHHHHHHHHHHHHHHHHHHHHHHHHHHHHHHHHHHHHHHHHHHHHHHHHHHHTTSS-HHHHHHHHHHHHHHHHHHHHHHHHHHHHHHHHHHHH---HHHHHT----------------SS--TTGGGT-HHHHHHHHHHHHHHHHHHHHHGGGS-EEEEEEEEEEEESSGGGTTSGGGEEEEEEEEEEEEEE-TTHHHHHHHHHHHHHHHHHHHHHHHHHHHHHHHHHHHHHHHHHHHHHHHHHHHHHHHHHHHHHHHHHHHTTSS-HHHHHHHHHHHHHHHHHHHHHHHHHHHHHHHHHHHTTTT--TTS-HHHHHHHHTTT---TT-/---PPP--PPP------TTTT--TTS----PPPPTTGGGGG--HHHHHHHHHHHHH-HHHHHHHHHHHHHHHHHHHHHHTTS-EEEEEEEEEEEEE-TTSTT--SSS-EEEEEEEEEEEEEEEE-TT-HHHHHHHHHHHHHHHHHHHHHHHHHHHHHHHHHHHHHHHHHHHHHHHHHHHHHHHHHHHHHHHHHHHTTSS-HHHHHHHHHHHHHHHHHHHHHHHHHHHHHHHHHHHH---HHHHHH----------------SS--TTGGGT-HHHHHHHHHHHHHHHHHHHHHGGGSPEEEEEEEEEEEESSGGGTTSGGGEEEEEEEEEEEEEE-TTHHHHHHHHHHHHHHHHHHHHHHHHHHHHHHHHHHHHHHHHHHHHHHHHHHHHHHHHHHHHHHHHHHHTTSS-HHHHHHHHHHHHHHHHHHHHHHHHHHHHHHHHHHHTTTT--TTS-HHHHHHHHTTT---GGG-/---PPPP-PPP------TTTT--TTS----PPPPTTGGGGG--HHHHHHHHHHHHH-HHHHHHHHHHHHHHHHHHHHHHTTS-EEEEEEEEEEEEE-TT-TT--SSS-EEEEEEEEEEEEEEEE-SS-TTHHHHHHHHHHHHHHHHHHHHHHHHHHHHHHHHHHHHHHHHHHHHHHHHHHHHHHHHHHHHHHHHTTTSS-HHHHHHHHHHHHHHHHHHHHHHHHHHHHHHHHHHHH---HHHHHH----------------SS--TTGGGT-HHHHHHHHHHHHHHHHHHHHHGGGSPEEEEEEEEEEEES-GGGTTSGGGEEEEEEEEEEEEEE-TTHHHHHHHHHHHHHHHHHHHHHHHHHHHHHHHHHHHHHHHHHHHHHHHHHHHHHHHHHHHHHHHHHHHTT-S-HHHHHHHHHHHHHHHHHHHHHHHHHHHHHHHHHHHTTTT--TTS-HHHHHHHHTTT---TT-

Foldseek 3Di:
DFQQDDDDDDDDDDDKDQCLQADPPGDRADDFFDLPNLCVLVWVLLVVLLLLLLADFPLLVVLVVQLVVLVVVLVVLVCLQDKDKDWDKDKDWDFDDLPPPVHPPNDTDIFMKIWTWMKIKHWPCPHCLSVLLSVLSVLLSQLSLLVSLLSSLVLSLQLNLLQLQLVLLVQLLVLLVVQLVVLVVQLVVVVVCVVVVNDDPVQNVVSVVSNVVSVVSNVVSVVSNVVSQLVSCNSRHPDPCCNVDNGGDTDDGDDDDGNFHLIADPPLCQQASNLSSLVSNLVSLSSVLRSLLCLQDKIKMKMKIWAFMDRDPVCTRPPVGTDMDIDMDIDHDDDPPCPSVVSSVVSVVSSVVSSVVSVVSVVVLVVLLSCLSNVLSVLVVVLVVLVVQLVVLVVVLVVLVVCVVVVNDRPVVNSVSSVSNSVSSSSNSVSSSSNVSSRSSSCSSSNVNGGNPDDSVVVCCVSSVSHHPVVD/DWPQDDDDDDDDDDDKDQCLQADPPGDRADDFFDLPNLCVLVWPLLVVLLLLLLAPFVLLVVLVVQLVVLVVVLVVLVCLQDKDKDWDKDKDKDFDDLPDPVHPPSDTDIFMKIWTWMKIKHWDCPHCLSVLLSVLSVLVSQLSLLSSLLSSLVLSLQLSLLQLQLVLLVQLLVLLVVQLVVLVVQLVVVVVCVVVPNDDPVQNVVSVVLNVVSVVSNVVSVVSNVVSQLVSCNSRHPDPCCNVPNGGDTDDGDDDDGNFHLIAHPPLCQQASNLSSLVSNLVSLSSVLRSLLCLQDKIKMKMKTWAFMDRDPVCTRPPVGTDMDIDMDIDHDDDPPCPSVVSSVVSVVSSVVSVVVSVVSVVVLVVLLSCLSHVLNVLVVVLVVLVVQLVVLVVVLVVLVVCVVVPNDRPVVNSVSSVSSSVSSSSNSVSSSVNVSSRSSSCSSSNVNGGNPDDSVVVCCVSSVSHDPVVVD/DFQFDDDDDDDDDDDKDQCLQPDPPGDRADDFFDLPNLCVLVWPLLVVLLLLLLADAVLLVVLVVQLVVLVVVLVVLVCLQDKDKDKDKDKDWDFDDLPDPVHPPNDTDIFMKIWIWMKIKHWDCPHCLSVLLSVLSVLVSQLSLLVSLLSSLVLSLQLSLLQLQLVLLVQLLVLLVVLLVVLVVQLVVVVVCVVVPNDDPVLNVVSVVLNVVSVVVNVVSVVSNVVSQLVSCNSRHDDPCCSVPNGGDTDDGDDDDGNFHLIAHPVLCQQASNLSSLVSNLVSLSSVLRSLLCLQDKIKMKMKIWAFMDRDPVCTRPPVGTDMDIDMDIDHDDDPPCPSVVSSVVSVVSSVVSVVVSVVVVVVLVVLLSCLSHVLSVLVVVLVVLVVQLVVLVVVLVVLVVCVVVPNDDSVVNSVSSVSNSVSSSVSSVSSSVNVSSRSSRCSSSNVNGGNPDDSVVVCCVSSVSHDPVVD

Sequence (1417 aa):
CSLSPNLNIPEANYSIDNKLGALSWEKETNSSITKNWWKDFDDENLNKVVDLALKNNNDLKLAFIHMEQAAAQLGIDFSSLLPKFDGSASGSRAKTAINAPSNRTGEVSYGNDFKMGLNLSYEIDLWGKYRDTYRASKSGFKASEYDYEAARLSVISNTVQTYFNLVNAYENENALKEAYESAKEIYRINDEKFQVGAVGEYELAQARANLESMALQYNEAKLNKENYLKALKILTSNDLNDILYKNQSYQVFNLKEFDIPTGISSTILLQRPDIGSSLEKLTQQNYLVGVARTAFLPSLSLTGLLGFESGDLDTLVKGGSKTWNIGGNFTLPIFHWGEIYQNVNLAKLNKDEAFVNYQNTLITAFGEIRYALVARKTIRLQYDNAQASEQSYKRIYEIAKERYDIGEMSLQDYLEARQNWLNAAVAFNNIKYSYANSIVDVIKAFGGGFEQSEDTSKNIKEESKNLDMSFRCSLSPNLNIPEANYSIDNKLGALSWEKETNSSITKNWWKDFDDENLNKVVDLALKNNNDLKLAFIHMEQAAAQLGIDFSSLLPKFDGSASGSRAKTAINAPSNRTGEVSYGNDFKMGLNLSYEIDLWGKYRDTYRASKSGFKASEYDYEAARLSVISNTVQTYFNLVNAYENENALKEAYESAKEIYRINDEKFQVGAVGEYELAQARANLESMALQYNEAKLNKENYLKALKILTSNDLNDILYKNQSYQVFNLKEFDIPTGISSTILLQRPDIGSSLEKLTQQNYLVGVARTAFLPSLSLTGLLGFESGDLDTLVKGGSKTWNIGGNFTLPIFHWGEIYQNVNLAKLNKDEAFVNYQNTLITAFGEIRYALVARKTIRLQYDNAQASEQSYKRIYEIAKERYDIGEMSLQDYLEARQNWLNAAVAFNNIKYSYANSIVDVIKAFGGGFEQSEDTSKNIKEESKNLDMSFRECSLSPNLNIPEANYSIDNKLGALSWEKETNSSITKNWWKDFDDENLNKVVDLALKNNNDLKLAFIHMEQAAAQLGIDFSSLLPKFDGSASGSRAKTAINAPSNRTGEVSYGNDFKMGLNLSYEIDLWGKYRDTYRASKSGFKASEYDYEAARLSVISNTVQTYFNLVNAYENENALKEAYESAKEIYRINDEKFQVGAVGEYELAQARANLESMALQYNEAKLNKENYLKALKILTSNDLNDILYKNQSYQVFNLKEFDIPTGISSTILLQRPDIGSSLEKLTQQNYLVGVARTAFLPSLSLTGLLGFESGDLDTLVKGGSKTWNIGGNFTLPIFHHWGEIYQNVNLAKLNKDEAFVNYQNTLITAFGEIRYALVARKTIRLQYDNAQASEQSYKRIYEIAKERYDIGEMSLQDYLEARQNWLNAAVAFNNIKYSYANSIVDVIKAFGGGFEQSEDTSKNIKEESKNLDMSFR

B-factor: mean 55.68, std 13.84, range [20.49, 125.11]

InterPro domains:
  IPR003423 Outer membrane efflux protein [PF02321] (69-252)
  IPR003423 Outer membrane efflux protein [PF02321] (285-467)
  IPR010131 Multidrug resistance outer membrane protein MdtP/Nodulation protein T-like [PTHR30203] (1-478)
  IPR010131 Multidrug resistance outer membrane protein MdtP/Nodulation protein T-like [TIGR01845] (13-468)